Protein AF-0000000077861324 (afdb_homodimer)

InterPro domains:
  IPR001362 Glycoside hydrolase, family 32 [SM00640] (26-480)
  IPR013148 Glycosyl hydrolase family 32, N-terminal [PF00251] (26-326)
  IPR023296 Glycosyl hydrolase, five-bladed beta-propeller domain superfamily [G3DSA:2.115.10.20] (22-336)
  IPR023296 Glycosyl hydrolase, five-bladed beta-propeller domain superfamily [SSF75005] (26-326)
  IPR051214 Glycosyl Hydrolase 32 Enzymes [PTHR43101] (12-510)

Nearest PDB structures (foldseek):
  7vco-assembly1_A  TM=7.327E-01  e=4.259E-26  Frischella perrara
  2ydp-assembly3_C  TM=6.035E-01  e=1.338E-07  Fusarium graminearum
  4cce-assembly1_A  TM=2.974E-01  e=5.947E-04  Mus musculus
  5nxb-assembly1_A  TM=2.763E-01  e=3.128E-04  Mus musculus
  8h1r-assembly2_D  TM=1.397E-01  e=6.628E-01  Pseudomonas aeruginosa PAO1

Radius of gyration: 30.44 Å; Cα contacts (8 Å, |Δi|>4): 2957; chains: 2; bounding box: 73×92×69 Å

Solvent-accessible surface area (backbone atoms only — not comparable to full-atom values): 50500 Å² total; per-residue (Å²): 121,80,52,74,65,61,55,49,58,52,50,70,20,22,86,45,96,50,21,29,15,26,45,31,35,39,38,64,56,95,63,29,38,37,38,32,26,31,28,33,37,78,78,41,75,52,84,67,62,24,56,38,14,23,26,39,39,32,37,23,71,75,77,63,65,71,47,68,54,90,61,66,51,43,68,43,38,89,44,81,81,32,57,18,34,45,8,33,46,53,37,26,57,38,74,43,98,85,66,28,45,33,36,36,28,14,17,27,18,64,90,61,79,50,32,32,36,44,31,44,28,36,33,77,38,80,81,53,83,40,52,51,69,50,92,53,61,66,46,57,37,83,89,27,48,73,34,54,69,52,33,39,76,47,49,39,30,24,33,25,52,46,76,39,73,91,76,64,31,35,37,31,40,29,24,21,27,44,58,60,73,32,71,57,19,27,11,23,27,37,35,30,37,22,84,75,84,58,56,28,42,43,46,76,56,70,59,43,66,32,47,77,36,56,50,48,35,41,47,43,76,50,68,43,83,86,59,40,20,37,45,32,32,16,31,81,40,62,82,74,25,5,32,29,38,26,40,17,77,37,95,77,38,73,44,25,63,43,83,68,53,47,68,28,46,43,37,21,57,35,39,29,35,44,34,50,26,60,33,75,98,35,70,63,30,33,38,35,34,27,11,33,45,33,64,40,82,91,78,66,38,46,31,83,31,18,33,35,48,80,53,27,34,33,38,63,47,98,86,63,46,73,30,40,42,71,39,62,73,45,48,38,68,59,35,48,88,75,53,87,20,68,46,67,68,49,79,44,72,28,80,36,22,49,41,75,46,63,59,52,34,75,68,60,66,38,61,70,42,67,72,60,26,36,36,43,31,31,27,59,46,69,49,86,69,29,56,30,32,41,38,33,43,56,20,33,86,42,63,39,26,34,39,38,39,41,27,60,74,46,84,46,96,72,46,31,26,22,34,39,33,37,28,48,36,81,44,26,45,46,53,43,56,16,62,74,68,70,44,85,53,78,67,41,46,56,10,39,50,61,22,71,44,53,56,35,52,42,40,68,84,43,62,34,38,38,37,32,54,67,50,36,36,42,34,35,44,59,36,26,38,43,40,48,62,56,76,85,64,91,74,64,48,26,33,47,26,39,38,24,31,25,25,35,36,34,38,31,56,31,31,50,22,65,90,120,80,52,74,62,60,54,50,56,50,49,71,20,21,86,44,97,50,21,30,15,28,45,31,34,38,38,62,54,94,63,30,39,36,40,31,25,30,28,32,37,76,77,40,75,54,84,66,62,24,55,38,14,24,27,39,37,30,36,23,71,76,77,62,65,71,47,69,53,90,60,66,51,42,69,42,39,88,45,83,84,32,56,18,34,46,8,33,46,54,36,28,55,39,75,42,98,85,66,27,46,33,35,35,27,14,16,27,16,66,89,61,78,49,31,30,37,42,32,42,27,35,34,77,38,81,81,52,83,38,52,49,70,51,92,51,60,66,45,58,38,82,90,26,47,71,34,54,68,53,35,40,77,48,49,37,29,24,32,25,54,46,76,38,73,90,76,64,30,36,37,32,39,28,23,21,28,42,57,62,75,34,71,56,18,26,12,24,28,38,37,30,36,22,85,76,83,56,56,27,41,43,46,74,55,69,61,43,68,32,48,75,38,58,50,49,35,41,47,44,78,48,69,42,83,86,59,41,21,38,45,32,34,16,31,82,39,63,81,74,25,5,32,30,38,26,40,17,78,35,94,75,38,72,44,26,62,44,81,68,54,48,68,27,46,41,37,20,58,36,37,27,35,42,34,51,26,61,32,76,97,36,70,63,30,32,40,37,34,28,11,33,45,32,65,40,81,91,77,66,37,47,31,83,32,18,34,37,47,79,53,28,34,34,38,62,47,97,86,62,46,73,30,41,41,70,38,62,73,46,48,36,70,59,36,48,86,75,53,86,22,69,46,66,67,48,78,43,73,27,80,35,21,47,41,75,49,64,58,52,33,76,68,60,66,40,61,68,44,67,71,58,26,35,36,41,32,31,25,61,46,71,48,90,65,28,58,29,33,40,38,32,41,55,19,32,87,45,63,39,26,34,39,39,37,40,28,60,74,44,84,47,95,72,47,30,25,21,33,39,33,36,28,48,36,80,42,28,46,46,52,43,57,15,62,74,68,70,44,86,54,77,67,41,47,55,11,38,48,60,24,69,44,54,58,34,52,44,40,68,84,43,60,36,39,38,36,32,52,68,50,36,37,41,35,34,44,58,35,26,35,44,41,46,62,57,77,84,64,91,73,65,49,28,34,47,27,38,38,22,30,25,23,37,37,34,39,30,55,32,32,48,20,64,90

Secondary structure (DSSP, 8-state):
---HHHHHHHHHH-SSTT--EEEEEEEEETTEEEEEEEEPPTT--STTGGG--EEEEEEESSSSS-EE-SS-SB---SSTTSTTTT-EEEEEEEE-TTSSEEEEEEEEEGGGTTEEEEEEEEESSTT---EEEEEEEPEEPTTTGGGGGGEEEEEEEEEEEEEETTTTEEEEEEEEEESSS-GGG-EEEEEEEESSSSEEEEPSS-SB--SS-S--EEEEEEE-TTS-EEEEEEESSSSS-EEEEEEESSTT---B--SSSSTTBSS-TTEEEEEEEEETTEEEEEEEEEEEEEE-TTT--EEEEEEEPPPEEEEE-TTS-EEEEE-HHHHHHHH-SS-SEEEEEEEEEEEEEEEEEE--HHHHT--SS--SEEEEEEEEEE-TT--EEEEEEEE-TT--EEEEEEEEEEE-SSEEEEEEEEEEESPPPPHHHHHHHT--PPPPTT-SEEEEEEEEEEETTPPEEEEEETTEEEEEETTEEEEEE----SSS--EEEEEEEEEEEEEEEEEEEE-/---HHHHHHHHHH-SSTT--EEEEEEEEETTEEEEEEEEPPTT--STTGGG--EEEEEEESSSSS-EE-SS-SB---SSTTSTTTT-EEEEEEEE-TTSSEEEEEEEEEGGGTTEEEEEEEEESSTT---EEEEEEEPEEPTTTGGGGGGEEEEEEEEEEEEEETTTTEEEEEEEEEESSS-GGG-EEEEEEEESSSSEEEEPSS-SB--SS-S--EEEEEEE-TTS-EEEEEEESSSSS-EEEEEEESSTT---B--SSSSTTB-S-TTEEEEEEEEETTEEEEEEEEEEEEEE-TTT--EEEEEEEPPPEEEEE-TTS-EEEEE-HHHHHHHH-SS-SEEEEEEEEEEEEEEEEEE--HHHHT--SS--SEEEEEEEEEE-TT--EEEEEEEE-TT--EEEEEEEEEEE-SSEEEEEEEEEEESPPPPHHHHHHHT--PPPPTT-SEEEEEEEEEEETTPPEEEEEETTEEEEEETTEEEEEE----SSS--EEEEEEEEEEEEEEEEEEEE-

Organism: Aspergillus terreus (NCBI:txid33178)

Sequence (1030 aa):
MPSAASMSLLRFRRPTRTQGAADAIPILVDEEYHLFHLTTPPDTVHHPERLRSYWSHLRSRDLIAWERDRLPAIVPGEKPIDHDADGAWTGSAVLGPDGNMHIFYTGYNLSLNGKQVIIHAVASDVEASSFVKSPTEISITPKTVGNLACFEDIDFRDPYVLFNDKEREYWMLVATRLSTGPYWTRGCLALLTSTDLMQWNLAAKPFFAPNDMFCPECPELFTLPNGKWYLVYSRFSSPDAGTVYRVGDSPRGPFRKPTDGSSGRWDGRRWYAAKSCPKADDPSKRIYFGWIADRCSSDSKWMWGGDMAFPRQVFADSDGSLRMEPLSEGLEDIFGSNPPHNIASLHLVSEGKVKTQFLASDALAIESSAPEAYRLSFKVLSAKHTASFGVLLNTDLDLSGYWLRFSPSAIESAKSTFTVSLSHCPPALDDFWADQYKLYLPREADGPELVRHDNVAICEDDLVQVLVIGETVEIFVGGRVLSYRLQTRDGNNARLGMFVDDGEATFQDITLAVAMPSAASMSLLRFRRPTRTQGAADAIPILVDEEYHLFHLTTPPDTVHHPERLRSYWSHLRSRDLIAWERDRLPAIVPGEKPIDHDADGAWTGSAVLGPDGNMHIFYTGYNLSLNGKQVIIHAVASDVEASSFVKSPTEISITPKTVGNLACFEDIDFRDPYVLFNDKEREYWMLVATRLSTGPYWTRGCLALLTSTDLMQWNLAAKPFFAPNDMFCPECPELFTLPNGKWYLVYSRFSSPDAGTVYRVGDSPRGPFRKPTDGSSGRWDGRRWYAAKSCPKADDPSKRIYFGWIADRCSSDSKWMWGGDMAFPRQVFADSDGSLRMEPLSEGLEDIFGSNPPHNIASLHLVSEGKVKTQFLASDALAIESSAPEAYRLSFKVLSAKHTASFGVLLNTDLDLSGYWLRFSPSAIESAKSTFTVSLSHCPPALDDFWADQYKLYLPREADGPELVRHDNVAICEDDLVQVLVIGETVEIFVGGRVLSYRLQTRDGNNARLGMFVDDGEATFQDITLAVA

Foldseek 3Di:
DPDPQLVQVQCQWAPDPQKFWFFWAWEADPLKIKIKTWIFPGNDFAPPNRAQTFIWIWIDNVLRGIDTAPDTQGHADCDLVQQQNRHFAAAYWDQFPVLWIKTWTWHFHVVVVGAIAIWIWTQPDNVSNYIDTDRDGAAEDPVAPVLCLQFDGRAWGHWYWDQDPVVQWIKIWTKTFGPDDDQAFRTFIWIWIGNGSRYIYTDNDTLGRPRHGNIWHNWDWDDAPVQKIKIWTAGQADDQHAIFIFIANDRSGPTHQAPLQFSRHFEDNQWHNKDWYANRPDRQKIKIKTFGWDADPVVRDTHRGHTTDAIWIWGADPSRRIFIGGDPVNCCSAQNDDFPAWDAKDKDFDAQFKDKDFDDCVRQVNALADAQKKKKKWFKDFDPPFQKKFKFWQAFPVRFGKTWIWGWDDDDDFKTWTKTFIFGPPFADDPVVCVVVVPGDDADSVGRRRIIGGGQIAGRPWMWMWIHHHQWIWIHGSRHIYIHGHDDDPDSGTTMIMMTGRGMMMIGTIGMGHD/DPDPLLVQVVCQWAPDPQKFWFFWEWEADPLKIKIKTWIFPGNDFAPPNRAQTFIWIWIDNVLRGIDTAPDTQGHADCDLPQQQNRHFAAAYWDQFPVLWIKTWTWHFHVVVVGAIAIWIWTAPDNVSNYIDTDRDGAAEDPVAPVLCLQFDGRAWGHWYWDQDPVVQWIKIWTKTFGPDDDQAFRTFIWIWIGNGSRYIYTDNDTLGRPRHGNIWHNWDWDDAPVQKIKIWTAGQADDQHAIFIFIANDRSGPTHQAPLQFSRHFEDNQWHNKDWYANRPDRQKIKIKTFGWDADPVVRDTGRGHTTDQIWMWGADPSRRIFIGGDPVNCCSAQNDDFPAWDFKDKDFDAQFKDKDFDDCVRVVPALADAQKKKKKWFKDFDDDFQKKFKFWQAFPVRFGKTWIWGWDDDDDFKTWTKTFIFGPPFADDPVVCVVVVPGDDADSVGRRRIIGGGQIAGRPWMWMWIHHHQWIWIHGSRHIYIHGHDDDPDRGTTMIMMTGRGMMMIGTIGMGHD

pLDDT: mean 91.16, std 11.15, range [31.3, 98.88]

Structure (mmCIF, N/CA/C/O backbone):
data_AF-0000000077861324-model_v1
#
loop_
_entity.id
_entity.type
_entity.pdbx_description
1 polymer beta-fructofuranosidase
#
loop_
_atom_site.group_PDB
_atom_site.id
_atom_site.type_symbol
_atom_site.label_atom_id
_atom_site.label_alt_id
_atom_site.label_comp_id
_atom_site.label_asym_id
_atom_site.label_entity_id
_atom_site.label_seq_id
_atom_site.pdbx_PDB_ins_code
_atom_site.Cartn_x
_atom_site.Cartn_y
_atom_site.Cartn_z
_atom_site.occupancy
_atom_site.B_iso_or_equiv
_atom_site.auth_seq_id
_atom_site.auth_comp_id
_atom_site.auth_asym_id
_atom_site.auth_atom_id
_atom_site.pdbx_PDB_model_num
ATOM 1 N N . MET A 1 1 ? -37.156 16.922 8.516 1 31.3 1 MET A N 1
ATOM 2 C CA . MET A 1 1 ? -36.375 18.156 8.5 1 31.3 1 MET A CA 1
ATOM 3 C C . MET A 1 1 ? -35.062 17.969 9.273 1 31.3 1 MET A C 1
ATOM 5 O O . MET A 1 1 ? -35.062 17.453 10.398 1 31.3 1 MET A O 1
ATOM 9 N N . PRO A 1 2 ? -33.969 17.969 8.539 1 39.31 2 PRO A N 1
ATOM 10 C CA . PRO A 1 2 ? -32.812 17.781 9.422 1 39.31 2 PRO A CA 1
ATOM 11 C C . PRO A 1 2 ? -32.938 18.594 10.711 1 39.31 2 PRO A C 1
ATOM 13 O O . PRO A 1 2 ? -33.469 19.703 10.695 1 39.31 2 PRO A O 1
ATOM 16 N N . SER A 1 3 ? -32.812 17.984 11.797 1 43.69 3 SER A N 1
ATOM 17 C CA . SER A 1 3 ? -32.812 18.781 13.016 1 43.69 3 SER A CA 1
ATOM 18 C C . SER A 1 3 ? -31.891 20 12.883 1 43.69 3 SER A C 1
ATOM 20 O O . SER A 1 3 ? -30.938 19.969 12.109 1 43.69 3 SER A O 1
ATOM 22 N N . ALA A 1 4 ? -32.188 21.141 13.43 1 45.34 4 ALA A N 1
ATOM 23 C CA . ALA A 1 4 ? -31.375 22.359 13.492 1 45.34 4 ALA A CA 1
ATOM 24 C C . ALA A 1 4 ? -29.906 22.047 13.773 1 45.34 4 ALA A C 1
ATOM 26 O O . ALA A 1 4 ? -29.016 22.734 13.273 1 45.34 4 ALA A O 1
ATOM 27 N N . ALA A 1 5 ? -29.672 21.031 14.617 1 47.19 5 ALA A N 1
ATOM 28 C CA . ALA A 1 5 ? -28.344 20.578 15.016 1 47.19 5 ALA A CA 1
ATOM 29 C C . ALA A 1 5 ? -27.562 20.031 13.828 1 47.19 5 ALA A C 1
ATOM 31 O O . ALA A 1 5 ? -26.375 20.312 13.672 1 47.19 5 ALA A O 1
ATOM 32 N N . SER A 1 6 ? -28.188 19.141 13.008 1 52.75 6 SER A N 1
ATOM 33 C CA . SER A 1 6 ? -27.609 18.547 11.805 1 52.75 6 SER A CA 1
ATOM 34 C C . SER A 1 6 ? -27.141 19.625 10.828 1 52.75 6 SER A C 1
ATOM 36 O O . SER A 1 6 ? -26.078 19.5 10.219 1 52.75 6 SER A O 1
ATOM 38 N N . MET A 1 7 ? -27.906 20.719 10.852 1 51.69 7 MET A N 1
ATOM 39 C CA . MET A 1 7 ? -27.578 21.797 9.938 1 51.69 7 MET A CA 1
ATOM 40 C C . MET A 1 7 ? -26.328 22.547 10.406 1 51.69 7 MET A C 1
ATOM 42 O O . MET A 1 7 ? -25.562 23.047 9.586 1 51.69 7 MET A O 1
ATOM 46 N N . SER A 1 8 ? -26.219 22.531 11.719 1 56.59 8 SER A N 1
ATOM 47 C CA . SER A 1 8 ? -25.062 23.234 12.273 1 56.59 8 SER A CA 1
ATOM 48 C C . SER A 1 8 ? -23.766 22.5 11.961 1 56.59 8 SER A C 1
ATOM 50 O O . SER A 1 8 ? -22.766 23.141 11.617 1 56.59 8 SER A O 1
ATOM 52 N N . LEU A 1 9 ? -23.844 21.219 11.992 1 60.94 9 LEU A N 1
ATOM 53 C CA . LEU A 1 9 ? -22.641 20.438 11.727 1 60.94 9 LEU A CA 1
ATOM 54 C C . LEU A 1 9 ? -22.188 20.609 10.281 1 60.94 9 LEU A C 1
ATOM 56 O O . LEU A 1 9 ? -20.984 20.625 10 1 60.94 9 LEU A O 1
ATOM 60 N N . LEU A 1 10 ? -23.109 20.797 9.492 1 63.56 10 LEU A N 1
ATOM 61 C CA . LEU A 1 10 ? -22.766 20.953 8.086 1 63.56 10 LEU A CA 1
ATOM 62 C C . LEU A 1 10 ? -22.109 22.312 7.832 1 63.56 10 LEU A C 1
ATOM 64 O O . LEU A 1 10 ? -21.203 22.422 6.992 1 63.56 10 LEU A O 1
ATOM 68 N N . ARG A 1 11 ? -22.516 23.203 8.672 1 70.19 11 ARG A N 1
ATOM 69 C CA . ARG A 1 11 ? -22 24.547 8.414 1 70.19 11 ARG A CA 1
ATOM 70 C C . ARG A 1 11 ? -20.562 24.688 8.891 1 70.19 11 ARG A C 1
ATOM 72 O O . ARG A 1 11 ? -19.797 25.5 8.352 1 70.19 11 ARG A O 1
ATOM 79 N N . PHE A 1 12 ? -20.219 23.938 9.805 1 84.44 12 PHE A N 1
ATOM 80 C CA . PHE A 1 12 ? -18.844 23.969 10.305 1 84.44 12 PHE A CA 1
ATOM 81 C C . PHE A 1 12 ? -17.891 23.375 9.289 1 84.44 12 PHE A C 1
ATOM 83 O O . PHE A 1 12 ? -16.75 23.828 9.164 1 84.44 12 PHE A O 1
ATOM 90 N N . ARG A 1 13 ? -18.359 22.562 8.477 1 90.5 13 ARG A N 1
ATOM 91 C CA . ARG A 1 13 ? -17.5 21.734 7.633 1 90.5 13 ARG A CA 1
ATOM 92 C C . ARG A 1 13 ? -17.031 22.516 6.406 1 90.5 13 ARG A C 1
ATOM 94 O O . ARG A 1 13 ? -15.898 22.344 5.949 1 90.5 13 ARG A O 1
ATOM 101 N N . ARG A 1 14 ? -17.859 23.203 5.762 1 93 14 ARG A N 1
ATOM 102 C CA . ARG A 1 14 ? -17.516 24.109 4.668 1 93 14 ARG A CA 1
ATOM 103 C C . ARG A 1 14 ? -18.469 25.281 4.609 1 93 14 ARG A C 1
ATOM 105 O O . ARG A 1 14 ? -19.609 25.188 5.086 1 93 14 ARG A O 1
ATOM 112 N N . PRO A 1 15 ? -18.016 26.391 4.059 1 92.69 15 PRO A N 1
ATOM 113 C CA . PRO A 1 15 ? -18.875 27.578 4.051 1 92.69 15 PRO A CA 1
ATOM 114 C C . PRO A 1 15 ? -20.156 27.375 3.232 1 92.69 15 PRO A C 1
ATOM 116 O O . PRO A 1 15 ? -21.234 27.781 3.658 1 92.69 15 PRO A O 1
ATOM 119 N N . THR A 1 16 ? -20.016 26.844 2.021 1 91.44 16 THR A N 1
ATOM 120 C CA . THR A 1 16 ? -21.141 26.5 1.146 1 91.44 16 THR A CA 1
ATOM 121 C C . THR A 1 16 ? -20.859 25.203 0.396 1 91.44 16 THR A C 1
ATOM 123 O O . THR A 1 16 ? -19.766 24.625 0.514 1 91.44 16 THR A O 1
ATOM 126 N N . ARG A 1 17 ? -21.797 24.797 -0.364 1 87.38 17 ARG A N 1
ATOM 127 C CA . ARG A 1 17 ? -21.656 23.562 -1.12 1 87.38 17 ARG A CA 1
ATOM 128 C C . ARG A 1 17 ? -20.594 23.703 -2.203 1 87.38 17 ARG A C 1
ATOM 130 O O . ARG A 1 17 ? -19.984 22.703 -2.627 1 87.38 17 ARG A O 1
ATOM 137 N N . THR A 1 18 ? -20.359 24.875 -2.617 1 92.19 18 THR A N 1
ATOM 138 C CA . THR A 1 18 ? -19.438 25.078 -3.74 1 92.19 18 THR A CA 1
ATOM 139 C C . THR A 1 18 ? -18.094 25.594 -3.258 1 92.19 18 THR A C 1
ATOM 141 O O . THR A 1 18 ? -17.219 25.906 -4.066 1 92.19 18 THR A O 1
ATOM 144 N N . GLN A 1 19 ? -17.969 25.766 -1.965 1 94.56 19 GLN A N 1
ATOM 145 C CA . GLN A 1 19 ? -16.719 26.234 -1.393 1 94.56 19 GLN A CA 1
ATOM 146 C C . GLN A 1 19 ? -16.094 25.172 -0.479 1 94.56 19 GLN A C 1
ATOM 148 O O . GLN A 1 19 ? -16.797 24.562 0.335 1 94.56 19 GLN A O 1
ATOM 153 N N . GLY A 1 20 ? -14.891 24.984 -0.695 1 95.38 20 GLY A N 1
ATOM 154 C CA . GLY A 1 20 ? -14.18 24.047 0.167 1 95.38 20 GLY A CA 1
ATOM 155 C C . GLY A 1 20 ? -13.547 24.719 1.372 1 95.38 20 GLY A C 1
ATOM 156 O O . GLY A 1 20 ? -13.266 25.906 1.352 1 95.38 20 GLY A O 1
ATOM 157 N N . ALA A 1 21 ? -13.375 23.922 2.418 1 96.94 21 ALA A N 1
ATOM 158 C CA . ALA A 1 21 ? -12.531 24.266 3.561 1 96.94 21 ALA A CA 1
ATOM 159 C C . ALA A 1 21 ? -11.18 23.562 3.469 1 96.94 21 ALA A C 1
ATOM 161 O O . ALA A 1 21 ? -11.102 22.391 3.066 1 96.94 21 ALA A O 1
ATOM 162 N N . ALA A 1 22 ? -10.195 24.266 3.838 1 97.44 22 ALA A N 1
ATOM 163 C CA . ALA A 1 22 ? -8.859 23.688 3.725 1 97.44 22 ALA A CA 1
ATOM 164 C C . ALA A 1 22 ? -8.031 23.984 4.973 1 97.44 22 ALA A C 1
ATOM 166 O O . ALA A 1 22 ? -8.484 23.75 6.094 1 97.44 22 ALA A O 1
ATOM 167 N N . ASP A 1 23 ? -6.797 24.422 4.859 1 98.44 23 ASP A N 1
ATOM 168 C CA . ASP A 1 23 ? -5.824 24.5 5.941 1 98.44 23 ASP A CA 1
ATOM 169 C C . ASP A 1 23 ? -6.434 25.141 7.184 1 98.44 23 ASP A C 1
ATOM 171 O O . ASP A 1 23 ? -6.961 26.25 7.113 1 98.44 23 ASP A O 1
ATOM 175 N N . ALA A 1 24 ? -6.293 24.484 8.305 1 98.19 24 ALA A N 1
ATOM 176 C CA . ALA A 1 24 ? -6.863 24.938 9.578 1 98.19 24 ALA A CA 1
ATOM 177 C C . ALA A 1 24 ? -5.863 25.766 10.359 1 98.19 24 ALA A C 1
ATOM 179 O O . ALA A 1 24 ? -4.676 25.438 10.422 1 98.19 24 ALA A O 1
ATOM 180 N N . ILE A 1 25 ? -6.34 26.844 10.961 1 98.38 25 ILE A N 1
ATOM 181 C CA . ILE A 1 25 ? -5.531 27.734 11.797 1 98.38 25 ILE A CA 1
ATOM 182 C C . ILE A 1 25 ? -6.266 28.031 13.094 1 98.38 25 ILE A C 1
ATOM 184 O O . ILE A 1 25 ? -6.875 29.094 13.242 1 98.38 25 ILE A O 1
ATOM 188 N N . PRO A 1 26 ? -6.168 27.188 14.055 1 98.12 26 PRO A N 1
ATOM 189 C CA . PRO A 1 26 ? -6.863 27.391 15.336 1 98.12 26 PRO A CA 1
ATOM 190 C C . PRO A 1 26 ? -6.047 28.203 16.328 1 98.12 26 PRO A C 1
ATOM 192 O O . PRO A 1 26 ? -4.816 28.141 16.328 1 98.12 26 PRO A O 1
ATOM 195 N N . ILE A 1 27 ? -6.742 28.938 17.203 1 97.75 27 ILE A N 1
ATOM 196 C CA . ILE A 1 27 ? -6.141 29.609 18.359 1 97.75 27 ILE A CA 1
ATOM 197 C C . ILE A 1 27 ? -7.164 29.719 19.484 1 97.75 27 ILE A C 1
ATOM 199 O O . ILE A 1 27 ? -8.352 29.938 19.234 1 97.75 27 ILE A O 1
ATOM 203 N N . LEU A 1 28 ? -6.738 29.453 20.641 1 96.75 28 LEU A N 1
ATOM 204 C CA . LEU A 1 28 ? -7.566 29.625 21.828 1 96.75 28 LEU A CA 1
ATOM 205 C C . LEU A 1 28 ? -7.27 30.969 22.516 1 96.75 28 LEU A C 1
ATOM 207 O O . LEU A 1 28 ? -6.121 31.25 22.859 1 96.75 28 LEU A O 1
ATOM 211 N N . VAL A 1 29 ? -8.258 31.828 22.641 1 95.44 29 VAL A N 1
ATOM 212 C CA . VAL A 1 29 ? -8.133 33.125 23.312 1 95.44 29 VAL A CA 1
ATOM 213 C C . VAL A 1 29 ? -9.211 33.25 24.375 1 95.44 29 VAL A C 1
ATOM 215 O O . VAL A 1 29 ? -10.406 33.219 24.062 1 95.44 29 VAL A O 1
ATOM 218 N N . ASP A 1 30 ? -8.852 33.375 25.672 1 92.75 30 ASP A N 1
ATOM 219 C CA . ASP A 1 30 ? -9.781 33.531 26.781 1 92.75 30 ASP A CA 1
ATOM 220 C C . ASP A 1 30 ? -10.883 32.5 26.734 1 92.75 30 ASP A C 1
ATOM 222 O O . ASP A 1 30 ? -12.07 32.812 26.75 1 92.75 30 ASP A O 1
ATOM 226 N N . GLU A 1 31 ? -10.57 31.266 26.547 1 93.38 31 GLU A N 1
ATOM 227 C CA . GLU A 1 31 ? -11.422 30.078 26.609 1 93.38 31 GLU A CA 1
ATOM 228 C C . GLU A 1 31 ? -12.391 30.047 25.422 1 93.38 31 GLU A C 1
ATOM 230 O O . GLU A 1 31 ? -13.367 29.297 25.438 1 93.38 31 GLU A O 1
ATOM 235 N N . GLU A 1 32 ? -12.148 30.906 24.484 1 95.25 32 GLU A N 1
ATOM 236 C CA . GLU A 1 32 ? -12.906 30.859 23.234 1 95.25 32 GLU A CA 1
ATOM 237 C C . GLU A 1 32 ? -12.047 30.312 22.094 1 95.25 32 GLU A C 1
ATOM 239 O O . GLU A 1 32 ? -10.922 30.766 21.891 1 95.25 32 GLU A O 1
ATOM 244 N N . TYR A 1 33 ? -12.594 29.375 21.406 1 95.62 33 TYR A N 1
ATOM 245 C CA . TYR A 1 33 ? -11.906 28.812 20.25 1 95.62 33 TYR A CA 1
ATOM 246 C C . TYR A 1 33 ? -12.141 29.656 19 1 95.62 33 TYR A C 1
ATOM 248 O O . TYR A 1 33 ? -13.281 29.953 18.641 1 95.62 33 TYR A O 1
ATOM 256 N N . HIS A 1 34 ? -11.117 30.125 18.453 1 96.44 34 HIS A N 1
ATOM 257 C CA . HIS A 1 34 ? -11.133 30.719 17.125 1 96.44 34 HIS A CA 1
ATOM 258 C C . HIS A 1 34 ? -10.562 29.75 16.094 1 96.44 34 HIS A C 1
ATOM 260 O O . HIS A 1 34 ? -9.43 29.281 16.234 1 96.44 34 HIS A O 1
ATOM 266 N N . LEU A 1 35 ? -11.336 29.438 15.07 1 96.56 35 LEU A N 1
ATOM 267 C CA . LEU A 1 35 ? -10.867 28.609 13.969 1 96.56 35 LEU A CA 1
ATOM 268 C C . LEU A 1 35 ? -10.891 29.391 12.656 1 96.56 35 LEU A C 1
ATOM 270 O O . LEU A 1 35 ? -11.953 29.625 12.086 1 96.56 35 LEU A O 1
ATOM 274 N N . PHE A 1 36 ? -9.727 29.797 12.234 1 97.56 36 PHE A N 1
ATOM 275 C CA . PHE A 1 36 ? -9.578 30.25 10.852 1 97.56 36 PHE A CA 1
ATOM 276 C C . PHE A 1 36 ? -9.328 29.062 9.922 1 97.56 36 PHE A C 1
ATOM 278 O O . PHE A 1 36 ? -8.727 28.078 10.328 1 97.56 36 PHE A O 1
ATOM 285 N N . HIS A 1 37 ? -9.797 29.125 8.758 1 97.62 37 HIS A N 1
ATOM 286 C CA . HIS A 1 37 ? -9.422 28.156 7.734 1 97.62 37 HIS A CA 1
ATOM 287 C C . HIS A 1 37 ? -9.445 28.797 6.348 1 97.62 37 HIS A C 1
ATOM 289 O O . HIS A 1 37 ? -10.148 29.781 6.125 1 97.62 37 HIS A O 1
ATOM 295 N N . LEU A 1 38 ? -8.602 28.234 5.488 1 98.25 38 LEU A N 1
ATOM 296 C CA . LEU A 1 38 ? -8.648 28.672 4.098 1 98.25 38 LEU A CA 1
ATOM 297 C C . LEU A 1 38 ? -9.953 28.234 3.436 1 98.25 38 LEU A C 1
ATOM 299 O O . LEU A 1 38 ? -10.477 27.156 3.727 1 98.25 38 LEU A O 1
ATOM 303 N N . THR A 1 39 ? -10.414 29.078 2.588 1 97.38 39 THR A N 1
ATOM 304 C CA . THR A 1 39 ? -11.648 28.828 1.852 1 97.38 39 THR A CA 1
ATOM 305 C C . THR A 1 39 ? -11.445 29.078 0.359 1 97.38 39 THR A C 1
ATOM 307 O O . THR A 1 39 ? -10.859 30.094 -0.037 1 97.38 39 THR A O 1
ATOM 310 N N . THR A 1 40 ? -11.898 28.156 -0.402 1 97.12 40 THR A N 1
ATOM 311 C CA . THR A 1 40 ? -11.805 28.328 -1.848 1 97.12 40 THR A CA 1
ATOM 312 C C . THR A 1 40 ? -12.797 29.375 -2.336 1 97.12 40 THR A C 1
ATOM 314 O O . THR A 1 40 ? -13.867 29.547 -1.751 1 97.12 40 THR A O 1
ATOM 317 N N . PRO A 1 41 ? -12.469 30.062 -3.521 1 96.88 41 PRO A N 1
ATOM 318 C CA . PRO A 1 41 ? -13.508 30.906 -4.117 1 96.88 41 PRO A CA 1
ATOM 319 C C . PRO A 1 41 ? -14.719 30.109 -4.582 1 96.88 41 PRO A C 1
ATOM 321 O O . PRO A 1 41 ? -14.594 28.938 -4.926 1 96.88 41 PRO A O 1
ATOM 324 N N . PRO A 1 42 ? -15.891 30.75 -4.535 1 95.44 42 PRO A N 1
ATOM 325 C CA . PRO A 1 42 ? -17.094 30.047 -4.977 1 95.44 42 PRO A CA 1
ATOM 326 C C . PRO A 1 42 ? -16.953 29.469 -6.387 1 95.44 42 PRO A C 1
ATOM 328 O O . PRO A 1 42 ? -16.375 30.109 -7.262 1 95.44 42 PRO A O 1
ATOM 331 N N . ASP A 1 43 ? -17.312 28.281 -6.543 1 95.06 43 ASP A N 1
ATOM 332 C CA . ASP A 1 43 ? -17.516 27.609 -7.828 1 95.06 43 ASP A CA 1
ATOM 333 C C . ASP A 1 43 ? -16.172 27.375 -8.531 1 95.06 43 ASP A C 1
ATOM 335 O O . ASP A 1 43 ? -16.094 27.438 -9.758 1 95.06 43 ASP A O 1
ATOM 339 N N . THR A 1 44 ? -15.117 27.281 -7.77 1 95.25 44 THR A N 1
ATOM 340 C CA . THR A 1 44 ? -13.82 26.922 -8.336 1 95.25 44 THR A CA 1
ATOM 341 C C . THR A 1 44 ? -13.492 25.469 -8.039 1 95.25 44 THR A C 1
ATOM 343 O O . THR A 1 44 ? -13.781 24.953 -6.953 1 95.25 44 THR A O 1
ATOM 346 N N . VAL A 1 45 ? -12.945 24.844 -9.023 1 91.75 45 VAL A N 1
ATOM 347 C CA . VAL A 1 45 ? -12.742 23.406 -8.898 1 91.75 45 VAL A CA 1
ATOM 348 C C . VAL A 1 45 ? -11.242 23.094 -8.953 1 91.75 45 VAL A C 1
ATOM 350 O O . VAL A 1 45 ? -10.711 22.438 -8.062 1 91.75 45 VAL A O 1
ATOM 353 N N . HIS A 1 46 ? -10.523 23.656 -9.961 1 91.75 46 HIS A N 1
ATOM 354 C CA . HIS A 1 46 ? -9.133 23.297 -10.195 1 91.75 46 HIS A CA 1
ATOM 355 C C . HIS A 1 46 ? -8.211 24.484 -9.969 1 91.75 46 HIS A C 1
ATOM 357 O O . HIS A 1 46 ? -8.672 25.625 -9.883 1 91.75 46 HIS A O 1
ATOM 363 N N . HIS A 1 47 ? -6.844 24.141 -9.742 1 85.94 47 HIS A N 1
ATOM 364 C CA . HIS A 1 47 ? -5.801 25.156 -9.727 1 85.94 47 HIS A CA 1
ATOM 365 C C . HIS A 1 47 ? -5.715 25.875 -11.07 1 85.94 47 HIS A C 1
ATOM 367 O O . HIS A 1 47 ? -5.902 25.25 -12.125 1 85.94 47 HIS A O 1
ATOM 373 N N . PRO A 1 48 ? -5.57 27.125 -11.18 1 88.94 48 PRO A N 1
ATOM 374 C CA . PRO A 1 48 ? -5.109 27.953 -10.07 1 88.94 48 PRO A CA 1
ATOM 375 C C . PRO A 1 48 ? -6.25 28.703 -9.375 1 88.94 48 PRO A C 1
ATOM 377 O O . PRO A 1 48 ? -6.074 29.219 -8.273 1 88.94 48 PRO A O 1
ATOM 380 N N . GLU A 1 49 ? -7.445 28.703 -10.016 1 92.19 49 GLU A N 1
ATOM 381 C CA . GLU A 1 49 ? -8.539 29.5 -9.477 1 92.19 49 GLU A CA 1
ATOM 382 C C . GLU A 1 49 ? -8.945 29.016 -8.086 1 92.19 49 GLU A C 1
ATOM 384 O O . GLU A 1 49 ? -9.273 29.828 -7.211 1 92.19 49 GLU A O 1
ATOM 389 N N . ARG A 1 50 ? -8.836 27.812 -7.898 1 94.06 50 ARG A N 1
ATOM 390 C CA . ARG A 1 50 ? -9.281 27.234 -6.633 1 94.06 50 ARG A CA 1
ATOM 391 C C . ARG A 1 50 ? -8.359 27.641 -5.488 1 94.06 50 ARG A C 1
ATOM 393 O O . ARG A 1 50 ? -8.797 27.734 -4.34 1 94.06 50 ARG A O 1
ATOM 400 N N . LEU A 1 51 ? -7.121 28 -5.836 1 92.56 51 LEU A N 1
ATOM 401 C CA . LEU A 1 51 ? -6.133 28.266 -4.797 1 92.56 51 LEU A CA 1
ATOM 402 C C . LEU A 1 51 ? -6.117 29.734 -4.426 1 92.56 51 LEU A C 1
ATOM 404 O O . LEU A 1 51 ? -5.359 30.156 -3.545 1 92.56 51 LEU A O 1
ATOM 408 N N . ARG A 1 52 ? -6.891 30.516 -5.145 1 96.56 52 ARG A N 1
ATOM 409 C CA . ARG A 1 52 ? -6.996 31.906 -4.707 1 96.56 52 ARG A CA 1
ATOM 410 C C . ARG A 1 52 ? -7.852 32.031 -3.451 1 96.56 52 ARG A C 1
ATOM 412 O O . ARG A 1 52 ? -8.867 32.719 -3.447 1 96.56 52 ARG A O 1
ATOM 419 N N . SER A 1 53 ? -7.371 31.469 -2.393 1 97.25 53 SER A N 1
ATOM 420 C CA . SER A 1 53 ? -8.125 31.25 -1.166 1 97.25 53 SER A CA 1
ATOM 421 C C . SER A 1 53 ? -8.133 32.5 -0.28 1 97.25 53 SER A C 1
ATOM 423 O O . SER A 1 53 ? -7.312 33.406 -0.464 1 97.25 53 SER A O 1
ATOM 425 N N . TYR A 1 54 ? -9.102 32.625 0.58 1 97.5 54 TYR A N 1
ATOM 426 C CA . TYR A 1 54 ? -9.203 33.594 1.649 1 97.5 54 TYR A CA 1
ATOM 427 C C . TYR A 1 54 ? -9.453 32.938 2.992 1 97.5 54 TYR A C 1
ATOM 429 O O . TYR A 1 54 ? -9.641 31.719 3.057 1 97.5 54 TYR A O 1
ATOM 437 N N . TRP A 1 55 ? -9.336 33.656 4.121 1 97.94 55 TRP A N 1
ATOM 438 C CA . TRP A 1 55 ? -9.492 33.094 5.457 1 97.94 55 TRP A CA 1
ATOM 439 C C . TRP A 1 55 ? -10.914 33.281 5.965 1 97.94 55 TRP A C 1
ATOM 441 O O . TRP A 1 55 ? -11.391 34.406 6.117 1 97.94 55 TRP A O 1
ATOM 451 N N . SER A 1 56 ? -11.625 32.156 6.211 1 96.38 56 SER A N 1
ATOM 452 C CA . SER A 1 56 ? -12.859 32.188 6.996 1 96.38 56 SER A CA 1
ATOM 453 C C . SER A 1 56 ? -12.562 32.094 8.492 1 96.38 56 SER A C 1
ATOM 455 O O . SER A 1 56 ? -11.492 31.625 8.891 1 96.38 56 SER A O 1
ATOM 457 N N . HIS A 1 57 ? -13.531 32.594 9.266 1 96.12 57 HIS A N 1
ATOM 458 C CA . HIS A 1 57 ? -13.344 32.656 10.711 1 96.12 57 HIS A CA 1
ATOM 459 C C . HIS A 1 57 ? -14.57 32.125 11.445 1 96.12 57 HIS A C 1
ATOM 461 O O . HIS A 1 57 ? -15.688 32.625 11.234 1 96.12 57 HIS A O 1
ATOM 467 N N . LEU A 1 58 ? -14.336 31.094 12.242 1 95 58 LEU A N 1
ATOM 468 C CA . LEU A 1 58 ? -15.367 30.531 13.117 1 95 58 LEU A CA 1
ATOM 469 C C . LEU A 1 58 ? -14.969 30.672 14.586 1 95 58 LEU A C 1
ATOM 471 O O . LEU A 1 58 ? -13.781 30.672 14.914 1 95 58 LEU A O 1
ATOM 475 N N . ARG A 1 59 ? -15.984 30.781 15.445 1 93.94 59 ARG A N 1
ATOM 476 C CA . ARG A 1 59 ? -15.758 30.844 16.875 1 93.94 59 ARG A CA 1
ATOM 477 C C . ARG A 1 59 ? -16.688 29.891 17.625 1 93.94 59 ARG A C 1
ATOM 479 O O . ARG A 1 59 ? -17.828 29.672 17.203 1 93.94 59 ARG A O 1
ATOM 486 N N . SER A 1 60 ? -16.188 29.328 18.656 1 93.12 60 SER A N 1
ATOM 487 C CA . SER A 1 60 ? -16.969 28.469 19.531 1 93.12 60 SER A CA 1
ATOM 488 C C . SER A 1 60 ? -16.406 28.469 20.953 1 93.12 60 SER A C 1
ATOM 490 O O . SER A 1 60 ? -15.195 28.562 21.141 1 93.12 60 SER A O 1
ATOM 492 N N . ARG A 1 61 ? -17.266 28.344 21.969 1 92.88 61 ARG A N 1
ATOM 493 C CA . ARG A 1 61 ? -16.812 28.234 23.359 1 92.88 61 ARG A CA 1
ATOM 494 C C . ARG A 1 61 ? -16.875 26.781 23.828 1 92.88 61 ARG A C 1
ATOM 496 O O . ARG A 1 61 ? -16.266 26.422 24.844 1 92.88 61 ARG A O 1
ATOM 503 N N . ASP A 1 62 ? -17.625 25.984 23.078 1 89.31 62 ASP A N 1
ATOM 504 C CA . ASP A 1 62 ? -17.844 24.609 23.562 1 89.31 62 ASP A CA 1
ATOM 505 C C . ASP A 1 62 ? -17.453 23.594 22.5 1 89.31 62 ASP A C 1
ATOM 507 O O . ASP A 1 62 ? -17.641 22.391 22.688 1 89.31 62 ASP A O 1
ATOM 511 N N . LEU A 1 63 ? -16.922 24.062 21.328 1 89.62 63 LEU A N 1
ATOM 512 C CA . LEU A 1 63 ? -16.5 23.234 20.219 1 89.62 63 LEU A CA 1
ATOM 513 C C . LEU A 1 63 ? -17.703 22.547 19.547 1 89.62 63 LEU A C 1
ATOM 515 O O . LEU A 1 63 ? -17.531 21.641 18.734 1 89.62 63 LEU A O 1
ATOM 519 N N . ILE A 1 64 ? -18.875 22.859 19.828 1 87.25 64 ILE A N 1
ATOM 520 C CA . ILE A 1 64 ? -20.094 22.281 19.281 1 87.25 64 ILE A CA 1
ATOM 521 C C . ILE A 1 64 ? -20.844 23.344 18.469 1 87.25 64 ILE A C 1
ATOM 523 O O . ILE A 1 64 ? -21.047 23.172 17.266 1 87.25 64 ILE A O 1
ATOM 527 N N . ALA A 1 65 ? -21.188 24.359 19.156 1 87.94 65 ALA A N 1
ATOM 528 C CA . ALA A 1 65 ? -21.859 25.484 18.484 1 87.94 65 ALA A CA 1
ATOM 529 C C . ALA A 1 65 ? -20.844 26.438 17.875 1 87.94 65 ALA A C 1
ATOM 531 O O . ALA A 1 65 ? -20.141 27.156 18.594 1 87.94 65 ALA A O 1
ATOM 532 N N . TRP A 1 66 ? -20.781 26.469 16.578 1 91.31 66 TRP A N 1
ATOM 533 C CA . TRP A 1 66 ? -19.828 27.328 15.883 1 91.31 66 TRP A CA 1
ATOM 534 C C . TRP A 1 66 ? -20.562 28.484 15.195 1 91.31 66 TRP A C 1
ATOM 536 O O . TRP A 1 66 ? -21.641 28.297 14.633 1 91.31 66 TRP A O 1
ATOM 546 N N . GLU A 1 67 ? -20.031 29.609 15.328 1 91.5 67 GLU A N 1
ATOM 547 C CA . GLU A 1 67 ? -20.5 30.797 14.594 1 91.5 67 GLU A CA 1
ATOM 548 C C . GLU A 1 67 ? -19.484 31.25 13.562 1 91.5 67 GLU A C 1
ATOM 550 O O . GLU A 1 67 ? -18.312 31.5 13.906 1 91.5 67 GLU A O 1
ATOM 555 N N . ARG A 1 68 ? -19.875 31.359 12.367 1 93.06 68 ARG A N 1
ATOM 556 C CA . ARG A 1 68 ? -19 31.828 11.297 1 93.06 68 ARG A CA 1
ATOM 557 C C . ARG A 1 68 ? -19.172 33.344 11.062 1 93.06 68 ARG A C 1
ATOM 559 O O . ARG A 1 68 ? -20.312 33.812 10.961 1 93.06 68 ARG A O 1
ATOM 566 N N . ASP A 1 69 ? -18.094 34 10.914 1 93 69 ASP A N 1
ATOM 567 C CA . ASP A 1 69 ? -18.172 35.406 10.57 1 93 69 ASP A CA 1
ATOM 568 C C . ASP A 1 69 ? -18.703 35.594 9.156 1 93 69 ASP A C 1
ATOM 570 O O . ASP A 1 69 ? -18.375 34.812 8.25 1 93 69 ASP A O 1
ATOM 574 N N . ARG A 1 70 ? -19.422 36.656 8.969 1 91.12 70 ARG A N 1
ATOM 575 C CA . ARG A 1 70 ? -19.984 36.938 7.66 1 91.12 70 ARG A CA 1
ATOM 576 C C . ARG A 1 70 ? -18.906 37.344 6.668 1 91.12 70 ARG A C 1
ATOM 578 O O . ARG A 1 70 ? -18.953 36.969 5.496 1 91.12 70 ARG A O 1
ATOM 585 N N . LEU A 1 71 ? -18.016 38.125 7.16 1 92.62 71 LEU A N 1
ATOM 586 C CA . LEU A 1 71 ? -16.938 38.594 6.293 1 92.62 71 LEU A CA 1
ATOM 587 C C . LEU A 1 71 ? -15.664 37.781 6.531 1 92.62 71 LEU A C 1
ATOM 589 O O . LEU A 1 71 ? -15.398 37.375 7.66 1 92.62 71 LEU A O 1
ATOM 593 N N . PRO A 1 72 ? -14.875 37.625 5.441 1 95.62 72 PRO A N 1
ATOM 594 C CA . PRO A 1 72 ? -13.586 36.938 5.629 1 95.62 72 PRO A CA 1
ATOM 595 C C . PRO A 1 72 ? -12.617 37.719 6.5 1 95.62 72 PRO A C 1
ATOM 597 O O . PRO A 1 72 ? -12.664 38.969 6.512 1 95.62 72 PRO A O 1
ATOM 600 N N . ALA A 1 73 ? -11.75 36.969 7.152 1 96.44 73 ALA A N 1
ATOM 601 C CA . ALA A 1 73 ? -10.742 37.594 8 1 96.44 73 ALA A CA 1
ATOM 602 C C . ALA A 1 73 ? -9.594 38.156 7.164 1 96.44 73 ALA A C 1
ATOM 604 O O . ALA A 1 73 ? -9.062 39.25 7.461 1 96.44 73 ALA A O 1
ATOM 605 N N . ILE A 1 74 ? -9.109 37.438 6.219 1 97.62 74 ILE A N 1
ATOM 606 C CA . ILE A 1 74 ? -8.055 37.844 5.289 1 97.62 74 ILE A CA 1
ATOM 607 C C . ILE A 1 74 ? -8.508 37.562 3.855 1 97.62 74 ILE A C 1
ATOM 609 O O . ILE A 1 74 ? -8.984 36.469 3.543 1 97.62 74 ILE A O 1
ATOM 613 N N . VAL A 1 75 ? -8.344 38.531 2.992 1 96.62 75 VAL A N 1
ATOM 614 C CA . VAL A 1 75 ? -8.703 38.406 1.587 1 96.62 75 VAL A CA 1
ATOM 615 C C . VAL A 1 75 ? -7.5 38.719 0.707 1 96.62 75 VAL A C 1
ATOM 617 O O . VAL A 1 75 ? -6.68 39.562 1.052 1 96.62 75 VAL A O 1
ATOM 620 N N . PRO A 1 76 ? -7.391 38.062 -0.43 1 96.88 76 PRO A N 1
ATOM 621 C CA . PRO A 1 76 ? -6.297 38.375 -1.349 1 96.88 76 PRO A CA 1
ATOM 622 C C . PRO A 1 76 ? -6.312 39.812 -1.804 1 96.88 76 PRO A C 1
ATOM 624 O O . PRO A 1 76 ? -7.371 40.469 -1.84 1 96.88 76 PRO A O 1
ATOM 627 N N . GLY A 1 77 ? -5.109 40.219 -2.18 1 95.12 77 GLY A N 1
ATOM 628 C CA . GLY A 1 77 ? -4.984 41.562 -2.682 1 95.12 77 GLY A CA 1
ATOM 629 C C . GLY A 1 77 ? -5.703 41.781 -4 1 95.12 77 GLY A C 1
ATOM 630 O O . GLY A 1 77 ? -5.887 40.844 -4.773 1 95.12 77 GLY A O 1
ATOM 631 N N . GLU A 1 78 ? -6.027 43.031 -4.219 1 92 78 GLU A N 1
ATOM 632 C CA . GLU A 1 78 ? -6.789 43.375 -5.414 1 92 78 GLU A CA 1
ATOM 633 C C . GLU A 1 78 ? -5.871 43.75 -6.566 1 92 78 GLU A C 1
ATOM 635 O O . GLU A 1 78 ? -6.23 43.594 -7.734 1 92 78 GLU A O 1
ATOM 640 N N . LYS A 1 79 ? -4.754 44.219 -6.215 1 93.88 79 LYS A N 1
ATOM 641 C CA . LYS A 1 79 ? -3.812 44.688 -7.238 1 93.88 79 LYS A CA 1
ATOM 642 C C . LYS A 1 79 ? -2.857 43.562 -7.637 1 93.88 79 LYS A C 1
ATOM 644 O O . LYS A 1 79 ? -2.434 42.781 -6.793 1 93.88 79 LYS A O 1
ATOM 649 N N . PRO A 1 80 ? -2.443 43.625 -8.828 1 91.44 80 PRO A N 1
ATOM 650 C CA . PRO A 1 80 ? -1.519 42.562 -9.297 1 91.44 80 PRO A CA 1
ATOM 651 C C . PRO A 1 80 ? -0.185 42.594 -8.555 1 91.44 80 PRO A C 1
ATOM 653 O O . PRO A 1 80 ? 0.481 41.562 -8.453 1 91.44 80 PRO A O 1
ATOM 656 N N . ILE A 1 81 ? 0.135 43.719 -8.062 1 89.62 81 ILE A N 1
ATOM 657 C CA . ILE A 1 81 ? 1.448 43.875 -7.445 1 89.62 81 ILE A CA 1
ATOM 658 C C . ILE A 1 81 ? 1.397 43.438 -5.992 1 89.62 81 ILE A C 1
ATOM 660 O O . ILE A 1 81 ? 2.438 43.25 -5.348 1 89.62 81 ILE A O 1
ATOM 664 N N . ASP A 1 82 ? 0.182 43.188 -5.5 1 94 82 ASP A N 1
ATOM 665 C CA . ASP A 1 82 ? 0.059 42.719 -4.121 1 94 82 ASP A CA 1
ATOM 666 C C . ASP A 1 82 ? 0.706 41.344 -3.941 1 94 82 ASP A C 1
ATOM 668 O O . ASP A 1 82 ? 0.567 40.469 -4.797 1 94 82 ASP A O 1
ATOM 672 N N . HIS A 1 83 ? 1.397 41.188 -2.842 1 94.25 83 HIS A N 1
ATOM 673 C CA . HIS A 1 83 ? 2.15 39.969 -2.602 1 94.25 83 HIS A CA 1
ATOM 674 C C . HIS A 1 83 ? 1.219 38.75 -2.473 1 94.25 83 HIS A C 1
ATOM 676 O O . HIS A 1 83 ? 1.648 37.625 -2.639 1 94.25 83 HIS A O 1
ATOM 682 N N . ASP A 1 84 ? -0.033 38.969 -2.141 1 96.69 84 ASP A N 1
ATOM 683 C CA . ASP A 1 84 ? -1.003 37.906 -1.976 1 96.69 84 ASP A CA 1
ATOM 684 C C . ASP A 1 84 ? -2.109 38 -3.025 1 96.69 84 ASP A C 1
ATOM 686 O O . ASP A 1 84 ? -3.24 37.562 -2.781 1 96.69 84 ASP A O 1
ATOM 690 N N . ALA A 1 85 ? -1.784 38.562 -4.238 1 95.44 85 ALA A N 1
ATOM 691 C CA . ALA A 1 85 ? -2.775 38.844 -5.273 1 95.44 85 ALA A CA 1
ATOM 692 C C . ALA A 1 85 ? -3.479 37.562 -5.711 1 95.44 85 ALA A C 1
ATOM 694 O O . ALA A 1 85 ? -4.648 37.562 -6.105 1 95.44 85 ALA A O 1
ATOM 695 N N . ASP A 1 86 ? -2.777 36.438 -5.648 1 95.38 86 ASP A N 1
ATOM 696 C CA . ASP A 1 86 ? -3.342 35.188 -6.184 1 95.38 86 ASP A CA 1
ATOM 697 C C . ASP A 1 86 ? -3.66 34.219 -5.062 1 95.38 86 ASP A C 1
ATOM 699 O O . ASP A 1 86 ? -3.891 33.031 -5.316 1 95.38 86 ASP A O 1
ATOM 703 N N . GLY A 1 87 ? -3.631 34.719 -3.818 1 96.38 87 GLY A N 1
ATOM 704 C CA . GLY A 1 87 ? -4.102 33.875 -2.73 1 96.38 87 GLY A CA 1
ATOM 705 C C . GLY A 1 87 ? -3.531 34.281 -1.382 1 96.38 87 GLY A C 1
ATOM 706 O O . GLY A 1 87 ? -2.357 34.656 -1.281 1 96.38 87 GLY A O 1
ATOM 707 N N . ALA A 1 88 ? -4.328 34.281 -0.376 1 97.75 88 ALA A N 1
ATOM 708 C CA . ALA A 1 88 ? -3.924 34.344 1.026 1 97.75 88 ALA A CA 1
ATOM 709 C C . ALA A 1 88 ? -3.855 32.938 1.635 1 97.75 88 ALA A C 1
ATOM 711 O O . ALA A 1 88 ? -4.848 32.438 2.164 1 97.75 88 ALA A O 1
ATOM 712 N N . TRP A 1 89 ? -2.691 32.406 1.574 1 98 89 TRP A N 1
ATOM 713 C CA . TRP A 1 89 ? -2.508 31 1.948 1 98 89 TRP A CA 1
ATOM 714 C C . TRP A 1 89 ? -2.24 30.859 3.443 1 98 89 TRP A C 1
ATOM 716 O O . TRP A 1 89 ? -2.367 31.828 4.191 1 98 89 TRP A O 1
ATOM 726 N N . THR A 1 90 ? -1.999 29.656 3.828 1 98.12 90 THR A N 1
ATOM 727 C CA . THR A 1 90 ? -2.076 29.281 5.234 1 98.12 90 THR A CA 1
ATOM 728 C C . THR A 1 90 ? -0.989 29.984 6.043 1 98.12 90 THR A C 1
ATOM 730 O O . THR A 1 90 ? -0.049 30.547 5.473 1 98.12 90 THR A O 1
ATOM 733 N N . GLY A 1 91 ? -1.147 30 7.371 1 98.5 91 GLY A N 1
ATOM 734 C CA . GLY A 1 91 ? -0.254 30.547 8.383 1 98.5 91 GLY A CA 1
ATOM 735 C C . GLY A 1 91 ? -0.689 30.234 9.797 1 98.5 91 GLY A C 1
ATOM 736 O O . GLY A 1 91 ? -1.029 29.094 10.109 1 98.5 91 GLY A O 1
ATOM 737 N N . SER A 1 92 ? -0.493 31.266 10.633 1 98.5 92 SER A N 1
ATOM 738 C CA . SER A 1 92 ? -0.866 31.062 12.031 1 98.5 92 SER A CA 1
ATOM 739 C C . SER A 1 92 ? -1.337 32.375 12.672 1 98.5 92 SER A C 1
ATOM 741 O O . SER A 1 92 ? -1.183 33.438 12.094 1 98.5 92 SER A O 1
ATOM 743 N N . ALA A 1 93 ? -2 32.25 13.766 1 98.12 93 ALA A N 1
ATOM 744 C CA . ALA A 1 93 ? -2.424 33.344 14.609 1 98.12 93 ALA A CA 1
ATOM 745 C C . ALA A 1 93 ? -1.781 33.25 15.992 1 98.12 93 ALA A C 1
ATOM 747 O O . ALA A 1 93 ? -1.627 32.156 16.547 1 98.12 93 ALA A O 1
ATOM 748 N N . VAL A 1 94 ? -1.416 34.469 16.531 1 97.62 94 VAL A N 1
ATOM 749 C CA . VAL A 1 94 ? -0.78 34.531 17.844 1 97.62 94 VAL A CA 1
ATOM 750 C C . VAL A 1 94 ? -1.2 35.812 18.562 1 97.62 94 VAL A C 1
ATOM 752 O O . VAL A 1 94 ? -1.554 36.781 17.906 1 97.62 94 VAL A O 1
ATOM 755 N N . LEU A 1 95 ? -1.256 35.781 19.844 1 95.56 95 LEU A N 1
ATOM 756 C CA . LEU A 1 95 ? -1.472 37 20.609 1 95.56 95 LEU A CA 1
ATOM 757 C C . LEU A 1 95 ? -0.174 37.781 20.734 1 95.56 95 LEU A C 1
ATOM 759 O O . LEU A 1 95 ? 0.853 37.25 21.141 1 95.56 95 LEU A O 1
ATOM 763 N N . GLY A 1 96 ? -0.246 39.031 20.406 1 94.56 96 GLY A N 1
ATOM 764 C CA . GLY A 1 96 ? 0.919 39.906 20.516 1 94.56 96 GLY A CA 1
ATOM 765 C C . GLY A 1 96 ? 1.074 40.531 21.875 1 94.56 96 GLY A C 1
ATOM 766 O O . GLY A 1 96 ? 0.216 40.375 22.75 1 94.56 96 GLY A O 1
ATOM 767 N N . PRO A 1 97 ? 2.23 41.219 22.016 1 91.31 97 PRO A N 1
ATOM 768 C CA . PRO A 1 97 ? 2.457 41.906 23.281 1 91.31 97 PRO A CA 1
ATOM 769 C C . PRO A 1 97 ? 1.435 43.031 23.547 1 91.31 97 PRO A C 1
ATOM 771 O O . PRO A 1 97 ? 1.255 43.438 24.688 1 91.31 97 PRO A O 1
ATOM 774 N N . ASP A 1 98 ? 0.756 43.5 22.531 1 91.06 98 ASP A N 1
ATOM 775 C CA . ASP A 1 98 ? -0.26 44.531 22.641 1 91.06 98 ASP A CA 1
ATOM 776 C C . ASP A 1 98 ? -1.607 43.938 23.047 1 91.06 98 ASP A C 1
ATOM 778 O O . ASP A 1 98 ? -2.582 44.688 23.234 1 91.06 98 ASP A O 1
ATOM 782 N N . GLY A 1 99 ? -1.681 42.625 23.156 1 90.5 99 GLY A N 1
ATOM 783 C CA . GLY A 1 99 ? -2.916 41.969 23.547 1 90.5 99 GLY A CA 1
ATOM 784 C C . GLY A 1 99 ? -3.83 41.688 22.375 1 90.5 99 GLY A C 1
ATOM 785 O O . GLY A 1 99 ? -4.871 41.031 22.562 1 90.5 99 GLY A O 1
ATOM 786 N N . ASN A 1 100 ? -3.416 42.062 21.203 1 94.25 100 ASN A N 1
ATOM 787 C CA . ASN A 1 100 ? -4.223 41.812 20.016 1 94.25 100 ASN A CA 1
ATOM 788 C C . ASN A 1 100 ? -3.773 40.531 19.297 1 94.25 100 ASN A C 1
ATOM 790 O O . ASN A 1 100 ? -2.658 40.062 19.516 1 94.25 100 ASN A O 1
ATOM 794 N N . MET A 1 101 ? -4.695 40.062 18.484 1 97 101 MET A N 1
ATOM 795 C CA . MET A 1 101 ? -4.359 38.938 17.641 1 97 101 MET A CA 1
ATOM 796 C C . MET A 1 101 ? -3.547 39.344 16.422 1 97 101 MET A C 1
ATOM 798 O O . MET A 1 101 ? -3.885 40.344 15.766 1 97 101 MET A O 1
ATOM 802 N N . HIS A 1 102 ? -2.441 38.719 16.234 1 98.12 102 HIS A N 1
ATOM 803 C CA . HIS A 1 102 ? -1.596 38.875 15.055 1 98.12 102 HIS A CA 1
ATOM 804 C C . HIS A 1 102 ? -1.634 37.656 14.164 1 98.12 102 HIS A C 1
ATOM 806 O O . HIS A 1 102 ? -1.536 36.531 14.648 1 98.12 102 HIS A O 1
ATOM 812 N N . ILE A 1 103 ? -1.805 37.938 12.852 1 98.38 103 ILE A N 1
ATOM 813 C CA . ILE A 1 103 ? -1.807 36.844 11.867 1 98.38 103 ILE A CA 1
ATOM 814 C C . ILE A 1 103 ? -0.573 36.969 10.977 1 98.38 103 ILE A C 1
ATOM 816 O O . ILE A 1 103 ? -0.212 38.062 10.539 1 98.38 103 ILE A O 1
ATOM 820 N N . PHE A 1 104 ? 0.145 35.906 10.812 1 98.81 104 PHE A N 1
ATOM 821 C CA . PHE A 1 104 ? 1.164 35.75 9.781 1 98.81 104 PHE A CA 1
ATOM 822 C C . PHE A 1 104 ? 0.742 34.719 8.758 1 98.81 104 PHE A C 1
ATOM 824 O O . PHE A 1 104 ? 0.436 33.562 9.125 1 98.81 104 PHE A O 1
ATOM 831 N N . TYR A 1 105 ? 0.656 35.094 7.527 1 98.62 105 TYR A N 1
ATOM 832 C CA . TYR A 1 105 ? 0.145 34.188 6.508 1 98.62 105 TYR A CA 1
ATOM 833 C C . TYR A 1 105 ? 1.006 34.219 5.25 1 98.62 105 TYR A C 1
ATOM 835 O O . TYR A 1 105 ? 1.923 35.031 5.152 1 98.62 105 TYR A O 1
ATOM 843 N N . THR A 1 106 ? 0.825 33.281 4.324 1 98.38 106 THR A N 1
ATOM 844 C CA . THR A 1 106 ? 1.596 33.188 3.092 1 98.38 106 THR A CA 1
ATOM 845 C C . THR A 1 106 ? 0.909 33.938 1.955 1 98.38 106 THR A C 1
ATOM 847 O O . THR A 1 106 ? -0.25 33.656 1.634 1 98.38 106 THR A O 1
ATOM 850 N N . GLY A 1 107 ? 1.615 34.875 1.417 1 97.38 107 GLY A N 1
ATOM 851 C CA . GLY A 1 107 ? 1.161 35.531 0.198 1 97.38 107 GLY A CA 1
ATOM 852 C C . GLY A 1 107 ? 1.67 34.844 -1.062 1 97.38 107 GLY A C 1
ATOM 853 O O . GLY A 1 107 ? 2.846 34.5 -1.147 1 97.38 107 GLY A O 1
ATOM 854 N N . TYR A 1 108 ? 0.75 34.625 -1.948 1 94.81 108 TYR A N 1
ATOM 855 C CA . TYR A 1 108 ? 1.066 33.969 -3.213 1 94.81 108 TYR A CA 1
ATOM 856 C C . TYR A 1 108 ? 0.775 34.906 -4.391 1 94.81 108 TYR A C 1
ATOM 858 O O . TYR A 1 108 ? -0.278 35.531 -4.441 1 94.81 108 TYR A O 1
ATOM 866 N N . ASN A 1 109 ? 1.729 35 -5.328 1 93.44 109 ASN A N 1
ATOM 867 C CA . ASN A 1 109 ? 1.58 35.844 -6.5 1 93.44 109 ASN A CA 1
ATOM 868 C C . ASN A 1 109 ? 2.133 35.188 -7.754 1 93.44 109 ASN A C 1
ATOM 870 O O . ASN A 1 109 ? 3.348 35.062 -7.914 1 93.44 109 ASN A O 1
ATOM 874 N N . LEU A 1 110 ? 1.285 34.812 -8.641 1 89.94 110 LEU A N 1
ATOM 875 C CA . LEU A 1 110 ? 1.648 34.156 -9.875 1 89.94 110 LEU A CA 1
ATOM 876 C C . LEU A 1 110 ? 2.498 35.031 -10.766 1 89.94 110 LEU A C 1
ATOM 878 O O . LEU A 1 110 ? 3.377 34.562 -11.484 1 89.94 110 LEU A O 1
ATOM 882 N N . SER A 1 111 ? 2.273 36.312 -10.711 1 89.62 111 SER A N 1
ATOM 883 C CA . SER A 1 111 ? 2.984 37.25 -11.57 1 89.62 111 SER A CA 1
ATOM 884 C C . SER A 1 111 ? 4.43 37.438 -11.117 1 89.62 111 SER A C 1
ATOM 886 O O . SER A 1 111 ? 5.266 37.938 -11.875 1 89.62 111 SER A O 1
ATOM 888 N N . LEU A 1 112 ? 4.707 37.062 -9.945 1 86 112 LEU A N 1
ATOM 889 C CA . LEU A 1 112 ? 6.066 37.062 -9.422 1 86 112 LEU A CA 1
ATOM 890 C C . LEU A 1 112 ? 6.648 35.625 -9.398 1 86 112 LEU A C 1
ATOM 892 O O . LEU A 1 112 ? 7.246 35.219 -8.406 1 86 112 LEU A O 1
ATOM 896 N N . ASN A 1 113 ? 6.352 34.875 -10.391 1 84.44 113 ASN A N 1
ATOM 897 C CA . ASN A 1 113 ? 6.824 33.5 -10.609 1 84.44 113 ASN A CA 1
ATOM 898 C C . ASN A 1 113 ? 6.371 32.562 -9.492 1 84.44 113 ASN A C 1
ATOM 900 O O . ASN A 1 113 ? 7.113 31.672 -9.094 1 84.44 113 ASN A O 1
ATOM 904 N N . GLY A 1 114 ? 5.301 32.906 -8.891 1 85.31 114 GLY A N 1
ATOM 905 C CA . GLY A 1 114 ? 4.75 32.031 -7.855 1 85.31 114 GLY A CA 1
ATOM 906 C C . GLY A 1 114 ? 5.496 32.156 -6.535 1 85.31 114 GLY A C 1
ATOM 907 O O . GLY A 1 114 ? 5.484 31.219 -5.738 1 85.31 114 GLY A O 1
ATOM 908 N N . LYS A 1 115 ? 6.203 33.219 -6.352 1 87.38 115 LYS A N 1
ATOM 909 C CA . LYS A 1 115 ? 6.945 33.438 -5.109 1 87.38 115 LYS A CA 1
ATOM 910 C C . LYS A 1 115 ? 6.004 33.438 -3.906 1 87.38 115 LYS A C 1
ATOM 912 O O . LYS A 1 115 ? 4.918 34.031 -3.971 1 87.38 115 LYS A O 1
ATOM 917 N N . GLN A 1 116 ? 6.383 32.781 -2.863 1 94.69 116 GLN A N 1
ATOM 918 C CA . GLN A 1 116 ? 5.633 32.719 -1.612 1 94.69 116 GLN A CA 1
ATOM 919 C C . GLN A 1 116 ? 6.344 33.531 -0.519 1 94.69 116 GLN A C 1
ATOM 921 O O . GLN A 1 116 ? 7.535 33.312 -0.275 1 94.69 116 GLN A O 1
ATOM 926 N N . VAL A 1 117 ? 5.637 34.5 0.061 1 96.31 117 VAL A N 1
ATOM 927 C CA . VAL A 1 117 ? 6.215 35.344 1.094 1 96.31 117 VAL A CA 1
ATOM 928 C C . VAL A 1 117 ? 5.32 35.344 2.33 1 96.31 117 VAL A C 1
ATOM 930 O O . VAL A 1 117 ? 4.164 34.906 2.266 1 96.31 117 VAL A O 1
ATOM 933 N N . ILE A 1 118 ? 5.855 35.812 3.412 1 98.31 118 ILE A N 1
ATOM 934 C CA . ILE A 1 118 ? 5.086 35.875 4.648 1 98.31 118 ILE A CA 1
ATOM 935 C C . ILE A 1 118 ? 4.609 37.312 4.867 1 98.31 118 ILE A C 1
ATOM 937 O O . ILE A 1 118 ? 5.406 38.25 4.816 1 98.31 118 ILE A O 1
ATOM 941 N N . ILE A 1 119 ? 3.324 37.469 5.109 1 98.5 119 ILE A N 1
ATOM 942 C CA . ILE A 1 119 ? 2.703 38.781 5.328 1 98.5 119 ILE A CA 1
ATOM 943 C C . ILE A 1 119 ? 2.111 38.844 6.734 1 98.5 119 ILE A C 1
ATOM 945 O O . ILE A 1 119 ? 1.548 37.844 7.219 1 98.5 119 ILE A O 1
ATOM 949 N N . HIS A 1 120 ? 2.273 39.969 7.359 1 98.5 120 HIS A N 1
ATOM 950 C CA . HIS A 1 120 ? 1.782 40.219 8.711 1 98.5 120 HIS A CA 1
ATOM 951 C C . HIS A 1 120 ? 0.465 41 8.68 1 98.5 120 HIS A C 1
ATOM 953 O O . HIS A 1 120 ? 0.328 41.969 7.945 1 98.5 120 HIS A O 1
ATOM 959 N N . ALA A 1 121 ? -0.567 40.531 9.406 1 98.25 121 ALA A N 1
ATOM 960 C CA . ALA A 1 121 ? -1.838 41.25 9.602 1 98.25 121 ALA A CA 1
ATOM 961 C C . ALA A 1 121 ? -2.193 41.344 11.078 1 98.25 121 ALA A C 1
ATOM 963 O O . ALA A 1 121 ? -1.974 40.375 11.836 1 98.25 121 ALA A O 1
ATOM 964 N N . VAL A 1 122 ? -2.764 42.438 11.508 1 97.25 122 VAL A N 1
ATOM 965 C CA . VAL A 1 122 ? -3.059 42.688 12.914 1 97.25 122 VAL A CA 1
ATOM 966 C C . VAL A 1 122 ? -4.551 42.969 13.094 1 97.25 122 VAL A C 1
ATOM 968 O O . VAL A 1 122 ? -5.156 43.688 12.289 1 97.25 122 VAL A O 1
ATOM 971 N N . ALA A 1 123 ? -5.047 42.312 14.102 1 95.88 123 ALA A N 1
ATOM 972 C CA . ALA A 1 123 ? -6.449 42.562 14.406 1 95.88 123 ALA A CA 1
ATOM 973 C C . ALA A 1 123 ? -6.668 44.031 14.773 1 95.88 123 ALA A C 1
ATOM 975 O O . ALA A 1 123 ? -5.844 44.625 15.469 1 95.88 123 ALA A O 1
ATOM 976 N N . SER A 1 124 ? -7.855 44.531 14.367 1 89.62 124 SER A N 1
ATOM 977 C CA . SER A 1 124 ? -8.188 45.938 14.625 1 89.62 124 SER A CA 1
ATOM 978 C C . SER A 1 124 ? -8.695 46.125 16.047 1 89.62 124 SER A C 1
ATOM 980 O O . SER A 1 124 ? -8.75 47.25 16.547 1 89.62 124 SER A O 1
ATOM 982 N N . ASP A 1 125 ? -9.156 45.031 16.609 1 87.06 125 ASP A N 1
ATOM 983 C CA . ASP A 1 125 ? -9.711 45.062 17.969 1 87.06 125 ASP A CA 1
ATOM 984 C C . ASP A 1 125 ? -9.469 43.719 18.688 1 87.06 125 ASP A C 1
ATOM 986 O O . ASP A 1 125 ? -9.016 42.75 18.062 1 87.06 125 ASP A O 1
ATOM 990 N N . VAL A 1 126 ? -9.781 43.719 19.938 1 81.81 126 VAL A N 1
ATOM 991 C CA . VAL A 1 126 ? -9.523 42.531 20.781 1 81.81 126 VAL A CA 1
ATOM 992 C C . VAL A 1 126 ? -10.43 41.406 20.359 1 81.81 126 VAL A C 1
ATOM 994 O O . VAL A 1 126 ? -10.07 40.219 20.484 1 81.81 126 VAL A O 1
ATOM 997 N N . GLU A 1 127 ? -11.492 41.75 19.672 1 80.12 127 GLU A N 1
ATOM 998 C CA . GLU A 1 127 ? -12.453 40.719 19.234 1 80.12 127 GLU A CA 1
ATOM 999 C C . GLU A 1 127 ? -12.062 40.125 17.891 1 80.12 127 GLU A C 1
ATOM 1001 O O . GLU A 1 127 ? -12.641 39.125 17.469 1 80.12 127 GLU A O 1
ATOM 1006 N N . ALA A 1 128 ? -11.016 40.688 17.281 1 89.31 128 ALA A N 1
ATOM 1007 C CA . ALA A 1 128 ? -10.531 40.219 15.984 1 89.31 128 ALA A CA 1
ATOM 1008 C C . ALA A 1 128 ? -11.641 40.281 14.938 1 89.31 128 ALA A C 1
ATOM 1010 O O . ALA A 1 128 ? -11.859 39.312 14.211 1 89.31 128 ALA A O 1
ATOM 1011 N N . SER A 1 129 ? -12.367 41.344 14.906 1 84.25 129 SER A N 1
ATOM 1012 C CA . SER A 1 129 ? -13.477 41.531 13.977 1 84.25 129 SER A CA 1
ATOM 1013 C C . SER A 1 129 ? -12.977 41.75 12.555 1 84.25 129 SER A C 1
ATOM 1015 O O . SER A 1 129 ? -13.695 41.5 11.586 1 84.25 129 SER A O 1
ATOM 1017 N N . SER A 1 130 ? -11.812 42.312 12.516 1 90.88 130 SER A N 1
ATOM 1018 C CA . SER A 1 130 ? -11.156 42.562 11.234 1 90.88 130 SER A CA 1
ATOM 1019 C C . SER A 1 130 ? -9.641 42.594 11.391 1 90.88 130 SER A C 1
ATOM 1021 O O . SER A 1 130 ? -9.125 42.688 12.508 1 90.88 130 SER A O 1
ATOM 1023 N N . PHE A 1 131 ? -9 42.562 10.234 1 96.44 131 PHE A N 1
ATOM 1024 C CA . PHE A 1 131 ? -7.547 42.562 10.258 1 96.44 131 PHE A CA 1
ATOM 1025 C C . PHE A 1 131 ? -7.004 43.594 9.258 1 96.44 131 PHE A C 1
ATOM 1027 O O . PHE A 1 131 ? -7.543 43.75 8.164 1 96.44 131 PHE A O 1
ATOM 1034 N N . VAL A 1 132 ? -5.945 44.25 9.664 1 95.56 132 VAL A N 1
ATOM 1035 C CA . VAL A 1 132 ? -5.215 45.156 8.781 1 95.56 132 VAL A CA 1
ATOM 1036 C C . VAL A 1 132 ? -3.938 44.5 8.297 1 95.56 132 VAL A C 1
ATOM 1038 O O . VAL A 1 132 ? -3.061 44.156 9.094 1 95.56 132 VAL A O 1
ATOM 1041 N N . LYS A 1 133 ? -3.789 44.344 6.973 1 96.81 133 LYS A N 1
ATOM 1042 C CA . LYS A 1 133 ? -2.65 43.656 6.371 1 96.81 133 LYS A CA 1
ATOM 1043 C C . LYS A 1 133 ? -1.484 44.625 6.145 1 96.81 133 LYS A C 1
ATOM 1045 O O . LYS A 1 133 ? -1.687 45.781 5.738 1 96.81 133 LYS A O 1
ATOM 1050 N N . SER A 1 134 ? -0.305 44.094 6.453 1 96 134 SER A N 1
ATOM 1051 C CA . SER A 1 134 ? 0.883 44.844 6.02 1 96 134 SER A CA 1
ATOM 1052 C C . SER A 1 134 ? 0.994 44.844 4.496 1 96 134 SER A C 1
ATOM 1054 O O . SER A 1 134 ? 0.722 43.844 3.836 1 96 134 SER A O 1
ATOM 1056 N N . PRO A 1 135 ? 1.439 46 3.912 1 92.75 135 PRO A N 1
ATOM 1057 C CA . PRO A 1 135 ? 1.599 46.062 2.459 1 92.75 135 PRO A CA 1
ATOM 1058 C C . PRO A 1 135 ? 2.852 45.344 1.967 1 92.75 135 PRO A C 1
ATOM 1060 O O . PRO A 1 135 ? 3.014 45.125 0.762 1 92.75 135 PRO A O 1
ATOM 1063 N N . THR A 1 136 ? 3.73 45.062 2.877 1 93.5 136 THR A N 1
ATOM 1064 C CA . THR A 1 136 ? 4.984 44.406 2.512 1 93.5 136 THR A CA 1
ATOM 1065 C C . THR A 1 136 ? 5.145 43.094 3.258 1 93.5 136 THR A C 1
ATOM 1067 O O . THR A 1 136 ? 4.406 42.812 4.207 1 93.5 136 THR A O 1
ATOM 1070 N N . GLU A 1 137 ? 6.094 42.25 2.791 1 95.56 137 GLU A N 1
ATOM 1071 C CA . GLU A 1 137 ? 6.453 41.031 3.502 1 95.56 137 GLU A CA 1
ATOM 1072 C C . GLU A 1 137 ? 7.16 41.344 4.816 1 95.56 137 GLU A C 1
ATOM 1074 O O . GLU A 1 137 ? 7.559 42.5 5.055 1 95.56 137 GLU A O 1
ATOM 1079 N N . ILE A 1 138 ? 7.285 40.375 5.645 1 97.38 138 ILE A N 1
ATOM 1080 C CA . ILE A 1 138 ? 7.922 40.531 6.945 1 97.38 138 ILE A CA 1
ATOM 1081 C C . ILE A 1 138 ? 9.344 41.062 6.754 1 97.38 138 ILE A C 1
ATOM 1083 O O . ILE A 1 138 ? 9.969 40.812 5.715 1 97.38 138 ILE A O 1
ATOM 1087 N N . SER A 1 139 ? 9.875 41.688 7.797 1 97.12 139 SER A N 1
ATOM 1088 C CA . SER A 1 139 ? 11.219 42.25 7.758 1 97.12 139 SER A CA 1
ATOM 1089 C C . SER A 1 139 ? 12.219 41.312 8.445 1 97.12 139 SER A C 1
ATOM 1091 O O . SER A 1 139 ? 12.07 41 9.625 1 97.12 139 SER A O 1
ATOM 1093 N N . ILE A 1 140 ? 13.164 40.875 7.695 1 98 140 ILE A N 1
ATOM 1094 C CA . ILE A 1 140 ? 14.297 40.156 8.266 1 98 140 ILE A CA 1
ATOM 1095 C C . ILE A 1 140 ? 15.461 41.094 8.492 1 98 140 ILE A C 1
ATOM 1097 O O . ILE A 1 140 ? 15.828 41.875 7.594 1 98 140 ILE A O 1
ATOM 1101 N N . THR A 1 141 ? 16.109 41.062 9.578 1 98.19 141 THR A N 1
ATOM 1102 C CA . THR A 1 141 ? 17.125 42.062 9.969 1 98.19 141 THR A CA 1
ATOM 1103 C C . THR A 1 141 ? 18.328 41.969 9.039 1 98.19 141 THR A C 1
ATOM 1105 O O . THR A 1 141 ? 18.688 40.906 8.547 1 98.19 141 THR A O 1
ATOM 1108 N N . PRO A 1 142 ? 18.984 43.094 8.875 1 97.38 142 PRO A N 1
ATOM 1109 C CA . PRO A 1 142 ? 20.172 43.094 8.031 1 97.38 142 PRO A CA 1
ATOM 1110 C C . PRO A 1 142 ? 21.25 42.156 8.531 1 97.38 142 PRO A C 1
ATOM 1112 O O . PRO A 1 142 ? 22.016 41.594 7.727 1 97.38 142 PRO A O 1
ATOM 1115 N N . LYS A 1 143 ? 21.281 41.938 9.758 1 97.56 143 LYS A N 1
ATOM 1116 C CA . LYS A 1 143 ? 22.297 41.062 10.367 1 97.56 143 LYS A CA 1
ATOM 1117 C C . LYS A 1 143 ? 22.125 39.625 9.898 1 97.56 143 LYS A C 1
ATOM 1119 O O . LYS A 1 143 ? 23.109 38.906 9.773 1 97.56 143 LYS A O 1
ATOM 1124 N N . THR A 1 144 ? 20.875 39.25 9.633 1 98.25 144 THR A N 1
ATOM 1125 C CA . THR A 1 144 ? 20.656 37.844 9.398 1 98.25 144 THR A CA 1
ATOM 1126 C C . THR A 1 144 ? 20.016 37.594 8.031 1 98.25 144 THR A C 1
ATOM 1128 O O . THR A 1 144 ? 19.781 36.469 7.633 1 98.25 144 THR A O 1
ATOM 1131 N N . VAL A 1 145 ? 19.75 38.625 7.27 1 97.44 145 VAL A N 1
ATOM 1132 C CA . VAL A 1 145 ? 19.094 38.5 5.969 1 97.44 145 VAL A CA 1
ATOM 1133 C C . VAL A 1 145 ? 19.938 37.625 5.039 1 97.44 145 VAL A C 1
ATOM 1135 O O . VAL A 1 145 ? 19.391 36.938 4.164 1 97.44 145 VAL A O 1
ATOM 1138 N N . GLY A 1 146 ? 21.25 37.562 5.168 1 97.31 146 GLY A N 1
ATOM 1139 C CA . GLY A 1 146 ? 22.125 36.719 4.375 1 97.31 146 GLY A CA 1
ATOM 1140 C C . GLY A 1 146 ? 21.859 35.25 4.562 1 97.31 146 GLY A C 1
ATOM 1141 O O . GLY A 1 146 ? 22.219 34.438 3.703 1 97.31 146 GLY A O 1
ATOM 1142 N N . ASN A 1 147 ? 21.219 34.906 5.68 1 98.12 147 ASN A N 1
ATOM 1143 C CA . ASN A 1 147 ? 20.906 33.5 5.957 1 98.12 147 ASN A CA 1
ATOM 1144 C C . ASN A 1 147 ? 19.875 32.938 4.984 1 98.12 147 ASN A C 1
ATOM 1146 O O . ASN A 1 147 ? 19.703 31.734 4.875 1 98.12 147 ASN A O 1
ATOM 1150 N N . LEU A 1 148 ? 19.203 33.781 4.195 1 97.25 148 LEU A N 1
ATOM 1151 C CA . LEU A 1 148 ? 18.25 33.344 3.186 1 97.25 148 LEU A CA 1
ATOM 1152 C C . LEU A 1 148 ? 18.922 32.5 2.121 1 97.25 148 LEU A C 1
ATOM 1154 O O . LEU A 1 148 ? 18.266 31.688 1.456 1 97.25 148 LEU A O 1
ATOM 1158 N N . ALA A 1 149 ? 20.219 32.562 1.987 1 96.75 149 ALA A N 1
ATOM 1159 C CA . ALA A 1 149 ? 20.984 31.812 0.98 1 96.75 149 ALA A CA 1
ATOM 1160 C C . ALA A 1 149 ? 20.953 30.312 1.264 1 96.75 149 ALA A C 1
ATOM 1162 O O . ALA A 1 149 ? 21.234 29.5 0.378 1 96.75 149 ALA A O 1
ATOM 1163 N N . CYS A 1 150 ? 20.578 29.984 2.469 1 97.12 150 CYS A N 1
ATOM 1164 C CA . CYS A 1 150 ? 20.516 28.594 2.873 1 97.12 150 CYS A CA 1
ATOM 1165 C C . CYS A 1 150 ? 19.281 27.906 2.291 1 97.12 150 CYS A C 1
ATOM 1167 O O . CYS A 1 150 ? 19.203 26.688 2.256 1 97.12 150 CYS A O 1
ATOM 1169 N N . PHE A 1 151 ? 18.312 28.703 1.789 1 97.06 151 PHE A N 1
ATOM 1170 C CA . PHE A 1 151 ? 17.016 28.188 1.383 1 97.06 151 PHE A CA 1
ATOM 1171 C C . PHE A 1 151 ? 16.719 28.547 -0.064 1 97.06 151 PHE A C 1
ATOM 1173 O O . PHE A 1 151 ? 17.266 29.516 -0.596 1 97.06 151 PHE A O 1
ATOM 1180 N N . GLU A 1 152 ? 15.875 27.75 -0.655 1 93.06 152 GLU A N 1
ATOM 1181 C CA . GLU A 1 152 ? 15.383 28.094 -1.986 1 93.06 152 GLU A CA 1
ATOM 1182 C C . GLU A 1 152 ? 14.453 29.297 -1.937 1 93.06 152 GLU A C 1
ATOM 1184 O O . GLU A 1 152 ? 13.82 29.562 -0.912 1 93.06 152 GLU A O 1
ATOM 1189 N N . ASP A 1 153 ? 14.328 29.953 -3.016 1 85.75 153 ASP A N 1
ATOM 1190 C CA . ASP A 1 153 ? 13.633 31.234 -3.057 1 85.75 153 ASP A CA 1
ATOM 1191 C C . ASP A 1 153 ? 12.125 31.047 -3.23 1 85.75 153 ASP A C 1
ATOM 1193 O O . ASP A 1 153 ? 11.336 31.891 -2.838 1 85.75 153 ASP A O 1
ATOM 1197 N N . ILE A 1 154 ? 11.734 29.984 -3.713 1 85.81 154 ILE A N 1
ATOM 1198 C CA . ILE A 1 154 ? 10.336 29.875 -4.109 1 85.81 154 ILE A CA 1
ATOM 1199 C C . ILE A 1 154 ? 9.477 29.547 -2.893 1 85.81 154 ILE A C 1
ATOM 1201 O O . ILE A 1 154 ? 8.547 30.281 -2.557 1 85.81 154 ILE A O 1
ATOM 1205 N N . ASP A 1 155 ? 9.898 28.547 -2.201 1 88.25 155 ASP A N 1
ATOM 1206 C CA . ASP A 1 155 ? 9.094 28.078 -1.073 1 88.25 155 ASP A CA 1
ATOM 1207 C C . ASP A 1 155 ? 9.516 28.766 0.222 1 88.25 155 ASP A C 1
ATOM 1209 O O . ASP A 1 155 ? 10.586 28.484 0.76 1 88.25 155 ASP A O 1
ATOM 1213 N N . PHE A 1 156 ? 8.883 29.672 0.796 1 94.94 156 PHE A N 1
ATOM 1214 C CA . PHE A 1 156 ? 8.977 30.328 2.094 1 94.94 156 PHE A CA 1
ATOM 1215 C C . PHE A 1 156 ? 7.586 30.641 2.635 1 94.94 156 PHE A C 1
ATOM 1217 O O . PHE A 1 156 ? 7.09 31.766 2.459 1 94.94 156 PHE A O 1
ATOM 1224 N N . ARG A 1 157 ? 7.016 29.562 3.305 1 97.56 157 ARG A N 1
ATOM 1225 C CA . ARG A 1 157 ? 5.562 29.609 3.445 1 97.56 157 ARG A CA 1
ATOM 1226 C C . ARG A 1 157 ? 5.121 28.953 4.746 1 97.56 157 ARG A C 1
ATOM 1228 O O . ARG A 1 157 ? 5.945 28.391 5.473 1 97.56 157 ARG A O 1
ATOM 1235 N N . ASP A 1 158 ? 3.881 29.078 5.051 1 98.5 158 ASP A N 1
ATOM 1236 C CA . ASP A 1 158 ? 3.146 28.422 6.133 1 98.5 158 ASP A CA 1
ATOM 1237 C C . ASP A 1 158 ? 3.762 28.75 7.488 1 98.5 158 ASP A C 1
ATOM 1239 O O . ASP A 1 158 ? 4.074 27.859 8.273 1 98.5 158 ASP A O 1
ATOM 1243 N N . PRO A 1 159 ? 3.869 30.047 7.809 1 98.81 159 PRO A N 1
ATOM 1244 C CA . PRO A 1 159 ? 4.473 30.422 9.094 1 98.81 159 PRO A CA 1
ATOM 1245 C C . PRO A 1 159 ? 3.66 29.938 10.289 1 98.81 159 PRO A C 1
ATOM 1247 O O . PRO A 1 159 ? 2.432 30.047 10.297 1 98.81 159 PRO A O 1
ATOM 1250 N N . TYR A 1 160 ? 4.328 29.391 11.234 1 98.88 160 TYR A N 1
ATOM 1251 C CA . TYR A 1 160 ? 3.756 29.094 12.547 1 98.88 160 TYR A CA 1
ATOM 1252 C C . TYR A 1 160 ? 4.465 29.875 13.641 1 98.88 160 TYR A C 1
ATOM 1254 O O . TYR A 1 160 ? 5.652 29.672 13.898 1 98.88 160 TYR A O 1
ATOM 1262 N N . VAL A 1 161 ? 3.732 30.719 14.359 1 98.81 161 VAL A N 1
ATOM 1263 C CA . VAL A 1 161 ? 4.332 31.609 15.352 1 98.81 161 VAL A CA 1
ATOM 1264 C C . VAL A 1 161 ? 3.895 31.188 16.75 1 98.81 161 VAL A C 1
ATOM 1266 O O . VAL A 1 161 ? 2.711 30.938 16.984 1 98.81 161 VAL A O 1
ATOM 1269 N N . LEU A 1 162 ? 4.805 31.062 17.609 1 98 162 LEU A N 1
ATOM 1270 C CA . LEU A 1 162 ? 4.551 30.797 19.016 1 98 162 LEU A CA 1
ATOM 1271 C C . LEU A 1 162 ? 5.457 31.656 19.906 1 98 162 LEU A C 1
ATOM 1273 O O . LEU A 1 162 ? 6.512 32.125 19.453 1 98 162 LEU A O 1
ATOM 1277 N N . PHE A 1 163 ? 4.977 31.859 21.078 1 96.94 163 PHE A N 1
ATOM 1278 C CA . PHE A 1 163 ? 5.828 32.531 22.062 1 96.94 163 PHE A CA 1
ATOM 1279 C C . PHE A 1 163 ? 6.609 31.5 22.875 1 96.94 163 PHE A C 1
ATOM 1281 O O . PHE A 1 163 ? 6.016 30.625 23.516 1 96.94 163 PHE A O 1
ATOM 1288 N N . ASN A 1 164 ? 7.914 31.562 22.75 1 95.81 164 ASN A N 1
ATOM 1289 C CA . ASN A 1 164 ? 8.781 30.734 23.578 1 95.81 164 ASN A CA 1
ATOM 1290 C C . ASN A 1 164 ? 9.008 31.375 24.953 1 95.81 164 ASN A C 1
ATOM 1292 O O . ASN A 1 164 ? 9.82 32.281 25.078 1 95.81 164 ASN A O 1
ATOM 1296 N N . ASP A 1 165 ? 8.406 30.875 25.969 1 92.69 165 ASP A N 1
ATOM 1297 C CA . ASP A 1 165 ? 8.453 31.438 27.312 1 92.69 165 ASP A CA 1
ATOM 1298 C C . ASP A 1 165 ? 9.867 31.406 27.875 1 92.69 165 ASP A C 1
ATOM 1300 O O . ASP A 1 165 ? 10.305 32.344 28.531 1 92.69 165 ASP A O 1
ATOM 1304 N N . LYS A 1 166 ? 10.484 30.328 27.641 1 91.44 166 LYS A N 1
ATOM 1305 C CA . LYS A 1 166 ? 11.82 30.156 28.203 1 91.44 166 LYS A CA 1
ATOM 1306 C C . LYS A 1 166 ? 12.797 31.188 27.641 1 91.44 166 LYS A C 1
ATOM 1308 O O . LYS A 1 166 ? 13.609 31.734 28.391 1 91.44 166 LYS A O 1
ATOM 1313 N N . GLU A 1 167 ? 12.641 31.438 26.359 1 94.5 167 GLU A N 1
ATOM 1314 C CA . GLU A 1 167 ? 13.547 32.375 25.734 1 94.5 167 GLU A CA 1
ATOM 1315 C C . GLU A 1 167 ? 12.938 33.781 25.672 1 94.5 167 GLU A C 1
ATOM 1317 O O . GLU A 1 167 ? 13.609 34.75 25.281 1 94.5 167 GLU A O 1
ATOM 1322 N N . ARG A 1 168 ? 11.766 33.906 26.016 1 95.38 168 ARG A N 1
ATOM 1323 C CA . ARG A 1 168 ? 11.023 35.156 26.062 1 95.38 168 ARG A CA 1
ATOM 1324 C C . ARG A 1 168 ? 11.055 35.875 24.703 1 95.38 168 ARG A C 1
ATOM 1326 O O . ARG A 1 168 ? 11.383 37.062 24.625 1 95.38 168 ARG A O 1
ATOM 1333 N N . GLU A 1 169 ? 10.82 35.219 23.719 1 96.81 169 GLU A N 1
ATOM 1334 C CA . GLU A 1 169 ? 10.711 35.75 22.375 1 96.81 169 GLU A CA 1
ATOM 1335 C C . GLU A 1 169 ? 9.75 34.938 21.516 1 96.81 169 GLU A C 1
ATOM 1337 O O . GLU A 1 169 ? 9.406 33.812 21.891 1 96.81 169 GLU A O 1
ATOM 1342 N N . TYR A 1 170 ? 9.305 35.562 20.438 1 98.44 170 TYR A N 1
ATOM 1343 C CA . TYR A 1 170 ? 8.453 34.875 19.484 1 98.44 170 TYR A CA 1
ATOM 1344 C C . TYR A 1 170 ? 9.289 34.062 18.5 1 98.44 170 TYR A C 1
ATOM 1346 O O . TYR A 1 170 ? 10.344 34.5 18.047 1 98.44 170 TYR A O 1
ATOM 1354 N N . TRP A 1 171 ? 8.922 32.844 18.328 1 98.81 171 TRP A N 1
ATOM 1355 C CA . TRP A 1 171 ? 9.477 31.953 17.312 1 98.81 171 TRP A CA 1
ATOM 1356 C C . TRP A 1 171 ? 8.531 31.859 16.109 1 98.81 171 TRP A C 1
ATOM 1358 O O . TRP A 1 171 ? 7.309 31.812 16.281 1 98.81 171 TRP A O 1
ATOM 1368 N N . MET A 1 172 ? 9.086 31.891 14.953 1 98.88 172 MET A N 1
ATOM 1369 C CA . MET A 1 172 ? 8.344 31.594 13.727 1 98.88 172 MET A CA 1
ATOM 1370 C C . MET A 1 172 ? 8.992 30.438 12.969 1 98.88 172 MET A C 1
ATOM 1372 O O . MET A 1 172 ? 10.148 30.531 12.562 1 98.88 172 MET A O 1
ATOM 1376 N N . LEU A 1 173 ? 8.312 29.297 12.828 1 98.88 173 LEU A N 1
ATOM 1377 C CA . LEU A 1 173 ? 8.711 28.219 11.93 1 98.88 173 LEU A CA 1
ATOM 1378 C C . LEU A 1 173 ? 8.18 28.469 10.523 1 98.88 173 LEU A C 1
ATOM 1380 O O . LEU A 1 173 ? 7.012 28.828 10.344 1 98.88 173 LEU A O 1
ATOM 1384 N N . VAL A 1 174 ? 9.031 28.281 9.539 1 98.75 174 VAL A N 1
ATOM 1385 C CA . VAL A 1 174 ? 8.648 28.516 8.148 1 98.75 174 VAL A CA 1
ATOM 1386 C C . VAL A 1 174 ? 9 27.297 7.305 1 98.75 174 VAL A C 1
ATOM 1388 O O . VAL A 1 174 ? 10.125 26.797 7.359 1 98.75 174 VAL A O 1
ATOM 1391 N N . ALA A 1 175 ? 8.008 26.797 6.543 1 98.56 175 ALA A N 1
ATOM 1392 C CA . ALA A 1 175 ? 8.242 25.688 5.617 1 98.56 175 ALA A CA 1
ATOM 1393 C C . ALA A 1 175 ? 9.008 26.156 4.387 1 98.56 175 ALA A C 1
ATOM 1395 O O . ALA A 1 175 ? 8.648 27.156 3.766 1 98.56 175 ALA A O 1
ATOM 1396 N N . THR A 1 176 ? 10.047 25.453 4.051 1 98.12 176 THR A N 1
ATOM 1397 C CA . THR A 1 176 ? 10.875 25.797 2.898 1 98.12 176 THR A CA 1
ATOM 1398 C C . THR A 1 176 ? 11.711 24.609 2.461 1 98.12 176 THR A C 1
ATOM 1400 O O . THR A 1 176 ? 11.383 23.453 2.775 1 98.12 176 THR A O 1
ATOM 1403 N N . ARG A 1 177 ? 12.617 24.844 1.539 1 97.69 177 ARG A N 1
ATOM 1404 C CA . ARG A 1 177 ? 13.562 23.844 1.052 1 97.69 177 ARG A CA 1
ATOM 1405 C C . ARG A 1 177 ? 14.992 24.359 1.115 1 97.69 177 ARG A C 1
ATOM 1407 O O . ARG A 1 177 ? 15.234 25.547 0.911 1 97.69 177 ARG A O 1
ATOM 1414 N N . LEU A 1 178 ? 15.914 23.469 1.35 1 98.19 178 LEU A N 1
ATOM 1415 C CA . LEU A 1 178 ? 17.328 23.844 1.314 1 98.19 178 LEU A CA 1
ATOM 1416 C C . LEU A 1 178 ? 17.766 24.188 -0.107 1 98.19 178 LEU A C 1
ATOM 1418 O O . LEU A 1 178 ? 17.266 23.594 -1.07 1 98.19 178 LEU A O 1
ATOM 1422 N N . SER A 1 179 ? 18.766 25.047 -0.175 1 97.25 179 SER A N 1
ATOM 1423 C CA . SER A 1 179 ? 19.297 25.453 -1.476 1 97.25 179 SER A CA 1
ATOM 1424 C C . SER A 1 179 ? 20.219 24.391 -2.051 1 97.25 179 SER A C 1
ATOM 1426 O O . SER A 1 179 ? 20.5 24.375 -3.252 1 97.25 179 SER A O 1
ATOM 1428 N N . THR A 1 180 ? 20.688 23.469 -1.24 1 96.06 180 THR A N 1
ATOM 1429 C CA . THR A 1 180 ? 21.594 22.406 -1.669 1 96.06 180 THR A CA 1
ATOM 1430 C C . THR A 1 180 ? 21.141 21.047 -1.135 1 96.06 180 THR A C 1
ATOM 1432 O O . THR A 1 180 ? 20.266 20.984 -0.266 1 96.06 180 THR A O 1
ATOM 1435 N N . GLY A 1 181 ? 21.734 20.016 -1.716 1 94.94 181 GLY A N 1
ATOM 1436 C CA . GLY A 1 181 ? 21.375 18.672 -1.325 1 94.94 181 GLY A CA 1
ATOM 1437 C C . GLY A 1 181 ? 20.531 17.953 -2.367 1 94.94 181 GLY A C 1
ATOM 1438 O O . GLY A 1 181 ? 20.297 18.484 -3.455 1 94.94 181 GLY A O 1
ATOM 1439 N N . PRO A 1 182 ? 20.125 16.734 -2.002 1 95.12 182 PRO A N 1
ATOM 1440 C CA . PRO A 1 182 ? 19.344 15.969 -2.973 1 95.12 182 PRO A CA 1
ATOM 1441 C C . PRO A 1 182 ? 18 16.625 -3.289 1 95.12 182 PRO A C 1
ATOM 1443 O O . PRO A 1 182 ? 17.25 16.969 -2.375 1 95.12 182 PRO A O 1
ATOM 1446 N N . TYR A 1 183 ? 17.688 16.688 -4.5 1 94.56 183 TYR A N 1
ATOM 1447 C CA . TYR A 1 183 ? 16.594 17.516 -4.988 1 94.56 183 TYR A CA 1
ATOM 1448 C C . TYR A 1 183 ? 15.273 17.094 -4.359 1 94.56 183 TYR A C 1
ATOM 1450 O O . TYR A 1 183 ? 14.461 17.938 -3.975 1 94.56 183 TYR A O 1
ATOM 1458 N N . TRP A 1 184 ? 15.055 15.875 -4.223 1 93.88 184 TRP A N 1
ATOM 1459 C CA . TRP A 1 184 ? 13.727 15.375 -3.885 1 93.88 184 TRP A CA 1
ATOM 1460 C C . TRP A 1 184 ? 13.516 15.352 -2.373 1 93.88 184 TRP A C 1
ATOM 1462 O O . TRP A 1 184 ? 12.406 15.102 -1.896 1 93.88 184 TRP A O 1
ATOM 1472 N N . THR A 1 185 ? 14.578 15.648 -1.57 1 96.25 185 THR A N 1
ATOM 1473 C CA . THR A 1 185 ? 14.43 15.414 -0.138 1 96.25 185 THR A CA 1
ATOM 1474 C C . THR A 1 185 ? 14.914 16.625 0.66 1 96.25 185 THR A C 1
ATOM 1476 O O . THR A 1 185 ? 15.203 16.5 1.854 1 96.25 185 THR A O 1
ATOM 1479 N N . ARG A 1 186 ? 15.039 17.734 0.131 1 96.69 186 ARG A N 1
ATOM 1480 C CA . ARG A 1 186 ? 15.672 18.875 0.802 1 96.69 186 ARG A CA 1
ATOM 1481 C C . ARG A 1 186 ? 14.633 19.734 1.502 1 96.69 186 ARG A C 1
ATOM 1483 O O . ARG A 1 186 ? 14.93 20.875 1.905 1 96.69 186 ARG A O 1
ATOM 1490 N N . GLY A 1 187 ? 13.359 19.266 1.63 1 97.5 187 GLY A N 1
ATOM 1491 C CA . GLY A 1 187 ? 12.367 19.969 2.43 1 97.5 187 GLY A CA 1
ATOM 1492 C C . GLY A 1 187 ? 12.797 20.172 3.869 1 97.5 187 GLY A C 1
ATOM 1493 O O . GLY A 1 187 ? 13.383 19.266 4.48 1 97.5 187 GLY A O 1
ATOM 1494 N N . CYS A 1 188 ? 12.531 21.375 4.43 1 98.44 188 CYS A N 1
ATOM 1495 C CA . CYS A 1 188 ? 12.977 21.672 5.781 1 98.44 188 CYS A CA 1
ATOM 1496 C C . CYS A 1 188 ? 12.133 22.797 6.395 1 98.44 188 CYS A C 1
ATOM 1498 O O . CYS A 1 188 ? 11.219 23.312 5.746 1 98.44 188 CYS A O 1
ATOM 1500 N N . LEU A 1 189 ? 12.359 23.031 7.668 1 98.75 189 LEU A N 1
ATOM 1501 C CA . LEU A 1 189 ? 11.781 24.172 8.375 1 98.75 189 LEU A CA 1
ATOM 1502 C C . LEU A 1 189 ? 12.859 25.172 8.789 1 98.75 189 LEU A C 1
ATOM 1504 O O . LEU A 1 189 ? 13.898 24.766 9.32 1 98.75 189 LEU A O 1
ATOM 1508 N N . ALA A 1 190 ? 12.602 26.422 8.516 1 98.75 190 ALA A N 1
ATOM 1509 C CA . ALA A 1 190 ? 13.445 27.516 9 1 98.75 190 ALA A CA 1
ATOM 1510 C C . ALA A 1 190 ? 12.922 28.062 10.32 1 98.75 190 ALA A C 1
ATOM 1512 O O . ALA A 1 190 ? 11.742 27.891 10.648 1 98.75 190 ALA A O 1
ATOM 1513 N N . LEU A 1 191 ? 13.82 28.734 11.07 1 98.75 191 LEU A N 1
ATOM 1514 C CA . LEU A 1 191 ? 13.438 29.375 12.328 1 98.75 191 LEU A CA 1
ATOM 1515 C C . LEU A 1 191 ? 13.742 30.875 12.289 1 98.75 191 LEU A C 1
ATOM 1517 O O . LEU A 1 191 ? 14.867 31.266 12 1 98.75 191 LEU A O 1
ATOM 1521 N N . LEU A 1 192 ? 12.758 31.672 12.5 1 98.81 192 LEU A N 1
ATOM 1522 C CA . LEU A 1 192 ? 12.922 33.094 12.773 1 98.81 192 LEU A CA 1
ATOM 1523 C C . LEU A 1 192 ? 12.523 33.406 14.211 1 98.81 192 LEU A C 1
ATOM 1525 O O . LEU A 1 192 ? 11.664 32.75 14.789 1 98.81 192 LEU A O 1
ATOM 1529 N N . THR A 1 193 ? 13.156 34.438 14.773 1 98.62 193 THR A N 1
ATOM 1530 C CA . THR A 1 193 ? 12.836 34.906 16.125 1 98.62 193 THR A CA 1
ATOM 1531 C C . THR A 1 193 ? 12.609 36.406 16.156 1 98.62 193 THR A C 1
ATOM 1533 O O . THR A 1 193 ? 13.148 37.125 15.336 1 98.62 193 THR A O 1
ATOM 1536 N N . SER A 1 194 ? 11.773 36.812 17.047 1 98.56 194 SER A N 1
ATOM 1537 C CA . SER A 1 194 ? 11.438 38.219 17.203 1 98.56 194 SER A CA 1
ATOM 1538 C C . SER A 1 194 ? 11.016 38.531 18.641 1 98.56 194 SER A C 1
ATOM 1540 O O . SER A 1 194 ? 10.406 37.688 19.297 1 98.56 194 SER A O 1
ATOM 1542 N N . THR A 1 195 ? 11.273 39.812 19.094 1 96.94 195 THR A N 1
ATOM 1543 C CA . THR A 1 195 ? 10.812 40.25 20.406 1 96.94 195 THR A CA 1
ATOM 1544 C C . THR A 1 195 ? 9.547 41.094 20.281 1 96.94 195 THR A C 1
ATOM 1546 O O . THR A 1 195 ? 8.859 41.344 21.266 1 96.94 195 THR A O 1
ATOM 1549 N N . ASP A 1 196 ? 9.195 41.562 19.031 1 96 196 ASP A N 1
ATOM 1550 C CA . ASP A 1 196 ? 8.117 42.531 18.891 1 96 196 ASP A CA 1
ATOM 1551 C C . ASP A 1 196 ? 7.16 42.156 17.781 1 96 196 ASP A C 1
ATOM 1553 O O . ASP A 1 196 ? 6.203 42.875 17.5 1 96 196 ASP A O 1
ATOM 1557 N N . LEU A 1 197 ? 7.398 41 17.031 1 97.75 197 LEU A N 1
ATOM 1558 C CA . LEU A 1 197 ? 6.59 40.469 15.938 1 97.75 197 LEU A CA 1
ATOM 1559 C C . LEU A 1 197 ? 6.758 41.344 14.688 1 97.75 197 LEU A C 1
ATOM 1561 O O . LEU A 1 197 ? 6.043 41.125 13.695 1 97.75 197 LEU A O 1
ATOM 1565 N N . MET A 1 198 ? 7.684 42.281 14.68 1 96.12 198 MET A N 1
ATOM 1566 C CA . MET A 1 198 ? 7.867 43.188 13.555 1 96.12 198 MET A CA 1
ATOM 1567 C C . MET A 1 198 ? 9.18 42.906 12.836 1 96.12 198 MET A C 1
ATOM 1569 O O . MET A 1 198 ? 9.211 42.781 11.609 1 96.12 198 MET A O 1
ATOM 1573 N N . GLN A 1 199 ? 10.227 42.844 13.664 1 97.06 199 GLN A N 1
ATOM 1574 C CA . GLN A 1 199 ? 11.547 42.531 13.125 1 97.06 199 GLN A CA 1
ATOM 1575 C C . GLN A 1 199 ? 11.945 41.094 13.453 1 97.06 199 GLN A C 1
ATOM 1577 O O . GLN A 1 199 ? 11.898 40.688 14.617 1 97.06 199 GLN A O 1
ATOM 1582 N N . TRP A 1 200 ? 12.367 40.375 12.43 1 98.69 200 TRP A N 1
ATOM 1583 C CA . TRP A 1 200 ? 12.641 38.938 12.617 1 98.69 200 TRP A CA 1
ATOM 1584 C C . TRP A 1 200 ? 14.102 38.625 12.32 1 98.69 200 TRP A C 1
ATOM 1586 O O . TRP A 1 200 ? 14.68 39.156 11.367 1 98.69 200 TRP A O 1
ATOM 1596 N N . ASN A 1 201 ? 14.727 37.812 13.133 1 98.75 201 ASN A N 1
ATOM 1597 C CA . ASN A 1 201 ? 16.047 37.219 12.898 1 98.75 201 ASN A CA 1
ATOM 1598 C C . ASN A 1 201 ? 15.938 35.812 12.344 1 98.75 201 ASN A C 1
ATOM 1600 O O . ASN A 1 201 ? 15.273 34.938 12.945 1 98.75 201 ASN A O 1
ATOM 1604 N N . LEU A 1 202 ? 16.562 35.594 11.188 1 98.62 202 LEU A N 1
ATOM 1605 C CA . LEU A 1 202 ? 16.562 34.281 10.57 1 98.62 202 LEU A CA 1
ATOM 1606 C C . LEU A 1 202 ? 17.766 33.469 11.016 1 9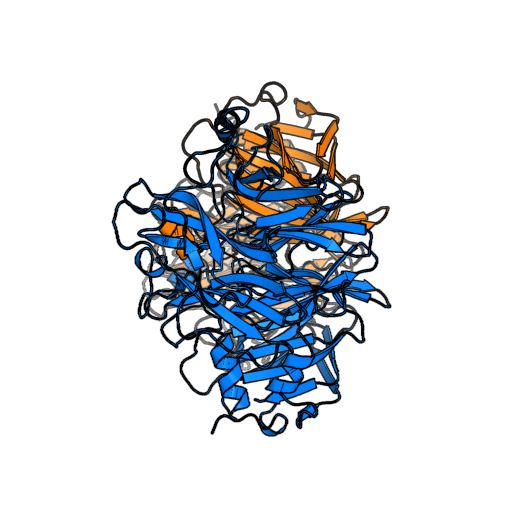8.62 202 LEU A C 1
ATOM 1608 O O . LEU A 1 202 ? 18.906 33.906 10.867 1 98.62 202 LEU A O 1
ATOM 1612 N N . ALA A 1 203 ? 17.5 32.281 11.562 1 98.44 203 ALA A N 1
ATOM 1613 C CA . ALA A 1 203 ? 18.594 31.406 12 1 98.44 203 ALA A CA 1
ATOM 1614 C C . ALA A 1 203 ? 19.469 30.984 10.812 1 98.44 203 ALA A C 1
ATOM 1616 O O . ALA A 1 203 ? 18.969 30.812 9.695 1 98.44 203 ALA A O 1
ATOM 1617 N N . ALA A 1 204 ? 20.734 30.734 11.094 1 97.19 204 ALA A N 1
ATOM 1618 C CA . ALA A 1 204 ? 21.703 30.391 10.047 1 97.19 204 ALA A CA 1
ATOM 1619 C C . ALA A 1 204 ? 21.484 28.969 9.547 1 97.19 204 ALA A C 1
ATOM 1621 O O . ALA A 1 204 ? 21.734 28.672 8.375 1 97.19 204 ALA A O 1
ATOM 1622 N N . LYS A 1 205 ? 21.094 28.141 10.398 1 96.5 205 LYS A N 1
ATOM 1623 C CA . LYS A 1 205 ? 20.828 26.734 10.062 1 96.5 205 LYS A CA 1
ATOM 1624 C C . LYS A 1 205 ? 19.344 26.438 10.109 1 96.5 205 LYS A C 1
ATOM 1626 O O . LYS A 1 205 ? 18.578 27.094 10.82 1 96.5 205 LYS A O 1
ATOM 1631 N N . PRO A 1 206 ? 18.922 25.406 9.273 1 98.06 206 PRO A N 1
ATOM 1632 C CA . PRO A 1 206 ? 17.5 25.031 9.359 1 98.06 206 PRO A CA 1
ATOM 1633 C C . PRO A 1 206 ? 17.109 24.516 10.734 1 98.06 206 PRO A C 1
ATOM 1635 O O . PRO A 1 206 ? 17.938 23.891 11.422 1 98.06 206 PRO A O 1
ATOM 1638 N N . PHE A 1 207 ? 15.922 24.781 11.156 1 98.31 207 PHE A N 1
ATOM 1639 C CA . PHE A 1 207 ? 15.359 24.312 12.414 1 98.31 207 PHE A CA 1
ATOM 1640 C C . PHE A 1 207 ? 15.188 22.797 12.391 1 98.31 207 PHE A C 1
ATOM 1642 O O . PHE A 1 207 ? 15.445 22.125 13.391 1 98.31 207 PHE A O 1
ATOM 1649 N N . PHE A 1 208 ? 14.781 22.266 11.305 1 98.62 208 PHE A N 1
ATOM 1650 C CA . PHE A 1 208 ? 14.484 20.859 11.062 1 98.62 208 PHE A CA 1
ATOM 1651 C C . PHE A 1 208 ? 14.711 20.5 9.594 1 98.62 208 PHE A C 1
ATOM 1653 O O . PHE A 1 208 ? 14.102 21.094 8.703 1 98.62 208 PHE A O 1
ATOM 1660 N N . ALA A 1 209 ? 15.516 19.562 9.219 1 98.19 209 ALA A N 1
ATOM 1661 C CA . ALA A 1 209 ? 15.867 19.094 7.879 1 98.19 209 ALA A CA 1
ATOM 1662 C C . ALA A 1 209 ? 16.062 17.578 7.855 1 98.19 209 ALA A C 1
ATOM 1664 O O . ALA A 1 209 ? 17.188 17.094 7.867 1 98.19 209 ALA A O 1
ATOM 1665 N N . PRO A 1 210 ? 15.008 16.875 7.629 1 97.81 210 PRO A N 1
ATOM 1666 C CA . PRO A 1 210 ? 15.062 15.422 7.836 1 97.81 210 PRO A CA 1
ATOM 1667 C C . PRO A 1 210 ? 15.609 14.672 6.617 1 97.81 210 PRO A C 1
ATOM 1669 O O . PRO A 1 210 ? 15.906 13.477 6.707 1 97.81 210 PRO A O 1
ATOM 1672 N N . ASN A 1 211 ? 15.688 15.281 5.406 1 97.62 211 ASN A N 1
ATOM 1673 C CA . ASN A 1 211 ? 16.172 14.656 4.184 1 97.62 211 ASN A CA 1
ATOM 1674 C C . ASN A 1 211 ? 15.25 13.531 3.727 1 97.62 211 ASN A C 1
ATOM 1676 O O . ASN A 1 211 ? 15.719 12.438 3.393 1 97.62 211 ASN A O 1
ATOM 1680 N N . ASP A 1 212 ? 13.922 13.789 3.789 1 96.44 212 ASP A N 1
ATOM 1681 C CA . ASP A 1 212 ? 13.031 12.672 3.465 1 96.44 212 ASP A CA 1
ATOM 1682 C C . ASP A 1 212 ? 11.719 13.172 2.857 1 96.44 212 ASP A C 1
ATOM 1684 O O . ASP A 1 212 ? 10.742 12.43 2.775 1 96.44 212 ASP A O 1
ATOM 1688 N N . MET A 1 213 ? 11.68 14.391 2.504 1 95.62 213 MET A N 1
ATOM 1689 C CA . MET A 1 213 ? 10.461 14.922 1.895 1 95.62 213 MET A CA 1
ATOM 1690 C C . MET A 1 213 ? 10.781 16.078 0.952 1 95.62 213 MET A C 1
ATOM 1692 O O . MET A 1 213 ? 11.844 16.688 1.056 1 95.62 213 MET A O 1
ATOM 1696 N N . PHE A 1 214 ? 9.859 16.391 0.102 1 94 214 PHE A N 1
ATOM 1697 C CA . PHE A 1 214 ? 10.055 17.453 -0.874 1 94 214 PHE A CA 1
ATOM 1698 C C . PHE A 1 214 ? 9.914 18.828 -0.219 1 94 214 PHE A C 1
ATOM 1700 O O . PHE A 1 214 ? 10.805 19.672 -0.334 1 94 214 PHE A O 1
ATOM 1707 N N . CYS A 1 215 ? 8.828 19.031 0.47 1 95.25 215 CYS A N 1
ATOM 1708 C CA . CYS A 1 215 ? 8.562 20.25 1.219 1 95.25 215 CYS A CA 1
ATOM 1709 C C . CYS A 1 215 ? 7.523 20 2.305 1 95.25 215 CYS A C 1
ATOM 1711 O O . CYS A 1 215 ? 6.465 19.438 2.041 1 95.25 215 CYS A O 1
ATOM 1713 N N . PRO A 1 216 ? 7.773 20.406 3.531 1 97.44 216 PRO A N 1
ATOM 1714 C CA . PRO A 1 216 ? 6.742 20.297 4.566 1 97.44 216 PRO A CA 1
ATOM 1715 C C . PRO A 1 216 ? 5.68 21.375 4.457 1 97.44 216 PRO A C 1
ATOM 1717 O O . PRO A 1 216 ? 5.922 22.422 3.855 1 97.44 216 PRO A O 1
ATOM 1720 N N . GLU A 1 217 ? 4.555 21.047 5.082 1 97.81 217 GLU A N 1
ATOM 1721 C CA . GLU A 1 217 ? 3.477 22.031 5.098 1 97.81 217 GLU A CA 1
ATOM 1722 C C . GLU A 1 217 ? 2.873 22.172 6.492 1 97.81 217 GLU A C 1
ATOM 1724 O O . GLU A 1 217 ? 2.834 21.203 7.258 1 97.81 217 GLU A O 1
ATOM 1729 N N . CYS A 1 218 ? 2.471 23.391 6.77 1 98.5 218 CYS A N 1
ATOM 1730 C CA . CYS A 1 218 ? 1.646 23.719 7.926 1 98.5 218 CYS A CA 1
ATOM 1731 C C . CYS A 1 218 ? 2.283 23.219 9.219 1 98.5 218 CYS A C 1
ATOM 1733 O O . CYS A 1 218 ? 1.642 22.516 9.992 1 98.5 218 CYS A O 1
ATOM 1735 N N . PRO A 1 219 ? 3.49 23.656 9.508 1 98.75 219 PRO A N 1
ATOM 1736 C CA . PRO A 1 219 ? 4.133 23.203 10.742 1 98.75 219 PRO A CA 1
ATOM 1737 C C . PRO A 1 219 ? 3.443 23.734 11.992 1 98.75 219 PRO A C 1
ATOM 1739 O O . PRO A 1 219 ? 2.723 24.734 11.93 1 98.75 219 PRO A O 1
ATOM 1742 N N . GLU A 1 220 ? 3.646 23.062 13.086 1 98.75 220 GLU A N 1
ATOM 1743 C CA . GLU A 1 220 ? 3.236 23.422 14.445 1 98.75 220 GLU A CA 1
ATOM 1744 C C . GLU A 1 220 ? 4.215 22.875 15.477 1 98.75 220 GLU A C 1
ATOM 1746 O O . GLU A 1 220 ? 4.742 21.766 15.32 1 98.75 220 GLU A O 1
ATOM 1751 N N . LEU A 1 221 ? 4.492 23.672 16.484 1 98.75 221 LEU A N 1
ATOM 1752 C CA . LEU A 1 221 ? 5.34 23.25 17.594 1 98.75 221 LEU A CA 1
ATOM 1753 C C . LEU A 1 221 ? 4.664 23.531 18.922 1 98.75 221 LEU A C 1
ATOM 1755 O O . LEU A 1 221 ? 4.191 24.656 19.156 1 98.75 221 LEU A O 1
ATOM 1759 N N . PHE A 1 222 ? 4.582 22.531 19.781 1 98 222 PHE A N 1
ATOM 1760 C CA . PHE A 1 222 ? 3.986 22.719 21.094 1 98 222 PHE A CA 1
ATOM 1761 C C . PHE A 1 222 ? 4.562 21.734 22.109 1 98 222 PHE A C 1
ATOM 1763 O O . PHE A 1 222 ? 5.277 20.812 21.734 1 98 222 PHE A O 1
ATOM 1770 N N . THR A 1 223 ? 4.297 22.016 23.312 1 97.31 223 THR A N 1
ATOM 1771 C CA . THR A 1 223 ? 4.688 21.125 24.391 1 97.31 223 THR A CA 1
ATOM 1772 C C . THR A 1 223 ? 3.471 20.703 25.203 1 97.31 223 THR A C 1
ATOM 1774 O O . THR A 1 223 ? 2.41 21.328 25.125 1 97.31 223 THR A O 1
ATOM 1777 N N . LEU A 1 224 ? 3.586 19.609 25.844 1 97.69 224 LEU A N 1
ATOM 1778 C CA . LEU A 1 224 ? 2.582 19.109 26.781 1 97.69 224 LEU A CA 1
ATOM 1779 C C . LEU A 1 224 ? 3.158 18.984 28.188 1 97.69 224 LEU A C 1
ATOM 1781 O O . LEU A 1 224 ? 4.375 19.078 28.375 1 97.69 224 LEU A O 1
ATOM 1785 N N . PRO A 1 225 ? 2.271 18.781 29.172 1 96.56 225 PRO A N 1
ATOM 1786 C CA . PRO A 1 225 ? 2.738 18.719 30.562 1 96.56 225 PRO A CA 1
ATOM 1787 C C . PRO A 1 225 ? 3.695 17.562 30.812 1 96.56 225 PRO A C 1
ATOM 1789 O O . PRO A 1 225 ? 4.402 17.531 31.828 1 96.56 225 PRO A O 1
ATOM 1792 N N . ASN A 1 226 ? 3.799 16.609 29.969 1 96.56 226 ASN A N 1
ATOM 1793 C CA . ASN A 1 226 ? 4.719 15.484 30.109 1 96.56 226 ASN A CA 1
ATOM 1794 C C . ASN A 1 226 ? 6.164 15.906 29.859 1 96.56 226 ASN A C 1
ATOM 1796 O O . ASN A 1 226 ? 7.078 15.094 29.984 1 96.56 226 ASN A O 1
ATOM 1800 N N . GLY A 1 227 ? 6.383 17.094 29.438 1 95.69 227 GLY A N 1
ATOM 1801 C CA . GLY A 1 227 ? 7.723 17.641 29.281 1 95.69 227 GLY A CA 1
ATOM 1802 C C . GLY A 1 227 ? 8.281 17.453 27.875 1 95.69 227 GLY A C 1
ATOM 1803 O O . GLY A 1 227 ? 9.383 17.922 27.578 1 95.69 227 GLY A O 1
ATOM 1804 N N . LYS A 1 228 ? 7.543 16.828 27.031 1 97.12 228 LYS A N 1
ATOM 1805 C CA . LYS A 1 228 ? 7.992 16.609 25.656 1 97.12 228 LYS A CA 1
ATOM 1806 C C . LYS A 1 228 ? 7.543 17.734 24.734 1 97.12 228 LYS A C 1
ATOM 1808 O O . LYS A 1 228 ? 6.578 18.438 25.047 1 97.12 228 LYS A O 1
ATOM 1813 N N . TRP A 1 229 ? 8.312 17.953 23.719 1 97.94 229 TRP A N 1
ATOM 1814 C CA . TRP A 1 229 ? 7.957 18.859 22.625 1 97.94 229 TRP A CA 1
ATOM 1815 C C . TRP A 1 229 ? 7.547 18.094 21.391 1 97.94 229 TRP A C 1
ATOM 1817 O O . TRP A 1 229 ? 8.125 17.047 21.078 1 97.94 229 TRP A O 1
ATOM 1827 N N . TYR A 1 230 ? 6.582 18.578 20.734 1 98.56 230 TYR A N 1
ATOM 1828 C CA . TYR A 1 230 ? 6.047 17.922 19.531 1 98.56 230 TYR A CA 1
ATOM 1829 C C . TYR A 1 230 ? 6.102 18.859 18.344 1 98.56 230 TYR A C 1
ATOM 1831 O O . TYR A 1 230 ? 5.574 19.969 18.391 1 98.56 230 TYR A O 1
ATOM 1839 N N . LEU A 1 231 ? 6.824 18.422 17.312 1 98.81 231 LEU A N 1
ATOM 1840 C CA . LEU A 1 231 ? 6.84 19.094 16.016 1 98.81 231 LEU A CA 1
ATOM 1841 C C . LEU A 1 231 ? 5.887 18.406 15.039 1 98.81 231 LEU A C 1
ATOM 1843 O O . LEU A 1 231 ? 6.039 17.219 14.742 1 98.81 231 LEU A O 1
ATOM 1847 N N . VAL A 1 232 ? 4.879 19.125 14.578 1 98.75 232 VAL A N 1
ATOM 1848 C CA . VAL A 1 232 ? 3.881 18.594 13.656 1 98.75 232 VAL A CA 1
ATOM 1849 C C . VAL A 1 232 ? 3.998 19.281 12.297 1 98.75 232 VAL A C 1
ATOM 1851 O O . VAL A 1 232 ? 4.266 20.484 12.234 1 98.75 232 VAL A O 1
ATOM 1854 N N . TYR A 1 233 ? 3.877 18.562 11.234 1 98.5 233 TYR A N 1
ATOM 1855 C CA . TYR A 1 233 ? 3.826 19.094 9.875 1 98.5 233 TYR A CA 1
ATOM 1856 C C . TYR A 1 233 ? 3.113 18.125 8.938 1 98.5 233 TYR A C 1
ATOM 1858 O O . TYR A 1 233 ? 2.803 17 9.32 1 98.5 233 TYR A O 1
ATOM 1866 N N . SER A 1 234 ? 2.766 18.578 7.75 1 98.06 234 SER A N 1
ATOM 1867 C CA . SER A 1 234 ? 2.072 17.719 6.785 1 98.06 234 SER A CA 1
ATOM 1868 C C . SER A 1 234 ? 2.953 17.438 5.574 1 98.06 234 SER A C 1
ATOM 1870 O O . SER A 1 234 ? 3.781 18.266 5.188 1 98.06 234 SER A O 1
ATOM 1872 N N . ARG A 1 235 ? 2.799 16.25 5.094 1 96.56 235 ARG A N 1
ATOM 1873 C CA . ARG A 1 235 ? 3.482 15.734 3.912 1 96.56 235 ARG A CA 1
ATOM 1874 C C . ARG A 1 235 ? 2.488 15.406 2.801 1 96.56 235 ARG A C 1
ATOM 1876 O O . ARG A 1 235 ? 1.484 14.734 3.037 1 96.56 235 ARG A O 1
ATOM 1883 N N . PHE A 1 236 ? 2.785 15.773 1.567 1 92.44 236 PHE A N 1
ATOM 1884 C CA . PHE A 1 236 ? 1.78 15.57 0.53 1 92.44 236 PHE A CA 1
ATOM 1885 C C . PHE A 1 236 ? 2.082 14.32 -0.28 1 92.44 236 PHE A C 1
ATOM 1887 O O . PHE A 1 236 ? 1.325 13.961 -1.185 1 92.44 236 PHE A O 1
ATOM 1894 N N . SER A 1 237 ? 3.141 13.617 0.059 1 92.44 237 SER A N 1
ATOM 1895 C CA . SER A 1 237 ? 3.465 12.398 -0.677 1 92.44 237 SER A CA 1
ATOM 1896 C C . SER A 1 237 ? 3.967 11.305 0.259 1 92.44 237 SER A C 1
ATOM 1898 O O . SER A 1 237 ? 4.43 11.594 1.365 1 92.44 237 SER A O 1
ATOM 1900 N N . SER A 1 238 ? 3.908 10.07 -0.214 1 91.31 238 SER A N 1
ATOM 1901 C CA . SER A 1 238 ? 4.465 8.922 0.49 1 91.31 238 SER A CA 1
ATOM 1902 C C . SER A 1 238 ? 5.988 8.969 0.508 1 91.31 238 SER A C 1
ATOM 1904 O O . SER A 1 238 ? 6.605 9.586 -0.36 1 91.31 238 SER A O 1
ATOM 1906 N N . PRO A 1 239 ? 6.602 8.289 1.507 1 90.88 239 PRO A N 1
ATOM 1907 C CA . PRO A 1 239 ? 5.938 7.605 2.619 1 90.88 239 PRO A CA 1
ATOM 1908 C C . PRO A 1 239 ? 5.375 8.578 3.654 1 90.88 239 PRO A C 1
ATOM 1910 O O . PRO A 1 239 ? 5.723 9.758 3.652 1 90.88 239 PRO A O 1
ATOM 1913 N N . ASP A 1 240 ? 4.488 8.219 4.473 1 94.31 240 ASP A N 1
ATOM 1914 C CA . ASP A 1 240 ? 3.918 8.922 5.617 1 94.31 240 ASP A CA 1
ATOM 1915 C C . ASP A 1 240 ? 3.172 10.18 5.172 1 94.31 240 ASP A C 1
ATOM 1917 O O . ASP A 1 240 ? 3.348 11.25 5.754 1 94.31 240 ASP A O 1
ATOM 1921 N N . ALA A 1 241 ? 2.471 10.078 4.043 1 95.25 241 ALA A N 1
ATOM 1922 C CA . ALA A 1 241 ? 1.643 11.188 3.592 1 95.25 241 ALA A CA 1
ATOM 1923 C C . ALA A 1 241 ? 0.588 11.547 4.637 1 95.25 241 ALA A C 1
ATOM 1925 O O . ALA A 1 241 ? 0.081 10.672 5.34 1 95.25 241 ALA A O 1
ATOM 1926 N N . GLY A 1 242 ? 0.253 12.797 4.73 1 96.56 242 GLY A N 1
ATOM 1927 C CA . GLY A 1 242 ? -0.659 13.297 5.746 1 96.56 242 GLY A CA 1
ATOM 1928 C C . GLY A 1 242 ? 0.034 14.117 6.816 1 96.56 242 GLY A C 1
ATOM 1929 O O . GLY A 1 242 ? 1.16 14.578 6.621 1 96.56 242 GLY A O 1
ATOM 1930 N N . THR A 1 243 ? -0.666 14.375 7.902 1 98.06 243 THR A N 1
ATOM 1931 C CA . THR A 1 243 ? -0.089 15.109 9.023 1 98.06 243 THR A CA 1
ATOM 1932 C C . THR A 1 243 ? 0.658 14.164 9.961 1 98.06 243 THR A C 1
ATOM 1934 O O . THR A 1 243 ? 0.104 13.156 10.406 1 98.06 243 THR A O 1
ATOM 1937 N N . VAL A 1 244 ? 1.913 14.477 10.203 1 98 244 VAL A N 1
ATOM 1938 C CA . VAL A 1 244 ? 2.76 13.641 11.039 1 98 244 VAL A CA 1
ATOM 1939 C C . VAL A 1 244 ? 3.33 14.461 12.188 1 98 244 VAL A C 1
ATOM 1941 O O . VAL A 1 244 ? 3.215 15.695 12.195 1 98 244 VAL A O 1
ATOM 1944 N N . TYR A 1 245 ? 3.906 13.742 13.172 1 98.31 245 TYR A N 1
ATOM 1945 C CA . TYR A 1 245 ? 4.566 14.461 14.258 1 98.31 245 TYR A CA 1
ATOM 1946 C C . TYR A 1 245 ? 5.898 13.812 14.609 1 98.31 245 TYR A C 1
ATOM 1948 O O . TYR A 1 245 ? 6.141 12.648 14.266 1 98.31 245 TYR A O 1
ATOM 1956 N N . ARG A 1 246 ? 6.766 14.57 15.164 1 98.25 246 ARG A N 1
ATOM 1957 C CA . ARG A 1 246 ? 8.031 14.172 15.766 1 98.25 246 ARG A CA 1
ATOM 1958 C C . ARG A 1 246 ? 8.094 14.586 17.234 1 98.25 246 ARG A C 1
ATOM 1960 O O . ARG A 1 246 ? 7.359 15.484 17.656 1 98.25 246 ARG A O 1
ATOM 1967 N N . VAL A 1 247 ? 8.969 13.93 17.984 1 97.88 247 VAL A N 1
ATOM 1968 C CA . VAL A 1 247 ? 9.039 14.148 19.422 1 97.88 247 VAL A CA 1
ATOM 1969 C C . VAL A 1 247 ? 10.445 14.586 19.812 1 97.88 247 VAL A C 1
ATOM 1971 O O . VAL A 1 247 ? 11.438 14.055 19.297 1 97.88 247 VAL A O 1
ATOM 1974 N N . GLY A 1 248 ? 10.531 15.57 20.641 1 97.44 248 GLY A N 1
ATOM 1975 C CA . GLY A 1 248 ? 11.805 16.031 21.188 1 97.44 248 GLY A CA 1
ATOM 1976 C C . GLY A 1 248 ? 11.742 16.328 22.672 1 97.44 248 GLY A C 1
ATOM 1977 O O . GLY A 1 248 ? 10.664 16.516 23.234 1 97.44 248 GLY A O 1
ATOM 1978 N N . ASP A 1 249 ? 12.969 16.406 23.297 1 96.88 249 ASP A N 1
ATOM 1979 C CA . ASP A 1 249 ? 13.078 16.719 24.719 1 96.88 249 ASP A CA 1
ATOM 1980 C C . ASP A 1 249 ? 13.242 18.219 24.953 1 96.88 249 ASP A C 1
ATOM 1982 O O . ASP A 1 249 ? 13.148 18.703 26.078 1 96.88 249 ASP A O 1
ATOM 1986 N N . SER A 1 250 ? 13.445 18.906 23.906 1 96.31 250 SER A N 1
ATOM 1987 C CA . SER A 1 250 ? 13.625 20.359 23.938 1 96.31 250 SER A CA 1
ATOM 1988 C C . SER A 1 250 ? 12.945 21.031 22.75 1 96.31 250 SER A C 1
ATOM 1990 O O . SER A 1 250 ? 12.656 20.391 21.75 1 96.31 250 SER A O 1
ATOM 1992 N N . PRO A 1 251 ? 12.648 22.312 22.859 1 96.75 251 PRO A N 1
ATOM 1993 C CA . PRO A 1 251 ? 11.977 23 21.766 1 96.75 251 PRO A CA 1
ATOM 1994 C C . PRO A 1 251 ? 12.812 23.031 20.484 1 96.75 251 PRO A C 1
ATOM 1996 O O . PRO A 1 251 ? 12.281 23.281 19.391 1 96.75 251 PRO A O 1
ATOM 1999 N N . ARG A 1 252 ? 14.086 22.828 20.609 1 96.44 252 ARG A N 1
ATOM 2000 C CA . ARG A 1 252 ? 14.938 22.875 19.438 1 96.44 252 ARG A CA 1
ATOM 2001 C C . ARG A 1 252 ? 15.297 21.469 18.953 1 96.44 252 ARG A C 1
ATOM 2003 O O . ARG A 1 252 ? 16.047 21.312 18 1 96.44 252 ARG A O 1
ATOM 2010 N N . GLY A 1 253 ? 14.766 20.484 19.562 1 94.69 253 GLY A N 1
ATOM 2011 C CA . GLY A 1 253 ? 15.023 19.109 19.188 1 94.69 253 GLY A CA 1
ATOM 2012 C C . GLY A 1 253 ? 16.281 18.547 19.844 1 94.69 253 GLY A C 1
ATOM 2013 O O . GLY A 1 253 ? 16.719 19.031 20.891 1 94.69 253 GLY A O 1
ATOM 2014 N N . PRO A 1 254 ? 16.828 17.484 19.25 1 96.12 254 PRO A N 1
ATOM 2015 C CA . PRO A 1 254 ? 16.422 16.828 18 1 96.12 254 PRO A CA 1
ATOM 2016 C C . PRO A 1 254 ? 15.016 16.25 18.062 1 96.12 254 PRO A C 1
ATOM 2018 O O . PRO A 1 254 ? 14.602 15.742 19.109 1 96.12 254 PRO A O 1
ATOM 2021 N N . PHE A 1 255 ? 14.312 16.359 16.969 1 97.88 255 PHE A N 1
ATOM 2022 C CA . PHE A 1 255 ? 12.977 15.789 16.828 1 97.88 255 PHE A CA 1
ATOM 2023 C C . PHE A 1 255 ? 13.039 14.414 16.172 1 97.88 255 PHE A C 1
ATOM 2025 O O . PHE A 1 255 ? 13.539 14.281 15.047 1 97.88 255 PHE A O 1
ATOM 2032 N N . ARG A 1 256 ? 12.477 13.469 16.859 1 96.88 256 ARG A N 1
ATOM 2033 C CA . ARG A 1 256 ? 12.578 12.078 16.422 1 96.88 256 ARG A CA 1
ATOM 2034 C C . ARG A 1 256 ? 11.203 11.5 16.125 1 96.88 256 ARG A C 1
ATOM 2036 O O . ARG A 1 256 ? 10.188 12.008 16.609 1 96.88 256 ARG A O 1
ATOM 2043 N N . LYS A 1 257 ? 11.234 10.461 15.305 1 96.19 257 LYS A N 1
ATOM 2044 C CA . LYS A 1 257 ? 10 9.695 15.125 1 96.19 257 LYS A CA 1
ATOM 2045 C C . LYS A 1 257 ? 9.617 8.961 16.406 1 96.19 257 LYS A C 1
ATOM 2047 O O . LYS A 1 257 ? 10.484 8.484 17.141 1 96.19 257 LYS A O 1
ATOM 2052 N N . PRO A 1 258 ? 8.312 8.922 16.656 1 94.62 258 PRO A N 1
ATOM 2053 C CA . PRO A 1 258 ? 7.91 8.18 17.859 1 94.62 258 PRO A CA 1
ATOM 2054 C C . PRO A 1 258 ? 8.258 6.695 17.781 1 94.62 258 PRO A C 1
ATOM 2056 O O . PRO A 1 258 ? 8.422 6.152 16.688 1 94.62 258 PRO A O 1
ATOM 2059 N N . THR A 1 259 ? 8.297 6.02 18.891 1 86.12 259 THR A N 1
ATOM 2060 C CA . THR A 1 259 ? 8.781 4.648 18.953 1 86.12 259 THR A CA 1
ATOM 2061 C C . THR A 1 259 ? 7.621 3.66 18.922 1 86.12 259 THR A C 1
ATOM 2063 O O . THR A 1 259 ? 7.82 2.451 19.047 1 86.12 259 THR A O 1
ATOM 2066 N N . ASP A 1 260 ? 6.395 4.156 18.703 1 87.81 260 ASP A N 1
ATOM 2067 C CA . ASP A 1 260 ? 5.215 3.297 18.766 1 87.81 260 ASP A CA 1
ATOM 2068 C C . ASP A 1 260 ? 4.965 2.605 17.438 1 87.81 260 ASP A C 1
ATOM 2070 O O . ASP A 1 260 ? 3.947 1.937 17.25 1 87.81 260 ASP A O 1
ATOM 2074 N N . GLY A 1 261 ? 5.797 2.805 16.469 1 86.81 261 GLY A N 1
ATOM 2075 C CA . GLY A 1 261 ? 5.68 2.137 15.18 1 86.81 261 GLY A CA 1
ATOM 2076 C C . GLY A 1 261 ? 4.766 2.859 14.211 1 86.81 261 GLY A C 1
ATOM 2077 O O . GLY A 1 261 ? 4.496 2.363 13.117 1 86.81 261 GLY A O 1
ATOM 2078 N N . SER A 1 262 ? 4.309 4.039 14.531 1 90.19 262 SER A N 1
ATOM 2079 C CA . SER A 1 262 ? 3.383 4.785 13.688 1 90.19 262 SER A CA 1
ATOM 2080 C C . SER A 1 262 ? 4.133 5.664 12.688 1 90.19 262 SER A C 1
ATOM 2082 O O . SER A 1 262 ? 3.533 6.199 11.75 1 90.19 262 SER A O 1
ATOM 2084 N N . SER A 1 263 ? 5.406 5.852 12.852 1 90.56 263 SER A N 1
ATOM 2085 C CA . SER A 1 263 ? 6.203 6.828 12.109 1 90.56 263 SER A CA 1
ATOM 2086 C C . SER A 1 263 ? 5.66 8.242 12.305 1 90.56 263 SER A C 1
ATOM 2088 O O . SER A 1 263 ? 5.898 9.117 11.477 1 90.56 263 SER A O 1
ATOM 2090 N N . GLY A 1 264 ? 4.875 8.398 13.328 1 94.81 264 GLY A N 1
ATOM 2091 C CA . GLY A 1 264 ? 4.312 9.703 13.648 1 94.81 264 GLY A CA 1
ATOM 2092 C C . GLY A 1 264 ? 3.047 10.016 12.875 1 94.81 264 GLY A C 1
ATOM 2093 O O . GLY A 1 264 ? 2.561 11.148 12.898 1 94.81 264 GLY A O 1
ATOM 2094 N N . ARG A 1 265 ? 2.469 9.031 12.211 1 94.88 265 ARG A N 1
ATOM 2095 C CA . ARG A 1 265 ? 1.25 9.242 11.438 1 94.88 265 ARG A CA 1
ATOM 2096 C C . ARG A 1 265 ? 0.009 8.992 12.289 1 94.88 265 ARG A C 1
ATOM 2098 O O . ARG A 1 265 ? -0.106 7.945 12.93 1 94.88 265 ARG A O 1
ATOM 2105 N N . TRP A 1 266 ? -0.909 9.93 12.227 1 94 266 TRP A N 1
ATOM 2106 C CA . TRP A 1 266 ? -2.189 9.766 12.906 1 94 266 TRP A CA 1
ATOM 2107 C C . TRP A 1 266 ? -3.266 9.297 11.93 1 94 266 TRP A C 1
ATOM 2109 O O . TRP A 1 266 ? -4.215 8.609 12.328 1 94 266 TRP A O 1
ATOM 2119 N N . ASP A 1 267 ? -3.152 9.719 10.797 1 97.62 267 ASP A N 1
ATOM 2120 C CA . ASP A 1 267 ? -4.164 9.492 9.766 1 97.62 267 ASP A CA 1
ATOM 2121 C C . ASP A 1 267 ? -3.52 9.32 8.398 1 97.62 267 ASP A C 1
ATOM 2123 O O . ASP A 1 267 ? -2.293 9.32 8.273 1 97.62 267 ASP A O 1
ATOM 2127 N N . GLY A 1 268 ? -4.32 9.008 7.422 1 95.69 268 GLY A N 1
ATOM 2128 C CA . GLY A 1 268 ? -3.842 8.891 6.051 1 95.69 268 GLY A CA 1
ATOM 2129 C C . GLY A 1 268 ? -3.752 10.219 5.336 1 95.69 268 GLY A C 1
ATOM 2130 O O . GLY A 1 268 ? -3.859 11.273 5.961 1 95.69 268 GLY A O 1
ATOM 2131 N N . ARG A 1 269 ? -3.555 10.172 4.066 1 95.06 269 ARG A N 1
ATOM 2132 C CA . ARG A 1 269 ? -3.211 11.32 3.242 1 95.06 269 ARG A CA 1
ATOM 2133 C C . ARG A 1 269 ? -4.395 12.281 3.119 1 95.06 269 ARG A C 1
ATOM 2135 O O . ARG A 1 269 ? -4.215 13.461 2.826 1 95.06 269 ARG A O 1
ATOM 2142 N N . ARG A 1 270 ? -5.609 11.773 3.336 1 96.62 270 ARG A N 1
ATOM 2143 C CA . ARG A 1 270 ? -6.781 12.586 3.012 1 96.62 270 ARG A CA 1
ATOM 2144 C C . ARG A 1 270 ? -7.117 13.539 4.148 1 96.62 270 ARG A C 1
ATOM 2146 O O . ARG A 1 270 ? -7.906 14.469 3.973 1 96.62 270 ARG A O 1
ATOM 2153 N N . TRP A 1 271 ? -6.633 13.305 5.297 1 97.38 271 TRP A N 1
ATOM 2154 C CA . TRP A 1 271 ? -6.688 14.297 6.367 1 97.38 271 TRP A CA 1
ATOM 2155 C C . TRP A 1 271 ? -5.387 15.094 6.438 1 97.38 271 TRP A C 1
ATOM 2157 O O . TRP A 1 271 ? -4.348 14.562 6.844 1 97.38 271 TRP A O 1
ATOM 2167 N N . TYR A 1 272 ? -5.527 16.359 6.156 1 97.62 272 TYR A N 1
ATOM 2168 C CA . TYR A 1 272 ? -4.309 17.062 5.781 1 97.62 272 TYR A CA 1
ATOM 2169 C C . TYR A 1 272 ? -4.277 18.453 6.395 1 97.62 272 TYR A C 1
ATOM 2171 O O . TYR A 1 272 ? -5.312 18.984 6.824 1 97.62 272 TYR A O 1
ATOM 2179 N N . ALA A 1 273 ? -3.006 19.031 6.488 1 98.19 273 ALA A N 1
ATOM 2180 C CA . ALA A 1 273 ? -2.734 20.422 6.895 1 98.19 273 ALA A CA 1
ATOM 2181 C C . ALA A 1 273 ? -3.402 20.734 8.234 1 98.19 273 ALA A C 1
ATOM 2183 O O . ALA A 1 273 ? -4.094 21.75 8.359 1 98.19 273 ALA A O 1
ATOM 2184 N N . ALA A 1 274 ? -3.238 19.844 9.156 1 98.25 274 ALA A N 1
ATOM 2185 C CA . ALA A 1 274 ? -3.902 19.969 10.453 1 98.25 274 ALA A CA 1
ATOM 2186 C C . ALA A 1 274 ? -3.053 20.766 11.43 1 98.25 274 ALA A C 1
ATOM 2188 O O . ALA A 1 274 ? -1.823 20.688 11.398 1 98.25 274 ALA A O 1
ATOM 2189 N N . LYS A 1 275 ? -3.652 21.562 12.211 1 98.69 275 LYS A N 1
ATOM 2190 C CA . LYS A 1 275 ? -3.057 22.25 13.344 1 98.69 275 LYS A CA 1
ATOM 2191 C C . LYS A 1 275 ? -3.982 22.219 14.555 1 98.69 275 LYS A C 1
ATOM 2193 O O . LYS A 1 275 ? -5.117 21.75 14.461 1 98.69 275 LYS A O 1
ATOM 2198 N N . SER A 1 276 ? -3.428 22.656 15.68 1 98.62 276 SER A N 1
ATOM 2199 C CA . SER A 1 276 ? -4.191 22.469 16.906 1 98.62 276 SER A CA 1
ATOM 2200 C C . SER A 1 276 ? -4.105 23.703 17.797 1 98.62 276 SER A C 1
ATOM 2202 O O . SER A 1 276 ? -3.398 24.656 17.484 1 98.62 276 SER A O 1
ATOM 2204 N N . CYS A 1 277 ? -4.906 23.797 18.812 1 98.12 277 CYS A N 1
ATOM 2205 C CA . CYS A 1 277 ? -4.844 24.688 19.969 1 98.12 277 CYS A CA 1
ATOM 2206 C C . CYS A 1 277 ? -5.102 23.922 21.25 1 98.12 277 CYS A C 1
ATOM 2208 O O . CYS A 1 277 ? -5.543 22.781 21.219 1 98.12 277 CYS A O 1
ATOM 2210 N N . PRO A 1 278 ? -4.703 24.484 22.359 1 97.56 278 PRO A N 1
ATOM 2211 C CA . PRO A 1 278 ? -5 23.797 23.609 1 97.56 278 PRO A CA 1
ATOM 2212 C C . PRO A 1 278 ? -6.496 23.594 23.844 1 97.56 278 PRO A C 1
ATOM 2214 O O . PRO A 1 278 ? -7.309 24.406 23.375 1 97.56 278 PRO A O 1
ATOM 2217 N N . LYS A 1 279 ? -6.789 22.531 24.453 1 96.88 279 LYS A N 1
ATOM 2218 C CA . LYS A 1 279 ? -8.156 22.406 24.938 1 96.88 279 LYS A CA 1
ATOM 2219 C C . LYS A 1 279 ? -8.406 23.328 26.125 1 96.88 279 LYS A C 1
ATOM 2221 O O . LYS A 1 279 ? -7.617 23.359 27.078 1 96.88 279 LYS A O 1
ATOM 2226 N N . ALA A 1 280 ? -9.523 24.031 26.031 1 95.5 280 ALA A N 1
ATOM 2227 C CA . ALA A 1 280 ? -9.852 24.953 27.125 1 95.5 280 ALA A CA 1
ATOM 2228 C C . ALA A 1 280 ? -9.953 24.219 28.453 1 95.5 280 ALA A C 1
ATOM 2230 O O . ALA A 1 280 ? -10.594 23.156 28.531 1 95.5 280 ALA A O 1
ATOM 2231 N N . ASP A 1 281 ? -9.242 24.641 29.516 1 91.25 281 ASP A N 1
ATOM 2232 C CA . ASP A 1 281 ? -9.25 24.188 30.906 1 91.25 281 ASP A CA 1
ATOM 2233 C C . ASP A 1 281 ? -8.562 22.828 31.047 1 91.25 281 ASP A C 1
ATOM 2235 O O . ASP A 1 281 ? -8.664 22.188 32.094 1 91.25 281 ASP A O 1
ATOM 2239 N N . ASP A 1 282 ? -7.98 22.312 30.031 1 94.94 282 ASP A N 1
ATOM 2240 C CA . ASP A 1 282 ? -7.223 21.062 30.109 1 94.94 282 ASP A CA 1
ATOM 2241 C C . ASP A 1 282 ? -5.957 21.125 29.266 1 94.94 282 ASP A C 1
ATOM 2243 O O . ASP A 1 282 ? -5.938 20.672 28.125 1 94.94 282 ASP A O 1
ATOM 2247 N N . PRO A 1 283 ? -4.898 21.578 29.781 1 91.94 283 PRO A N 1
ATOM 2248 C CA . PRO A 1 283 ? -3.666 21.812 29.031 1 91.94 283 PRO A CA 1
ATOM 2249 C C . PRO A 1 283 ? -2.984 20.516 28.594 1 91.94 283 PRO A C 1
ATOM 2251 O O . PRO A 1 283 ? -2.02 20.547 27.828 1 91.94 283 PRO A O 1
ATOM 2254 N N . SER A 1 284 ? -3.469 19.422 29.094 1 96.5 284 SER A N 1
ATOM 2255 C CA . SER A 1 284 ? -2.865 18.141 28.734 1 96.5 284 SER A CA 1
ATOM 2256 C C . SER A 1 284 ? -3.385 17.656 27.375 1 96.5 284 SER A C 1
ATOM 2258 O O . SER A 1 284 ? -2.891 16.672 26.844 1 96.5 284 SER A O 1
ATOM 2260 N N . LYS A 1 285 ? -4.34 18.406 26.828 1 97.25 285 LYS A N 1
ATOM 2261 C CA . LYS A 1 285 ? -4.953 17.984 25.562 1 97.25 285 LYS A CA 1
ATOM 2262 C C . LYS A 1 285 ? -4.914 19.109 24.547 1 97.25 285 LYS A C 1
ATOM 2264 O O . LYS A 1 285 ? -4.895 20.297 24.906 1 97.25 285 LYS A O 1
ATOM 2269 N N . ARG A 1 286 ? -4.812 18.734 23.297 1 98.12 286 ARG A N 1
ATOM 2270 C CA . ARG A 1 286 ? -4.945 19.641 22.156 1 98.12 286 ARG A CA 1
ATOM 2271 C C . ARG A 1 286 ? -6.18 19.297 21.328 1 98.12 286 ARG A C 1
ATOM 2273 O O . ARG A 1 286 ? -6.605 18.141 21.281 1 98.12 286 ARG A O 1
ATOM 2280 N N . ILE A 1 287 ? -6.805 20.266 20.703 1 97.62 287 ILE A N 1
ATOM 2281 C CA . ILE A 1 287 ? -7.875 20.078 19.734 1 97.62 287 ILE A CA 1
ATOM 2282 C C . ILE A 1 287 ? -7.34 20.312 18.312 1 97.62 287 ILE A C 1
ATOM 2284 O O . ILE A 1 287 ? -6.879 21.406 18 1 97.62 287 ILE A O 1
ATOM 2288 N N . TYR A 1 288 ? -7.426 19.266 17.484 1 98.19 288 TYR A N 1
ATOM 2289 C CA . TYR A 1 288 ? -6.902 19.344 16.125 1 98.19 288 TYR A CA 1
ATOM 2290 C C . TYR A 1 288 ? -8.031 19.547 15.117 1 98.19 288 TYR A C 1
ATOM 2292 O O . TYR A 1 288 ? -9.102 18.953 15.25 1 98.19 288 TYR A O 1
ATOM 2300 N N . PHE A 1 289 ? -7.727 20.359 14.148 1 97.81 289 PHE A N 1
ATOM 2301 C CA . PHE A 1 289 ? -8.562 20.578 12.977 1 97.81 289 PHE A CA 1
ATOM 2302 C C . PHE A 1 289 ? -7.773 20.312 11.695 1 97.81 289 PHE A C 1
ATOM 2304 O O . PHE A 1 289 ? -6.602 20.688 11.594 1 97.81 289 PHE A O 1
ATOM 2311 N N . GLY A 1 290 ? -8.289 19.578 10.758 1 97.94 290 GLY A N 1
ATOM 2312 C CA . GLY A 1 290 ? -7.777 19.312 9.422 1 97.94 290 GLY A CA 1
ATOM 2313 C C . GLY A 1 290 ? -8.875 19.109 8.398 1 97.94 290 GLY A C 1
ATOM 2314 O O . GLY A 1 290 ? -10.055 19.047 8.742 1 97.94 290 GLY A O 1
ATOM 2315 N N . TRP A 1 291 ? -8.516 19.109 7.152 1 97.88 291 TRP A N 1
ATOM 2316 C CA . TRP A 1 291 ? -9.539 18.984 6.125 1 97.88 291 TRP A CA 1
ATOM 2317 C C . TRP A 1 291 ? -9.43 17.641 5.402 1 97.88 291 TRP A C 1
ATOM 2319 O O . TRP A 1 291 ? -8.367 17.031 5.387 1 97.88 291 TRP A O 1
ATOM 2329 N N . ILE A 1 292 ? -10.539 17.156 4.906 1 97.56 292 ILE A N 1
ATOM 2330 C CA . ILE A 1 292 ? -10.617 15.992 4.027 1 97.56 292 ILE A CA 1
ATOM 2331 C C . ILE A 1 292 ? -10.82 16.453 2.584 1 97.56 292 ILE A C 1
ATOM 2333 O O . ILE A 1 292 ? -11.766 17.172 2.283 1 97.56 292 ILE A O 1
ATOM 2337 N N . ALA A 1 293 ? -10.031 15.977 1.712 1 96.31 293 ALA A N 1
ATOM 2338 C CA . ALA A 1 293 ? -9.938 16.453 0.336 1 96.31 293 ALA A CA 1
ATOM 2339 C C . ALA A 1 293 ? -11.234 16.188 -0.429 1 96.31 293 ALA A C 1
ATOM 2341 O O . ALA A 1 293 ? -11.859 15.141 -0.245 1 96.31 293 ALA A O 1
ATOM 2342 N N . ASP A 1 294 ? -11.57 17.141 -1.376 1 94.69 294 ASP A N 1
ATOM 2343 C CA . ASP A 1 294 ? -12.648 16.953 -2.34 1 94.69 294 ASP A CA 1
ATOM 2344 C C . ASP A 1 294 ? -12.188 16.078 -3.506 1 94.69 294 ASP A C 1
ATOM 2346 O O . ASP A 1 294 ? -10.992 15.914 -3.738 1 94.69 294 ASP A O 1
ATOM 2350 N N . ARG A 1 295 ? -13.172 15.57 -4.07 1 93.06 295 ARG A N 1
ATOM 2351 C CA . ARG A 1 295 ? -12.953 14.852 -5.324 1 93.06 295 ARG A CA 1
ATOM 2352 C C . ARG A 1 295 ? -13.898 15.344 -6.41 1 93.06 295 ARG A C 1
ATOM 2354 O O . ARG A 1 295 ? -15.109 15.422 -6.195 1 93.06 295 ARG A O 1
ATOM 2361 N N . CYS A 1 296 ? -13.281 15.656 -7.562 1 91.88 296 CYS A N 1
ATOM 2362 C CA . CYS A 1 296 ? -14.109 16.125 -8.664 1 91.88 296 CYS A CA 1
ATOM 2363 C C . CYS A 1 296 ? -14.836 14.977 -9.336 1 91.88 296 CYS A C 1
ATOM 2365 O O . CYS A 1 296 ? -14.195 14.039 -9.828 1 91.88 296 CYS A O 1
ATOM 2367 N N . SER A 1 297 ? -16.078 15.039 -9.453 1 84.12 297 SER A N 1
ATOM 2368 C CA . SER A 1 297 ? -16.875 13.945 -9.992 1 84.12 297 SER A CA 1
ATOM 2369 C C . SER A 1 297 ? -16.688 13.805 -11.5 1 84.12 297 SER A C 1
ATOM 2371 O O . SER A 1 297 ? -16.766 12.703 -12.039 1 84.12 297 SER A O 1
ATOM 2373 N N . SER A 1 298 ? -16.453 14.93 -12.195 1 86.69 298 SER A N 1
ATOM 2374 C CA . SER A 1 298 ? -16.406 14.93 -13.656 1 86.69 298 SER A CA 1
ATOM 2375 C C . SER A 1 298 ? -15.125 14.273 -14.164 1 86.69 298 SER A C 1
ATOM 2377 O O . SER A 1 298 ? -15.133 13.594 -15.195 1 86.69 298 SER A O 1
ATOM 2379 N N . ASP A 1 299 ? -14.039 14.43 -13.398 1 88.5 299 ASP A N 1
ATOM 2380 C CA . ASP A 1 299 ? -12.781 13.891 -13.906 1 88.5 299 ASP A CA 1
ATOM 2381 C C . ASP A 1 299 ? -12.117 12.984 -12.867 1 88.5 299 ASP A C 1
ATOM 2383 O O . ASP A 1 299 ? -11.008 12.492 -13.086 1 88.5 299 ASP A O 1
ATOM 2387 N N . SER A 1 300 ? -12.742 12.797 -11.719 1 87.38 300 SER A N 1
ATOM 2388 C CA . SER A 1 300 ? -12.352 11.891 -10.641 1 87.38 300 SER A CA 1
ATOM 2389 C C . SER A 1 300 ? -11.023 12.312 -10.016 1 87.38 300 SER A C 1
ATOM 2391 O O . SER A 1 300 ? -10.344 11.508 -9.383 1 87.38 300 SER A O 1
ATOM 2393 N N . LYS A 1 301 ? -10.648 13.555 -10.188 1 93.12 301 LYS A N 1
ATOM 2394 C CA . LYS A 1 301 ? -9.391 14.031 -9.625 1 93.12 301 LYS A CA 1
ATOM 2395 C C . LYS A 1 301 ? -9.578 14.5 -8.188 1 93.12 301 LYS A C 1
ATOM 2397 O O . LYS A 1 301 ? -10.609 15.086 -7.844 1 93.12 301 LYS A O 1
ATOM 2402 N N . TRP A 1 302 ? -8.578 14.234 -7.441 1 94.94 302 TRP A N 1
ATOM 2403 C CA . TRP A 1 302 ? -8.531 14.789 -6.094 1 94.94 302 TRP A CA 1
ATOM 2404 C C . TRP A 1 302 ? -8.203 16.281 -6.125 1 94.94 302 TRP A C 1
ATOM 2406 O O . TRP A 1 302 ? -7.367 16.719 -6.914 1 94.94 302 TRP A O 1
ATOM 2416 N N . MET A 1 303 ? -8.883 17.047 -5.207 1 94.94 303 MET A N 1
ATOM 2417 C CA . MET A 1 303 ? -8.75 18.5 -5.203 1 94.94 303 MET A CA 1
ATOM 2418 C C . MET A 1 303 ? -8.195 18.984 -3.867 1 94.94 303 MET A C 1
ATOM 2420 O O . MET A 1 303 ? -8.375 18.328 -2.84 1 94.94 303 MET A O 1
ATOM 2424 N N . TRP A 1 304 ? -7.523 20.109 -3.947 1 95.69 304 TRP A N 1
ATOM 2425 C CA . TRP A 1 304 ? -7.117 20.797 -2.721 1 95.69 304 TRP A CA 1
ATOM 2426 C C . TRP A 1 304 ? -8.336 21.281 -1.937 1 95.69 304 TRP A C 1
ATOM 2428 O O . TRP A 1 304 ? -9.258 21.859 -2.508 1 95.69 304 TRP A O 1
ATOM 2438 N N . GLY A 1 305 ? -8.32 21 -0.664 1 95.94 305 GLY A N 1
ATOM 2439 C CA . GLY A 1 305 ? -9.43 21.406 0.182 1 95.94 305 GLY A CA 1
ATOM 2440 C C . GLY A 1 305 ? -10.648 20.5 0.039 1 95.94 305 GLY A C 1
ATOM 2441 O O . GLY A 1 305 ? -10.727 19.703 -0.89 1 95.94 305 GLY A O 1
ATOM 2442 N N . GLY A 1 306 ? -11.594 20.719 0.809 1 95.62 306 GLY A N 1
ATOM 2443 C CA . GLY A 1 306 ? -12.836 19.969 0.868 1 95.62 306 GLY A CA 1
ATOM 2444 C C . GLY A 1 306 ? -13.656 20.281 2.104 1 95.62 306 GLY A C 1
ATOM 2445 O O . GLY A 1 306 ? -14.156 21.406 2.262 1 95.62 306 GLY A O 1
ATOM 2446 N N . ASP A 1 307 ? -13.727 19.297 3.012 1 96 307 ASP A N 1
ATOM 2447 C CA . ASP A 1 307 ? -14.5 19.484 4.238 1 96 307 ASP A CA 1
ATOM 2448 C C . ASP A 1 307 ? -13.578 19.547 5.457 1 96 307 ASP A C 1
ATOM 2450 O O . ASP A 1 307 ? -12.648 18.766 5.586 1 96 307 ASP A O 1
ATOM 2454 N N . MET A 1 308 ? -13.891 20.547 6.312 1 96.44 308 MET A N 1
ATOM 2455 C CA . MET A 1 308 ? -13.273 20.453 7.633 1 96.44 308 MET A CA 1
ATOM 2456 C C . MET A 1 308 ? -13.719 19.172 8.344 1 96.44 308 MET A C 1
ATOM 2458 O O . MET A 1 308 ? -14.914 18.922 8.484 1 96.44 308 MET A O 1
ATOM 2462 N N . ALA A 1 309 ? -12.852 18.375 8.727 1 95.88 309 ALA A N 1
ATOM 2463 C CA . ALA A 1 309 ? -13.141 17.094 9.375 1 95.88 309 ALA A CA 1
ATOM 2464 C C . ALA A 1 309 ? -13.68 17.312 10.789 1 95.88 309 ALA A C 1
ATOM 2466 O O . ALA A 1 309 ? -13.68 18.438 11.297 1 95.88 309 ALA A O 1
ATOM 2467 N N . PHE A 1 310 ? -14.164 16.234 11.344 1 93.5 310 PHE A N 1
ATOM 2468 C CA . PHE A 1 310 ? -14.609 16.234 12.727 1 93.5 310 PHE A CA 1
ATOM 2469 C C . PHE A 1 310 ? -13.469 16.625 13.656 1 93.5 310 PHE A C 1
ATOM 2471 O O . PHE A 1 310 ? -12.344 16.156 13.492 1 93.5 310 PHE A O 1
ATOM 2478 N N . PRO A 1 311 ? -13.727 17.562 14.609 1 94.56 311 PRO A N 1
ATOM 2479 C CA . PRO A 1 311 ? -12.664 17.938 15.539 1 94.56 311 PRO A CA 1
ATOM 2480 C C . PRO A 1 311 ? -12.133 16.75 16.344 1 94.56 311 PRO A C 1
ATOM 2482 O O . PRO A 1 311 ? -12.914 15.891 16.75 1 94.56 311 PRO A O 1
ATOM 2485 N N . ARG A 1 312 ? -10.867 16.766 16.531 1 96.88 312 ARG A N 1
ATOM 2486 C CA . ARG A 1 312 ? -10.227 15.617 17.188 1 96.88 312 ARG A CA 1
ATOM 2487 C C . ARG A 1 312 ? -9.453 16.047 18.422 1 96.88 312 ARG A C 1
ATOM 2489 O O . ARG A 1 312 ? -8.852 17.125 18.438 1 96.88 312 ARG A O 1
ATOM 2496 N N . GLN A 1 313 ? -9.531 15.273 19.438 1 96.88 313 GLN A N 1
ATOM 2497 C CA . GLN A 1 313 ? -8.734 15.492 20.641 1 96.88 313 GLN A CA 1
ATOM 2498 C C . GLN A 1 313 ? -7.453 14.664 20.609 1 96.88 313 GLN A C 1
ATOM 2500 O O . GLN A 1 313 ? -7.484 13.484 20.266 1 96.88 313 GLN A O 1
ATOM 2505 N N . VAL A 1 314 ? -6.332 15.305 21 1 97.81 314 VAL A N 1
ATOM 2506 C CA . VAL A 1 314 ? -5.031 14.648 20.984 1 97.81 314 VAL A CA 1
ATOM 2507 C C . VAL A 1 314 ? -4.375 14.766 22.359 1 97.81 314 VAL A C 1
ATOM 2509 O O . VAL A 1 314 ? -4.449 15.82 23 1 97.81 314 VAL A O 1
ATOM 2512 N N . PHE A 1 315 ? -3.758 13.734 22.844 1 97.81 315 PHE A N 1
ATOM 2513 C CA . PHE A 1 315 ? -3.041 13.688 24.109 1 97.81 315 PHE A CA 1
ATOM 2514 C C . PHE A 1 315 ? -1.94 12.633 24.062 1 97.81 315 PHE A C 1
ATOM 2516 O O . PHE A 1 315 ? -1.885 11.82 23.141 1 97.81 315 PHE A O 1
ATOM 2523 N N . ALA A 1 316 ? -1.056 12.656 24.984 1 97.5 316 ALA A N 1
ATOM 2524 C CA . ALA A 1 316 ? 0.098 11.766 25 1 97.5 316 ALA A CA 1
ATOM 2525 C C . ALA A 1 316 ? -0.188 10.508 25.812 1 97.5 316 ALA A C 1
ATOM 2527 O O . ALA A 1 316 ? -0.812 10.586 26.875 1 97.5 316 ALA A O 1
ATOM 2528 N N . ASP A 1 317 ? 0.24 9.422 25.25 1 93.44 317 ASP A N 1
ATOM 2529 C CA . ASP A 1 317 ? 0.289 8.188 26.016 1 93.44 317 ASP A CA 1
ATOM 2530 C C . ASP A 1 317 ? 1.472 8.188 26.984 1 93.44 317 ASP A C 1
ATOM 2532 O O . ASP A 1 317 ? 2.262 9.133 27 1 93.44 317 ASP A O 1
ATOM 2536 N N . SER A 1 318 ? 1.617 7.062 27.766 1 91 318 SER A N 1
ATOM 2537 C CA . SER A 1 318 ? 2.65 6.969 28.797 1 91 318 SER A CA 1
ATOM 2538 C C . SER A 1 318 ? 4.047 6.996 28.188 1 91 318 SER A C 1
ATOM 2540 O O . SER A 1 318 ? 5 7.457 28.812 1 91 318 SER A O 1
ATOM 2542 N N . ASP A 1 319 ? 4.18 6.617 26.922 1 89.81 319 ASP A N 1
ATOM 2543 C CA . ASP A 1 319 ? 5.492 6.578 26.297 1 89.81 319 ASP A CA 1
ATOM 2544 C C . ASP A 1 319 ? 5.777 7.871 25.531 1 89.81 319 ASP A C 1
ATOM 2546 O O . ASP A 1 319 ? 6.805 7.996 24.875 1 89.81 319 ASP A O 1
ATOM 2550 N N . GLY A 1 320 ? 4.836 8.773 25.625 1 94.75 320 GLY A N 1
ATOM 2551 C CA . GLY A 1 320 ? 5.016 10.07 24.984 1 94.75 320 GLY A CA 1
ATOM 2552 C C . GLY A 1 320 ? 4.438 10.133 23.578 1 94.75 320 GLY A C 1
ATOM 2553 O O . GLY A 1 320 ? 4.336 11.211 23 1 94.75 320 GLY A O 1
ATOM 2554 N N . SER A 1 321 ? 4.059 8.969 23.031 1 95.25 321 SER A N 1
ATOM 2555 C CA . SER A 1 321 ? 3.412 8.992 21.719 1 95.25 321 SER A CA 1
ATOM 2556 C C . SER A 1 321 ? 2.021 9.617 21.797 1 95.25 321 SER A C 1
ATOM 2558 O O . SER A 1 321 ? 1.342 9.5 22.828 1 95.25 321 SER A O 1
ATOM 2560 N N . LEU A 1 322 ? 1.637 10.266 20.75 1 97.38 322 LEU A N 1
ATOM 2561 C CA . LEU A 1 322 ? 0.361 10.969 20.75 1 97.38 322 LEU A CA 1
ATOM 2562 C C . LEU A 1 322 ? -0.758 10.07 20.234 1 97.38 322 LEU A C 1
ATOM 2564 O O . LEU A 1 322 ? -0.551 9.273 19.312 1 97.38 322 LEU A O 1
ATOM 2568 N N . ARG A 1 323 ? -1.897 10.234 20.828 1 96.12 323 ARG A N 1
ATOM 2569 C CA . ARG A 1 323 ? -3.121 9.547 20.438 1 96.12 323 ARG A CA 1
ATOM 2570 C C . ARG A 1 323 ? -4.184 10.531 19.969 1 96.12 323 ARG A C 1
ATOM 2572 O O . ARG A 1 323 ? -4.27 11.648 20.5 1 96.12 323 ARG A O 1
ATOM 2579 N N . MET A 1 324 ? -4.93 10.125 19.094 1 96.75 324 MET A N 1
ATOM 2580 C CA . MET A 1 324 ? -6.012 10.945 18.562 1 96.75 324 MET A CA 1
ATOM 2581 C C . MET A 1 324 ? -7.363 10.273 18.766 1 96.75 324 MET A C 1
ATOM 2583 O O . MET A 1 324 ? -7.527 9.094 18.453 1 96.75 324 MET A O 1
ATOM 2587 N N . GLU A 1 325 ? -8.32 10.961 19.281 1 96.38 325 GLU A N 1
ATOM 2588 C CA . GLU A 1 325 ? -9.695 10.523 19.516 1 96.38 325 GLU A CA 1
ATOM 2589 C C . GLU A 1 325 ? -10.695 11.57 19.047 1 96.38 325 GLU A C 1
ATOM 2591 O O . GLU A 1 325 ? -10.375 12.758 18.953 1 96.38 325 GLU A O 1
ATOM 2596 N N . PRO A 1 326 ? -11.875 11.094 18.688 1 95.69 326 PRO A N 1
ATOM 2597 C CA . PRO A 1 326 ? -12.891 12.102 18.375 1 95.69 326 PRO A CA 1
ATOM 2598 C C . PRO A 1 326 ? -13.32 12.914 19.594 1 95.69 326 PRO A C 1
ATOM 2600 O O . PRO A 1 326 ? -13.328 12.391 20.703 1 95.69 326 PRO A O 1
ATOM 2603 N N . LEU A 1 327 ? -13.633 14.133 19.344 1 93.06 327 LEU A N 1
ATOM 2604 C CA . LEU A 1 327 ? -14.195 14.945 20.422 1 93.06 327 LEU A CA 1
ATOM 2605 C C . LEU A 1 327 ? -15.523 14.367 20.906 1 93.06 327 LEU A C 1
ATOM 2607 O O . LEU A 1 327 ? -16.531 14.422 20.188 1 93.06 327 LEU A O 1
ATOM 2611 N N . SER A 1 328 ? -15.609 13.891 22.109 1 87.25 328 SER A N 1
ATOM 2612 C CA . SER A 1 328 ? -16.766 13.18 22.625 1 87.25 328 SER A CA 1
ATOM 2613 C C . SER A 1 328 ? -18 14.07 22.656 1 87.25 328 SER A C 1
ATOM 2615 O O . SER A 1 328 ? -19.109 13.625 22.328 1 87.25 328 SER A O 1
ATOM 2617 N N . GLU A 1 329 ? -17.812 15.312 23.078 1 82.44 329 GLU A N 1
ATOM 2618 C CA . GLU A 1 329 ? -18.938 16.25 23.172 1 82.44 329 GLU A CA 1
ATOM 2619 C C . GLU A 1 329 ? -19.594 16.469 21.812 1 82.44 329 GLU A C 1
ATOM 2621 O O . GLU A 1 329 ? -20.812 16.609 21.719 1 82.44 329 GLU A O 1
ATOM 2626 N N . GLY A 1 330 ? -18.812 16.453 20.875 1 83.81 330 GLY A N 1
ATOM 2627 C CA . GLY A 1 330 ? -19.328 16.625 19.531 1 83.81 330 GLY A CA 1
ATOM 2628 C C . GLY A 1 330 ? -20.109 15.422 19.047 1 83.81 330 GLY A C 1
ATOM 2629 O O . GLY A 1 330 ? -21.141 15.57 18.359 1 83.81 330 GLY A O 1
ATOM 2630 N N . LEU A 1 331 ? -19.656 14.273 19.375 1 86.62 331 LEU A N 1
ATOM 2631 C CA . LEU A 1 331 ? -20.344 13.055 18.969 1 86.62 331 LEU A CA 1
ATOM 2632 C C . LEU A 1 331 ? -21.734 12.992 19.578 1 86.62 331 LEU A C 1
ATOM 2634 O O . LEU A 1 331 ? -22.703 12.648 18.891 1 86.62 331 LEU A O 1
ATOM 2638 N N . GLU A 1 332 ? -21.828 13.297 20.781 1 83.44 332 GLU A N 1
ATOM 2639 C CA . GLU A 1 332 ? -23.109 13.273 21.469 1 83.44 332 GLU A CA 1
ATOM 2640 C C . GLU A 1 332 ? -24.078 14.273 20.859 1 83.44 332 GLU A C 1
ATOM 2642 O O . GLU A 1 332 ? -25.281 14 20.781 1 83.44 332 GLU A O 1
ATOM 2647 N N . ASP A 1 333 ? -23.578 15.32 20.531 1 83 333 ASP A N 1
ATOM 2648 C CA . ASP A 1 333 ? -24.422 16.375 19.953 1 83 333 ASP A CA 1
ATOM 2649 C C . ASP A 1 333 ? -25.016 15.922 18.625 1 83 333 ASP A C 1
ATOM 2651 O O . ASP A 1 333 ? -26.188 16.172 18.344 1 83 333 ASP A O 1
ATOM 2655 N N . ILE A 1 334 ? -24.188 15.273 17.828 1 80.25 334 ILE A N 1
ATOM 2656 C CA . ILE A 1 334 ? -24.594 14.914 16.484 1 80.25 334 ILE A CA 1
ATOM 2657 C C . ILE A 1 334 ? -25.438 13.641 16.516 1 80.25 334 ILE A C 1
ATOM 2659 O O . ILE A 1 334 ? -26.438 13.539 15.805 1 80.25 334 ILE A O 1
ATOM 2663 N N . PHE A 1 335 ? -25.031 12.664 17.328 1 82.56 335 PHE A N 1
ATOM 2664 C CA . PHE A 1 335 ? -25.625 11.344 17.188 1 82.56 335 PHE A CA 1
ATOM 2665 C C . PHE A 1 335 ? -26.453 10.992 18.422 1 82.56 335 PHE A C 1
ATOM 2667 O O . PHE A 1 335 ? -27.141 9.969 18.438 1 82.56 335 PHE A O 1
ATOM 2674 N N . GLY A 1 336 ? -26.547 11.758 19.297 1 78.25 336 GLY A N 1
ATOM 2675 C CA . GLY A 1 336 ? -27.297 11.5 20.516 1 78.25 336 GLY A CA 1
ATOM 2676 C C . GLY A 1 336 ? -26.594 10.578 21.484 1 78.25 336 GLY A C 1
ATOM 2677 O O . GLY A 1 336 ? -25.562 9.977 21.141 1 78.25 336 GLY A O 1
ATOM 2678 N N . SER A 1 337 ? -27 10.469 22.781 1 67.06 337 SER A N 1
ATOM 2679 C CA . SER A 1 337 ? -26.359 9.688 23.844 1 67.06 337 SER A CA 1
ATOM 2680 C C . SER A 1 337 ? -26.844 8.25 23.844 1 67.06 337 SER A C 1
ATOM 2682 O O . SER A 1 337 ? -26.141 7.352 24.328 1 67.06 337 SER A O 1
ATOM 2684 N N . ASN A 1 338 ? -28.109 7.984 23.453 1 61.44 338 ASN A N 1
ATOM 2685 C CA . ASN A 1 338 ? -28.656 6.637 23.547 1 61.44 338 ASN A CA 1
ATOM 2686 C C . ASN A 1 338 ? -29.016 6.07 22.172 1 61.44 338 ASN A C 1
ATOM 2688 O O . ASN A 1 338 ? -30.125 6.266 21.688 1 61.44 338 ASN A O 1
ATOM 2692 N N . PRO A 1 339 ? -27.953 5.375 21.578 1 62.5 339 PRO A N 1
ATOM 2693 C CA . PRO A 1 339 ? -28.344 4.918 20.25 1 62.5 339 PRO A CA 1
ATOM 2694 C C . PRO A 1 339 ? -29.312 3.738 20.281 1 62.5 339 PRO A C 1
ATOM 2696 O O . PRO A 1 339 ? -29.172 2.85 21.125 1 62.5 339 PRO A O 1
ATOM 2699 N N . PRO A 1 340 ? -30.484 3.771 19.562 1 59.81 340 PRO A N 1
ATOM 2700 C CA . PRO A 1 340 ? -31.547 2.766 19.578 1 59.81 340 PRO A CA 1
ATOM 2701 C C . PRO A 1 340 ? -31.062 1.391 19.109 1 59.81 340 PRO A C 1
ATOM 2703 O O . PRO A 1 340 ? -31.672 0.375 19.438 1 59.81 340 PRO A O 1
ATOM 2706 N N . HIS A 1 341 ? -30.016 1.363 18.344 1 64.12 341 HIS A N 1
ATOM 2707 C CA . HIS A 1 341 ? -29.75 0.066 17.734 1 64.12 341 HIS A CA 1
ATOM 2708 C C . HIS A 1 341 ? -28.469 -0.54 18.297 1 64.12 341 HIS A C 1
ATOM 2710 O O . HIS A 1 341 ? -27.422 0.11 18.297 1 64.12 341 HIS A O 1
ATOM 2716 N N . ASN A 1 342 ? -28.781 -1.666 19.109 1 78.44 342 ASN A N 1
ATOM 2717 C CA . ASN A 1 342 ? -27.609 -2.293 19.688 1 78.44 342 ASN A CA 1
ATOM 2718 C C . ASN A 1 342 ? -27.609 -3.803 19.469 1 78.44 342 ASN A C 1
ATOM 2720 O O . ASN A 1 342 ? -28.656 -4.441 19.5 1 78.44 342 ASN A O 1
ATOM 2724 N N . ILE A 1 343 ? -26.609 -4.312 18.828 1 87.81 343 ILE A N 1
ATOM 2725 C CA . ILE A 1 343 ? -26.297 -5.734 18.828 1 87.81 343 ILE A CA 1
ATOM 2726 C C . ILE A 1 343 ? -25.234 -6.027 19.875 1 87.81 343 ILE A C 1
ATOM 2728 O O . ILE A 1 343 ? -24.094 -5.559 19.766 1 87.81 343 ILE A O 1
ATOM 2732 N N . ALA A 1 344 ? -25.609 -6.844 20.891 1 90.5 344 ALA A N 1
ATOM 2733 C CA . ALA A 1 344 ? -24.719 -7.086 22 1 90.5 344 ALA A CA 1
ATOM 2734 C C . ALA A 1 344 ? -23.453 -7.809 21.547 1 90.5 344 ALA A C 1
ATOM 2736 O O . ALA A 1 344 ? -22.344 -7.484 21.984 1 90.5 344 ALA A O 1
ATOM 2737 N N . SER A 1 345 ? -23.703 -8.836 20.703 1 93.56 345 SER A N 1
ATOM 2738 C CA . SER A 1 345 ? -22.562 -9.633 20.266 1 93.56 345 SER A CA 1
ATOM 2739 C C . SER A 1 345 ? -22.828 -10.266 18.906 1 93.56 345 SER A C 1
ATOM 2741 O O . SER A 1 345 ? -23.938 -10.75 18.641 1 93.56 345 SER A O 1
ATOM 2743 N N . LEU A 1 346 ? -21.922 -10.164 18.016 1 94.56 346 LEU A N 1
ATOM 2744 C CA . LEU A 1 346 ? -21.922 -10.844 16.719 1 94.56 346 LEU A CA 1
ATOM 2745 C C . LEU A 1 346 ? -20.656 -11.688 16.547 1 94.56 346 LEU A C 1
ATOM 2747 O O . LEU A 1 346 ? -19.547 -11.148 16.484 1 94.56 346 LEU A O 1
ATOM 2751 N N . HIS A 1 347 ? -20.828 -12.969 16.547 1 96 347 HIS A N 1
ATOM 2752 C CA . HIS A 1 347 ? -19.734 -13.914 16.422 1 96 347 HIS A CA 1
ATOM 2753 C C . HIS A 1 347 ? -19.672 -14.516 15.023 1 96 347 HIS A C 1
ATOM 2755 O O . HIS A 1 347 ? -20.656 -15.125 14.57 1 96 347 HIS A O 1
ATOM 2761 N N . LEU A 1 348 ? -18.594 -14.305 14.328 1 96.81 348 LEU A N 1
ATOM 2762 C CA . LEU A 1 348 ? -18.391 -14.875 13 1 96.81 348 LEU A CA 1
ATOM 2763 C C . LEU A 1 348 ? -17.234 -15.867 13.008 1 96.81 348 LEU A C 1
ATOM 2765 O O . LEU A 1 348 ? -16.219 -15.641 13.664 1 96.81 348 LEU A O 1
ATOM 2769 N N . VAL A 1 349 ? -17.391 -16.969 12.344 1 96.75 349 VAL A N 1
ATOM 2770 C CA . VAL A 1 349 ? -16.359 -18.016 12.211 1 96.75 349 VAL A CA 1
ATOM 2771 C C . VAL A 1 349 ? -16.344 -18.531 10.781 1 96.75 349 VAL A C 1
ATOM 2773 O O . VAL A 1 349 ? -17.406 -18.734 10.172 1 96.75 349 VAL A O 1
ATOM 2776 N N . SER A 1 350 ? -15.188 -18.656 10.242 1 96.44 350 SER A N 1
ATOM 2777 C CA . SER A 1 350 ? -15.031 -19.234 8.914 1 96.44 350 SER A CA 1
ATOM 2778 C C . SER A 1 350 ? -13.672 -19.922 8.766 1 96.44 350 SER A C 1
ATOM 2780 O O . SER A 1 350 ? -12.664 -19.406 9.258 1 96.44 350 SER A O 1
ATOM 2782 N N . GLU A 1 351 ? -13.664 -21.016 8.102 1 95 351 GLU A N 1
ATOM 2783 C CA . GLU A 1 351 ? -12.422 -21.734 7.855 1 95 351 GLU A CA 1
ATOM 2784 C C . GLU A 1 351 ? -12.047 -21.703 6.379 1 95 351 GLU A C 1
ATOM 2786 O O . GLU A 1 351 ? -12.727 -22.312 5.543 1 95 351 GLU A O 1
ATOM 2791 N N . GLY A 1 352 ? -10.992 -21.094 6.102 1 95.12 352 GLY A N 1
ATOM 2792 C CA . GLY A 1 352 ? -10.414 -21.109 4.766 1 95.12 352 GLY A CA 1
ATOM 2793 C C . GLY A 1 352 ? -11.172 -20.234 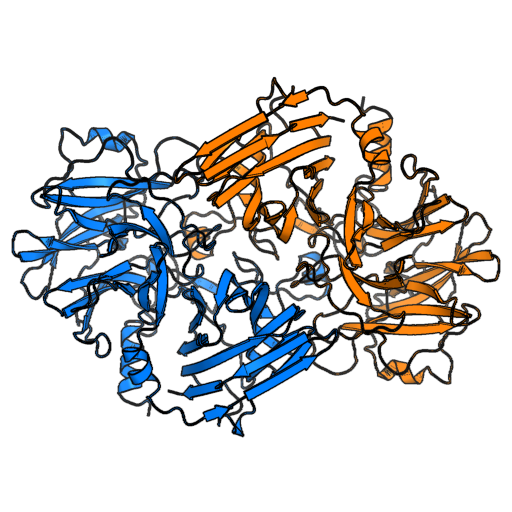3.785 1 95.12 352 GLY A C 1
ATOM 2794 O O . GLY A 1 352 ? -10.992 -20.344 2.57 1 95.12 352 GLY A O 1
ATOM 2795 N N . LYS A 1 353 ? -12.047 -19.406 4.246 1 96.5 353 LYS A N 1
ATOM 2796 C CA . LYS A 1 353 ? -12.828 -18.547 3.369 1 96.5 353 LYS A CA 1
ATOM 2797 C C . LYS A 1 353 ? -13.227 -17.25 4.078 1 96.5 353 LYS A C 1
ATOM 2799 O O . LYS A 1 353 ? -13.023 -17.109 5.285 1 96.5 353 LYS A O 1
ATOM 2804 N N . VAL A 1 354 ? -13.719 -16.312 3.334 1 97.62 354 VAL A N 1
ATOM 2805 C CA . VAL A 1 354 ? -14.289 -15.086 3.877 1 97.62 354 VAL A CA 1
ATOM 2806 C C . VAL A 1 354 ? -15.781 -15.266 4.117 1 97.62 354 VAL A C 1
ATOM 2808 O O . VAL A 1 354 ? -16.516 -15.688 3.215 1 97.62 354 VAL A O 1
ATOM 2811 N N . LYS A 1 355 ? -16.188 -15.023 5.312 1 97.75 355 LYS A N 1
ATOM 2812 C CA . LYS A 1 355 ? -17.609 -14.984 5.652 1 97.75 355 LYS A CA 1
ATOM 2813 C C . LYS A 1 355 ? -18.062 -13.555 5.934 1 97.75 355 LYS A C 1
ATOM 2815 O O . LYS A 1 355 ? -17.391 -12.812 6.652 1 97.75 355 LYS A O 1
ATOM 2820 N N . THR A 1 356 ? -19.141 -13.164 5.293 1 96.19 356 THR A N 1
ATOM 2821 C CA . THR A 1 356 ? -19.703 -11.836 5.488 1 96.19 356 THR A CA 1
ATOM 2822 C C . THR A 1 356 ? -21.094 -11.922 6.078 1 96.19 356 THR A C 1
ATOM 2824 O O . THR A 1 356 ? -21.797 -12.914 5.887 1 96.19 356 THR A O 1
ATOM 2827 N N . GLN A 1 357 ? -21.469 -10.969 6.883 1 94 357 GLN A N 1
ATOM 2828 C CA . GLN A 1 357 ? -22.828 -10.797 7.414 1 94 357 GLN A CA 1
ATOM 2829 C C . GLN A 1 357 ? -23.234 -9.328 7.395 1 94 357 GLN A C 1
ATOM 2831 O O . GLN A 1 357 ? -22.672 -8.508 8.117 1 94 357 GLN A O 1
ATOM 2836 N N . PHE A 1 358 ? -24.188 -9.016 6.543 1 90.31 358 PHE A N 1
ATOM 2837 C CA . PHE A 1 358 ? -24.703 -7.652 6.512 1 90.31 358 PHE A CA 1
ATOM 2838 C C . PHE A 1 358 ? -25.562 -7.367 7.742 1 90.31 358 PHE A C 1
ATOM 2840 O O . PHE A 1 358 ? -26.297 -8.242 8.211 1 90.31 358 PHE A O 1
ATOM 2847 N N . LEU A 1 359 ? -25.312 -6.234 8.234 1 84.31 359 LEU A N 1
ATOM 2848 C CA . LEU A 1 359 ? -26.094 -5.824 9.398 1 84.31 359 LEU A CA 1
ATOM 2849 C C . LEU A 1 359 ? -27.516 -5.457 8.992 1 84.31 359 LEU A C 1
ATOM 2851 O O . LEU A 1 359 ? -27.719 -4.766 7.996 1 84.31 359 LEU A O 1
ATOM 2855 N N . ALA A 1 360 ? -28.359 -6.52 9.125 1 66.56 360 ALA A N 1
ATOM 2856 C CA . ALA A 1 360 ? -29.766 -6.426 8.719 1 66.56 360 ALA A CA 1
ATOM 2857 C C . ALA A 1 360 ? -30.344 -5.062 9.078 1 66.56 360 ALA A C 1
ATOM 2859 O O . ALA A 1 360 ? -29.984 -4.473 10.094 1 66.56 360 ALA A O 1
ATOM 2860 N N . SER A 1 361 ? -31 -4.57 7.98 1 56.06 361 SER A N 1
ATOM 2861 C CA . SER A 1 361 ? -31.703 -3.287 8.047 1 56.06 361 SER A CA 1
ATOM 2862 C C . SER A 1 361 ? -32.594 -3.209 9.281 1 56.06 361 SER A C 1
ATOM 2864 O O . SER A 1 361 ? -32.656 -2.164 9.938 1 56.06 361 SER A O 1
ATOM 2866 N N . ASP A 1 362 ? -33.375 -4.262 9.523 1 51.47 362 ASP A N 1
ATOM 2867 C CA . ASP A 1 362 ? -34.344 -4.121 10.609 1 51.47 362 ASP A CA 1
ATOM 2868 C C . ASP A 1 362 ? -33.625 -3.908 11.945 1 51.47 362 ASP A C 1
ATOM 2870 O O . ASP A 1 362 ? -34.125 -3.178 12.805 1 51.47 362 ASP A O 1
ATOM 2874 N N . ALA A 1 363 ? -32.625 -4.641 12.094 1 46.44 363 ALA A N 1
ATOM 2875 C CA . ALA A 1 363 ? -31.953 -4.48 13.383 1 46.44 363 ALA A CA 1
ATOM 2876 C C . ALA A 1 363 ? -31.312 -3.105 13.492 1 46.44 363 ALA A C 1
ATOM 2878 O O . ALA A 1 363 ? -31.203 -2.549 14.594 1 46.44 363 ALA A O 1
ATOM 2879 N N . LEU A 1 364 ? -30.844 -2.66 12.492 1 49.78 364 LEU A N 1
ATOM 2880 C CA . LEU A 1 364 ? -30.25 -1.326 12.539 1 49.78 364 LEU A CA 1
ATOM 2881 C C . LEU A 1 364 ? -31.203 -0.289 11.953 1 49.78 364 LEU A C 1
ATOM 2883 O O . LEU A 1 364 ? -30.859 0.891 11.852 1 49.78 364 LEU A O 1
ATOM 2887 N N . ALA A 1 365 ? -32.562 -0.777 11.727 1 43.84 365 ALA A N 1
ATOM 2888 C CA . ALA A 1 365 ? -33.594 0.086 11.18 1 43.84 365 ALA A CA 1
ATOM 2889 C C . ALA A 1 365 ? -33.094 0.879 9.984 1 43.84 365 ALA A C 1
ATOM 2891 O O . ALA A 1 365 ? -33.375 2.068 9.844 1 43.84 365 ALA A O 1
ATOM 2892 N N . ILE A 1 366 ? -32.031 0.445 9.398 1 49.09 366 ILE A N 1
ATOM 2893 C CA . ILE A 1 366 ? -31.531 1.184 8.242 1 49.09 366 ILE A CA 1
ATOM 2894 C C . ILE A 1 366 ? -32.281 0.737 6.988 1 49.09 366 ILE A C 1
ATOM 2896 O O . ILE A 1 366 ? -32.531 -0.457 6.801 1 49.09 366 ILE A O 1
ATOM 2900 N N . GLU A 1 367 ? -32.969 1.585 6.422 1 50.38 367 GLU A N 1
ATOM 2901 C CA . GLU A 1 367 ? -33.5 1.316 5.09 1 50.38 367 GLU A CA 1
ATOM 2902 C C . GLU A 1 367 ? -32.406 0.811 4.152 1 50.38 367 GLU A C 1
ATOM 2904 O O . GLU A 1 367 ? -31.219 0.847 4.496 1 50.38 367 GLU A O 1
ATOM 2909 N N . SER A 1 368 ? -32.75 0.203 2.971 1 52.69 368 SER A N 1
ATOM 2910 C CA . SER A 1 368 ? -31.938 -0.377 1.915 1 52.69 368 SER A CA 1
ATOM 2911 C C . SER A 1 368 ? -30.688 0.46 1.666 1 52.69 368 SER A C 1
ATOM 2913 O O . SER A 1 368 ? -29.641 -0.071 1.267 1 52.69 368 SER A O 1
ATOM 2915 N N . SER A 1 369 ? -30.688 1.81 1.87 1 60.62 369 SER A N 1
ATOM 2916 C CA . SER A 1 369 ? -29.547 2.664 1.56 1 60.62 369 SER A CA 1
ATOM 2917 C C . SER A 1 369 ? -28.953 3.258 2.826 1 60.62 369 SER A C 1
ATOM 2919 O O . SER A 1 369 ? -29.656 3.551 3.785 1 60.62 369 SER A O 1
ATOM 2921 N N . ALA A 1 370 ? -27.656 3.203 3.078 1 63.56 370 ALA A N 1
ATOM 2922 C CA . ALA A 1 370 ? -26.953 3.807 4.207 1 63.56 370 ALA A CA 1
ATOM 2923 C C . ALA A 1 370 ? -27.391 5.254 4.418 1 63.56 370 ALA A C 1
ATOM 2925 O O . ALA A 1 370 ? -27.609 5.988 3.449 1 63.56 370 ALA A O 1
ATOM 2926 N N . PRO A 1 371 ? -27.641 5.652 5.766 1 73.31 371 PRO A N 1
ATOM 2927 C CA . PRO A 1 371 ? -27.969 7.047 6.062 1 73.31 371 PRO A CA 1
ATOM 2928 C C . PRO A 1 371 ? -26.859 8.016 5.645 1 73.31 371 PRO A C 1
ATOM 2930 O O . PRO A 1 371 ? -25.719 7.602 5.453 1 73.31 371 PRO A O 1
ATOM 2933 N N . GLU A 1 372 ? -27.281 9.211 5.477 1 76.12 372 GLU A N 1
ATOM 2934 C CA . GLU A 1 372 ? -26.344 10.25 5.066 1 76.12 372 GLU A CA 1
ATOM 2935 C C . GLU A 1 372 ? -25.297 10.508 6.152 1 76.12 372 GLU A C 1
ATOM 2937 O O . GLU A 1 372 ? -24.172 10.93 5.855 1 76.12 372 GLU A O 1
ATOM 2942 N N . ALA A 1 373 ? -25.719 10.352 7.445 1 85.44 373 ALA A N 1
ATOM 2943 C CA . ALA A 1 373 ? -24.812 10.539 8.578 1 85.44 373 ALA A CA 1
ATOM 2944 C C . ALA A 1 373 ? -25.062 9.5 9.664 1 85.44 373 ALA A C 1
ATOM 2946 O O . ALA A 1 373 ? -26.188 9.383 10.164 1 85.44 373 ALA A O 1
ATOM 2947 N N . TYR A 1 374 ? -24.031 8.773 9.984 1 87.5 374 TYR A N 1
ATOM 2948 C CA . TYR A 1 374 ? -24.172 7.773 11.039 1 87.5 374 TYR A CA 1
ATOM 2949 C C . TYR A 1 374 ? -22.844 7.5 11.727 1 87.5 374 TYR A C 1
ATOM 2951 O O . TYR A 1 374 ? -21.781 7.836 11.195 1 87.5 374 TYR A O 1
ATOM 2959 N N . ARG A 1 375 ? -22.938 6.973 12.906 1 92.12 375 ARG A N 1
ATOM 2960 C CA . ARG A 1 375 ? -21.812 6.484 13.68 1 92.12 375 ARG A CA 1
ATOM 2961 C C . ARG A 1 375 ? -21.969 5.008 14.023 1 92.12 375 ARG A C 1
ATOM 2963 O O . ARG A 1 375 ? -22.938 4.621 14.688 1 92.12 375 ARG A O 1
ATOM 2970 N N . LEU A 1 376 ? -21.109 4.184 13.469 1 92.62 376 LEU A N 1
ATOM 2971 C CA . LEU A 1 376 ? -21.031 2.779 13.852 1 92.62 376 LEU A CA 1
ATOM 2972 C C . LEU A 1 376 ? -19.938 2.555 14.875 1 92.62 376 LEU A C 1
ATOM 2974 O O . LEU A 1 376 ? -18.781 2.943 14.656 1 92.62 376 LEU A O 1
ATOM 2978 N N . SER A 1 377 ? -20.219 2.006 16.031 1 94.19 377 SER A N 1
ATOM 2979 C CA . SER A 1 377 ? -19.219 1.718 17.062 1 94.19 377 SER A CA 1
ATOM 2980 C C . SER A 1 377 ? -19.281 0.256 17.484 1 94.19 377 SER A C 1
ATOM 2982 O O . SER A 1 377 ? -20.359 -0.352 17.5 1 94.19 377 SER A O 1
ATOM 2984 N N . PHE A 1 378 ? -18.188 -0.287 17.828 1 94.94 378 PHE A N 1
ATOM 2985 C CA . PHE A 1 378 ? -18.109 -1.666 18.281 1 94.94 378 PHE A CA 1
ATOM 2986 C C . PHE A 1 378 ? -16.75 -1.937 18.938 1 94.94 378 PHE A C 1
ATOM 2988 O O . PHE A 1 378 ? -15.82 -1.142 18.797 1 94.94 378 PHE A O 1
ATOM 2995 N N . LYS A 1 379 ? -16.672 -2.99 19.703 1 95.06 379 LYS A N 1
ATOM 2996 C CA . LYS A 1 379 ? -15.422 -3.564 20.219 1 95.06 379 LYS A CA 1
ATOM 2997 C C . LYS A 1 379 ? -15.078 -4.863 19.5 1 95.06 379 LYS A C 1
ATOM 2999 O O . LYS A 1 379 ? -15.945 -5.488 18.891 1 95.06 379 LYS A O 1
ATOM 3004 N N . VAL A 1 380 ? -13.781 -5.18 19.547 1 92.31 380 VAL A N 1
ATOM 3005 C CA . VAL A 1 380 ? -13.406 -6.363 18.781 1 92.31 380 VAL A CA 1
ATOM 3006 C C . VAL A 1 380 ? -12.633 -7.328 19.672 1 92.31 380 VAL A C 1
ATOM 3008 O O . VAL A 1 380 ? -11.82 -6.902 20.5 1 92.31 380 VAL A O 1
ATOM 3011 N N . LEU A 1 381 ? -12.953 -8.57 19.516 1 84.56 381 LEU A N 1
ATOM 3012 C CA . LEU A 1 381 ? -12.211 -9.703 20.047 1 84.56 381 LEU A CA 1
ATOM 3013 C C . LEU A 1 381 ? -11.914 -10.719 18.953 1 84.56 381 LEU A C 1
ATOM 3015 O O . LEU A 1 381 ? -12.828 -11.156 18.25 1 84.56 381 LEU A O 1
ATOM 3019 N N . SER A 1 382 ? -10.68 -10.906 18.688 1 79.69 382 SER A N 1
ATOM 3020 C CA . SER A 1 382 ? -10.336 -11.914 17.688 1 79.69 382 SER A CA 1
ATOM 3021 C C . SER A 1 382 ? -9.625 -13.102 18.328 1 79.69 382 SER A C 1
ATOM 3023 O O . SER A 1 382 ? -8.953 -12.961 19.344 1 79.69 382 SER A O 1
ATOM 3025 N N . ALA A 1 383 ? -9.891 -14.289 17.688 1 77 383 ALA A N 1
ATOM 3026 C CA . ALA A 1 383 ? -9.219 -15.516 18.141 1 77 383 ALA A CA 1
ATOM 3027 C C . ALA A 1 383 ? -7.805 -15.602 17.578 1 77 383 ALA A C 1
ATOM 3029 O O . ALA A 1 383 ? -7.43 -14.82 16.703 1 77 383 ALA A O 1
ATOM 3030 N N . LYS A 1 384 ? -7.203 -16.641 18.203 1 77.19 384 LYS A N 1
ATOM 3031 C CA . LYS A 1 384 ? -5.875 -16.953 17.688 1 77.19 384 LYS A CA 1
ATOM 3032 C C . LYS A 1 384 ? -5.953 -17.484 16.25 1 77.19 384 LYS A C 1
ATOM 3034 O O . LYS A 1 384 ? -6.91 -18.172 15.891 1 77.19 384 LYS A O 1
ATOM 3039 N N . HIS A 1 385 ? -5.246 -17.188 15.328 1 82.31 385 HIS A N 1
ATOM 3040 C CA . HIS A 1 385 ? -5.094 -17.672 13.961 1 82.31 385 HIS A CA 1
ATOM 3041 C C . HIS A 1 385 ? -6.156 -17.062 13.047 1 82.31 385 HIS A C 1
ATOM 3043 O O . HIS A 1 385 ? -6.734 -17.766 12.211 1 82.31 385 HIS A O 1
ATOM 3049 N N . THR A 1 386 ? -6.73 -15.961 13.336 1 92.94 386 THR A N 1
ATOM 3050 C CA . THR A 1 386 ? -7.59 -15.219 12.422 1 92.94 386 THR A CA 1
ATOM 3051 C C . THR A 1 386 ? -6.758 -14.391 11.445 1 92.94 386 THR A C 1
ATOM 3053 O O . THR A 1 386 ? -5.906 -13.602 11.867 1 92.94 386 THR A O 1
ATOM 3056 N N . ALA A 1 387 ? -6.988 -14.688 10.156 1 94.88 387 ALA A N 1
ATOM 3057 C CA . ALA A 1 387 ? -6.227 -13.922 9.164 1 94.88 387 ALA A CA 1
ATOM 3058 C C . ALA A 1 387 ? -6.59 -12.445 9.219 1 94.88 387 ALA A C 1
ATOM 3060 O O . ALA A 1 387 ? -5.707 -11.586 9.297 1 94.88 387 ALA A O 1
ATOM 3061 N N . SER A 1 388 ? -7.883 -12.172 9.156 1 96 388 SER A N 1
ATOM 3062 C CA . SER A 1 388 ? -8.352 -10.797 9.281 1 96 388 SER A CA 1
ATOM 3063 C C . SER A 1 388 ? -9.859 -10.75 9.531 1 96 388 SER A C 1
ATOM 3065 O O . SER A 1 388 ? -10.539 -11.773 9.453 1 96 388 SER A O 1
ATOM 3067 N N . PHE A 1 389 ? -10.375 -9.641 9.867 1 97.19 389 PHE A N 1
ATOM 3068 C CA . PHE A 1 389 ? -11.789 -9.352 10.062 1 97.19 389 PHE A CA 1
ATOM 3069 C C . PHE A 1 389 ? -12.062 -7.859 9.922 1 97.19 389 PHE A C 1
ATOM 3071 O O . PHE A 1 389 ? -11.133 -7.066 9.758 1 97.19 389 PHE A O 1
ATOM 3078 N N . GLY A 1 390 ? -13.336 -7.512 9.883 1 97.75 390 GLY A N 1
ATOM 3079 C CA . GLY A 1 390 ? -13.562 -6.074 9.812 1 97.75 390 GLY A CA 1
ATOM 3080 C C . GLY A 1 390 ? -14.977 -5.711 9.414 1 97.75 390 GLY A C 1
ATOM 3081 O O . GLY A 1 390 ? -15.93 -6.426 9.75 1 97.75 390 GLY A O 1
ATOM 3082 N N . VAL A 1 391 ? -15.094 -4.527 8.797 1 96.81 391 VAL A N 1
ATOM 3083 C CA . VAL A 1 391 ? -16.391 -3.918 8.5 1 96.81 391 VAL A CA 1
ATOM 3084 C C . VAL A 1 391 ? -16.516 -3.693 6.996 1 96.81 391 VAL A C 1
ATOM 3086 O O . VAL A 1 391 ? -15.562 -3.275 6.34 1 96.81 391 VAL A O 1
ATOM 3089 N N . LEU A 1 392 ? -17.703 -4.02 6.473 1 94.69 392 LEU A N 1
ATOM 3090 C CA . LEU A 1 392 ? -18.094 -3.643 5.121 1 94.69 392 LEU A CA 1
ATOM 3091 C C . LEU A 1 392 ? -18.844 -2.312 5.121 1 94.69 392 LEU A C 1
ATOM 3093 O O . LEU A 1 392 ? -19.891 -2.184 5.758 1 94.69 392 LEU A O 1
ATOM 3097 N N . LEU A 1 393 ? -18.234 -1.341 4.457 1 92.44 393 LEU A N 1
ATOM 3098 C CA . LEU A 1 393 ? -18.828 -0.008 4.367 1 92.44 393 LEU A CA 1
ATOM 3099 C C . LEU A 1 393 ? -19.312 0.278 2.951 1 92.44 393 LEU A C 1
ATOM 3101 O O . LEU A 1 393 ? -18.547 0.12 1.989 1 92.44 393 LEU A O 1
ATOM 3105 N N . ASN A 1 394 ? -20.547 0.696 2.797 1 88.94 394 ASN A N 1
ATOM 3106 C CA . ASN A 1 394 ? -21.094 1.02 1.485 1 88.94 394 ASN A CA 1
ATOM 3107 C C . ASN A 1 394 ? -20.859 -0.109 0.485 1 88.94 394 ASN A C 1
ATOM 3109 O O . ASN A 1 394 ? -20.359 0.123 -0.611 1 88.94 394 ASN A O 1
ATOM 3113 N N . THR A 1 395 ? -21.219 -1.325 0.88 1 89.88 395 THR A N 1
ATOM 3114 C CA . THR A 1 395 ? -20.922 -2.516 0.091 1 89.88 395 THR A CA 1
ATOM 3115 C C . THR A 1 395 ? -22.203 -3.123 -0.473 1 89.88 395 THR A C 1
ATOM 3117 O O . THR A 1 395 ? -23.219 -3.205 0.225 1 89.88 395 THR A O 1
ATOM 3120 N N . ASP A 1 396 ? -22.188 -3.473 -1.735 1 88.81 396 ASP A N 1
ATOM 3121 C CA . ASP A 1 396 ? -23.375 -4.078 -2.342 1 88.81 396 ASP A CA 1
ATOM 3122 C C . ASP A 1 396 ? -23.344 -5.594 -2.188 1 88.81 396 ASP A C 1
ATOM 3124 O O . ASP A 1 396 ? -22.5 -6.145 -1.488 1 88.81 396 ASP A O 1
ATOM 3128 N N . LEU A 1 397 ? -24.297 -6.238 -2.771 1 88.56 397 LEU A N 1
ATOM 3129 C CA . LEU A 1 397 ? -24.469 -7.676 -2.594 1 88.56 397 LEU A CA 1
ATOM 3130 C C . LEU A 1 397 ? -23.391 -8.445 -3.346 1 88.56 397 LEU A C 1
ATOM 3132 O O . LEU A 1 397 ? -23.172 -9.633 -3.094 1 88.56 397 LEU A O 1
ATOM 3136 N N . ASP A 1 398 ? -22.719 -7.82 -4.227 1 92.31 398 ASP A N 1
ATOM 3137 C CA . ASP A 1 398 ? -21.594 -8.43 -4.938 1 92.31 398 ASP A CA 1
ATOM 3138 C C . ASP A 1 398 ? -20.281 -8.195 -4.195 1 92.31 398 ASP A C 1
ATOM 3140 O O . ASP A 1 398 ? -19.203 -8.477 -4.727 1 92.31 398 ASP A O 1
ATOM 3144 N N . LEU A 1 399 ? -20.391 -7.539 -3.008 1 92.75 399 LEU A N 1
ATOM 3145 C CA . LEU A 1 399 ? -19.297 -7.266 -2.084 1 92.75 399 LEU A CA 1
ATOM 3146 C C . LEU A 1 399 ? -18.359 -6.195 -2.646 1 92.75 399 LEU A C 1
ATOM 3148 O O . LEU A 1 399 ? -17.172 -6.168 -2.326 1 92.75 399 LEU A O 1
ATOM 3152 N N . SER A 1 400 ? -18.922 -5.371 -3.58 1 92.19 400 SER A N 1
ATOM 3153 C CA . SER A 1 400 ? -18.219 -4.18 -4.055 1 92.19 400 SER A CA 1
ATOM 3154 C C . SER A 1 400 ? -18.422 -3.008 -3.1 1 92.19 400 SER A C 1
ATOM 3156 O O . SER A 1 400 ? -19.547 -2.699 -2.717 1 92.19 400 SER A O 1
ATOM 3158 N N . GLY A 1 401 ? -17.391 -2.451 -2.621 1 92.19 401 GLY A N 1
ATOM 3159 C CA . GLY A 1 401 ? -17.453 -1.33 -1.695 1 92.19 401 GLY A CA 1
ATOM 3160 C C . GLY A 1 401 ? -16.156 -1.119 -0.934 1 92.19 401 GLY A C 1
ATOM 3161 O O . GLY A 1 401 ? -15.07 -1.342 -1.473 1 92.19 401 GLY A O 1
ATOM 3162 N N . TYR A 1 402 ? -16.266 -0.549 0.243 1 95.19 402 TYR A N 1
ATOM 3163 C CA . TYR A 1 402 ? -15.102 -0.259 1.068 1 95.19 402 TYR A CA 1
ATOM 3164 C C . TYR A 1 402 ? -14.984 -1.252 2.219 1 95.19 402 TYR A C 1
ATOM 3166 O O . TYR A 1 402 ? -15.977 -1.569 2.875 1 95.19 402 TYR A O 1
ATOM 3174 N N . TRP A 1 403 ? -13.836 -1.78 2.408 1 97 403 TRP A N 1
ATOM 3175 C CA . TRP A 1 403 ? -13.57 -2.781 3.438 1 97 403 TRP A CA 1
ATOM 3176 C C . TRP A 1 403 ? -12.602 -2.238 4.488 1 97 403 TRP A C 1
ATOM 3178 O O . TRP A 1 403 ? -11.453 -1.917 4.18 1 97 403 TRP A O 1
ATOM 3188 N N . LEU A 1 404 ? -13.047 -2.096 5.688 1 98.12 404 LEU A N 1
ATOM 3189 C CA . LEU A 1 404 ? -12.164 -1.872 6.828 1 98.12 404 LEU A CA 1
ATOM 3190 C C . LEU A 1 404 ? -11.641 -3.195 7.375 1 98.12 404 LEU A C 1
ATOM 3192 O O . LEU A 1 404 ? -12.422 -4.039 7.824 1 98.12 404 LEU A O 1
ATOM 3196 N N . ARG A 1 405 ? -10.367 -3.357 7.395 1 97.88 405 ARG A N 1
ATOM 3197 C CA . ARG A 1 405 ? -9.789 -4.652 7.727 1 97.88 405 ARG A CA 1
ATOM 3198 C C . ARG A 1 405 ? -8.82 -4.535 8.898 1 97.88 405 ARG A C 1
ATOM 3200 O O . ARG A 1 405 ? -8.016 -3.607 8.961 1 97.88 405 ARG A O 1
ATOM 3207 N N . PHE A 1 406 ? -8.938 -5.422 9.852 1 96.56 406 PHE A N 1
ATOM 3208 C CA . PHE A 1 406 ? -8.008 -5.645 10.945 1 96.56 406 PHE A CA 1
ATOM 3209 C C . PHE A 1 406 ? -7.223 -6.934 10.742 1 96.56 406 PHE A C 1
ATOM 3211 O O . PHE A 1 406 ? -7.801 -8.023 10.734 1 96.56 406 PHE A O 1
ATOM 3218 N N . SER A 1 407 ? -5.973 -6.852 10.5 1 94.69 407 SER A N 1
ATOM 3219 C CA . SER A 1 407 ? -5.094 -8.008 10.375 1 94.69 407 SER A CA 1
ATOM 3220 C C . SER A 1 407 ? -4.172 -8.133 11.586 1 94.69 407 SER A C 1
ATOM 3222 O O . SER A 1 407 ? -3.314 -7.277 11.812 1 94.69 407 SER A O 1
ATOM 3224 N N . PRO A 1 408 ? -4.301 -9.18 12.305 1 90.56 408 PRO A N 1
ATOM 3225 C CA . PRO A 1 408 ? -3.469 -9.312 13.5 1 90.56 408 PRO A CA 1
ATOM 3226 C C . PRO A 1 408 ? -1.981 -9.43 13.18 1 90.56 408 PRO A C 1
ATOM 3228 O O . PRO A 1 408 ? -1.608 -10.07 12.195 1 90.56 408 PRO A O 1
ATOM 3231 N N . SER A 1 409 ? -1.099 -8.82 13.867 1 82.88 409 SER A N 1
ATOM 3232 C CA . SER A 1 409 ? 0.353 -8.898 13.742 1 82.88 409 SER A CA 1
ATOM 3233 C C . SER A 1 409 ? 0.982 -9.539 14.969 1 82.88 409 SER A C 1
ATOM 3235 O O . SER A 1 409 ? 1.921 -10.336 14.859 1 82.88 409 SER A O 1
ATOM 3237 N N . ALA A 1 410 ? 0.622 -9.164 16.125 1 74.94 410 ALA A N 1
ATOM 3238 C CA . ALA A 1 410 ? 1.05 -9.773 17.391 1 74.94 410 ALA A CA 1
ATOM 3239 C C . ALA A 1 410 ? -0.115 -9.883 18.375 1 74.94 410 ALA A C 1
ATOM 3241 O O . ALA A 1 410 ? -0.885 -8.93 18.531 1 74.94 410 ALA A O 1
ATOM 3242 N N . ILE A 1 411 ? -0.311 -11.094 18.797 1 61.75 411 ILE A N 1
ATOM 3243 C CA . ILE A 1 411 ? -1.402 -11.289 19.75 1 61.75 411 ILE A CA 1
ATOM 3244 C C . ILE A 1 411 ? -0.834 -11.617 21.125 1 61.75 411 ILE A C 1
ATOM 3246 O O . ILE A 1 411 ? -0.083 -12.578 21.281 1 61.75 411 ILE A O 1
ATOM 3250 N N . GLU A 1 412 ? -1.025 -10.641 21.891 1 65.56 412 GLU A N 1
ATOM 3251 C CA . GLU A 1 412 ? -0.666 -10.844 23.297 1 65.56 412 GLU A CA 1
ATOM 3252 C C . GLU A 1 412 ? -1.902 -10.844 24.188 1 65.56 412 GLU A C 1
ATOM 3254 O O . GLU A 1 412 ? -2.988 -10.453 23.75 1 65.56 412 GLU A O 1
ATOM 3259 N N . SER A 1 413 ? -1.821 -11.391 25.359 1 57.31 413 SER A N 1
ATOM 3260 C CA . SER A 1 413 ? -2.932 -11.602 26.281 1 57.31 413 SER A CA 1
ATOM 3261 C C . SER A 1 413 ? -3.701 -10.312 26.531 1 57.31 413 SER A C 1
ATOM 3263 O O . SER A 1 413 ? -4.934 -10.312 26.547 1 57.31 413 SER A O 1
ATOM 3265 N N . ALA A 1 414 ? -3.152 -9.25 26.703 1 64.62 414 ALA A N 1
ATOM 3266 C CA . ALA A 1 414 ? -3.906 -8.055 27.094 1 64.62 414 ALA A CA 1
ATOM 3267 C C . ALA A 1 414 ? -3.971 -7.055 25.938 1 64.62 414 ALA A C 1
ATOM 3269 O O . ALA A 1 414 ? -4.879 -6.223 25.875 1 64.62 414 ALA A O 1
ATOM 3270 N N . LYS A 1 415 ? -3.166 -7.195 25.078 1 78.19 415 LYS A N 1
ATOM 3271 C CA . LYS A 1 415 ? -3.059 -6.223 24 1 78.19 415 LYS A CA 1
ATOM 3272 C C . LYS A 1 415 ? -2.658 -6.898 22.688 1 78.19 415 LYS A C 1
ATOM 3274 O O . LYS A 1 415 ? -1.714 -7.688 22.656 1 78.19 415 LYS A O 1
ATOM 3279 N N . SER A 1 416 ? -3.625 -6.652 21.719 1 87.12 416 SER A N 1
ATOM 3280 C CA . SER A 1 416 ? -3.301 -7.164 20.391 1 87.12 416 SER A CA 1
ATOM 3281 C C . SER A 1 416 ? -2.92 -6.031 19.438 1 87.12 416 SER A C 1
ATOM 3283 O O . SER A 1 416 ? -3.42 -4.914 19.578 1 87.12 416 SER A O 1
ATOM 3285 N N . THR A 1 417 ? -1.979 -6.301 18.672 1 90.94 417 THR A N 1
ATOM 3286 C CA . THR A 1 417 ? -1.551 -5.324 17.672 1 90.94 417 THR A CA 1
ATOM 3287 C C . THR A 1 417 ? -2.039 -5.719 16.281 1 90.94 417 THR A C 1
ATOM 3289 O O . THR A 1 417 ? -2.006 -6.898 15.922 1 90.94 417 THR A O 1
ATOM 3292 N N . PHE A 1 418 ? -2.549 -4.703 15.523 1 93.12 418 PHE A N 1
ATOM 3293 C CA . PHE A 1 418 ? -3.139 -4.957 14.219 1 93.12 418 PHE A CA 1
ATOM 3294 C C . PHE A 1 418 ? -2.535 -4.035 13.164 1 93.12 418 PHE A C 1
ATOM 3296 O O . PHE A 1 418 ? -2.059 -2.945 13.484 1 93.12 418 PHE A O 1
ATOM 3303 N N . THR A 1 419 ? -2.461 -4.559 11.953 1 94.94 419 THR A N 1
ATOM 3304 C CA . THR A 1 419 ? -2.541 -3.664 10.805 1 94.94 419 THR A CA 1
ATOM 3305 C C . THR A 1 419 ? -3.996 -3.336 10.477 1 94.94 419 THR A C 1
ATOM 3307 O O . THR A 1 419 ? -4.828 -4.238 10.352 1 94.94 419 THR A O 1
ATOM 3310 N N . VAL A 1 420 ? -4.336 -2.098 10.43 1 97.12 420 VAL A N 1
ATOM 3311 C CA . VAL A 1 420 ? -5.684 -1.652 10.094 1 97.12 420 VAL A CA 1
ATOM 3312 C C . VAL A 1 420 ? -5.668 -0.901 8.766 1 97.12 420 VAL A C 1
ATOM 3314 O O . VAL A 1 420 ? -4.867 0.018 8.578 1 97.12 420 VAL A O 1
ATOM 3317 N N . SER A 1 421 ? -6.508 -1.324 7.848 1 97.88 421 SER A N 1
ATOM 3318 C CA . SER A 1 421 ? -6.488 -0.681 6.539 1 97.88 421 SER A CA 1
ATOM 3319 C C . SER A 1 421 ? -7.898 -0.507 5.988 1 97.88 421 SER A C 1
ATOM 3321 O O . SER A 1 421 ? -8.797 -1.292 6.305 1 97.88 421 SER A O 1
ATOM 3323 N N . LEU A 1 422 ? -8.148 0.549 5.262 1 98.19 422 LEU A N 1
ATOM 3324 C CA . LEU A 1 422 ? -9.336 0.78 4.441 1 98.19 422 LEU A CA 1
ATOM 3325 C C . LEU A 1 422 ? -9.023 0.57 2.965 1 98.19 422 LEU A C 1
ATOM 3327 O O . LEU A 1 422 ? -8.094 1.183 2.428 1 98.19 422 LEU A O 1
ATOM 3331 N N . SER A 1 423 ? -9.727 -0.317 2.367 1 96.62 423 SER A N 1
ATOM 3332 C CA . SER A 1 423 ? -9.484 -0.641 0.966 1 96.62 423 SER A CA 1
ATOM 3333 C C . SER A 1 423 ? -10.766 -0.544 0.145 1 96.62 423 SER A C 1
ATOM 3335 O O . SER A 1 423 ? -11.867 -0.602 0.694 1 96.62 423 SER A O 1
ATOM 3337 N N . HIS A 1 424 ? -10.562 -0.373 -1.138 1 91.56 424 HIS A N 1
ATOM 3338 C CA . HIS A 1 424 ? -11.68 -0.469 -2.072 1 91.56 424 HIS A CA 1
ATOM 3339 C C . HIS A 1 424 ? -11.703 -1.828 -2.764 1 91.56 424 HIS A C 1
ATOM 3341 O O . HIS A 1 424 ? -10.656 -2.357 -3.141 1 91.56 424 HIS A O 1
ATOM 3347 N N . CYS A 1 425 ? -12.828 -2.371 -2.852 1 90.19 425 CYS A N 1
ATOM 3348 C CA . CYS A 1 425 ? -13.062 -3.619 -3.568 1 90.19 425 CYS A CA 1
ATOM 3349 C C . CYS A 1 425 ? -14.078 -3.424 -4.691 1 90.19 425 CYS A C 1
ATOM 3351 O O . CYS A 1 425 ? -15.164 -2.881 -4.465 1 90.19 425 CYS A O 1
ATOM 3353 N N . PRO A 1 426 ? -13.859 -3.871 -5.965 1 91.75 426 PRO A N 1
ATOM 3354 C CA . PRO A 1 426 ? -12.602 -4.488 -6.387 1 91.75 426 PRO A CA 1
ATOM 3355 C C . PRO A 1 426 ? -11.461 -3.479 -6.5 1 91.75 426 PRO A C 1
ATOM 3357 O O . PRO A 1 426 ? -11.695 -2.299 -6.773 1 91.75 426 PRO A O 1
ATOM 3360 N N . PRO A 1 427 ? -10.242 -3.939 -6.305 1 92.31 427 PRO A N 1
ATOM 3361 C CA . PRO A 1 427 ? -9.078 -3.064 -6.465 1 92.31 427 PRO A CA 1
ATOM 3362 C C . PRO A 1 427 ? -8.695 -2.852 -7.93 1 92.31 427 PRO A C 1
ATOM 3364 O O . PRO A 1 427 ? -9.234 -3.523 -8.812 1 92.31 427 PRO A O 1
ATOM 3367 N N . ALA A 1 428 ? -7.754 -1.909 -8.117 1 92.38 428 ALA A N 1
ATOM 3368 C CA . ALA A 1 428 ? -7.223 -1.661 -9.453 1 92.38 428 ALA A CA 1
ATOM 3369 C C . ALA A 1 428 ? -6.469 -2.881 -9.984 1 92.38 428 ALA A C 1
ATOM 3371 O O . ALA A 1 428 ? -5.777 -3.564 -9.227 1 92.38 428 ALA A O 1
ATOM 3372 N N . LEU A 1 429 ? -6.562 -3.098 -11.273 1 93.38 429 LEU A N 1
ATOM 3373 C CA . LEU A 1 429 ? -5.883 -4.199 -11.945 1 93.38 429 LEU A CA 1
ATOM 3374 C C . LEU A 1 429 ? -4.613 -3.711 -12.641 1 93.38 429 LEU A C 1
ATOM 3376 O O . LEU A 1 429 ? -4.5 -2.529 -12.977 1 93.38 429 LEU A O 1
ATOM 3380 N N . ASP A 1 430 ? -3.697 -4.629 -12.805 1 92.75 430 ASP A N 1
ATOM 3381 C CA . ASP A 1 430 ? -2.58 -4.305 -13.688 1 92.75 430 ASP A CA 1
ATOM 3382 C C . ASP A 1 430 ? -3.061 -4.066 -15.117 1 92.75 430 ASP A C 1
ATOM 3384 O O . ASP A 1 430 ? -4.152 -4.5 -15.492 1 92.75 430 ASP A O 1
ATOM 3388 N N . ASP A 1 431 ? -2.207 -3.5 -15.938 1 92.75 431 ASP A N 1
ATOM 3389 C CA . ASP A 1 431 ? -2.576 -3.072 -17.281 1 92.75 431 ASP A CA 1
ATOM 3390 C C . ASP A 1 431 ? -3.043 -4.254 -18.125 1 92.75 431 ASP A C 1
ATOM 3392 O O . ASP A 1 431 ? -4.066 -4.172 -18.812 1 92.75 431 ASP A O 1
ATOM 3396 N N . PHE A 1 432 ? -2.348 -5.32 -18 1 90.44 432 PHE A N 1
ATOM 3397 C CA . PHE A 1 432 ? -2.707 -6.492 -18.797 1 90.44 432 PHE A CA 1
ATOM 3398 C C . PHE A 1 432 ? -4.105 -6.98 -18.438 1 90.44 432 PHE A C 1
ATOM 3400 O O . PHE A 1 432 ? -4.926 -7.227 -19.328 1 90.44 432 PHE A O 1
ATOM 3407 N N . TRP A 1 433 ? -4.328 -7.109 -17.203 1 91.44 433 TRP A N 1
ATOM 3408 C CA . TRP A 1 433 ? -5.613 -7.637 -16.75 1 91.44 433 TRP A CA 1
ATOM 3409 C C . TRP A 1 433 ? -6.738 -6.645 -17.031 1 91.44 433 TRP A C 1
ATOM 3411 O O . TRP A 1 433 ? -7.852 -7.043 -17.391 1 91.44 433 TRP A O 1
ATOM 3421 N N . ALA A 1 434 ? -6.438 -5.348 -16.797 1 92.44 434 ALA A N 1
ATOM 3422 C CA . ALA A 1 434 ? -7.414 -4.316 -17.125 1 92.44 434 ALA A CA 1
ATOM 3423 C C . ALA A 1 434 ? -7.824 -4.398 -18.594 1 92.44 434 ALA A C 1
ATOM 3425 O O . ALA A 1 434 ? -9.008 -4.309 -18.922 1 92.44 434 ALA A O 1
ATOM 3426 N N . ASP A 1 435 ? -6.891 -4.574 -19.438 1 89.5 435 ASP A N 1
ATOM 3427 C CA . ASP A 1 435 ? -7.152 -4.695 -20.875 1 89.5 435 ASP A CA 1
ATOM 3428 C C . ASP A 1 435 ? -7.945 -5.965 -21.172 1 89.5 435 ASP A C 1
ATOM 3430 O O . ASP A 1 435 ? -8.898 -5.938 -21.953 1 89.5 435 ASP A O 1
ATOM 3434 N N . GLN A 1 436 ? -7.527 -7.055 -20.594 1 84.62 436 GLN A N 1
ATOM 3435 C CA . GLN A 1 436 ? -8.141 -8.352 -20.844 1 84.62 436 GLN A CA 1
ATOM 3436 C C . GLN A 1 436 ? -9.617 -8.352 -20.438 1 84.62 436 GLN A C 1
ATOM 3438 O O . GLN A 1 436 ? -10.461 -8.883 -21.172 1 84.62 436 GLN A O 1
ATOM 3443 N N . TYR A 1 437 ? -9.891 -7.734 -19.328 1 85.31 437 TYR A N 1
ATOM 3444 C CA . TYR A 1 437 ? -11.25 -7.766 -18.812 1 85.31 437 TYR A CA 1
ATOM 3445 C C . TYR A 1 437 ? -12 -6.488 -19.172 1 85.31 437 TYR A C 1
ATOM 3447 O O . TYR A 1 437 ? -13.195 -6.359 -18.891 1 85.31 437 TYR A O 1
ATOM 3455 N N . LYS A 1 438 ? -11.32 -5.516 -19.797 1 88.31 438 LYS A N 1
ATOM 3456 C CA . LYS A 1 438 ? -11.867 -4.191 -20.078 1 88.31 438 LYS A CA 1
ATOM 3457 C C . LYS A 1 438 ? -12.406 -3.531 -18.812 1 88.31 438 LYS A C 1
ATOM 3459 O O . LYS A 1 438 ? -13.531 -3.031 -18.812 1 88.31 438 LYS A O 1
ATOM 3464 N N . LEU A 1 439 ? -11.672 -3.752 -17.734 1 88.81 439 LEU A N 1
ATOM 3465 C CA . LEU A 1 439 ? -11.969 -3.17 -16.438 1 88.81 439 LEU A CA 1
ATOM 3466 C C . LEU A 1 439 ? -10.883 -2.189 -16.016 1 88.81 439 LEU A C 1
ATOM 3468 O O . LEU A 1 439 ? -9.852 -2.596 -15.477 1 88.81 439 LEU A O 1
ATOM 3472 N N . TYR A 1 440 ? -11.164 -0.926 -16.219 1 89.19 440 TYR A N 1
ATOM 3473 C CA . TYR A 1 440 ? -10.211 0.136 -15.922 1 89.19 440 TYR A CA 1
ATOM 3474 C C . TYR A 1 440 ? -10.602 0.882 -14.656 1 89.19 440 TYR A C 1
ATOM 3476 O O . TYR A 1 440 ? -11.18 1.968 -14.719 1 89.19 440 TYR A O 1
ATOM 3484 N N . LEU A 1 441 ? -10.227 0.333 -13.523 1 88.19 441 LEU A N 1
ATOM 3485 C CA . LEU A 1 441 ? -10.523 0.911 -12.219 1 88.19 441 LEU A CA 1
ATOM 3486 C C . LEU A 1 441 ? -9.461 1.932 -11.82 1 88.19 441 LEU A C 1
ATOM 3488 O O . LEU A 1 441 ? -8.281 1.76 -12.141 1 88.19 441 LEU A O 1
ATOM 3492 N N . PRO A 1 442 ? -9.859 2.969 -11.148 1 85.75 442 PRO A N 1
ATOM 3493 C CA . PRO A 1 442 ? -8.898 4.016 -10.797 1 85.75 442 PRO A CA 1
ATOM 3494 C C . PRO A 1 442 ? -7.789 3.51 -9.875 1 85.75 442 PRO A C 1
ATOM 3496 O O . PRO A 1 442 ? -8.047 2.713 -8.969 1 85.75 442 PRO A O 1
ATOM 3499 N N . ARG A 1 443 ? -6.562 3.965 -10.117 1 91.88 443 ARG A N 1
ATOM 3500 C CA . ARG A 1 443 ? -5.41 3.711 -9.266 1 91.88 443 ARG A CA 1
ATOM 3501 C C . ARG A 1 443 ? -5.145 4.891 -8.336 1 91.88 443 ARG A C 1
ATOM 3503 O O . ARG A 1 443 ? -4.848 5.996 -8.789 1 91.88 443 ARG A O 1
ATOM 3510 N N . GLU A 1 444 ? -5.25 4.66 -7.09 1 93.06 444 GLU A N 1
ATOM 3511 C CA . GLU A 1 444 ? -4.969 5.691 -6.098 1 93.06 444 GLU A CA 1
ATOM 3512 C C . GLU A 1 444 ? -3.471 5.801 -5.824 1 93.06 444 GLU A C 1
ATOM 3514 O O . GLU A 1 444 ? -2.736 4.82 -5.961 1 93.06 444 GLU A O 1
ATOM 3519 N N . ALA A 1 445 ? -3.023 6.98 -5.422 1 93.56 445 ALA A N 1
ATOM 3520 C CA . ALA A 1 445 ? -1.604 7.223 -5.176 1 93.56 445 ALA A CA 1
ATOM 3521 C C . ALA A 1 445 ? -1.067 6.281 -4.102 1 93.56 445 ALA A C 1
ATOM 3523 O O . ALA A 1 445 ? 0.104 5.895 -4.137 1 93.56 445 ALA A O 1
ATOM 3524 N N . ASP A 1 446 ? -1.877 5.891 -3.152 1 94 446 ASP A N 1
ATOM 3525 C CA . ASP A 1 446 ? -1.426 5.031 -2.061 1 94 446 ASP A CA 1
ATOM 3526 C C . ASP A 1 446 ? -1.667 3.561 -2.385 1 94 446 ASP A C 1
ATOM 3528 O O . ASP A 1 446 ? -1.296 2.68 -1.606 1 94 446 ASP A O 1
ATOM 3532 N N . GLY A 1 447 ? -2.326 3.279 -3.559 1 93.81 447 GLY A N 1
ATOM 3533 C CA . GLY A 1 447 ? -2.611 1.902 -3.924 1 93.81 447 GLY A CA 1
ATOM 3534 C C . GLY A 1 447 ? -3.963 1.421 -3.43 1 93.81 447 GLY A C 1
ATOM 3535 O O . GLY A 1 447 ? -4.828 2.229 -3.082 1 93.81 447 GLY A O 1
ATOM 3536 N N . PRO A 1 448 ? -4.188 0.13 -3.438 1 93.88 448 PRO A N 1
ATOM 3537 C CA . PRO A 1 448 ? -5.504 -0.397 -3.076 1 93.88 448 PRO A CA 1
ATOM 3538 C C . PRO A 1 448 ? -5.828 -0.211 -1.596 1 93.88 448 PRO A C 1
ATOM 3540 O O . PRO A 1 448 ? -7.004 -0.161 -1.219 1 93.88 448 PRO A O 1
ATOM 3543 N N . GLU A 1 449 ? -4.832 -0.249 -0.761 1 95.25 449 GLU A N 1
ATOM 3544 C CA . GLU A 1 449 ? -5.051 0.116 0.636 1 95.25 449 GLU A CA 1
ATOM 3545 C C . GLU A 1 449 ? -5.012 1.63 0.824 1 95.25 449 GLU A C 1
ATOM 3547 O O . GLU A 1 449 ? -3.959 2.197 1.121 1 95.25 449 GLU A O 1
ATOM 3552 N N . LEU A 1 450 ? -6.082 2.242 0.676 1 95.88 450 LEU A N 1
ATOM 3553 C CA . LEU A 1 450 ? -6.273 3.688 0.635 1 95.88 450 LEU A CA 1
ATOM 3554 C C . LEU A 1 450 ? -5.656 4.352 1.861 1 95.88 450 LEU A C 1
ATOM 3556 O O . LEU A 1 450 ? -5.004 5.395 1.748 1 95.88 450 LEU A O 1
ATOM 3560 N N . VAL A 1 451 ? -5.934 3.816 3.002 1 97.38 451 VAL A N 1
ATOM 3561 C CA . VAL A 1 451 ? -5.344 4.207 4.277 1 97.38 451 VAL A CA 1
ATOM 3562 C C . VAL A 1 451 ? -4.914 2.961 5.051 1 97.38 451 VAL A C 1
ATOM 3564 O O . VAL A 1 451 ? -5.66 1.982 5.129 1 97.38 451 VAL A O 1
ATOM 3567 N N . ARG A 1 452 ? -3.746 3.023 5.562 1 96.75 452 ARG A N 1
ATOM 3568 C CA . ARG A 1 452 ? -3.213 1.891 6.309 1 96.75 452 ARG A CA 1
ATOM 3569 C C . ARG A 1 452 ? -2.412 2.361 7.52 1 96.75 452 ARG A C 1
ATOM 3571 O O . ARG A 1 452 ? -1.657 3.33 7.434 1 96.75 452 ARG A O 1
ATOM 3578 N N . HIS A 1 453 ? -2.582 1.722 8.633 1 96.75 453 HIS A N 1
ATOM 3579 C CA . HIS A 1 453 ? -1.741 1.871 9.812 1 96.75 453 HIS A CA 1
ATOM 3580 C C . HIS A 1 453 ? -1.203 0.523 10.281 1 96.75 453 HIS A C 1
ATOM 3582 O O . HIS A 1 453 ? -1.967 -0.43 10.453 1 96.75 453 HIS A O 1
ATOM 3588 N N . ASP A 1 454 ? 0.074 0.495 10.461 1 93.56 454 ASP A N 1
ATOM 3589 C CA . ASP A 1 454 ? 0.691 -0.681 11.062 1 93.56 454 ASP A CA 1
ATOM 3590 C C . ASP A 1 454 ? 0.839 -0.509 12.57 1 93.56 454 ASP A C 1
ATOM 3592 O O . ASP A 1 454 ? 0.79 0.612 13.078 1 93.56 454 ASP A O 1
ATOM 3596 N N . ASN A 1 455 ? 0.911 -1.602 13.32 1 91.31 455 ASN A N 1
ATOM 3597 C CA . ASN A 1 455 ? 1.209 -1.625 14.75 1 91.31 455 ASN A CA 1
ATOM 3598 C C . ASN A 1 455 ? 0.161 -0.861 15.555 1 91.31 455 ASN A C 1
ATOM 3600 O O . ASN A 1 455 ? 0.503 -0.053 16.422 1 91.31 455 ASN A O 1
ATOM 3604 N N . VAL A 1 456 ? -1.042 -1.017 15.25 1 94.25 456 VAL A N 1
ATOM 3605 C CA . VAL A 1 456 ? -2.125 -0.405 16.016 1 94.25 456 VAL A CA 1
ATOM 3606 C C . VAL A 1 456 ? -2.475 -1.285 17.203 1 94.25 456 VAL A C 1
ATOM 3608 O O . VAL A 1 456 ? -2.994 -2.391 17.047 1 94.25 456 VAL A O 1
ATOM 3611 N N . ALA A 1 457 ? -2.23 -0.782 18.344 1 91.25 457 ALA A N 1
ATOM 3612 C CA . ALA A 1 457 ? -2.568 -1.511 19.562 1 91.25 457 ALA A CA 1
ATOM 3613 C C . ALA A 1 457 ? -4.035 -1.311 19.938 1 91.25 457 ALA A C 1
ATOM 3615 O O . ALA A 1 457 ? -4.508 -0.176 20.047 1 91.25 457 ALA A O 1
ATOM 3616 N N . ILE A 1 458 ? -4.734 -2.398 20.031 1 92 458 ILE A N 1
ATOM 3617 C CA . ILE A 1 458 ? -6.137 -2.367 20.438 1 92 458 ILE A CA 1
ATOM 3618 C C . ILE A 1 458 ? -6.344 -3.229 21.672 1 92 458 ILE A C 1
ATOM 3620 O O . ILE A 1 458 ? -5.957 -4.398 21.703 1 92 458 ILE A O 1
ATOM 3624 N N . CYS A 1 459 ? -6.93 -2.646 22.672 1 87.69 459 CYS A N 1
ATOM 3625 C CA . CYS A 1 459 ? -7.289 -3.377 23.891 1 87.69 459 CYS A CA 1
ATOM 3626 C C . CYS A 1 459 ? -8.734 -3.852 23.828 1 87.69 459 CYS A C 1
ATOM 3628 O O . CYS A 1 459 ? -9.516 -3.373 23 1 87.69 459 CYS A O 1
ATOM 3630 N N . GLU A 1 460 ? -9.078 -4.762 24.688 1 83.06 460 GLU A N 1
ATOM 3631 C CA . GLU A 1 460 ? -10.398 -5.379 24.688 1 83.06 460 GLU A CA 1
ATOM 3632 C C . GLU A 1 460 ? -11.492 -4.332 24.875 1 83.06 460 GLU A C 1
ATOM 3634 O O . GLU A 1 460 ? -12.578 -4.453 24.312 1 83.06 460 GLU A O 1
ATOM 3639 N N . ASP A 1 461 ? -11.219 -3.27 25.562 1 87.94 461 ASP A N 1
ATOM 3640 C CA . ASP A 1 461 ? -12.266 -2.295 25.875 1 87.94 461 ASP A CA 1
ATOM 3641 C C . ASP A 1 461 ? -12.195 -1.099 24.938 1 87.94 461 ASP A C 1
ATOM 3643 O O . ASP A 1 461 ? -13.031 -0.195 25 1 87.94 461 ASP A O 1
ATOM 3647 N N . ASP A 1 462 ? -11.273 -1.172 24.016 1 92.06 462 ASP A N 1
ATOM 3648 C CA . ASP A 1 462 ? -11.164 -0.065 23.062 1 92.06 462 ASP A CA 1
ATOM 3649 C C . ASP A 1 462 ? -12.344 -0.056 22.094 1 92.06 462 ASP A C 1
ATOM 3651 O O . ASP A 1 462 ? -12.781 -1.111 21.641 1 92.06 462 ASP A O 1
ATOM 3655 N N . LEU A 1 463 ? -12.867 1.105 21.875 1 94.31 463 LEU A N 1
ATOM 3656 C CA . LEU A 1 463 ? -13.977 1.283 20.953 1 94.31 463 LEU A CA 1
ATOM 3657 C C . LEU A 1 463 ? -13.469 1.665 19.562 1 94.31 463 LEU A C 1
ATOM 3659 O O . LEU A 1 463 ? -12.578 2.514 19.438 1 94.31 463 LEU A O 1
ATOM 3663 N N . VAL A 1 464 ? -13.93 0.949 18.609 1 96.88 464 VAL A N 1
ATOM 3664 C CA . VAL A 1 464 ? -13.781 1.394 17.234 1 96.88 464 VAL A CA 1
ATOM 3665 C C . VAL A 1 464 ? -14.984 2.248 16.828 1 96.88 464 VAL A C 1
ATOM 3667 O O . VAL A 1 464 ? -16.125 1.853 17.031 1 96.88 464 VAL A O 1
ATOM 3670 N N . GLN A 1 465 ? -14.758 3.424 16.281 1 96.62 465 GLN A N 1
ATOM 3671 C CA . GLN A 1 465 ? -15.836 4.324 15.891 1 96.62 465 GLN A CA 1
ATOM 3672 C C . GLN A 1 465 ? -15.711 4.73 14.422 1 96.62 465 GLN A C 1
ATOM 3674 O O . GLN A 1 465 ? -14.711 5.344 14.023 1 96.62 465 GLN A O 1
ATOM 3679 N N . VAL A 1 466 ? -16.672 4.34 13.688 1 96.31 466 VAL A N 1
ATOM 3680 C CA . VAL A 1 466 ? -16.781 4.73 12.281 1 96.31 466 VAL A CA 1
ATOM 3681 C C . VAL A 1 466 ? -17.781 5.871 12.133 1 96.31 466 VAL A C 1
ATOM 3683 O O . VAL A 1 466 ? -18.984 5.68 12.328 1 96.31 466 VAL A O 1
ATOM 3686 N N . LEU A 1 467 ? -17.297 7.016 11.766 1 94.75 467 LEU A N 1
ATOM 3687 C CA . LEU A 1 467 ? -18.125 8.188 11.555 1 94.75 467 LEU A CA 1
ATOM 3688 C C . LEU A 1 467 ? -18.297 8.492 10.07 1 94.75 467 LEU A C 1
ATOM 3690 O O . LEU A 1 467 ? -17.297 8.695 9.367 1 94.75 467 LEU A O 1
ATOM 3694 N N . VAL A 1 468 ? -19.5 8.453 9.641 1 91.69 468 VAL A N 1
ATOM 3695 C CA . VAL A 1 468 ? -19.797 8.852 8.273 1 91.69 468 VAL A CA 1
ATOM 3696 C C . VAL A 1 468 ? -20.703 10.078 8.273 1 91.69 468 VAL A C 1
ATOM 3698 O O . VAL A 1 468 ? -21.766 10.07 8.891 1 91.69 468 VAL A O 1
ATOM 3701 N N . ILE A 1 469 ? -20.266 11.078 7.68 1 89 469 ILE A N 1
ATOM 3702 C CA . ILE A 1 469 ? -21.031 12.305 7.473 1 89 469 ILE A CA 1
ATOM 3703 C C . ILE A 1 469 ? -20.969 12.719 6.008 1 89 469 ILE A C 1
ATOM 3705 O O . ILE A 1 469 ? -19.922 13.156 5.527 1 89 469 ILE A O 1
ATOM 3709 N N . GLY A 1 470 ? -22.094 12.602 5.352 1 84.5 470 GLY A N 1
ATOM 3710 C CA . GLY A 1 470 ? -22.062 12.789 3.908 1 84.5 470 GLY A CA 1
ATOM 3711 C C . GLY A 1 470 ? -21.156 11.797 3.199 1 84.5 470 GLY A C 1
ATOM 3712 O O . GLY A 1 470 ? -21.312 10.586 3.367 1 84.5 470 GLY A O 1
ATOM 3713 N N . GLU A 1 471 ? -20.156 12.406 2.496 1 88.94 471 GLU A N 1
ATOM 3714 C CA . GLU A 1 471 ? -19.281 11.539 1.722 1 88.94 471 GLU A CA 1
ATOM 3715 C C . GLU A 1 471 ? -17.984 11.242 2.49 1 88.94 471 GLU A C 1
ATOM 3717 O O . GLU A 1 471 ? -17.156 10.461 2.027 1 88.94 471 GLU A O 1
ATOM 3722 N N . THR A 1 472 ? -17.844 11.789 3.656 1 94 472 THR A N 1
ATOM 3723 C CA . THR A 1 472 ? -16.594 11.602 4.387 1 94 472 THR A CA 1
ATOM 3724 C C . THR A 1 472 ? -16.734 10.469 5.402 1 94 472 THR A C 1
ATOM 3726 O O . THR A 1 472 ? -17.797 10.305 6.02 1 94 472 THR A O 1
ATOM 3729 N N . VAL A 1 473 ? -15.758 9.734 5.551 1 96.19 473 VAL A N 1
ATOM 3730 C CA . VAL A 1 473 ? -15.672 8.703 6.582 1 96.19 473 VAL A CA 1
ATOM 3731 C C . VAL A 1 473 ? -14.43 8.93 7.438 1 96.19 473 VAL A C 1
ATOM 3733 O O . VAL A 1 473 ? -13.367 9.289 6.918 1 96.19 473 VAL A O 1
ATOM 3736 N N . GLU A 1 474 ? -14.531 8.859 8.688 1 97.88 474 GLU A N 1
ATOM 3737 C CA . GLU A 1 474 ? -13.453 8.906 9.664 1 97.88 474 GLU A CA 1
ATOM 3738 C C . GLU A 1 474 ? -13.555 7.734 10.641 1 97.88 474 GLU A C 1
ATOM 3740 O O . GLU A 1 474 ? -14.531 7.617 11.383 1 97.88 474 GLU A O 1
ATOM 3745 N N . ILE A 1 475 ? -12.547 6.906 10.648 1 98.56 475 ILE A N 1
ATOM 3746 C CA . ILE A 1 475 ? -12.531 5.719 11.5 1 98.56 475 ILE A CA 1
ATOM 3747 C C . ILE A 1 475 ? -11.508 5.895 12.617 1 98.56 475 ILE A C 1
ATOM 3749 O O . ILE A 1 475 ? -10.305 5.965 12.359 1 98.56 475 ILE A O 1
ATOM 3753 N N . PHE A 1 476 ? -11.953 5.988 13.852 1 98.12 476 PHE A N 1
ATOM 3754 C CA . PHE A 1 476 ? -11.094 6.141 15.023 1 98.12 476 PHE A CA 1
ATOM 3755 C C . PHE A 1 476 ? -10.828 4.789 15.68 1 98.12 476 PHE A C 1
ATOM 3757 O O . PHE A 1 476 ? -11.766 4.09 16.062 1 98.12 476 PHE A O 1
ATOM 3764 N N . VAL A 1 477 ? -9.602 4.426 15.781 1 97.06 477 VAL A N 1
ATOM 3765 C CA . VAL A 1 477 ? -9.258 3.131 16.359 1 97.06 477 VAL A CA 1
ATOM 3766 C C . VAL A 1 477 ? -7.828 3.166 16.906 1 97.06 477 VAL A C 1
ATOM 3768 O O . VAL A 1 477 ? -6.898 3.549 16.188 1 97.06 477 VAL A O 1
ATOM 3771 N N . GLY A 1 478 ? -7.613 2.793 18.094 1 93.75 478 GLY A N 1
ATOM 3772 C CA . GLY A 1 478 ? -6.297 2.645 18.703 1 93.75 478 GLY A CA 1
ATOM 3773 C C . GLY A 1 478 ? -5.5 3.934 18.703 1 93.75 478 GLY A C 1
ATOM 3774 O O . GLY A 1 478 ? -4.277 3.916 18.547 1 93.75 478 GLY A O 1
ATOM 3775 N N . GLY A 1 479 ? -6.137 4.984 18.75 1 95.19 479 GLY A N 1
ATOM 3776 C CA . GLY A 1 479 ? -5.457 6.27 18.781 1 95.19 479 GLY A CA 1
ATOM 3777 C C . GLY A 1 479 ? -5.078 6.77 17.391 1 95.19 479 GLY A C 1
ATOM 3778 O O . GLY A 1 479 ? -4.375 7.773 17.266 1 95.19 479 GLY A O 1
ATOM 3779 N N . ARG A 1 480 ? -5.469 6.059 16.391 1 96.69 480 ARG A N 1
ATOM 3780 C CA . ARG A 1 480 ? -5.262 6.434 14.992 1 96.69 480 ARG A CA 1
ATOM 3781 C C . ARG A 1 480 ? -6.59 6.68 14.281 1 96.69 480 ARG A C 1
ATOM 3783 O O . ARG A 1 480 ? -7.652 6.371 14.828 1 96.69 480 ARG A O 1
ATOM 3790 N N . VAL A 1 481 ? -6.477 7.309 13.133 1 98.5 481 VAL A N 1
ATOM 3791 C CA . VAL A 1 481 ? -7.688 7.602 12.375 1 98.5 481 VAL A CA 1
ATOM 3792 C C . VAL A 1 481 ? -7.48 7.25 10.906 1 98.5 481 VAL A C 1
ATOM 3794 O O . VAL A 1 481 ? -6.387 7.438 10.367 1 98.5 481 VAL A O 1
ATOM 3797 N N . LEU A 1 482 ? -8.414 6.633 10.281 1 98.62 482 LEU A N 1
ATOM 3798 C CA . LEU A 1 482 ? -8.484 6.473 8.836 1 98.62 482 LEU A CA 1
ATOM 3799 C C . LEU A 1 482 ? -9.555 7.371 8.234 1 98.62 482 LEU A C 1
ATOM 3801 O O . LEU A 1 482 ? -10.75 7.168 8.484 1 98.62 482 LEU A O 1
ATOM 3805 N N . SER A 1 483 ? -9.164 8.352 7.441 1 98.44 483 SER A N 1
ATOM 3806 C CA . SER A 1 483 ? -10.109 9.266 6.809 1 98.44 483 SER A CA 1
ATOM 3807 C C . SER A 1 483 ? -10.102 9.102 5.293 1 98.44 483 SER A C 1
ATOM 3809 O O . SER A 1 483 ? -9.055 8.867 4.691 1 98.44 483 SER A O 1
ATOM 3811 N N . TYR A 1 484 ? -11.219 9.188 4.742 1 97.38 484 TYR A N 1
ATOM 3812 C CA . TYR A 1 484 ? -11.367 9.094 3.293 1 97.38 484 TYR A CA 1
ATOM 3813 C C . TYR A 1 484 ? -12.664 9.742 2.834 1 97.38 484 TYR A C 1
ATOM 3815 O O . TYR A 1 484 ? -13.523 10.086 3.654 1 97.38 484 TYR A O 1
ATOM 3823 N N . ARG A 1 485 ? -12.789 10.109 1.566 1 95.5 485 ARG A N 1
ATOM 3824 C CA . ARG A 1 485 ? -14.047 10.508 0.952 1 95.5 485 ARG A CA 1
ATOM 3825 C C . ARG A 1 485 ? -14.617 9.398 0.078 1 95.5 485 ARG A C 1
ATOM 3827 O O . ARG A 1 485 ? -14.016 9.031 -0.937 1 95.5 485 ARG A O 1
ATOM 3834 N N . LEU A 1 486 ? -15.742 8.898 0.483 1 89.56 486 LEU A N 1
ATOM 3835 C CA . LEU A 1 486 ? -16.375 7.785 -0.208 1 89.56 486 LEU A CA 1
ATOM 3836 C C . LEU A 1 486 ? -16.953 8.234 -1.546 1 89.56 486 LEU A C 1
ATOM 3838 O O . LEU A 1 486 ? -17.516 9.336 -1.651 1 89.56 486 LEU A O 1
ATOM 3842 N N . GLN A 1 487 ? -16.703 7.457 -2.562 1 81.06 487 GLN A N 1
ATOM 3843 C CA . GLN A 1 487 ? -17.297 7.754 -3.861 1 81.06 487 GLN A CA 1
ATOM 3844 C C . GLN A 1 487 ? -18.781 7.453 -3.867 1 81.06 487 GLN A C 1
ATOM 3846 O O . GLN A 1 487 ? -19.234 6.477 -3.258 1 81.06 487 GLN A O 1
ATOM 3851 N N . THR A 1 488 ? -19.422 8.469 -4.43 1 64.62 488 THR A N 1
ATOM 3852 C CA . THR A 1 488 ? -20.875 8.32 -4.492 1 64.62 488 THR A CA 1
ATOM 3853 C C . THR A 1 488 ? -21.25 7.152 -5.402 1 64.62 488 THR A C 1
ATOM 3855 O O . THR A 1 488 ? -20.672 6.98 -6.477 1 64.62 488 THR A O 1
ATOM 3858 N N . ARG A 1 489 ? -21.781 6.203 -4.898 1 60.47 489 ARG A N 1
ATOM 3859 C CA . ARG A 1 489 ? -22.281 5.109 -5.73 1 60.47 489 ARG A CA 1
ATOM 3860 C C . ARG A 1 489 ? -23.719 5.355 -6.152 1 60.47 489 ARG A C 1
ATOM 3862 O O . ARG A 1 489 ? -24.484 6 -5.43 1 60.47 489 ARG A O 1
ATOM 3869 N N . ASP A 1 490 ? -23.828 5.25 -7.527 1 50.81 490 ASP A N 1
ATOM 3870 C CA . ASP A 1 490 ? -25.203 5.293 -8.055 1 50.81 490 ASP A CA 1
ATOM 3871 C C . ASP A 1 490 ? -26.078 4.234 -7.391 1 50.81 490 ASP A C 1
ATOM 3873 O O . ASP A 1 490 ? -25.656 3.088 -7.227 1 50.81 490 ASP A O 1
ATOM 3877 N N . GLY A 1 491 ? -27.188 4.645 -6.664 1 53.53 491 GLY A N 1
ATOM 3878 C CA . GLY A 1 491 ? -28.359 3.846 -6.348 1 53.53 491 GLY A CA 1
ATOM 3879 C C . GLY A 1 491 ? -28.344 3.303 -4.934 1 53.53 491 GLY A C 1
ATOM 3880 O O . GLY A 1 491 ? -27.5 3.684 -4.121 1 53.53 491 GLY A O 1
ATOM 3881 N N . ASN A 1 492 ? -29.297 2.469 -4.531 1 55.41 492 ASN A N 1
ATOM 3882 C CA . ASN A 1 492 ? -29.922 1.845 -3.371 1 55.41 492 ASN A CA 1
ATOM 3883 C C . ASN A 1 492 ? -29.078 0.692 -2.83 1 55.41 492 ASN A C 1
ATOM 3885 O O . ASN A 1 492 ? -29.562 -0.118 -2.039 1 55.41 492 ASN A O 1
ATOM 3889 N N . ASN A 1 493 ? -27.672 0.642 -3.125 1 62.5 493 ASN A N 1
ATOM 3890 C CA . ASN A 1 493 ? -27.172 -0.698 -2.83 1 62.5 493 ASN A CA 1
ATOM 3891 C C . ASN A 1 493 ? -26.031 -0.663 -1.831 1 62.5 493 ASN A C 1
ATOM 3893 O O . ASN A 1 493 ? -25.297 -1.648 -1.677 1 62.5 493 ASN A O 1
ATOM 3897 N N . ALA A 1 494 ? -25.953 0.485 -0.973 1 74.88 494 ALA A N 1
ATOM 3898 C CA . ALA A 1 494 ? -24.891 0.555 0.03 1 74.88 494 ALA A CA 1
ATOM 3899 C C . ALA A 1 494 ? -25.344 -0.083 1.343 1 74.88 494 ALA A C 1
ATOM 3901 O O . ALA A 1 494 ? -26.359 0.3 1.911 1 74.88 494 ALA A O 1
ATOM 3902 N N . ARG A 1 495 ? -24.656 -1.108 1.742 1 83.44 495 ARG A N 1
ATOM 3903 C CA . ARG A 1 495 ? -24.953 -1.851 2.963 1 83.44 495 ARG A CA 1
ATOM 3904 C C . ARG A 1 495 ? -23.75 -1.837 3.916 1 83.44 495 ARG A C 1
ATOM 3906 O O . ARG A 1 495 ? -22.609 -1.643 3.49 1 83.44 495 ARG A O 1
ATOM 3913 N N . LEU A 1 496 ? -24.156 -1.95 5.195 1 89.81 496 LEU A N 1
ATOM 3914 C CA . LEU A 1 496 ? -23.156 -2.166 6.246 1 89.81 496 LEU A CA 1
ATOM 3915 C C . LEU A 1 496 ? -23.094 -3.641 6.629 1 89.81 496 LEU A C 1
ATOM 3917 O O . LEU A 1 496 ? -24.109 -4.32 6.691 1 89.81 496 LEU A O 1
ATOM 3921 N N . GLY A 1 497 ? -21.953 -4.121 6.871 1 92.44 497 GLY A N 1
ATOM 3922 C CA . GLY A 1 497 ? -21.781 -5.504 7.301 1 92.44 497 GLY A CA 1
ATOM 3923 C C . GLY A 1 497 ? -20.469 -5.75 8.023 1 92.44 497 GLY A C 1
ATOM 3924 O O . GLY A 1 497 ? -19.703 -4.82 8.25 1 92.44 497 GLY A O 1
ATOM 3925 N N . MET A 1 498 ? -20.344 -6.941 8.578 1 96.12 498 MET A N 1
ATOM 3926 C CA . MET A 1 498 ? -19.109 -7.434 9.188 1 96.12 498 MET A CA 1
ATOM 3927 C C . MET A 1 498 ? -18.578 -8.648 8.43 1 96.12 498 MET A C 1
ATOM 3929 O O . MET A 1 498 ? -19.328 -9.312 7.707 1 96.12 498 MET A O 1
ATOM 3933 N N . PHE A 1 499 ? -17.281 -8.898 8.539 1 97.38 499 PHE A N 1
ATOM 3934 C CA . PHE A 1 499 ? -16.719 -10.078 7.895 1 97.38 499 PHE A CA 1
ATOM 3935 C C . PHE A 1 499 ? -15.602 -10.68 8.742 1 97.38 499 PHE A C 1
ATOM 3937 O O . PHE A 1 499 ? -15.062 -10.008 9.625 1 97.38 499 PHE A O 1
ATOM 3944 N N . VAL A 1 500 ? -15.32 -11.906 8.531 1 97.62 500 VAL A N 1
ATOM 3945 C CA . VAL A 1 500 ? -14.133 -12.609 9.016 1 97.62 500 VAL A CA 1
ATOM 3946 C C . VAL A 1 500 ? -13.477 -13.375 7.863 1 97.62 500 VAL A C 1
ATOM 3948 O O . VAL A 1 500 ? -14.164 -13.922 7 1 97.62 500 VAL A O 1
ATOM 3951 N N . ASP A 1 501 ? -12.219 -13.297 7.809 1 97.25 501 ASP A N 1
ATOM 3952 C CA . ASP A 1 501 ? -11.391 -13.992 6.828 1 97.25 501 ASP A CA 1
ATOM 3953 C C . ASP A 1 501 ? -10.539 -15.07 7.496 1 97.25 501 ASP A C 1
ATOM 3955 O O . ASP A 1 501 ? -9.531 -14.773 8.133 1 97.25 501 ASP A O 1
ATOM 3959 N N . ASP A 1 502 ? -11.016 -16.344 7.277 1 96.88 502 ASP A N 1
ATOM 3960 C CA . ASP A 1 502 ? -10.305 -17.516 7.781 1 96.88 502 ASP A CA 1
ATOM 3961 C C . ASP A 1 502 ? -10.016 -17.375 9.273 1 96.88 502 ASP A C 1
ATOM 3963 O O . ASP A 1 502 ? -8.883 -17.078 9.664 1 96.88 502 ASP A O 1
ATOM 3967 N N . GLY A 1 503 ? -10.836 -17.719 10.109 1 95.5 503 GLY A N 1
ATOM 3968 C CA . GLY A 1 503 ? -10.711 -17.625 11.555 1 95.5 503 GLY A CA 1
ATOM 3969 C C . GLY A 1 503 ? -12.008 -17.234 12.234 1 95.5 503 GLY A C 1
ATOM 3970 O O . GLY A 1 503 ? -13.086 -17.641 11.805 1 95.5 503 GLY A O 1
ATOM 3971 N N . GLU A 1 504 ? -11.805 -16.625 13.406 1 95.69 504 GLU A N 1
ATOM 3972 C CA . GLU A 1 504 ? -12.961 -16.266 14.234 1 95.69 504 GLU A CA 1
ATOM 3973 C C . GLU A 1 504 ? -12.805 -14.875 14.82 1 95.69 504 GLU A C 1
ATOM 3975 O O . GLU A 1 504 ? -11.703 -14.469 15.195 1 95.69 504 GLU A O 1
ATOM 3980 N N . ALA A 1 505 ? -13.883 -14.141 14.781 1 95.31 505 ALA A N 1
ATOM 3981 C CA . ALA A 1 505 ? -13.914 -12.805 15.375 1 95.31 505 ALA A CA 1
ATOM 3982 C C . ALA A 1 505 ? -15.258 -12.539 16.047 1 95.31 505 ALA A C 1
ATOM 3984 O O . ALA A 1 505 ? -16.297 -12.992 15.562 1 95.31 505 ALA A O 1
ATOM 3985 N N . THR A 1 506 ? -15.211 -11.844 17.156 1 95.25 506 THR A N 1
ATOM 3986 C CA . THR A 1 506 ? -16.406 -11.406 17.859 1 95.25 506 THR A CA 1
ATOM 3987 C C . THR A 1 506 ? -16.469 -9.883 17.938 1 95.25 506 THR A C 1
ATOM 3989 O O . THR A 1 506 ? -15.531 -9.242 18.391 1 95.25 506 THR A O 1
ATOM 3992 N N . PHE A 1 507 ? -17.547 -9.367 17.469 1 95.12 507 PHE A N 1
ATOM 3993 C CA . PHE A 1 507 ? -17.859 -7.949 17.594 1 95.12 507 PHE A CA 1
ATOM 3994 C C . PHE A 1 507 ? -18.844 -7.715 18.734 1 95.12 507 PHE A C 1
ATOM 3996 O O . PHE A 1 507 ? -19.922 -8.297 18.766 1 95.12 507 PHE A O 1
ATOM 4003 N N . GLN A 1 508 ? -18.422 -6.855 19.578 1 93.88 508 GLN A N 1
ATOM 4004 C CA . GLN A 1 508 ? -19.234 -6.629 20.766 1 93.88 508 GLN A CA 1
ATOM 4005 C C . GLN A 1 508 ? -19.797 -5.211 20.797 1 93.88 508 GLN A C 1
ATOM 4007 O O . GLN A 1 508 ? -19.172 -4.281 20.281 1 93.88 508 GLN A O 1
ATOM 4012 N N . ASP A 1 509 ? -21.016 -5.039 21.359 1 92.06 509 ASP A N 1
ATOM 4013 C CA . ASP A 1 509 ? -21.656 -3.758 21.625 1 92.06 509 ASP A CA 1
ATOM 4014 C C . ASP A 1 509 ? -21.766 -2.922 20.344 1 92.06 509 ASP A C 1
ATOM 4016 O O . ASP A 1 509 ? -21.375 -1.753 20.328 1 92.06 509 ASP A O 1
ATOM 4020 N N . ILE A 1 510 ? -22.203 -3.58 19.328 1 93.06 510 ILE A N 1
ATOM 4021 C CA . ILE A 1 510 ? -22.375 -2.873 18.062 1 93.06 510 ILE A CA 1
ATOM 4022 C C . ILE A 1 510 ? -23.516 -1.863 18.188 1 93.06 510 ILE A C 1
ATOM 4024 O O . ILE A 1 510 ? -24.641 -2.229 18.531 1 93.06 510 ILE A O 1
ATOM 4028 N N . THR A 1 511 ? -23.219 -0.617 17.922 1 90.5 511 THR A N 1
ATOM 4029 C CA . THR A 1 511 ? -24.219 0.448 17.984 1 90.5 511 THR A CA 1
ATOM 4030 C C . THR A 1 511 ? -24.188 1.284 16.703 1 90.5 511 THR A C 1
ATOM 4032 O O . THR A 1 511 ? -23.109 1.671 16.234 1 90.5 511 THR A O 1
ATOM 4035 N N . LEU A 1 512 ? -25.312 1.476 16.188 1 89.19 512 LEU A N 1
ATOM 4036 C CA . LEU A 1 512 ? -25.469 2.379 15.047 1 89.19 512 LEU A CA 1
ATOM 4037 C C . LEU A 1 512 ? -26.328 3.582 15.43 1 89.19 512 LEU A C 1
ATOM 4039 O O . LEU A 1 512 ? -27.516 3.436 15.727 1 89.19 512 LEU A O 1
ATOM 4043 N N . ALA A 1 513 ? -25.734 4.73 15.461 1 87.25 513 ALA A N 1
ATOM 4044 C CA . ALA A 1 513 ? -26.438 5.977 15.719 1 87.25 513 ALA A CA 1
ATOM 4045 C C . ALA A 1 513 ? -26.594 6.797 14.445 1 87.25 513 ALA A C 1
ATOM 4047 O O . ALA A 1 513 ? -25.625 7.078 13.75 1 87.25 513 ALA A O 1
ATOM 4048 N N . VAL A 1 514 ? -27.797 7.117 14.117 1 83.5 514 VAL A N 1
ATOM 4049 C CA . VAL A 1 514 ? -28.062 7.859 12.898 1 83.5 514 VAL A CA 1
ATOM 4050 C C . VAL A 1 514 ? -28.453 9.297 13.242 1 83.5 514 VAL A C 1
ATOM 4052 O O . VAL A 1 514 ? -29.188 9.531 14.203 1 83.5 514 VAL A O 1
ATOM 4055 N N . ALA A 1 515 ? -27.844 10.172 12.477 1 81.38 515 ALA A N 1
ATOM 4056 C CA . ALA A 1 515 ? -28.203 11.578 12.664 1 81.38 515 ALA A CA 1
ATOM 4057 C C . ALA A 1 515 ? -29.359 11.984 11.758 1 81.38 515 ALA A C 1
ATOM 4059 O O . ALA A 1 515 ? -29.5 11.469 10.648 1 81.38 515 ALA A O 1
ATOM 4060 N N . MET B 1 1 ? 33.469 -10.211 -23.656 1 32.03 1 MET B N 1
ATOM 4061 C CA . MET B 1 1 ? 32.562 -11.234 -24.141 1 32.03 1 MET B CA 1
ATOM 4062 C C . MET B 1 1 ? 31.797 -11.859 -22.984 1 32.03 1 MET B C 1
ATOM 4064 O O . MET B 1 1 ? 32.375 -12.203 -21.953 1 32.03 1 MET B O 1
ATOM 4068 N N . PRO B 1 2 ? 30.5 -11.594 -23 1 40.47 2 PRO B N 1
ATOM 4069 C CA . PRO B 1 2 ? 29.906 -12.273 -21.844 1 40.47 2 PRO B CA 1
ATOM 4070 C C . PRO B 1 2 ? 30.422 -13.695 -21.656 1 40.47 2 PRO B C 1
ATOM 4072 O O . PRO B 1 2 ? 30.719 -14.383 -22.641 1 40.47 2 PRO B O 1
ATOM 4075 N N . SER B 1 3 ? 30.875 -13.953 -20.516 1 45 3 SER B N 1
ATOM 4076 C CA . SER B 1 3 ? 31.297 -15.336 -20.297 1 45 3 SER B CA 1
ATOM 4077 C C . SER B 1 3 ? 30.219 -16.312 -20.781 1 45 3 SER B C 1
ATOM 4079 O O . SER B 1 3 ? 29.047 -15.953 -20.859 1 45 3 SER B O 1
ATOM 4081 N N . ALA B 1 4 ? 30.609 -17.422 -21.297 1 46.44 4 ALA B N 1
ATOM 4082 C CA . ALA B 1 4 ? 29.719 -18.5 -21.719 1 46.44 4 ALA B CA 1
ATOM 4083 C C . ALA B 1 4 ? 28.609 -18.734 -20.703 1 46.44 4 ALA B C 1
ATOM 4085 O O . ALA B 1 4 ? 27.484 -19.094 -21.078 1 46.44 4 ALA B O 1
ATOM 4086 N N . ALA B 1 5 ? 28.875 -18.453 -19.5 1 49.12 5 ALA B N 1
ATOM 4087 C CA . ALA B 1 5 ? 27.953 -18.594 -18.375 1 49.12 5 ALA B CA 1
ATOM 4088 C C . ALA B 1 5 ? 26.828 -17.562 -18.438 1 49.12 5 ALA B C 1
ATOM 4090 O O . ALA B 1 5 ? 25.672 -17.891 -18.172 1 49.12 5 ALA B O 1
ATOM 4091 N N . SER B 1 6 ? 27.219 -16.344 -18.609 1 53.47 6 SER B N 1
ATOM 4092 C CA . SER B 1 6 ? 26.281 -15.234 -18.734 1 53.47 6 SER B CA 1
ATOM 4093 C C . SER B 1 6 ? 25.25 -15.5 -19.828 1 53.47 6 SER B C 1
ATOM 4095 O O . SER B 1 6 ? 24.062 -15.219 -19.656 1 53.47 6 SER B O 1
ATOM 4097 N N . MET B 1 7 ? 25.703 -16.219 -20.828 1 52.78 7 MET B N 1
ATOM 4098 C CA . MET B 1 7 ? 24.828 -16.484 -21.953 1 52.78 7 MET B CA 1
ATOM 4099 C C . MET B 1 7 ? 23.828 -17.594 -21.625 1 52.78 7 MET B C 1
ATOM 4101 O O . MET B 1 7 ? 22.688 -17.562 -22.078 1 52.78 7 MET B O 1
ATOM 4105 N N . SER B 1 8 ? 24.344 -18.453 -20.781 1 58.44 8 SER B N 1
ATOM 4106 C CA . SER B 1 8 ? 23.453 -19.562 -20.422 1 58.44 8 SER B CA 1
ATOM 4107 C C . SER B 1 8 ? 22.312 -19.078 -19.516 1 58.44 8 SER B C 1
ATOM 4109 O O . SER B 1 8 ? 21.172 -19.5 -19.703 1 58.44 8 SER B O 1
ATOM 4111 N N . LEU B 1 9 ? 22.609 -18.156 -18.656 1 62.75 9 LEU B N 1
ATOM 4112 C CA . LEU B 1 9 ? 21.594 -17.641 -17.766 1 62.75 9 LEU B CA 1
ATOM 4113 C C . LEU B 1 9 ? 20.516 -16.891 -18.531 1 62.75 9 LEU B C 1
ATOM 4115 O O . LEU B 1 9 ? 19.328 -16.984 -18.203 1 62.75 9 LEU B O 1
ATOM 4119 N N . LEU B 1 10 ? 20.938 -16.328 -19.5 1 65.31 10 LEU B N 1
ATOM 4120 C CA . LEU B 1 10 ? 19.984 -15.555 -20.297 1 65.31 10 LEU B CA 1
ATOM 4121 C C . LEU B 1 10 ? 19.047 -16.469 -21.078 1 65.31 10 LEU B C 1
ATOM 4123 O O . LEU B 1 10 ? 17.859 -16.188 -21.219 1 65.31 10 LEU B O 1
ATOM 4127 N N . ARG B 1 11 ? 19.625 -17.578 -21.406 1 72.25 11 ARG B N 1
ATOM 4128 C CA . ARG B 1 11 ? 18.828 -18.453 -22.25 1 72.25 11 ARG B CA 1
ATOM 4129 C C . ARG B 1 11 ? 17.75 -19.172 -21.422 1 72.25 11 ARG B C 1
ATOM 4131 O O . ARG B 1 11 ? 16.688 -19.516 -21.938 1 72.25 11 ARG B O 1
ATOM 4138 N N . PHE B 1 12 ? 18.031 -19.391 -20.25 1 85.19 12 PHE B N 1
ATOM 4139 C CA . PHE B 1 12 ? 17.047 -20.016 -19.375 1 85.19 12 PHE B CA 1
ATOM 4140 C C . PHE B 1 12 ? 15.867 -19.078 -19.125 1 85.19 12 PHE B C 1
ATOM 4142 O O . PHE B 1 12 ? 14.719 -19.516 -19.094 1 85.19 12 PHE B O 1
ATOM 4149 N N . ARG B 1 13 ? 16.094 -17.859 -19.172 1 91.25 13 ARG B N 1
ATOM 4150 C CA . ARG B 1 13 ? 15.117 -16.875 -18.703 1 91.25 13 ARG B CA 1
ATOM 4151 C C . ARG B 1 13 ? 14.047 -16.609 -19.75 1 91.25 13 ARG B C 1
ATOM 4153 O O . ARG B 1 13 ? 12.891 -16.344 -19.406 1 91.25 13 ARG B O 1
ATOM 4160 N N . ARG B 1 14 ? 14.352 -16.484 -20.953 1 93.25 14 ARG B N 1
ATOM 4161 C CA . ARG B 1 14 ? 13.414 -16.391 -22.062 1 93.25 14 ARG B CA 1
ATOM 4162 C C . ARG B 1 14 ? 14.031 -16.938 -23.344 1 93.25 14 ARG B C 1
ATOM 4164 O O . ARG B 1 14 ? 15.25 -16.984 -23.484 1 93.25 14 ARG B O 1
ATOM 4171 N N . PRO B 1 15 ? 13.188 -17.359 -24.266 1 93 15 PRO B N 1
ATOM 4172 C CA . PRO B 1 15 ? 13.727 -17.984 -25.484 1 93 15 PRO B CA 1
ATOM 4173 C C . PRO B 1 15 ? 14.555 -17.016 -26.328 1 93 15 PRO B C 1
ATOM 4175 O O . PRO B 1 15 ? 15.617 -17.375 -26.828 1 93 15 PRO B O 1
ATOM 4178 N N . THR B 1 16 ? 14.031 -15.812 -26.562 1 91.75 16 THR B N 1
ATOM 4179 C CA . THR B 1 16 ? 14.719 -14.742 -27.281 1 91.75 16 THR B CA 1
ATOM 4180 C C . THR B 1 16 ? 14.406 -13.391 -26.656 1 91.75 16 THR B C 1
ATOM 4182 O O . THR B 1 16 ? 13.594 -13.297 -25.734 1 91.75 16 THR B O 1
ATOM 4185 N N . ARG B 1 17 ? 15 -12.391 -27.188 1 87.56 17 ARG B N 1
ATOM 4186 C CA . ARG B 1 17 ? 14.789 -11.047 -26.656 1 87.56 17 ARG B CA 1
ATOM 4187 C C . ARG B 1 17 ? 13.367 -10.57 -26.938 1 87.56 17 ARG B C 1
ATOM 4189 O O . ARG B 1 17 ? 12.836 -9.719 -26.203 1 87.56 17 ARG B O 1
ATOM 4196 N N . THR B 1 18 ? 12.766 -11.109 -27.906 1 92.31 18 THR B N 1
ATOM 4197 C CA . THR B 1 18 ? 11.453 -10.609 -28.297 1 92.31 18 THR B CA 1
ATOM 4198 C C . THR B 1 18 ? 10.352 -11.562 -27.844 1 92.31 18 THR B C 1
ATOM 4200 O O . THR B 1 18 ? 9.18 -11.367 -28.172 1 92.31 18 THR B O 1
ATOM 4203 N N . GLN B 1 19 ? 10.742 -12.609 -27.188 1 94.62 19 GLN B N 1
ATOM 4204 C CA . GLN B 1 19 ? 9.773 -13.57 -26.672 1 94.62 19 GLN B CA 1
ATOM 4205 C C . GLN B 1 19 ? 9.805 -13.633 -25.156 1 94.62 19 GLN B C 1
ATOM 4207 O O . GLN B 1 19 ? 10.883 -13.703 -24.547 1 94.62 19 GLN B O 1
ATOM 4212 N N . GLY B 1 20 ? 8.68 -13.562 -24.625 1 95.38 20 GLY B N 1
ATOM 4213 C CA . GLY B 1 20 ? 8.586 -13.68 -23.172 1 95.38 20 GLY B CA 1
ATOM 4214 C C . GLY B 1 20 ? 8.391 -15.109 -22.703 1 95.38 20 GLY B C 1
ATOM 4215 O O . GLY B 1 20 ? 7.898 -15.953 -23.453 1 95.38 20 GLY B O 1
ATOM 4216 N N . ALA B 1 21 ? 8.82 -15.359 -21.484 1 97.06 21 ALA B N 1
ATOM 4217 C CA . ALA B 1 21 ? 8.484 -16.562 -20.734 1 97.06 21 ALA B CA 1
ATOM 4218 C C . ALA B 1 21 ? 7.371 -16.281 -19.719 1 97.06 21 ALA B C 1
ATOM 4220 O O . ALA B 1 21 ? 7.355 -15.227 -19.078 1 97.06 21 ALA B O 1
ATOM 4221 N N . ALA B 1 22 ? 6.516 -17.219 -19.625 1 97.5 22 ALA B N 1
ATOM 4222 C CA . ALA B 1 22 ? 5.391 -17.016 -18.719 1 97.5 22 ALA B CA 1
ATOM 4223 C C . ALA B 1 22 ? 5.117 -18.25 -17.875 1 97.5 22 ALA B C 1
ATOM 4225 O O . ALA B 1 22 ? 6.031 -18.812 -17.266 1 97.5 22 ALA B O 1
ATOM 4226 N N . ASP B 1 23 ? 3.908 -18.703 -17.734 1 98.5 23 ASP B N 1
ATOM 4227 C CA . ASP B 1 23 ? 3.475 -19.719 -16.781 1 98.5 23 ASP B CA 1
ATOM 4228 C C . ASP B 1 23 ? 4.41 -20.922 -16.797 1 98.5 23 ASP B C 1
ATOM 4230 O O . ASP B 1 23 ? 4.641 -21.531 -17.844 1 98.5 23 ASP B O 1
ATOM 4234 N N . ALA B 1 24 ? 4.879 -21.312 -15.625 1 98.31 24 ALA B N 1
ATOM 4235 C CA . ALA B 1 24 ? 5.828 -22.406 -15.469 1 98.31 24 ALA B CA 1
ATOM 4236 C C . ALA B 1 24 ? 5.105 -23.719 -15.211 1 98.31 24 ALA B C 1
ATOM 4238 O O . ALA B 1 24 ? 4.133 -23.766 -14.453 1 98.31 24 ALA B O 1
ATOM 4239 N N . ILE B 1 25 ? 5.582 -24.797 -15.859 1 98.44 25 ILE B N 1
ATOM 4240 C CA . ILE B 1 25 ? 5.039 -26.125 -15.688 1 98.44 25 ILE B CA 1
ATOM 4241 C C . ILE B 1 25 ? 6.176 -27.125 -15.477 1 98.44 25 ILE B C 1
ATOM 4243 O O . ILE B 1 25 ? 6.574 -27.828 -16.406 1 98.44 25 ILE B O 1
ATOM 4247 N N . PRO B 1 26 ? 6.645 -27.266 -14.289 1 98.19 26 PRO B N 1
ATOM 4248 C CA . PRO B 1 26 ? 7.754 -28.172 -13.992 1 98.19 26 PRO B CA 1
ATOM 4249 C C . PRO B 1 26 ? 7.285 -29.594 -13.68 1 98.19 26 PRO B C 1
ATOM 4251 O O . PRO B 1 26 ? 6.195 -29.781 -13.133 1 98.19 26 PRO B O 1
ATOM 4254 N N . ILE B 1 27 ? 8.125 -30.578 -14.008 1 97.75 27 ILE B N 1
ATOM 4255 C CA . ILE B 1 27 ? 7.934 -31.969 -13.594 1 97.75 27 ILE B CA 1
ATOM 4256 C C . ILE B 1 27 ? 9.289 -32.656 -13.469 1 97.75 27 ILE B C 1
ATOM 4258 O O . ILE B 1 27 ? 10.203 -32.406 -14.25 1 97.75 27 ILE B O 1
ATOM 4262 N N . LEU B 1 28 ? 9.438 -33.375 -12.445 1 96.75 28 LEU B N 1
ATOM 4263 C CA . LEU B 1 28 ? 10.633 -34.188 -12.242 1 96.75 28 LEU B CA 1
ATOM 4264 C C . LEU B 1 28 ? 10.391 -35.625 -12.695 1 96.75 28 LEU B C 1
ATOM 4266 O O . LEU B 1 28 ? 9.453 -36.281 -12.227 1 96.75 28 LEU B O 1
ATOM 4270 N N . VAL B 1 29 ? 11.172 -36.125 -13.648 1 95.38 29 VAL B N 1
ATOM 4271 C CA . VAL B 1 29 ? 11.094 -37.5 -14.141 1 95.38 29 VAL B CA 1
ATOM 4272 C C . VAL B 1 29 ? 12.477 -38.125 -14.078 1 95.38 29 VAL B C 1
ATOM 4274 O O . VAL B 1 29 ? 13.414 -37.688 -14.734 1 95.38 29 VAL B O 1
ATOM 4277 N N . ASP B 1 30 ? 12.648 -39.219 -13.305 1 92.75 30 ASP B N 1
ATOM 4278 C CA . ASP B 1 30 ? 13.898 -39.938 -13.18 1 92.75 30 ASP B CA 1
ATOM 4279 C C . ASP B 1 30 ? 15.07 -39 -12.906 1 92.75 30 ASP B C 1
ATOM 4281 O O . ASP B 1 30 ? 16.062 -39.031 -13.625 1 92.75 30 ASP B O 1
ATOM 4285 N N . GLU B 1 31 ? 14.945 -38.125 -12.008 1 93.31 31 GLU B N 1
ATOM 4286 C CA . GLU B 1 31 ? 15.953 -37.188 -11.484 1 93.31 31 GLU B CA 1
ATOM 4287 C C . GLU B 1 31 ? 16.328 -36.156 -12.523 1 93.31 31 GLU B C 1
ATOM 4289 O O . GLU B 1 31 ? 17.344 -35.469 -12.375 1 93.31 31 GLU B O 1
ATOM 4294 N N . GLU B 1 32 ? 15.562 -36.094 -13.57 1 95.25 32 GLU B N 1
ATOM 4295 C CA . GLU B 1 32 ? 15.727 -35.031 -14.547 1 95.25 32 GLU B CA 1
ATOM 4296 C C . GLU B 1 32 ? 14.594 -34 -14.438 1 95.25 32 GLU B C 1
ATOM 4298 O O . GLU B 1 32 ? 13.414 -34.375 -14.414 1 95.25 32 GLU B O 1
ATOM 4303 N N . TYR B 1 33 ? 14.977 -32.781 -14.391 1 95.69 33 TYR B N 1
ATOM 4304 C CA . TYR B 1 33 ? 14 -31.688 -14.352 1 95.69 33 TYR B CA 1
ATOM 4305 C C . TYR B 1 33 ? 13.523 -31.328 -15.75 1 95.69 33 TYR B C 1
ATOM 4307 O O . TYR B 1 33 ? 14.336 -31.047 -16.641 1 95.69 33 TYR B O 1
ATOM 4315 N N . HIS B 1 34 ? 12.289 -31.453 -15.961 1 96.5 34 HIS B N 1
ATOM 4316 C CA . HIS B 1 34 ? 11.641 -30.875 -17.141 1 96.5 34 HIS B CA 1
ATOM 4317 C C . HIS B 1 34 ? 10.891 -29.594 -16.797 1 96.5 34 HIS B C 1
ATOM 4319 O O . HIS B 1 34 ? 10.039 -29.594 -15.906 1 96.5 34 HIS B O 1
ATOM 4325 N N . LEU B 1 35 ? 11.219 -28.531 -17.469 1 96.69 35 LEU B N 1
ATOM 4326 C CA . LEU B 1 35 ? 10.508 -27.266 -17.312 1 96.69 35 LEU B CA 1
ATOM 4327 C C . LEU B 1 35 ? 9.828 -26.859 -18.609 1 96.69 35 LEU B C 1
ATOM 4329 O O . LEU B 1 35 ? 10.5 -26.422 -19.547 1 96.69 35 LEU B O 1
ATOM 4333 N N . PHE B 1 36 ? 8.555 -27.031 -18.656 1 97.62 36 PHE B N 1
ATOM 4334 C CA . PHE B 1 36 ? 7.762 -26.375 -19.688 1 97.62 36 PHE B CA 1
ATOM 4335 C C . PHE B 1 36 ? 7.375 -24.969 -19.266 1 97.62 36 PHE B C 1
ATOM 4337 O O . PHE B 1 36 ? 7.195 -24.703 -18.062 1 97.62 36 PHE B O 1
ATOM 4344 N N . HIS B 1 37 ? 7.289 -24.094 -20.156 1 97.75 37 HIS B N 1
ATOM 4345 C CA . HIS B 1 37 ? 6.711 -22.781 -19.891 1 97.75 37 HIS B CA 1
ATOM 4346 C C . HIS B 1 37 ? 6.039 -22.203 -21.125 1 97.75 37 HIS B C 1
ATOM 4348 O O . HIS B 1 37 ? 6.379 -22.578 -22.25 1 97.75 37 HIS B O 1
ATOM 4354 N N . LEU B 1 38 ? 5.039 -21.359 -20.859 1 98.31 38 LEU B N 1
ATOM 4355 C CA . LEU B 1 38 ? 4.418 -20.656 -21.969 1 98.31 38 LEU B CA 1
ATOM 4356 C C . LEU B 1 38 ? 5.387 -19.641 -22.578 1 98.31 38 LEU B C 1
ATOM 4358 O O . LEU B 1 38 ? 6.184 -19.031 -21.859 1 98.31 38 LEU B O 1
ATOM 4362 N N . THR B 1 39 ? 5.27 -19.516 -23.844 1 97.5 39 THR B N 1
ATOM 4363 C CA . THR B 1 39 ? 6.109 -18.594 -24.594 1 97.5 39 THR B CA 1
ATOM 4364 C C . THR B 1 39 ? 5.266 -17.734 -25.531 1 97.5 39 THR B C 1
ATOM 4366 O O . THR B 1 39 ? 4.391 -18.234 -26.234 1 97.5 39 THR B O 1
ATOM 4369 N N . THR B 1 40 ? 5.527 -16.484 -25.484 1 97.06 40 THR B N 1
ATOM 4370 C CA . THR B 1 40 ? 4.812 -15.578 -26.375 1 97.06 40 THR B CA 1
ATOM 4371 C C . THR B 1 40 ? 5.285 -15.75 -27.812 1 97.06 40 THR B C 1
ATOM 4373 O O . THR B 1 40 ? 6.449 -16.094 -28.047 1 97.06 40 THR B O 1
ATOM 4376 N N . PRO B 1 41 ? 4.371 -15.422 -28.828 1 96.88 41 PRO B N 1
ATOM 4377 C CA . PRO B 1 41 ? 4.887 -15.367 -30.203 1 96.88 41 PRO B CA 1
ATOM 4378 C C . PRO B 1 41 ? 5.93 -14.273 -30.391 1 96.88 41 PRO B C 1
ATOM 4380 O O . PRO B 1 41 ? 5.902 -13.258 -29.688 1 96.88 41 PRO B O 1
ATOM 4383 N N . PRO B 1 42 ? 6.855 -14.508 -31.312 1 95.44 42 PRO B N 1
ATOM 4384 C CA . PRO B 1 42 ? 7.883 -13.492 -31.547 1 95.44 42 PRO B CA 1
ATOM 4385 C C . PRO B 1 42 ? 7.289 -12.125 -31.875 1 95.44 42 PRO B 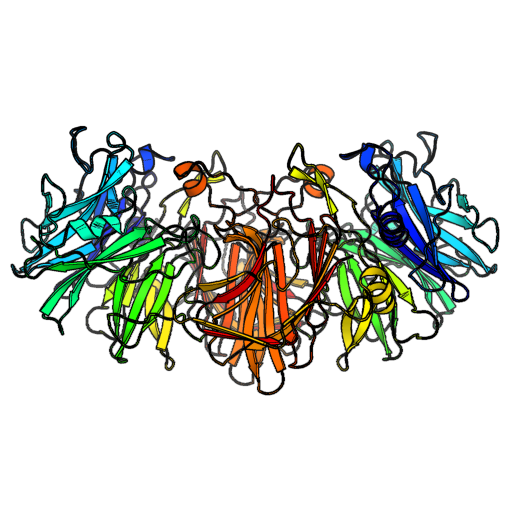C 1
ATOM 4387 O O . PRO B 1 42 ? 6.281 -12.031 -32.594 1 95.44 42 PRO B O 1
ATOM 4390 N N . ASP B 1 43 ? 7.777 -11.141 -31.266 1 94.94 43 ASP B N 1
ATOM 4391 C CA . ASP B 1 43 ? 7.543 -9.734 -31.578 1 94.94 43 ASP B CA 1
ATOM 4392 C C . ASP B 1 43 ? 6.113 -9.32 -31.25 1 94.94 43 ASP B C 1
ATOM 4394 O O . ASP B 1 43 ? 5.523 -8.484 -31.938 1 94.94 43 ASP B O 1
ATOM 4398 N N . THR B 1 44 ? 5.508 -10.008 -30.328 1 95.12 44 THR B N 1
ATOM 4399 C CA . THR B 1 44 ? 4.191 -9.609 -29.844 1 95.12 44 THR B CA 1
ATOM 4400 C C . THR B 1 44 ? 4.297 -8.891 -28.5 1 95.12 44 THR B C 1
ATOM 4402 O O . THR B 1 44 ? 5.102 -9.281 -27.656 1 95.12 44 THR B O 1
ATOM 4405 N N . VAL B 1 45 ? 3.525 -7.867 -28.391 1 91.5 45 VAL B N 1
ATOM 4406 C CA . VAL B 1 45 ? 3.666 -7.02 -27.219 1 91.5 45 VAL B CA 1
ATOM 4407 C C . VAL B 1 45 ? 2.375 -7.051 -26.391 1 91.5 45 VAL B C 1
ATOM 4409 O O . VAL B 1 45 ? 2.395 -7.375 -25.203 1 91.5 45 VAL B O 1
ATOM 4412 N N . HIS B 1 46 ? 1.207 -6.852 -27.062 1 91.56 46 HIS B N 1
ATOM 4413 C CA . HIS B 1 46 ? -0.059 -6.715 -26.359 1 91.56 46 HIS B CA 1
ATOM 4414 C C . HIS B 1 46 ? -1.021 -7.84 -26.719 1 91.56 46 HIS B C 1
ATOM 4416 O O . HIS B 1 46 ? -0.785 -8.578 -27.688 1 91.56 46 HIS B O 1
ATOM 4422 N N . HIS B 1 47 ? -2.088 -8.031 -25.797 1 85.75 47 HIS B N 1
ATOM 4423 C CA . HIS B 1 47 ? -3.193 -8.938 -26.094 1 85.75 47 HIS B CA 1
ATOM 4424 C C . HIS B 1 47 ? -3.98 -8.469 -27.312 1 85.75 47 HIS B C 1
ATOM 4426 O O . HIS B 1 47 ? -4.141 -7.266 -27.516 1 85.75 47 HIS B O 1
ATOM 4432 N N . PRO B 1 48 ? -4.383 -9.258 -28.188 1 88.81 48 PRO B N 1
ATOM 4433 C CA . PRO B 1 48 ? -4.484 -10.703 -27.969 1 88.81 48 PRO B CA 1
ATOM 4434 C C . PRO B 1 48 ? -3.322 -11.477 -28.578 1 88.81 48 PRO B C 1
ATOM 4436 O O . PRO B 1 48 ? -3.121 -12.648 -28.266 1 88.81 48 PRO B O 1
ATOM 4439 N N . GLU B 1 49 ? -2.527 -10.789 -29.438 1 92.06 49 GLU B N 1
ATOM 4440 C CA . GLU B 1 49 ? -1.482 -11.508 -30.172 1 92.06 49 GLU B CA 1
ATOM 4441 C C . GLU B 1 49 ? -0.455 -12.102 -29.219 1 92.06 49 GLU B C 1
ATOM 4443 O O . GLU B 1 49 ? 0.044 -13.211 -29.438 1 92.06 49 GLU B O 1
ATOM 4448 N N . ARG B 1 50 ? -0.251 -11.461 -28.188 1 93.81 50 ARG B N 1
ATOM 4449 C CA . ARG B 1 50 ? 0.779 -11.891 -27.25 1 93.81 50 ARG B CA 1
ATOM 4450 C C . ARG B 1 50 ? 0.36 -13.164 -26.516 1 93.81 50 ARG B C 1
ATOM 4452 O O . ARG B 1 50 ? 1.209 -13.961 -26.109 1 93.81 50 ARG B O 1
ATOM 4459 N N . LEU B 1 51 ? -0.954 -13.391 -26.469 1 92.25 51 LEU B N 1
ATOM 4460 C CA . LEU B 1 51 ? -1.446 -14.492 -25.656 1 92.25 51 LEU B CA 1
ATOM 4461 C C . LEU B 1 51 ? -1.587 -15.758 -26.5 1 92.25 51 LEU B C 1
ATOM 4463 O O . LEU B 1 51 ? -1.974 -16.812 -25.984 1 92.25 51 LEU B O 1
ATOM 4467 N N . ARG B 1 52 ? -1.335 -15.633 -27.766 1 96.5 52 ARG B N 1
ATOM 4468 C CA . ARG B 1 52 ? -1.317 -16.859 -28.562 1 96.5 52 ARG B CA 1
ATOM 4469 C C . ARG B 1 52 ? -0.055 -17.672 -28.281 1 96.5 52 ARG B C 1
ATOM 4471 O O . ARG B 1 52 ? 0.723 -17.953 -29.203 1 96.5 52 ARG B O 1
ATOM 4478 N N . SER B 1 53 ? 0.052 -18.156 -27.094 1 97.25 53 SER B N 1
ATOM 4479 C CA . SER B 1 53 ? 1.278 -18.734 -26.547 1 97.25 53 SER B CA 1
ATOM 4480 C C . SER B 1 53 ? 1.416 -20.203 -26.953 1 97.25 53 SER B C 1
ATOM 4482 O O . SER B 1 53 ? 0.439 -20.844 -27.359 1 97.25 53 SER B O 1
ATOM 4484 N N . TYR B 1 54 ? 2.623 -20.703 -26.953 1 97.56 54 TYR B N 1
ATOM 4485 C CA . TYR B 1 54 ? 2.973 -22.125 -27.094 1 97.56 54 TYR B CA 1
ATOM 4486 C C . TYR B 1 54 ? 3.881 -22.578 -25.969 1 97.56 54 TYR B C 1
ATOM 4488 O O . TYR B 1 54 ? 4.305 -21.766 -25.141 1 97.56 54 TYR B O 1
ATOM 4496 N N . TRP B 1 55 ? 4.098 -23.906 -25.812 1 98 55 TRP B N 1
ATOM 4497 C CA . TRP B 1 55 ? 4.895 -24.453 -24.719 1 98 55 TRP B CA 1
ATOM 4498 C C . TRP B 1 55 ? 6.344 -24.656 -25.156 1 98 55 TRP B C 1
ATOM 4500 O O . TRP B 1 55 ? 6.613 -25.438 -26.062 1 98 55 TRP B O 1
ATOM 4510 N N . SER B 1 56 ? 7.293 -23.969 -24.516 1 96.5 56 SER B N 1
ATOM 4511 C CA . SER B 1 56 ? 8.711 -24.297 -24.594 1 96.5 56 SER B CA 1
ATOM 4512 C C . SER B 1 56 ? 9.078 -25.359 -23.578 1 96.5 56 SER B C 1
ATOM 4514 O O . SER B 1 56 ? 8.383 -25.547 -22.578 1 96.5 56 SER B O 1
ATOM 4516 N N . HIS B 1 57 ? 10.172 -26.078 -23.906 1 96.25 57 HIS B N 1
ATOM 4517 C CA . HIS B 1 57 ? 10.594 -27.188 -23.062 1 96.25 57 HIS B CA 1
ATOM 4518 C C . HIS B 1 57 ? 12.094 -27.125 -22.781 1 96.25 57 HIS B C 1
ATOM 4520 O O . HIS B 1 57 ? 12.906 -27.094 -23.703 1 96.25 57 HIS B O 1
ATOM 4526 N N . LEU B 1 58 ? 12.414 -27.047 -21.484 1 95.25 58 LEU B N 1
ATOM 4527 C CA . LEU B 1 58 ? 13.797 -27.094 -21.016 1 95.25 58 LEU B CA 1
ATOM 4528 C C . LEU B 1 58 ? 14.023 -28.328 -20.141 1 95.25 58 LEU B C 1
ATOM 4530 O O . LEU B 1 58 ? 13.109 -28.781 -19.453 1 95.25 58 LEU B O 1
ATOM 4534 N N . ARG B 1 59 ? 15.266 -28.812 -20.156 1 94.19 59 ARG B N 1
ATOM 4535 C CA . ARG B 1 59 ? 15.641 -29.922 -19.297 1 94.19 59 ARG B CA 1
ATOM 4536 C C . ARG B 1 59 ? 16.953 -29.641 -18.594 1 94.19 59 ARG B C 1
ATOM 4538 O O . ARG B 1 59 ? 17.844 -28.984 -19.141 1 94.19 59 ARG B O 1
ATOM 4545 N N . SER B 1 60 ? 17.047 -30.094 -17.406 1 93.44 60 SER B N 1
ATOM 4546 C CA . SER B 1 60 ? 18.281 -30 -16.609 1 93.44 60 SER B CA 1
ATOM 4547 C C . SER B 1 60 ? 18.359 -31.125 -15.586 1 93.44 60 SER B C 1
ATOM 4549 O O . SER B 1 60 ? 17.344 -31.547 -15.039 1 93.44 60 SER B O 1
ATOM 4551 N N . ARG B 1 61 ? 19.578 -31.609 -15.273 1 93 61 ARG B N 1
ATOM 4552 C CA . ARG B 1 61 ? 19.766 -32.594 -14.227 1 93 61 ARG B CA 1
ATOM 4553 C C . ARG B 1 61 ? 20.297 -31.969 -12.945 1 93 61 ARG B C 1
ATOM 4555 O O . ARG B 1 61 ? 20.25 -32.594 -11.875 1 93 61 ARG B O 1
ATOM 4562 N N . ASP B 1 62 ? 20.797 -30.75 -13.086 1 89.44 62 ASP B N 1
ATOM 4563 C CA . ASP B 1 62 ? 21.453 -30.141 -11.93 1 89.44 62 ASP B CA 1
ATOM 4564 C C . ASP B 1 62 ? 20.859 -28.75 -11.633 1 89.44 62 ASP B C 1
ATOM 4566 O O . ASP B 1 62 ? 21.344 -28.047 -10.75 1 89.44 62 ASP B O 1
ATOM 4570 N N . LEU B 1 63 ? 19.828 -28.328 -12.414 1 89.88 63 LEU B N 1
ATOM 4571 C CA . LEU B 1 63 ? 19.141 -27.062 -12.273 1 89.88 63 LEU B CA 1
ATOM 4572 C C . LEU B 1 63 ? 20.062 -25.906 -12.664 1 89.88 63 LEU B C 1
ATOM 4574 O O . LEU B 1 63 ? 19.734 -24.734 -12.414 1 89.88 63 LEU B O 1
ATOM 4578 N N . ILE B 1 64 ? 21.156 -26.078 -13.203 1 87.44 64 ILE B N 1
ATOM 4579 C CA . ILE B 1 64 ? 22.125 -25.078 -13.602 1 87.44 64 ILE B CA 1
ATOM 4580 C C . ILE B 1 64 ? 22.266 -25.062 -15.125 1 87.44 64 ILE B C 1
ATOM 4582 O O . ILE B 1 64 ? 21.953 -24.062 -15.773 1 87.44 64 ILE B O 1
ATOM 4586 N N . ALA B 1 65 ? 22.656 -26.172 -15.625 1 88.25 65 ALA B N 1
ATOM 4587 C CA . ALA B 1 65 ? 22.75 -26.312 -17.078 1 88.25 65 ALA B CA 1
ATOM 4588 C C . ALA B 1 65 ? 21.422 -26.719 -17.688 1 88.25 65 ALA B C 1
ATOM 4590 O O . ALA B 1 65 ? 20.953 -27.844 -17.484 1 88.25 65 ALA B O 1
ATOM 4591 N N . TRP B 1 66 ? 20.828 -25.828 -18.406 1 91.62 66 TRP B N 1
ATOM 4592 C CA . TRP B 1 66 ? 19.531 -26.078 -19.031 1 91.62 66 TRP B CA 1
ATOM 4593 C C . TRP B 1 66 ? 19.672 -26.219 -20.547 1 91.62 66 TRP B C 1
ATOM 4595 O O . TRP B 1 66 ? 20.422 -25.484 -21.172 1 91.62 66 TRP B O 1
ATOM 4605 N N . GLU B 1 67 ? 19.031 -27.172 -21.062 1 91.81 67 GLU B N 1
ATOM 4606 C CA . GLU B 1 67 ? 18.922 -27.344 -22.516 1 91.81 67 GLU B CA 1
ATOM 4607 C C . GLU B 1 67 ? 17.5 -27.109 -22.984 1 91.81 67 GLU B C 1
ATOM 4609 O O . GLU B 1 67 ? 16.562 -27.75 -22.5 1 91.81 67 GLU B O 1
ATOM 4614 N N . ARG B 1 68 ? 17.328 -26.266 -23.906 1 93.25 68 ARG B N 1
ATOM 4615 C CA . ARG B 1 68 ? 16.016 -25.984 -24.484 1 93.25 68 ARG B CA 1
ATOM 4616 C C . ARG B 1 68 ? 15.789 -26.781 -25.75 1 93.25 68 ARG B C 1
ATOM 4618 O O . ARG B 1 68 ? 16.656 -26.812 -26.625 1 93.25 68 ARG B O 1
ATOM 4625 N N . ASP B 1 69 ? 14.648 -27.312 -25.859 1 93.25 69 ASP B N 1
ATOM 4626 C CA . ASP B 1 69 ? 14.305 -28 -27.094 1 93.25 69 ASP B CA 1
ATOM 4627 C C . ASP B 1 69 ? 14.148 -27.016 -28.25 1 93.25 69 ASP B C 1
ATOM 4629 O O . ASP B 1 69 ? 13.625 -25.906 -28.078 1 93.25 69 ASP B O 1
ATOM 4633 N N . ARG B 1 70 ? 14.5 -27.469 -29.406 1 91.25 70 ARG B N 1
ATOM 4634 C CA . ARG B 1 70 ? 14.406 -26.609 -30.594 1 91.25 70 ARG B CA 1
ATOM 4635 C C . ARG B 1 70 ? 12.953 -26.391 -30.984 1 91.25 70 ARG B C 1
ATOM 4637 O O . ARG B 1 70 ? 12.578 -25.281 -31.391 1 91.25 70 ARG B O 1
ATOM 4644 N N . LEU B 1 71 ? 12.219 -27.438 -30.906 1 92.75 71 LEU B N 1
ATOM 4645 C CA . LEU B 1 71 ? 10.812 -27.344 -31.281 1 92.75 71 LEU B CA 1
ATOM 4646 C C . LEU B 1 71 ? 9.938 -27.219 -30.031 1 92.75 71 LEU B C 1
ATOM 4648 O O . LEU B 1 71 ? 10.242 -27.797 -28.984 1 92.75 71 LEU B O 1
ATOM 4652 N N . PRO B 1 72 ? 8.812 -26.469 -30.203 1 95.62 72 PRO B N 1
ATOM 4653 C CA . PRO B 1 72 ? 7.879 -26.391 -29.078 1 95.62 72 PRO B CA 1
ATOM 4654 C C . PRO B 1 72 ? 7.227 -27.734 -28.75 1 95.62 72 PRO B C 1
ATOM 4656 O O . PRO B 1 72 ? 7.035 -28.562 -29.641 1 95.62 72 PRO B O 1
ATOM 4659 N N . ALA B 1 73 ? 6.867 -27.844 -27.469 1 96.5 73 ALA B N 1
ATOM 4660 C CA . ALA B 1 73 ? 6.203 -29.078 -27.031 1 96.5 73 ALA B CA 1
ATOM 4661 C C . ALA B 1 73 ? 4.727 -29.062 -27.422 1 96.5 73 ALA B C 1
ATOM 4663 O O . ALA B 1 73 ? 4.176 -30.094 -27.797 1 96.5 73 ALA B O 1
ATOM 4664 N N . ILE B 1 74 ? 4.051 -28 -27.219 1 97.62 74 ILE B N 1
ATOM 4665 C CA . ILE B 1 74 ? 2.652 -27.797 -27.594 1 97.62 74 ILE B CA 1
ATOM 4666 C C . ILE B 1 74 ? 2.51 -26.5 -28.391 1 97.62 74 ILE B C 1
ATOM 4668 O O . ILE B 1 74 ? 3.023 -25.453 -27.984 1 97.62 74 ILE B O 1
ATOM 4672 N N . VAL B 1 75 ? 1.815 -26.562 -29.5 1 96.69 75 VAL B N 1
ATOM 4673 C CA . VAL B 1 75 ? 1.583 -25.391 -30.344 1 96.69 75 VAL B CA 1
ATOM 4674 C C . VAL B 1 75 ? 0.084 -25.203 -30.562 1 96.69 75 VAL B C 1
ATOM 4676 O O . VAL B 1 75 ? -0.669 -26.188 -30.625 1 96.69 75 VAL B O 1
ATOM 4679 N N . PRO B 1 76 ? -0.358 -23.969 -30.703 1 96.94 76 PRO B N 1
ATOM 4680 C CA . PRO B 1 76 ? -1.775 -23.719 -30.984 1 96.94 76 PRO B CA 1
ATOM 4681 C C . PRO B 1 76 ? -2.232 -24.391 -32.281 1 96.94 76 PRO B C 1
ATOM 4683 O O . PRO B 1 76 ? -1.424 -24.594 -33.188 1 96.94 76 PRO B O 1
ATOM 4686 N N . GLY B 1 77 ? -3.527 -24.594 -32.281 1 95.25 77 GLY B N 1
ATOM 4687 C CA . GLY B 1 77 ? -4.113 -25.172 -33.469 1 95.25 77 GLY B CA 1
ATOM 4688 C C . GLY B 1 77 ? -4.055 -24.25 -34.688 1 95.25 77 GLY B C 1
ATOM 4689 O O . GLY B 1 77 ? -4.031 -23.031 -34.531 1 95.25 77 GLY B O 1
ATOM 4690 N N . GLU B 1 78 ? -4.074 -24.859 -35.781 1 92 78 GLU B N 1
ATOM 4691 C CA . GLU B 1 78 ? -3.951 -24.109 -37.031 1 92 78 GLU B CA 1
ATOM 4692 C C . GLU B 1 78 ? -5.32 -23.703 -37.562 1 92 78 GLU B C 1
ATOM 4694 O O . GLU B 1 78 ? -5.449 -22.703 -38.281 1 92 78 GLU B O 1
ATOM 4699 N N . LYS B 1 79 ? -6.285 -24.5 -37.281 1 93.62 79 LYS B N 1
ATOM 4700 C CA . LYS B 1 79 ? -7.629 -24.25 -37.812 1 93.62 79 LYS B CA 1
ATOM 4701 C C . LYS B 1 79 ? -8.43 -23.391 -36.812 1 93.62 79 LYS B C 1
ATOM 4703 O O . LYS B 1 79 ? -8.305 -23.547 -35.594 1 93.62 79 LYS B O 1
ATOM 4708 N N . PRO B 1 80 ? -9.289 -22.625 -37.344 1 91.5 80 PRO B N 1
ATOM 4709 C CA . PRO B 1 80 ? -10.109 -21.766 -36.5 1 91.5 80 PRO B CA 1
ATOM 4710 C C . PRO B 1 80 ? -10.992 -22.578 -35.531 1 91.5 80 PRO B C 1
ATOM 4712 O O . PRO B 1 80 ? -11.344 -22.078 -34.469 1 91.5 80 PRO B O 1
ATOM 4715 N N . ILE B 1 81 ? -11.289 -23.75 -35.938 1 89.81 81 ILE B N 1
ATOM 4716 C CA . ILE B 1 81 ? -12.234 -24.562 -35.156 1 89.81 81 ILE B CA 1
ATOM 4717 C C . ILE B 1 81 ? -11.5 -25.266 -34.031 1 89.81 81 ILE B C 1
ATOM 4719 O O . ILE B 1 81 ? -12.125 -25.828 -33.125 1 89.81 81 ILE B O 1
ATOM 4723 N N . ASP B 1 82 ? -10.164 -25.25 -34.094 1 94.12 82 ASP B N 1
ATOM 4724 C CA . ASP B 1 82 ? -9.398 -25.906 -33.031 1 94.12 82 ASP B CA 1
ATOM 4725 C C . ASP B 1 82 ? -9.641 -25.219 -31.688 1 94.12 82 ASP B C 1
ATOM 4727 O O . ASP B 1 82 ? -9.703 -24 -31.609 1 94.12 82 ASP B O 1
ATOM 4731 N N . HIS B 1 83 ? -9.773 -26.031 -30.656 1 94.25 83 HIS B N 1
ATOM 4732 C CA . HIS B 1 83 ? -10.109 -25.516 -29.344 1 94.25 83 HIS B CA 1
ATOM 4733 C C . HIS B 1 83 ? -9 -24.625 -28.797 1 94.25 83 HIS B C 1
ATOM 4735 O O . HIS B 1 83 ? -9.234 -23.797 -27.906 1 94.25 83 HIS B O 1
ATOM 4741 N N . ASP B 1 84 ? -7.785 -24.766 -29.281 1 96.75 84 ASP B N 1
ATOM 4742 C CA . ASP B 1 84 ? -6.648 -23.984 -28.812 1 96.75 84 ASP B CA 1
ATOM 4743 C C . ASP B 1 84 ? -6.117 -23.078 -29.938 1 96.75 84 ASP B C 1
ATOM 4745 O O . ASP B 1 84 ? -4.926 -22.75 -29.953 1 96.75 84 ASP B O 1
ATOM 4749 N N . ALA B 1 85 ? -7.02 -22.641 -30.891 1 95.5 85 ALA B N 1
ATOM 4750 C CA . ALA B 1 85 ? -6.613 -21.906 -32.094 1 95.5 85 ALA B CA 1
ATOM 4751 C C . ALA B 1 85 ? -5.93 -20.594 -31.703 1 95.5 85 ALA B C 1
ATOM 4753 O O . ALA B 1 85 ? -5.055 -20.109 -32.438 1 95.5 85 ALA B O 1
ATOM 4754 N N . ASP B 1 86 ? -6.324 -20.031 -30.578 1 95.38 86 ASP B N 1
ATOM 4755 C CA . ASP B 1 86 ? -5.809 -18.703 -30.219 1 95.38 86 ASP B CA 1
ATOM 4756 C C . ASP B 1 86 ? -4.871 -18.781 -29.016 1 95.38 86 ASP B C 1
ATOM 4758 O O . ASP B 1 86 ? -4.543 -17.766 -28.422 1 95.38 86 ASP B O 1
ATOM 4762 N N . GLY B 1 87 ? -4.473 -20.031 -28.672 1 96.44 87 GLY B N 1
ATOM 4763 C CA . GLY B 1 87 ? -3.443 -20.156 -27.656 1 96.44 87 GLY B CA 1
ATOM 4764 C C . GLY B 1 87 ? -3.465 -21.484 -26.938 1 96.44 87 GLY B C 1
ATOM 4765 O O . GLY B 1 87 ? -4.535 -22.031 -26.656 1 96.44 87 GLY B O 1
ATOM 4766 N N . ALA B 1 88 ? -2.338 -22.047 -26.719 1 97.81 88 ALA B N 1
ATOM 4767 C CA . ALA B 1 88 ? -2.125 -23.172 -25.797 1 97.81 88 ALA B CA 1
ATOM 4768 C C . ALA B 1 88 ? -1.667 -22.672 -24.438 1 97.81 88 ALA B C 1
ATOM 4770 O O . ALA B 1 88 ? -0.469 -22.5 -24.188 1 97.81 88 ALA B O 1
ATOM 4771 N N . TRP B 1 89 ? -2.625 -22.5 -23.594 1 98 89 TRP B N 1
ATOM 4772 C CA . TRP B 1 89 ? -2.365 -21.859 -22.297 1 98 89 TRP B CA 1
ATOM 4773 C C . TRP B 1 89 ? -1.957 -22.891 -21.25 1 98 89 TRP B C 1
ATOM 4775 O O . TRP B 1 89 ? -1.721 -24.047 -21.578 1 98 89 TRP B O 1
ATOM 4785 N N . THR B 1 90 ? -1.78 -22.406 -20.078 1 98.12 90 THR B N 1
ATOM 4786 C CA . THR B 1 90 ? -1.059 -23.141 -19.047 1 98.12 90 THR B CA 1
ATOM 4787 C C . THR B 1 90 ? -1.827 -24.406 -18.641 1 98.12 90 THR B C 1
ATOM 4789 O O . THR B 1 90 ? -3.008 -24.547 -18.969 1 98.12 90 THR B O 1
ATOM 4792 N N . GLY B 1 91 ? -1.14 -25.328 -17.984 1 98.5 91 GLY B N 1
ATOM 4793 C CA . GLY B 1 91 ? -1.621 -26.594 -17.438 1 98.5 91 GLY B CA 1
ATOM 4794 C C . GLY B 1 91 ? -0.585 -27.312 -16.594 1 98.5 91 GLY B C 1
ATOM 4795 O O . GLY B 1 91 ? 0.071 -26.703 -15.742 1 98.5 91 GLY B O 1
ATOM 4796 N N . SER B 1 92 ? -0.612 -28.656 -16.766 1 98.5 92 SER B N 1
ATOM 4797 C CA . SER B 1 92 ? 0.34 -29.438 -16 1 98.5 92 SER B CA 1
ATOM 4798 C C . SER B 1 92 ? 0.776 -30.688 -16.766 1 98.5 92 SER B C 1
ATOM 4800 O O . SER B 1 92 ? 0.186 -31.031 -17.781 1 98.5 92 SER B O 1
ATOM 4802 N N . ALA B 1 93 ? 1.846 -31.25 -16.344 1 98.12 93 ALA B N 1
ATOM 4803 C CA . ALA B 1 93 ? 2.363 -32.531 -16.828 1 98.12 93 ALA B CA 1
ATOM 4804 C C . ALA B 1 93 ? 2.381 -33.562 -15.727 1 98.12 93 ALA B C 1
ATOM 4806 O O . ALA B 1 93 ? 2.68 -33.25 -14.57 1 98.12 93 ALA B O 1
ATOM 4807 N N . VAL B 1 94 ? 2.047 -34.844 -16.125 1 97.69 94 VAL B N 1
ATOM 4808 C CA . VAL B 1 94 ? 2.01 -35.938 -15.172 1 97.69 94 VAL B CA 1
ATOM 4809 C C . VAL B 1 94 ? 2.434 -37.219 -15.867 1 97.69 94 VAL B C 1
ATOM 4811 O O . VAL B 1 94 ? 2.285 -37.375 -17.078 1 97.69 94 VAL B O 1
ATOM 4814 N N . LEU B 1 95 ? 3.031 -38.125 -15.141 1 95.62 95 LEU B N 1
ATOM 4815 C CA . LEU B 1 95 ? 3.299 -39.438 -15.688 1 95.62 95 LEU B CA 1
ATOM 4816 C C . LEU B 1 95 ? 2.051 -40.312 -15.633 1 95.62 95 LEU B C 1
ATOM 4818 O O . LEU B 1 95 ? 1.411 -40.438 -14.586 1 95.62 95 LEU B O 1
ATOM 4822 N N . GLY B 1 96 ? 1.735 -40.906 -16.75 1 94.56 96 GLY B N 1
ATOM 4823 C CA . GLY B 1 96 ? 0.577 -41.781 -16.812 1 94.56 96 GLY B CA 1
ATOM 4824 C C . GLY B 1 96 ? 0.889 -43.219 -16.438 1 94.56 96 GLY B C 1
ATOM 4825 O O . GLY B 1 96 ? 2.047 -43.562 -16.188 1 94.56 96 GLY B O 1
ATOM 4826 N N . PRO B 1 97 ? -0.218 -43.969 -16.375 1 91.38 97 PRO B N 1
ATOM 4827 C CA . PRO B 1 97 ? -0.021 -45.406 -16.062 1 91.38 97 PRO B CA 1
ATOM 4828 C C . PRO B 1 97 ? 0.783 -46.125 -17.141 1 91.38 97 PRO B C 1
ATOM 4830 O O . PRO B 1 97 ? 1.334 -47.188 -16.875 1 91.38 97 PRO B O 1
ATOM 4833 N N . ASP B 1 98 ? 0.882 -45.562 -18.328 1 91.12 98 ASP B N 1
ATOM 4834 C CA . ASP B 1 98 ? 1.632 -46.156 -19.438 1 91.12 98 ASP B CA 1
ATOM 4835 C C . ASP B 1 98 ? 3.113 -45.812 -19.344 1 91.12 98 ASP B C 1
ATOM 4837 O O . ASP B 1 98 ? 3.914 -46.25 -20.172 1 91.12 98 ASP B O 1
ATOM 4841 N N . GLY B 1 99 ? 3.467 -45 -18.375 1 90.5 99 GLY B N 1
ATOM 4842 C CA . GLY B 1 99 ? 4.855 -44.594 -18.188 1 90.5 99 GLY B CA 1
ATOM 4843 C C . GLY B 1 99 ? 5.246 -43.406 -19.016 1 90.5 99 GLY B C 1
ATOM 4844 O O . GLY B 1 99 ? 6.367 -42.906 -18.891 1 90.5 99 GLY B O 1
ATOM 4845 N N . ASN B 1 100 ? 4.309 -42.875 -19.766 1 94.31 100 ASN B N 1
ATOM 4846 C CA . ASN B 1 100 ? 4.586 -41.719 -20.594 1 94.31 100 ASN B CA 1
ATOM 4847 C C . ASN B 1 100 ? 4.129 -40.438 -19.906 1 94.31 100 ASN B C 1
ATOM 4849 O O . ASN B 1 100 ? 3.316 -40.469 -18.969 1 94.31 100 ASN B O 1
ATOM 4853 N N . MET B 1 101 ? 4.699 -39.375 -20.422 1 97 101 MET B N 1
ATOM 4854 C CA . MET B 1 101 ? 4.273 -38.062 -19.922 1 97 101 MET B CA 1
ATOM 4855 C C . MET B 1 101 ? 2.963 -37.625 -20.578 1 97 101 MET B C 1
ATOM 4857 O O . MET B 1 101 ? 2.803 -37.75 -21.797 1 97 101 MET B O 1
ATOM 4861 N N . HIS B 1 102 ? 2.018 -37.281 -19.766 1 98.19 102 HIS B N 1
ATOM 4862 C CA . HIS B 1 102 ? 0.744 -36.719 -20.203 1 98.19 102 HIS B CA 1
ATOM 4863 C C . HIS B 1 102 ? 0.645 -35.219 -19.828 1 98.19 102 HIS B C 1
ATOM 4865 O O . HIS B 1 102 ? 0.973 -34.844 -18.703 1 98.19 102 HIS B O 1
ATOM 4871 N N . ILE B 1 103 ? 0.203 -34.438 -20.844 1 98.44 103 ILE B N 1
ATOM 4872 C CA . ILE B 1 103 ? 0.004 -33.031 -20.625 1 98.44 103 ILE B CA 1
ATOM 4873 C C . ILE B 1 103 ? -1.484 -32.688 -20.688 1 98.44 103 ILE B C 1
ATOM 4875 O O . ILE B 1 103 ? -2.193 -33.188 -21.578 1 98.44 103 ILE B O 1
ATOM 4879 N N . PHE B 1 104 ? -1.995 -32 -19.734 1 98.81 104 PHE B N 1
ATOM 4880 C CA . PHE B 1 104 ? -3.297 -31.359 -19.781 1 98.81 104 PHE B CA 1
ATOM 4881 C C . PHE B 1 104 ? -3.141 -29.844 -19.781 1 98.81 104 PHE B C 1
ATOM 4883 O O . PHE B 1 104 ? -2.502 -29.281 -18.891 1 98.81 104 PHE B O 1
ATOM 4890 N N . TYR B 1 105 ? -3.643 -29.203 -20.781 1 98.62 105 TYR B N 1
ATOM 4891 C CA . TYR B 1 105 ? -3.438 -27.766 -20.922 1 98.62 105 TYR B CA 1
ATOM 4892 C C . TYR B 1 105 ? -4.734 -27.062 -21.297 1 98.62 105 TYR B C 1
ATOM 4894 O O . TYR B 1 105 ? -5.746 -27.719 -21.562 1 98.62 105 TYR B O 1
ATOM 4902 N N . THR B 1 106 ? -4.785 -25.734 -21.234 1 98.38 106 THR B N 1
ATOM 4903 C CA . THR B 1 106 ? -5.961 -24.922 -21.516 1 98.38 106 THR B CA 1
ATOM 4904 C C . THR B 1 106 ? -5.961 -24.484 -22.984 1 98.38 106 THR B C 1
ATOM 4906 O O . THR B 1 106 ? -5.008 -23.859 -23.453 1 98.38 106 THR B O 1
ATOM 4909 N N . GLY B 1 107 ? -6.992 -24.859 -23.672 1 97.44 107 GLY B N 1
ATOM 4910 C CA . GLY B 1 107 ? -7.215 -24.344 -25.016 1 97.44 107 GLY B CA 1
ATOM 4911 C C . GLY B 1 107 ? -8.062 -23.094 -25.031 1 97.44 107 GLY B C 1
ATOM 4912 O O . GLY B 1 107 ? -9.078 -23.016 -24.328 1 97.44 107 GLY B O 1
ATOM 4913 N N . TYR B 1 108 ? -7.578 -22.141 -25.734 1 94.94 108 TYR B N 1
ATOM 4914 C CA . TYR B 1 108 ? -8.258 -20.844 -25.844 1 94.94 108 TYR B CA 1
ATOM 4915 C C . TYR B 1 108 ? -8.664 -20.578 -27.297 1 94.94 108 TYR B C 1
ATOM 4917 O O . TYR B 1 108 ? -7.875 -20.766 -28.219 1 94.94 108 TYR B O 1
ATOM 4925 N N . ASN B 1 109 ? -9.914 -20.156 -27.484 1 93.56 109 ASN B N 1
ATOM 4926 C CA . ASN B 1 109 ? -10.43 -19.859 -28.812 1 93.56 109 ASN B CA 1
ATOM 4927 C C . ASN B 1 109 ? -11.32 -18.609 -28.812 1 93.56 109 ASN B C 1
ATOM 4929 O O . ASN B 1 109 ? -12.438 -18.641 -28.297 1 93.56 109 ASN B O 1
ATOM 4933 N N . LEU B 1 110 ? -10.867 -17.578 -29.406 1 90.06 110 LEU B N 1
ATOM 4934 C CA . LEU B 1 110 ? -11.57 -16.312 -29.469 1 90.06 110 LEU B CA 1
ATOM 4935 C C . LEU B 1 110 ? -12.867 -16.438 -30.25 1 90.06 110 LEU B C 1
ATOM 4937 O O . LEU B 1 110 ? -13.859 -15.773 -29.938 1 90.06 110 LEU B O 1
ATOM 4941 N N . SER B 1 111 ? -12.891 -17.297 -31.234 1 89.62 111 SER B N 1
ATOM 4942 C CA . SER B 1 111 ? -14.062 -17.469 -32.094 1 89.62 111 SER B CA 1
ATOM 4943 C C . SER B 1 111 ? -15.188 -18.188 -31.359 1 89.62 111 SER B C 1
ATOM 4945 O O . SER B 1 111 ? -16.344 -18.156 -31.797 1 89.62 111 SER B O 1
ATOM 4947 N N . LEU B 1 112 ? -14.867 -18.812 -30.312 1 86.12 112 LEU B N 1
ATOM 4948 C CA . LEU B 1 112 ? -15.852 -19.453 -29.438 1 86.12 112 LEU B CA 1
ATOM 4949 C C . LEU B 1 112 ? -16.094 -18.609 -28.188 1 86.12 112 LEU B C 1
ATOM 4951 O O . LEU B 1 112 ? -16.156 -19.156 -27.078 1 86.12 112 LEU B O 1
ATOM 4955 N N . ASN B 1 113 ? -16.094 -17.328 -28.312 1 84.56 113 ASN B N 1
ATOM 4956 C CA . ASN B 1 113 ? -16.344 -16.344 -27.266 1 84.56 113 ASN B CA 1
ATOM 4957 C C . ASN B 1 113 ? -15.312 -16.422 -26.156 1 84.56 113 ASN B C 1
ATOM 4959 O O . ASN B 1 113 ? -15.641 -16.25 -24.984 1 84.56 113 ASN B O 1
ATOM 4963 N N . GLY B 1 114 ? -14.164 -16.875 -26.5 1 85.31 114 GLY B N 1
ATOM 4964 C CA . GLY B 1 114 ? -13.086 -16.938 -25.531 1 85.31 114 GLY B CA 1
ATOM 4965 C C . GLY B 1 114 ? -13.219 -18.094 -24.562 1 85.31 114 GLY B C 1
ATOM 4966 O O . GLY B 1 114 ? -12.703 -18.031 -23.453 1 85.31 114 GLY B O 1
ATOM 4967 N N . LYS B 1 115 ? -13.977 -19.062 -24.938 1 87.44 115 LYS B N 1
ATOM 4968 C CA . LYS B 1 115 ? -14.156 -20.234 -24.078 1 87.44 115 LYS B CA 1
ATOM 4969 C C . LYS B 1 115 ? -12.828 -20.938 -23.812 1 87.44 115 LYS B C 1
ATOM 4971 O O . LYS B 1 115 ? -12 -21.078 -24.719 1 87.44 115 LYS B O 1
ATOM 4976 N N . GLN B 1 116 ? -12.609 -21.312 -22.578 1 94.81 116 GLN B N 1
ATOM 4977 C CA . GLN B 1 116 ? -11.414 -22.031 -22.156 1 94.81 116 GLN B CA 1
ATOM 4978 C C . GLN B 1 116 ? -11.742 -23.484 -21.812 1 94.81 116 GLN B C 1
ATOM 4980 O O . GLN B 1 116 ? -12.656 -23.75 -21.031 1 94.81 116 GLN B O 1
ATOM 4985 N N . VAL B 1 117 ? -11.055 -24.406 -22.484 1 96.44 117 VAL B N 1
ATOM 4986 C CA . VAL B 1 117 ? -11.305 -25.828 -22.281 1 96.44 117 VAL B CA 1
ATOM 4987 C C . VAL B 1 117 ? -10 -26.547 -21.953 1 96.44 117 VAL B C 1
ATOM 4989 O O . VAL B 1 117 ? -8.914 -26 -22.188 1 96.44 117 VAL B O 1
ATOM 4992 N N . ILE B 1 118 ? -10.117 -27.734 -21.438 1 98.31 118 ILE B N 1
ATOM 4993 C CA . ILE B 1 118 ? -8.938 -28.516 -21.125 1 98.31 118 ILE B CA 1
ATOM 4994 C C . ILE B 1 118 ? -8.695 -29.547 -22.219 1 98.31 118 ILE B C 1
ATOM 4996 O O . ILE B 1 118 ? -9.602 -30.297 -22.594 1 98.31 118 ILE B O 1
ATOM 5000 N N . ILE B 1 119 ? -7.469 -29.578 -22.734 1 98.5 119 ILE B N 1
ATOM 5001 C CA . ILE B 1 119 ? -7.074 -30.484 -23.797 1 98.5 119 ILE B CA 1
ATOM 5002 C C . ILE B 1 119 ? -5.973 -31.422 -23.297 1 98.5 119 ILE B C 1
ATOM 5004 O O . ILE B 1 119 ? -5.082 -31 -22.562 1 98.5 119 ILE B O 1
ATOM 5008 N N . HIS B 1 120 ? -6.086 -32.688 -23.688 1 98.56 120 HIS B N 1
ATOM 5009 C CA . HIS B 1 120 ? -5.137 -33.719 -23.312 1 98.56 120 HIS B CA 1
ATOM 5010 C C . HIS B 1 120 ? -4.125 -33.969 -24.422 1 98.56 120 HIS B C 1
ATOM 5012 O O . HIS B 1 120 ? -4.496 -34.062 -25.594 1 98.56 120 HIS B O 1
ATOM 5018 N N . ALA B 1 121 ? -2.824 -33.969 -24.125 1 98.31 121 ALA B N 1
ATOM 5019 C CA . ALA B 1 121 ? -1.746 -34.344 -25.047 1 98.31 121 ALA B CA 1
ATOM 5020 C C . ALA B 1 121 ? -0.834 -35.406 -24.422 1 98.31 121 ALA B C 1
ATOM 5022 O O . ALA B 1 121 ? -0.53 -35.344 -23.234 1 98.31 121 ALA B O 1
ATOM 5023 N N . VAL B 1 122 ? -0.368 -36.344 -25.219 1 97.31 122 VAL B N 1
ATOM 5024 C CA . VAL B 1 122 ? 0.432 -37.469 -24.719 1 97.31 122 VAL B CA 1
ATOM 5025 C C . VAL B 1 122 ? 1.779 -37.5 -25.438 1 97.31 122 VAL B C 1
ATOM 5027 O O . VAL B 1 122 ? 1.849 -37.281 -26.656 1 97.31 122 VAL B O 1
ATOM 5030 N N . ALA B 1 123 ? 2.76 -37.688 -24.609 1 95.94 123 ALA B N 1
ATOM 5031 C CA . ALA B 1 123 ? 4.086 -37.812 -25.219 1 95.94 123 ALA B CA 1
ATOM 5032 C C . ALA B 1 123 ? 4.152 -39 -26.156 1 95.94 123 ALA B C 1
ATOM 5034 O O . ALA B 1 123 ? 3.594 -40.062 -25.859 1 95.94 123 ALA B O 1
ATOM 5035 N N . SER B 1 124 ? 4.953 -38.812 -27.25 1 89.75 124 SER B N 1
ATOM 5036 C CA . SER B 1 124 ? 5.086 -39.875 -28.234 1 89.75 124 SER B CA 1
ATOM 5037 C C . SER B 1 124 ? 6.094 -40.938 -27.797 1 89.75 124 SER B C 1
ATOM 5039 O O . SER B 1 124 ? 6.137 -42.031 -28.359 1 89.75 124 SER B O 1
ATOM 5041 N N . ASP B 1 125 ? 6.957 -40.5 -26.891 1 87.06 125 ASP B N 1
ATOM 5042 C CA . ASP B 1 125 ? 8 -41.406 -26.375 1 87.06 125 ASP B CA 1
ATOM 5043 C C . ASP B 1 125 ? 8.336 -41.062 -24.922 1 87.06 125 ASP B C 1
ATOM 5045 O O . ASP B 1 125 ? 7.859 -40.062 -24.391 1 87.06 125 ASP B O 1
ATOM 5049 N N . VAL B 1 126 ? 9.156 -41.906 -24.344 1 81.94 126 VAL B N 1
ATOM 5050 C CA . VAL B 1 126 ? 9.492 -41.781 -22.922 1 81.94 126 VAL B CA 1
ATOM 5051 C C . VAL B 1 126 ? 10.336 -40.5 -22.719 1 81.94 126 VAL B C 1
ATOM 5053 O O . VAL B 1 126 ? 10.289 -39.906 -21.641 1 81.94 126 VAL B O 1
ATOM 5056 N N . GLU B 1 127 ? 10.922 -40.031 -23.781 1 80.12 127 GLU B N 1
ATOM 5057 C CA . GLU B 1 127 ? 11.789 -38.875 -23.688 1 80.12 127 GLU B CA 1
ATOM 5058 C C . GLU B 1 127 ? 10.992 -37.594 -23.844 1 80.12 127 GLU B C 1
ATOM 5060 O O . GLU B 1 127 ? 11.516 -36.5 -23.609 1 80.12 127 GLU B O 1
ATOM 5065 N N . ALA B 1 128 ? 9.703 -37.75 -24.172 1 89.25 128 ALA B N 1
ATOM 5066 C CA . ALA B 1 128 ? 8.82 -36.594 -24.359 1 89.25 128 ALA B CA 1
ATOM 5067 C C . ALA B 1 128 ? 9.367 -35.656 -25.438 1 89.25 128 ALA B C 1
ATOM 5069 O O . ALA B 1 128 ? 9.453 -34.438 -25.234 1 89.25 128 ALA B O 1
ATOM 5070 N N . SER B 1 129 ? 9.797 -36.219 -26.531 1 84.56 129 SER B N 1
ATOM 5071 C CA . SER B 1 129 ? 10.367 -35.438 -27.625 1 84.56 129 SER B CA 1
ATOM 5072 C C . SER B 1 129 ? 9.289 -34.688 -28.391 1 84.56 129 SER B C 1
ATOM 5074 O O . SER B 1 129 ? 9.578 -33.656 -29.031 1 84.56 129 SER B O 1
ATOM 5076 N N . SER B 1 130 ? 8.133 -35.25 -28.312 1 90.94 130 SER B N 1
ATOM 5077 C CA . SER B 1 130 ? 6.969 -34.625 -28.938 1 90.94 130 SER B CA 1
ATOM 5078 C C . SER B 1 130 ? 5.68 -35.062 -28.234 1 90.94 130 SER B C 1
ATOM 5080 O O . SER B 1 130 ? 5.672 -36 -27.453 1 90.94 130 SER B O 1
ATOM 5082 N N . PHE B 1 131 ? 4.645 -34.312 -28.594 1 96.5 131 PHE B N 1
ATOM 5083 C CA . PHE B 1 131 ? 3.352 -34.625 -28 1 96.5 131 PHE B CA 1
ATOM 5084 C C . PHE B 1 131 ? 2.262 -34.719 -29.062 1 96.5 131 PHE B C 1
ATOM 5086 O O . PHE B 1 131 ? 2.258 -33.906 -30 1 96.5 131 PHE B O 1
ATOM 5093 N N . VAL B 1 132 ? 1.359 -35.656 -28.875 1 95.69 132 VAL B N 1
ATOM 5094 C CA . VAL B 1 132 ? 0.17 -35.75 -29.719 1 95.69 132 VAL B CA 1
ATOM 5095 C C . VAL B 1 132 ? -1.04 -35.188 -28.969 1 95.69 132 VAL B C 1
ATOM 5097 O O . VAL B 1 132 ? -1.424 -35.719 -27.922 1 95.69 132 VAL B O 1
ATOM 5100 N N . LYS B 1 133 ? -1.693 -34.188 -29.562 1 96.88 133 LYS B N 1
ATOM 5101 C CA . LYS B 1 133 ? -2.822 -33.5 -28.938 1 96.88 133 LYS B CA 1
ATOM 5102 C C . LYS B 1 133 ? -4.137 -34.188 -29.266 1 96.88 133 LYS B C 1
ATOM 5104 O O . LYS B 1 133 ? -4.348 -34.625 -30.406 1 96.88 133 LYS B O 1
ATOM 5109 N N . SER B 1 134 ? -4.961 -34.281 -28.234 1 96.19 134 SER B N 1
ATOM 5110 C CA . SER B 1 134 ? -6.336 -34.688 -28.5 1 96.19 134 SER B CA 1
ATOM 5111 C C . SER B 1 134 ? -7.066 -33.625 -29.328 1 96.19 134 SER B C 1
ATOM 5113 O O . SER B 1 134 ? -6.902 -32.406 -29.078 1 96.19 134 SER B O 1
ATOM 5115 N N . PRO B 1 135 ? -7.934 -34.062 -30.281 1 93 135 PRO B N 1
ATOM 5116 C CA . PRO B 1 135 ? -8.688 -33.062 -31.078 1 93 135 PRO B CA 1
ATOM 5117 C C . PRO B 1 135 ? -9.867 -32.469 -30.312 1 93 135 PRO B C 1
ATOM 5119 O O . PRO B 1 135 ? -10.477 -31.5 -30.766 1 93 135 PRO B O 1
ATOM 5122 N N . THR B 1 136 ? -10.219 -33.125 -29.234 1 93.75 136 THR B N 1
ATOM 5123 C CA . THR B 1 136 ? -11.367 -32.656 -28.453 1 93.75 136 THR B CA 1
ATOM 5124 C C . THR B 1 136 ? -10.945 -32.344 -27.016 1 93.75 136 THR B C 1
ATOM 5126 O O . THR B 1 136 ? -9.844 -32.688 -26.594 1 93.75 136 THR B O 1
ATOM 5129 N N . GLU B 1 137 ? -11.828 -31.641 -26.297 1 95.69 137 GLU B N 1
ATOM 5130 C CA . GLU B 1 137 ? -11.617 -31.406 -24.875 1 95.69 137 GLU B CA 1
ATOM 5131 C C . GLU B 1 137 ? -11.758 -32.688 -24.078 1 95.69 137 GLU B C 1
ATOM 5133 O O . GLU B 1 137 ? -12.234 -33.688 -24.594 1 95.69 137 GLU B O 1
ATOM 5138 N N . ILE B 1 138 ? -11.336 -32.656 -22.844 1 97.44 138 ILE B N 1
ATOM 5139 C CA . ILE B 1 138 ? -11.398 -33.812 -21.984 1 97.44 138 ILE B CA 1
ATOM 5140 C C . ILE B 1 138 ? -12.836 -34.312 -21.875 1 97.44 138 ILE B C 1
ATOM 5142 O O . ILE B 1 138 ? -13.773 -33.531 -22.016 1 97.44 138 ILE B O 1
ATOM 5146 N N . SER B 1 139 ? -13 -35.562 -21.516 1 97.19 139 SER B N 1
ATOM 5147 C CA . SER B 1 139 ? -14.32 -36.188 -21.375 1 97.19 139 SER B CA 1
ATOM 5148 C C . SER B 1 139 ? -14.742 -36.219 -19.922 1 97.19 139 SER B C 1
ATOM 5150 O O . SER B 1 139 ? -14.047 -36.812 -19.078 1 97.19 139 SER B O 1
ATOM 5152 N N . ILE B 1 140 ? -15.812 -35.562 -19.625 1 98.06 140 ILE B N 1
ATOM 5153 C CA . ILE B 1 140 ? -16.438 -35.719 -18.312 1 98.06 140 ILE B CA 1
ATOM 5154 C C . ILE B 1 140 ? -17.578 -36.719 -18.391 1 98.06 140 ILE B C 1
ATOM 5156 O O . ILE B 1 140 ? -18.406 -36.656 -19.281 1 98.06 140 ILE B O 1
ATOM 5160 N N . THR B 1 141 ? -17.703 -37.625 -17.5 1 98.25 141 THR B N 1
ATOM 5161 C CA . THR B 1 141 ? -18.625 -38.75 -17.562 1 98.25 141 THR B CA 1
ATOM 5162 C C . THR B 1 141 ? -20.078 -38.25 -17.531 1 98.25 141 THR B C 1
ATOM 5164 O O . THR B 1 141 ? -20.375 -37.25 -16.891 1 98.25 141 THR B O 1
ATOM 5167 N N . PRO B 1 142 ? -20.938 -39 -18.156 1 97.38 142 PRO B N 1
ATOM 5168 C CA . PRO B 1 142 ? -22.344 -38.656 -18.141 1 97.38 142 PRO B CA 1
ATOM 5169 C C . PRO B 1 142 ? -22.922 -38.562 -16.719 1 97.38 142 PRO B C 1
ATOM 5171 O O . PRO B 1 142 ? -23.828 -37.75 -16.469 1 97.38 142 PRO B O 1
ATOM 5174 N N . LYS B 1 143 ? -22.406 -39.312 -15.867 1 97.62 143 LYS B N 1
ATOM 5175 C CA . LYS B 1 143 ? -22.875 -39.344 -14.492 1 97.62 143 LYS B CA 1
ATOM 5176 C C . LYS B 1 143 ? -22.656 -38 -13.789 1 97.62 143 LYS B C 1
ATOM 5178 O O . LYS B 1 143 ? -23.438 -37.594 -12.93 1 97.62 143 LYS B O 1
ATOM 5183 N N . THR B 1 144 ? -21.562 -37.344 -14.172 1 98.19 144 THR B N 1
ATOM 5184 C CA . THR B 1 144 ? -21.203 -36.156 -13.375 1 98.19 144 THR B CA 1
ATOM 5185 C C . THR B 1 144 ? -21.156 -34.906 -14.25 1 98.19 144 THR B C 1
ATOM 5187 O O . THR B 1 144 ? -20.891 -33.812 -13.758 1 98.19 144 THR B O 1
ATOM 5190 N N . VAL B 1 145 ? -21.422 -35 -15.516 1 97.38 145 VAL B N 1
ATOM 5191 C CA . VAL B 1 145 ? -21.359 -33.875 -16.438 1 97.38 145 VAL B CA 1
ATOM 5192 C C . VAL B 1 145 ? -22.328 -32.781 -15.992 1 97.38 145 VAL B C 1
ATOM 5194 O O . VAL B 1 145 ? -22.062 -31.594 -16.219 1 97.38 145 VAL B O 1
ATOM 5197 N N . GLY B 1 146 ? -23.422 -33.062 -15.344 1 97.31 146 GLY B N 1
ATOM 5198 C CA . GLY B 1 146 ? -24.375 -32.094 -14.82 1 97.31 146 GLY B CA 1
ATOM 5199 C C . GLY B 1 146 ? -23.766 -31.188 -13.766 1 97.31 146 GLY B C 1
ATOM 5200 O O . GLY B 1 146 ? -24.281 -30.094 -13.516 1 97.31 146 GLY B O 1
ATOM 5201 N N . ASN B 1 147 ? -22.672 -31.641 -13.156 1 98.12 147 ASN B N 1
ATOM 5202 C CA . ASN B 1 147 ? -22.016 -30.844 -12.125 1 98.12 147 ASN B CA 1
ATOM 5203 C C . ASN B 1 147 ? -21.391 -29.578 -12.711 1 98.12 147 ASN B C 1
ATOM 5205 O O . ASN B 1 147 ? -21.047 -28.656 -11.969 1 98.12 147 ASN B O 1
ATOM 5209 N N . LEU B 1 148 ? -21.281 -29.453 -14.023 1 97.25 148 LEU B N 1
ATOM 5210 C CA . LEU B 1 148 ? -20.766 -28.266 -14.688 1 97.25 148 LEU B CA 1
ATOM 5211 C C . LEU B 1 148 ? -21.656 -27.047 -14.391 1 97.25 148 LEU B C 1
ATOM 5213 O O . LEU B 1 148 ? -21.188 -25.906 -14.469 1 97.25 148 LEU B O 1
ATOM 5217 N N . ALA B 1 149 ? -22.875 -27.234 -13.969 1 96.69 149 ALA B N 1
ATOM 5218 C CA . ALA B 1 149 ? -23.828 -26.172 -13.695 1 96.69 149 ALA B CA 1
ATOM 5219 C C . ALA B 1 149 ? -23.391 -25.359 -12.477 1 96.69 149 ALA B C 1
ATOM 5221 O O . ALA B 1 149 ? -23.859 -24.234 -12.273 1 96.69 149 ALA B O 1
ATOM 5222 N N . CYS B 1 150 ? -22.5 -25.922 -11.719 1 97.12 150 CYS B N 1
ATOM 5223 C CA . CYS B 1 150 ? -22.016 -25.266 -10.516 1 97.12 150 CYS B CA 1
ATOM 5224 C C . CYS B 1 150 ? -21.016 -24.156 -10.875 1 97.12 150 CYS B C 1
ATOM 5226 O O . CYS B 1 150 ? -20.719 -23.297 -10.047 1 97.12 150 CYS B O 1
ATOM 5228 N N . PHE B 1 151 ? -20.516 -24.156 -12.117 1 97.06 151 PHE B N 1
ATOM 5229 C CA . PHE B 1 151 ? -19.438 -23.281 -12.508 1 97.06 151 PHE B CA 1
ATOM 5230 C C . PHE B 1 151 ? -19.828 -22.422 -13.711 1 97.06 151 PHE B C 1
ATOM 5232 O O . PHE B 1 151 ? -20.734 -22.797 -14.461 1 97.06 151 PHE B O 1
ATOM 5239 N N . GLU B 1 152 ? -19.172 -21.312 -13.836 1 92.81 152 GLU B N 1
ATOM 5240 C CA . GLU B 1 152 ? -19.344 -20.484 -15.031 1 92.81 152 GLU B CA 1
ATOM 5241 C C . GLU B 1 152 ? -18.734 -21.172 -16.25 1 92.81 152 GLU B C 1
ATOM 5243 O O . GLU B 1 152 ? -17.797 -21.969 -16.125 1 92.81 152 GLU B O 1
ATOM 5248 N N . ASP B 1 153 ? -19.188 -20.797 -17.375 1 85.06 153 ASP B N 1
ATOM 5249 C CA . ASP B 1 153 ? -18.828 -21.5 -18.594 1 85.06 153 ASP B CA 1
ATOM 5250 C C . ASP B 1 153 ? -17.516 -20.969 -19.172 1 85.06 153 ASP B C 1
ATOM 5252 O O . ASP B 1 153 ? -16.797 -21.703 -19.859 1 85.06 153 ASP B O 1
ATOM 5256 N N . ILE B 1 154 ? -17.188 -19.828 -18.891 1 85.81 154 ILE B N 1
ATOM 5257 C CA . ILE B 1 154 ? -16.078 -19.219 -19.609 1 85.81 154 ILE B CA 1
ATOM 5258 C C . ILE B 1 154 ? -14.758 -19.703 -19.031 1 85.81 154 ILE B C 1
ATOM 5260 O O . ILE B 1 154 ? -13.93 -20.266 -19.75 1 85.81 154 ILE B O 1
ATOM 5264 N N . ASP B 1 155 ? -14.656 -19.625 -17.75 1 88.56 155 ASP B N 1
ATOM 5265 C CA . ASP B 1 155 ? -13.391 -19.969 -17.109 1 88.56 155 ASP B CA 1
ATOM 5266 C C . ASP B 1 155 ? -13.367 -21.438 -16.688 1 88.56 155 ASP B C 1
ATOM 5268 O O . ASP B 1 155 ? -14.047 -21.828 -15.742 1 88.56 155 ASP B O 1
ATOM 5272 N N . PHE B 1 156 ? -12.719 -22.312 -17.266 1 95 156 PHE B N 1
ATOM 5273 C CA . PHE B 1 156 ? -12.391 -23.703 -16.969 1 95 156 PHE B CA 1
ATOM 5274 C C . PHE B 1 156 ? -10.992 -24.047 -17.469 1 95 156 PHE B C 1
ATOM 5276 O O . PHE B 1 156 ? -10.836 -24.578 -18.578 1 95 156 PHE B O 1
ATOM 5283 N N . ARG B 1 157 ? -10.008 -23.688 -16.562 1 97.56 157 ARG B N 1
ATOM 5284 C CA . ARG B 1 157 ? -8.672 -23.531 -17.109 1 97.56 157 ARG B CA 1
ATOM 5285 C C . ARG B 1 157 ? -7.609 -23.938 -16.094 1 97.56 157 ARG B C 1
ATOM 5287 O O . ARG B 1 157 ? -7.93 -24.234 -14.938 1 97.56 157 ARG B O 1
ATOM 5294 N N . ASP B 1 158 ? -6.398 -24 -16.531 1 98.5 158 ASP B N 1
ATOM 5295 C CA . ASP B 1 158 ? -5.172 -24.203 -15.766 1 98.5 158 ASP B CA 1
ATOM 5296 C C . ASP B 1 158 ? -5.219 -25.516 -14.984 1 98.5 158 ASP B C 1
ATOM 5298 O O . ASP B 1 158 ? -5 -25.531 -13.766 1 98.5 158 ASP B O 1
ATOM 5302 N N . PRO B 1 159 ? -5.426 -26.625 -15.688 1 98.81 159 PRO B N 1
ATOM 5303 C CA . PRO B 1 159 ? -5.504 -27.906 -14.984 1 98.81 159 PRO B CA 1
ATOM 5304 C C . PRO B 1 159 ? -4.191 -28.297 -14.305 1 98.81 159 PRO B C 1
ATOM 5306 O O . PRO B 1 159 ? -3.117 -28.125 -14.891 1 98.81 159 PRO B O 1
ATOM 5309 N N . TYR B 1 160 ? -4.293 -28.719 -13.094 1 98.88 160 TYR B N 1
ATOM 5310 C CA . TYR B 1 160 ? -3.184 -29.344 -12.383 1 98.88 160 TYR B CA 1
ATOM 5311 C C . TYR B 1 160 ? -3.512 -30.797 -12.031 1 98.88 160 TYR B C 1
ATOM 5313 O O . TYR B 1 160 ? -4.422 -31.062 -11.242 1 98.88 160 TYR B O 1
ATOM 5321 N N . VAL B 1 161 ? -2.721 -31.734 -12.531 1 98.81 161 VAL B N 1
ATOM 5322 C CA . VAL B 1 161 ? -3.012 -33.156 -12.359 1 98.81 161 VAL B CA 1
ATOM 5323 C C . VAL B 1 161 ? -1.963 -33.781 -11.453 1 98.81 161 VAL B C 1
ATOM 5325 O O . VAL B 1 161 ? -0.762 -33.562 -11.633 1 98.81 161 VAL B O 1
ATOM 5328 N N . LEU B 1 162 ? -2.4 -34.5 -10.508 1 98 162 LEU B N 1
ATOM 5329 C CA . LEU B 1 162 ? -1.537 -35.281 -9.633 1 98 162 LEU B CA 1
ATOM 5330 C C . LEU B 1 162 ? -2.139 -36.656 -9.367 1 98 162 LEU B C 1
ATOM 5332 O O . LEU B 1 162 ? -3.35 -36.844 -9.508 1 98 162 LEU B O 1
ATOM 5336 N N . PHE B 1 163 ? -1.256 -37.531 -9.062 1 96.94 163 PHE B N 1
ATOM 5337 C CA . PHE B 1 163 ? -1.731 -38.844 -8.625 1 96.94 163 PHE B CA 1
ATOM 5338 C C . PHE B 1 163 ? -1.893 -38.875 -7.109 1 96.94 163 PHE B C 1
ATOM 5340 O O . PHE B 1 163 ? -0.939 -38.625 -6.371 1 96.94 163 PHE B O 1
ATOM 5347 N N . ASN B 1 164 ? -3.131 -39.094 -6.688 1 95.75 164 ASN B N 1
ATOM 5348 C CA . ASN B 1 164 ? -3.396 -39.312 -5.27 1 95.75 164 ASN B CA 1
ATOM 5349 C C . ASN B 1 164 ? -3.152 -40.75 -4.855 1 95.75 164 ASN B C 1
ATOM 5351 O O . ASN B 1 164 ? -3.99 -41.625 -5.102 1 95.75 164 ASN B O 1
ATOM 5355 N N . ASP B 1 165 ? -2.092 -41.031 -4.16 1 92.62 165 ASP B N 1
ATOM 5356 C CA . ASP B 1 165 ? -1.682 -42.375 -3.801 1 92.62 165 ASP B CA 1
ATOM 5357 C C . ASP B 1 165 ? -2.697 -43.031 -2.865 1 92.62 165 ASP B C 1
ATOM 5359 O O . ASP B 1 165 ? -2.99 -44.219 -2.992 1 92.62 165 ASP B O 1
ATOM 5363 N N . LYS B 1 166 ? -3.15 -42.25 -1.97 1 91.38 166 LYS B N 1
ATOM 5364 C CA . LYS B 1 166 ? -4.07 -42.781 -0.971 1 91.38 166 LYS B CA 1
ATOM 5365 C C . LYS B 1 166 ? -5.363 -43.281 -1.619 1 91.38 166 LYS B C 1
ATOM 5367 O O . LYS B 1 166 ? -5.879 -44.312 -1.262 1 91.38 166 LYS B O 1
ATOM 5372 N N . GLU B 1 167 ? -5.805 -42.5 -2.6 1 94.44 167 GLU B N 1
ATOM 5373 C CA . GLU B 1 167 ? -7.059 -42.875 -3.256 1 94.44 167 GLU B CA 1
ATOM 5374 C C . GLU B 1 167 ? -6.805 -43.656 -4.543 1 94.44 167 GLU B C 1
ATOM 5376 O O . GLU B 1 167 ? -7.742 -44.125 -5.172 1 94.44 167 GLU B O 1
ATOM 5381 N N . ARG B 1 168 ? -5.633 -43.75 -4.926 1 95.31 168 ARG B N 1
ATOM 5382 C CA . ARG B 1 168 ? -5.191 -44.469 -6.109 1 95.31 168 ARG B CA 1
ATOM 5383 C C . ARG B 1 168 ? -5.914 -43.969 -7.355 1 95.31 168 ARG B C 1
ATOM 5385 O O . ARG B 1 168 ? -6.457 -44.781 -8.117 1 95.31 168 ARG B O 1
ATOM 5392 N N . GLU B 1 169 ? -5.996 -42.781 -7.543 1 96.88 169 GLU B N 1
ATOM 5393 C CA . GLU B 1 169 ? -6.566 -42.156 -8.727 1 96.88 169 GLU B CA 1
ATOM 5394 C C . GLU B 1 169 ? -5.902 -40.812 -9.016 1 96.88 169 GLU B C 1
ATOM 5396 O O . GLU B 1 169 ? -5.23 -40.25 -8.156 1 96.88 169 GLU B O 1
ATOM 5401 N N . TYR B 1 170 ? -6.078 -40.406 -10.266 1 98.44 170 TYR B N 1
ATOM 5402 C CA . TYR B 1 170 ? -5.59 -39.094 -10.672 1 98.44 170 TYR B CA 1
ATOM 5403 C C . TYR B 1 170 ? -6.586 -38 -10.289 1 98.44 170 TYR B C 1
ATOM 5405 O O . TYR B 1 170 ? -7.797 -38.188 -10.43 1 98.44 170 TYR B O 1
ATOM 5413 N N . TRP B 1 171 ? -6.102 -37 -9.664 1 98.81 171 TRP B N 1
ATOM 5414 C CA . TRP B 1 171 ? -6.848 -35.75 -9.383 1 98.81 171 TRP B CA 1
ATOM 5415 C C . TRP B 1 171 ? -6.484 -34.656 -10.375 1 98.81 171 TRP B C 1
ATOM 5417 O O . TRP B 1 171 ? -5.316 -34.531 -10.75 1 98.81 171 TRP B O 1
ATOM 5427 N N . MET B 1 172 ? -7.469 -33.969 -10.82 1 98.88 172 MET B N 1
ATOM 5428 C CA . MET B 1 172 ? -7.258 -32.75 -11.602 1 98.88 172 MET B CA 1
ATOM 5429 C C . MET B 1 172 ? -7.926 -31.547 -10.93 1 98.88 172 MET B C 1
ATOM 5431 O O . MET B 1 172 ? -9.141 -31.531 -10.742 1 98.88 172 MET B O 1
ATOM 5435 N N . LEU B 1 173 ? -7.164 -30.547 -10.484 1 98.88 173 LEU B N 1
ATOM 5436 C CA . LEU B 1 173 ? -7.688 -29.266 -10.055 1 98.88 173 LEU B CA 1
ATOM 5437 C C . LEU B 1 173 ? -7.844 -28.312 -11.242 1 98.88 173 LEU B C 1
ATOM 5439 O O . LEU B 1 173 ? -6.945 -28.203 -12.078 1 98.88 173 LEU B O 1
ATOM 5443 N N . VAL B 1 174 ? -8.977 -27.656 -11.305 1 98.75 174 VAL B N 1
ATOM 5444 C CA . VAL B 1 174 ? -9.266 -26.75 -12.414 1 98.75 174 VAL B CA 1
ATOM 5445 C C . VAL B 1 174 ? -9.688 -25.391 -11.867 1 98.75 174 VAL B C 1
ATOM 5447 O O . VAL B 1 174 ? -10.57 -25.297 -11.016 1 98.75 174 VAL B O 1
ATOM 5450 N N . ALA B 1 175 ? -9.031 -24.328 -12.352 1 98.56 175 ALA B N 1
ATOM 5451 C CA . ALA B 1 175 ? -9.406 -22.969 -11.984 1 98.56 175 ALA B CA 1
ATOM 5452 C C . ALA B 1 175 ? -10.695 -22.547 -12.695 1 98.56 175 ALA B C 1
ATOM 5454 O O . ALA B 1 175 ? -10.82 -22.703 -13.914 1 98.56 175 ALA B O 1
ATOM 5455 N N . THR B 1 176 ? -11.609 -22.031 -11.953 1 98.12 176 THR B N 1
ATOM 5456 C CA . THR B 1 176 ? -12.891 -21.594 -12.5 1 98.12 176 THR B CA 1
ATOM 5457 C C . THR B 1 176 ? -13.586 -20.625 -11.547 1 98.12 176 THR B C 1
ATOM 5459 O O . THR B 1 176 ? -12.945 -20.016 -10.688 1 98.12 176 THR B O 1
ATOM 5462 N N . ARG B 1 177 ? -14.82 -20.297 -11.859 1 97.62 177 ARG B N 1
ATOM 5463 C CA . ARG B 1 177 ? -15.672 -19.453 -11.031 1 97.62 177 ARG B CA 1
ATOM 5464 C C . ARG B 1 177 ? -17.016 -20.125 -10.773 1 97.62 177 ARG B C 1
ATOM 5466 O O . ARG B 1 177 ? -17.547 -20.828 -11.633 1 97.62 177 ARG B O 1
ATOM 5473 N N . LEU B 1 178 ? -17.578 -19.859 -9.617 1 98.19 178 LEU B N 1
ATOM 5474 C CA . LEU B 1 178 ? -18.922 -20.359 -9.32 1 98.19 178 LEU B CA 1
ATOM 5475 C C . LEU B 1 178 ? -19.953 -19.656 -10.188 1 98.19 178 LEU B C 1
ATOM 5477 O O . LEU B 1 178 ? -19.797 -18.484 -10.539 1 98.19 178 LEU B O 1
ATOM 5481 N N . SER B 1 179 ? -21.047 -20.375 -10.422 1 97.25 179 SER B N 1
ATOM 5482 C CA . SER B 1 179 ? -22.125 -19.828 -11.227 1 97.25 179 SER B CA 1
ATOM 5483 C C . SER B 1 179 ? -23 -18.875 -10.406 1 97.25 179 SER B C 1
ATOM 5485 O O . SER B 1 179 ? -23.734 -18.062 -10.969 1 97.25 179 SER B O 1
ATOM 5487 N N . THR B 1 180 ? -22.906 -18.906 -9.094 1 96 180 THR B N 1
ATOM 5488 C CA . THR B 1 180 ? -23.688 -18.062 -8.211 1 96 180 THR B CA 1
ATOM 5489 C C . THR B 1 180 ? -22.812 -17.438 -7.125 1 96 180 THR B C 1
ATOM 5491 O O . THR B 1 180 ? -21.656 -17.844 -6.945 1 96 180 THR B O 1
ATOM 5494 N N . GLY B 1 181 ? -23.391 -16.438 -6.465 1 94.88 181 GLY B N 1
ATOM 5495 C CA . GLY B 1 181 ? -22.641 -15.742 -5.43 1 94.88 181 GLY B CA 1
ATOM 5496 C C . GLY B 1 181 ? -22.188 -14.359 -5.855 1 94.88 181 GLY B C 1
ATOM 5497 O O . GLY B 1 181 ? -22.516 -13.898 -6.949 1 94.88 181 GLY B O 1
ATOM 5498 N N . PRO B 1 182 ? -21.438 -13.727 -4.945 1 95 182 PRO B N 1
ATOM 5499 C CA . PRO B 1 182 ? -20.984 -12.367 -5.273 1 95 182 PRO B CA 1
ATOM 5500 C C . PRO B 1 182 ? -20.047 -12.336 -6.477 1 95 182 PRO B C 1
ATOM 5502 O O . PRO B 1 182 ? -19.062 -13.078 -6.52 1 95 182 PRO B O 1
ATOM 5505 N N . TYR B 1 183 ? -20.281 -11.453 -7.32 1 94.38 183 TYR B N 1
ATOM 5506 C CA . TYR B 1 183 ? -19.672 -11.453 -8.641 1 94.38 183 TYR B CA 1
ATOM 5507 C C . TYR B 1 183 ? -18.156 -11.375 -8.539 1 94.38 183 TYR B C 1
ATOM 5509 O O . TYR B 1 183 ? -17.438 -12.07 -9.266 1 94.38 183 TYR B O 1
ATOM 5517 N N . TRP B 1 184 ? -17.672 -10.617 -7.676 1 93.56 184 TRP B N 1
ATOM 5518 C CA . TRP B 1 184 ? -16.266 -10.266 -7.676 1 93.56 184 TRP B CA 1
ATOM 5519 C C . TRP B 1 184 ? -15.445 -11.297 -6.898 1 93.56 184 TRP B C 1
ATOM 5521 O O . TRP B 1 184 ? -14.211 -11.258 -6.906 1 93.56 184 TRP B O 1
ATOM 5531 N N . THR B 1 185 ? -16.109 -12.273 -6.223 1 96.12 185 THR B N 1
ATOM 5532 C CA . THR B 1 185 ? -15.344 -13.117 -5.312 1 96.12 185 THR B CA 1
ATOM 5533 C C . THR B 1 185 ? -15.68 -14.594 -5.527 1 96.12 185 THR B C 1
ATOM 5535 O O . THR B 1 185 ? -15.43 -15.422 -4.652 1 96.12 185 THR B O 1
ATOM 5538 N N . ARG B 1 186 ? -16.219 -14.984 -6.574 1 96.62 186 ARG B N 1
ATOM 5539 C CA . ARG B 1 186 ? -16.703 -16.344 -6.758 1 96.62 186 ARG B CA 1
ATOM 5540 C C . ARG B 1 186 ? -15.656 -17.234 -7.406 1 96.62 186 ARG B C 1
ATOM 5542 O O . ARG B 1 186 ? -15.961 -18.328 -7.859 1 96.62 186 ARG B O 1
ATOM 5549 N N . GLY B 1 187 ? -14.391 -16.766 -7.512 1 97.44 187 GLY B N 1
ATOM 5550 C CA . GLY B 1 187 ? -13.305 -17.609 -7.969 1 97.44 187 GLY B CA 1
ATOM 5551 C C . GLY B 1 187 ? -13.133 -18.859 -7.129 1 97.44 187 GLY B C 1
ATOM 5552 O O . GLY B 1 187 ? -13.234 -18.812 -5.902 1 97.44 187 GLY B O 1
ATOM 5553 N N . CYS B 1 188 ? -12.883 -20.016 -7.777 1 98.44 188 CYS B N 1
ATOM 5554 C CA . CYS B 1 188 ? -12.773 -21.281 -7.051 1 98.44 188 CYS B CA 1
ATOM 5555 C C . CYS B 1 188 ? -11.984 -22.297 -7.855 1 98.44 188 CYS B C 1
ATOM 5557 O O . CYS B 1 188 ? -11.539 -22.016 -8.969 1 98.44 188 CYS B O 1
ATOM 5559 N N . LEU B 1 189 ? -11.703 -23.422 -7.227 1 98.75 189 LEU B N 1
ATOM 5560 C CA . LEU B 1 189 ? -11.109 -24.578 -7.879 1 98.75 189 LEU B CA 1
ATOM 5561 C C . LEU B 1 189 ? -12.094 -25.75 -7.906 1 98.75 189 LEU B C 1
ATOM 5563 O O . LEU B 1 189 ? -12.727 -26.062 -6.895 1 98.75 189 LEU B O 1
ATOM 5567 N N . ALA B 1 190 ? -12.211 -26.344 -9.07 1 98.75 190 ALA B N 1
ATOM 5568 C CA . ALA B 1 190 ? -12.969 -27.578 -9.227 1 98.75 190 ALA B CA 1
ATOM 5569 C C . ALA B 1 190 ? -12.062 -28.797 -9.102 1 98.75 190 ALA B C 1
ATOM 5571 O O . ALA B 1 190 ? -10.844 -28.703 -9.281 1 98.75 190 ALA B O 1
ATOM 5572 N N . LEU B 1 191 ? -12.68 -29.969 -8.781 1 98.75 191 LEU B N 1
ATOM 5573 C CA . LEU B 1 191 ? -11.945 -31.219 -8.688 1 98.75 191 LEU B CA 1
ATOM 5574 C C . LEU B 1 191 ? -12.516 -32.25 -9.656 1 98.75 191 LEU B C 1
ATOM 5576 O O . LEU B 1 191 ? -13.711 -32.531 -9.633 1 98.75 191 LEU B O 1
ATOM 5580 N N . LEU B 1 192 ? -11.703 -32.75 -10.516 1 98.81 192 LEU B N 1
ATOM 5581 C CA . LEU B 1 192 ? -12 -33.938 -11.312 1 98.81 192 LEU B CA 1
ATOM 5582 C C . LEU B 1 192 ? -11.117 -35.125 -10.898 1 98.81 192 LEU B C 1
ATOM 5584 O O . LEU B 1 192 ? -9.984 -34.906 -10.453 1 98.81 192 LEU B O 1
ATOM 5588 N N . THR B 1 193 ? -11.648 -36.312 -11.055 1 98.62 193 THR B N 1
ATOM 5589 C CA . THR B 1 193 ? -10.891 -37.531 -10.742 1 98.62 193 THR B CA 1
ATOM 5590 C C . THR B 1 193 ? -10.961 -38.531 -11.898 1 98.62 193 THR B C 1
ATOM 5592 O O . THR B 1 193 ? -11.93 -38.531 -12.664 1 98.62 193 THR B O 1
ATOM 5595 N N . SER B 1 194 ? -9.93 -39.281 -12.047 1 98.56 194 SER B N 1
ATOM 5596 C CA . SER B 1 194 ? -9.828 -40.281 -13.109 1 98.56 194 SER B CA 1
ATOM 5597 C C . SER B 1 194 ? -8.914 -41.438 -12.703 1 98.56 194 SER B C 1
ATOM 5599 O O . SER B 1 194 ? -7.938 -41.219 -11.984 1 98.56 194 SER B O 1
ATOM 5601 N N . THR B 1 195 ? -9.203 -42.656 -13.25 1 96.94 195 THR B N 1
ATOM 5602 C CA . THR B 1 195 ? -8.32 -43.781 -13.008 1 96.94 195 THR B CA 1
ATOM 5603 C C . THR B 1 195 ? -7.414 -44.031 -14.219 1 96.94 195 THR B C 1
ATOM 5605 O O . THR B 1 195 ? -6.434 -44.781 -14.125 1 96.94 195 THR B O 1
ATOM 5608 N N . ASP B 1 196 ? -7.715 -43.375 -15.391 1 96 196 ASP B N 1
ATOM 5609 C CA . ASP B 1 196 ? -7.004 -43.75 -16.609 1 96 196 ASP B CA 1
ATOM 5610 C C . ASP B 1 196 ? -6.539 -42.5 -17.359 1 96 196 ASP B C 1
ATOM 5612 O O . ASP B 1 196 ? -5.945 -42.594 -18.438 1 96 196 ASP B O 1
ATOM 5616 N N . LEU B 1 197 ? -6.836 -41.25 -16.875 1 97.75 197 LEU B N 1
ATOM 5617 C CA . LEU B 1 197 ? -6.477 -39.969 -17.453 1 97.75 197 LEU B CA 1
ATOM 5618 C C . LEU B 1 197 ? -7.312 -39.656 -18.688 1 97.75 197 LEU B C 1
ATOM 5620 O O . LEU B 1 197 ? -7.059 -38.688 -19.391 1 97.75 197 LEU B O 1
ATOM 5624 N N . MET B 1 198 ? -8.312 -40.469 -18.984 1 96.12 198 MET B N 1
ATOM 5625 C CA . MET B 1 198 ? -9.117 -40.312 -20.188 1 96.12 198 MET B CA 1
ATOM 5626 C C . MET B 1 198 ? -10.531 -39.844 -19.844 1 96.12 198 MET B C 1
ATOM 5628 O O . MET B 1 198 ? -11.039 -38.906 -20.422 1 96.12 198 MET B O 1
ATOM 5632 N N . GLN B 1 199 ? -11.117 -40.625 -18.906 1 97.06 199 GLN B N 1
ATOM 5633 C CA . GLN B 1 199 ? -12.453 -40.25 -18.438 1 97.06 199 GLN B CA 1
ATOM 5634 C C . GLN B 1 199 ? -12.391 -39.625 -17.062 1 97.06 199 GLN B C 1
ATOM 5636 O O . GLN B 1 199 ? -11.789 -40.156 -16.141 1 97.06 199 GLN B O 1
ATOM 5641 N N . TRP B 1 200 ? -13.055 -38.469 -16.938 1 98.69 200 TRP B N 1
ATOM 5642 C CA . TRP B 1 200 ? -12.945 -37.719 -15.703 1 98.69 200 TRP B CA 1
ATOM 5643 C C . TRP B 1 200 ? -14.305 -37.562 -15.039 1 98.69 200 TRP B C 1
ATOM 5645 O O . TRP B 1 200 ? -15.312 -37.344 -15.711 1 98.69 200 TRP B O 1
ATOM 5655 N N . ASN B 1 201 ? -14.367 -37.688 -13.727 1 98.75 201 ASN B N 1
ATOM 5656 C CA . ASN B 1 201 ? -15.531 -37.375 -12.898 1 98.75 201 ASN B CA 1
ATOM 5657 C C . ASN B 1 201 ? -15.391 -36.031 -12.234 1 98.75 201 ASN B C 1
ATOM 5659 O O . ASN B 1 201 ? -14.398 -35.75 -11.555 1 98.75 201 ASN B O 1
ATOM 5663 N N . LEU B 1 202 ? -16.391 -35.188 -12.492 1 98.62 202 LEU B N 1
ATOM 5664 C CA . LEU B 1 202 ? -16.391 -33.844 -11.898 1 98.62 202 LEU B CA 1
ATOM 5665 C C . LEU B 1 202 ? -17.125 -33.844 -10.562 1 98.62 202 LEU B C 1
ATOM 5667 O O . LEU B 1 202 ? -18.281 -34.25 -10.484 1 98.62 202 LEU B O 1
ATOM 5671 N N . ALA B 1 203 ? -16.438 -33.375 -9.5 1 98.44 203 ALA B N 1
ATOM 5672 C CA . ALA B 1 203 ? -17.062 -33.312 -8.18 1 98.44 203 ALA B CA 1
ATOM 5673 C C . ALA B 1 203 ? -18.25 -32.344 -8.188 1 98.44 203 ALA B C 1
ATOM 5675 O O . ALA B 1 203 ? -18.234 -31.344 -8.898 1 98.44 203 ALA B O 1
ATOM 5676 N N . ALA B 1 204 ? -19.219 -32.625 -7.32 1 97.25 204 ALA B N 1
ATOM 5677 C CA . ALA B 1 204 ? -20.438 -31.828 -7.27 1 97.25 204 ALA B CA 1
ATOM 5678 C C . ALA B 1 204 ? -20.188 -30.469 -6.621 1 97.25 204 ALA B C 1
ATOM 5680 O O . ALA B 1 204 ? -20.844 -29.484 -6.961 1 97.25 204 ALA B O 1
ATOM 5681 N N . LYS B 1 205 ? -19.328 -30.453 -5.711 1 96.5 205 LYS B N 1
ATOM 5682 C CA . LYS B 1 205 ? -18.969 -29.219 -5.004 1 96.5 205 LYS B CA 1
ATOM 5683 C C . LYS B 1 205 ? -17.562 -28.766 -5.383 1 96.5 205 LYS B C 1
ATOM 5685 O O . LYS B 1 205 ? -16.719 -29.578 -5.773 1 96.5 205 LYS B O 1
ATOM 5690 N N . PRO B 1 206 ? -17.344 -27.391 -5.297 1 98.06 206 PRO B N 1
ATOM 5691 C CA . PRO B 1 206 ? -15.977 -26.938 -5.566 1 98.06 206 PRO B CA 1
ATOM 5692 C C . PRO B 1 206 ? -14.961 -27.5 -4.582 1 98.06 206 PRO B C 1
ATOM 5694 O O . PRO B 1 206 ? -15.281 -27.719 -3.414 1 98.06 206 PRO B O 1
ATOM 5697 N N . PHE B 1 207 ? -13.773 -27.766 -5.039 1 98.31 207 PHE B N 1
ATOM 5698 C CA . PHE B 1 207 ? -12.656 -28.234 -4.227 1 98.31 207 PHE B CA 1
ATOM 5699 C C . PHE B 1 207 ? -12.227 -27.172 -3.227 1 98.31 207 PHE B C 1
ATOM 5701 O O . PHE B 1 207 ? -11.914 -27.484 -2.074 1 98.31 207 PHE B O 1
ATOM 5708 N N . PHE B 1 208 ? -12.219 -25.953 -3.623 1 98.62 208 PHE B N 1
ATOM 5709 C CA . PHE B 1 208 ? -11.789 -24.781 -2.875 1 98.62 208 PHE B CA 1
ATOM 5710 C C . PHE B 1 208 ? -12.523 -23.547 -3.35 1 98.62 208 PHE B C 1
ATOM 5712 O O . PHE B 1 208 ? -12.461 -23.188 -4.527 1 98.62 208 PHE B O 1
ATOM 5719 N N . ALA B 1 209 ? -13.219 -22.797 -2.561 1 98.19 209 ALA B N 1
ATOM 5720 C CA . ALA B 1 209 ? -14 -21.594 -2.84 1 98.19 209 ALA B CA 1
ATOM 5721 C C . ALA B 1 209 ? -13.898 -20.594 -1.69 1 98.19 209 ALA B C 1
ATOM 5723 O O . ALA B 1 209 ? -14.805 -20.484 -0.864 1 98.19 209 ALA B O 1
ATOM 5724 N N . PRO B 1 210 ? -12.914 -19.75 -1.729 1 97.81 210 PRO B N 1
ATOM 5725 C CA . PRO B 1 210 ? -12.602 -18.938 -0.553 1 97.81 210 PRO B CA 1
ATOM 5726 C C . PRO B 1 210 ? -13.453 -17.672 -0.478 1 97.81 210 PRO B C 1
ATOM 5728 O O . PRO B 1 210 ? -13.453 -16.984 0.547 1 97.81 210 PRO B O 1
ATOM 5731 N N . ASN B 1 211 ? -14.141 -17.219 -1.567 1 97.62 211 ASN B N 1
ATOM 5732 C CA . ASN B 1 211 ? -14.961 -16.016 -1.607 1 97.62 211 ASN B CA 1
ATOM 5733 C C . ASN B 1 211 ? -14.117 -14.758 -1.441 1 97.62 211 ASN B C 1
ATOM 5735 O O . ASN B 1 211 ? -14.461 -13.875 -0.654 1 97.62 211 ASN B O 1
ATOM 5739 N N . ASP B 1 212 ? -12.945 -14.734 -2.143 1 96.38 212 ASP B N 1
ATOM 5740 C CA . ASP B 1 212 ? -12.086 -13.578 -1.898 1 96.38 212 ASP B CA 1
ATOM 5741 C C . ASP B 1 212 ? -11.258 -13.234 -3.139 1 96.38 212 ASP B C 1
ATOM 5743 O O . ASP B 1 212 ? -10.289 -12.484 -3.057 1 96.38 212 ASP B O 1
ATOM 5747 N N . MET B 1 213 ? -11.609 -13.797 -4.227 1 95.56 213 MET B N 1
ATOM 5748 C CA . MET B 1 213 ? -10.875 -13.484 -5.449 1 95.56 213 MET B CA 1
ATOM 5749 C C . MET B 1 213 ? -11.766 -13.656 -6.676 1 95.56 213 MET B C 1
ATOM 5751 O O . MET B 1 213 ? -12.781 -14.352 -6.621 1 95.56 213 MET B O 1
ATOM 5755 N N . PHE B 1 214 ? -11.352 -13.078 -7.766 1 93.81 214 PHE B N 1
ATOM 5756 C CA . PHE B 1 214 ? -12.133 -13.133 -9 1 93.81 214 PHE B CA 1
ATOM 5757 C C . PHE B 1 214 ? -11.992 -14.5 -9.664 1 93.81 214 PHE B C 1
ATOM 5759 O O . PHE B 1 214 ? -12.992 -15.156 -9.969 1 93.81 214 PHE B O 1
ATOM 5766 N N . CYS B 1 215 ? -10.781 -14.914 -9.867 1 95.19 215 CYS B N 1
ATOM 5767 C CA . CYS B 1 215 ? -10.469 -16.219 -10.43 1 95.19 215 CYS B CA 1
ATOM 5768 C C . CYS B 1 215 ? -9.047 -16.641 -10.078 1 95.19 215 CYS B C 1
ATOM 5770 O O . CYS B 1 215 ? -8.102 -15.875 -10.266 1 95.19 215 CYS B O 1
ATOM 5772 N N . PRO B 1 216 ? -8.844 -17.828 -9.562 1 97.38 216 PRO B N 1
ATOM 5773 C CA . PRO B 1 216 ? -7.473 -18.297 -9.328 1 97.38 216 PRO B CA 1
ATOM 5774 C C . PRO B 1 216 ? -6.777 -18.75 -10.609 1 97.38 216 PRO B C 1
ATOM 5776 O O . PRO B 1 216 ? -7.445 -19.078 -11.602 1 97.38 216 PRO B O 1
ATOM 5779 N N . GLU B 1 217 ? -5.445 -18.766 -10.484 1 97.75 217 GLU B N 1
ATOM 5780 C CA . GLU B 1 217 ? -4.672 -19.234 -11.633 1 97.75 217 GLU B CA 1
ATOM 5781 C C . GLU B 1 217 ? -3.582 -20.203 -11.203 1 97.75 217 GLU B C 1
ATOM 5783 O O . GLU B 1 217 ? -3.045 -20.094 -10.094 1 97.75 217 GLU B O 1
ATOM 5788 N N . CYS B 1 218 ? -3.348 -21.141 -12.086 1 98.56 218 CYS B N 1
ATOM 5789 C CA . CYS B 1 218 ? -2.197 -22.031 -12.016 1 98.56 218 CYS B CA 1
ATOM 5790 C C . CYS B 1 218 ? -2.135 -22.75 -10.664 1 98.56 218 CYS B C 1
ATOM 5792 O O . CYS B 1 218 ? -1.106 -22.703 -9.984 1 98.56 218 CYS B O 1
ATOM 5794 N N . PRO B 1 219 ? -3.166 -23.484 -10.32 1 98.75 219 PRO B N 1
ATOM 5795 C CA . PRO B 1 219 ? -3.141 -24.188 -9.031 1 98.75 219 PRO B CA 1
ATOM 5796 C C . PRO B 1 219 ? -2.109 -25.312 -8.992 1 98.75 219 PRO B C 1
ATOM 5798 O O . PRO B 1 219 ? -1.685 -25.797 -10.039 1 98.75 219 PRO B O 1
ATOM 5801 N N . GLU B 1 220 ? -1.703 -25.672 -7.809 1 98.75 220 GLU B N 1
ATOM 5802 C CA . GLU B 1 220 ? -0.845 -26.797 -7.473 1 98.75 220 GLU B CA 1
ATOM 5803 C C . GLU B 1 220 ? -1.185 -27.359 -6.098 1 98.75 220 GLU B C 1
ATOM 5805 O O . GLU B 1 220 ? -1.501 -26.609 -5.172 1 98.75 220 GLU B O 1
ATOM 5810 N N . LEU B 1 221 ? -1.169 -28.672 -5.98 1 98.75 221 LEU B N 1
ATOM 5811 C CA . LEU B 1 221 ? -1.388 -29.344 -4.707 1 98.75 221 LEU B CA 1
ATOM 5812 C C . LEU B 1 221 ? -0.287 -30.359 -4.441 1 98.75 221 LEU B C 1
ATOM 5814 O O . LEU B 1 221 ? 0.02 -31.203 -5.297 1 98.75 221 LEU B O 1
ATOM 5818 N N . PHE B 1 222 ? 0.333 -30.281 -3.27 1 98 222 PHE B N 1
ATOM 5819 C CA . PHE B 1 222 ? 1.372 -31.234 -2.916 1 98 222 PHE B CA 1
ATOM 5820 C C . PHE B 1 222 ? 1.464 -31.406 -1.404 1 98 222 PHE B C 1
ATOM 5822 O O . PHE B 1 222 ? 0.855 -30.641 -0.652 1 98 222 PHE B O 1
ATOM 5829 N N . THR B 1 223 ? 2.133 -32.406 -1.036 1 97.31 223 THR B N 1
ATOM 5830 C CA . THR B 1 223 ? 2.406 -32.656 0.375 1 97.31 223 THR B CA 1
ATOM 5831 C C . THR B 1 223 ? 3.908 -32.719 0.631 1 97.31 223 THR B C 1
ATOM 5833 O O . THR B 1 223 ? 4.695 -32.875 -0.303 1 97.31 223 THR B O 1
ATOM 5836 N N . LEU B 1 224 ? 4.277 -32.469 1.824 1 97.69 224 LEU B N 1
ATOM 5837 C CA . LEU B 1 224 ? 5.652 -32.594 2.293 1 97.69 224 LEU B CA 1
ATOM 5838 C C . LEU B 1 224 ? 5.746 -33.625 3.41 1 97.69 224 LEU B C 1
ATOM 5840 O O . LEU B 1 224 ? 4.727 -34.062 3.959 1 97.69 224 LEU B O 1
ATOM 5844 N N . PRO B 1 225 ? 6.98 -34.062 3.732 1 96.62 225 PRO B N 1
ATOM 5845 C CA . PRO B 1 225 ? 7.156 -35.094 4.75 1 96.62 225 PRO B CA 1
ATOM 5846 C C . PRO B 1 225 ? 6.625 -34.656 6.121 1 96.62 225 PRO B C 1
ATOM 5848 O O . PRO B 1 225 ? 6.414 -35.5 6.992 1 96.62 225 PRO B O 1
ATOM 5851 N N . ASN B 1 226 ? 6.359 -33.438 6.367 1 96.56 226 ASN B N 1
ATOM 5852 C CA . ASN B 1 226 ? 5.816 -32.969 7.633 1 96.56 226 ASN B CA 1
ATOM 5853 C C . ASN B 1 226 ? 4.344 -33.344 7.789 1 96.56 226 ASN B C 1
ATOM 5855 O O . ASN B 1 226 ? 3.73 -33.062 8.82 1 96.56 226 ASN B O 1
ATOM 5859 N N . GLY B 1 227 ? 3.752 -33.875 6.785 1 95.75 227 GLY B N 1
ATOM 5860 C CA . GLY B 1 227 ? 2.393 -34.375 6.863 1 95.75 227 GLY B CA 1
ATOM 5861 C C . GLY B 1 227 ? 1.351 -33.375 6.441 1 95.75 227 GLY B C 1
ATOM 5862 O O . GLY B 1 227 ? 0.158 -33.688 6.391 1 95.75 227 GLY B O 1
ATOM 5863 N N . LYS B 1 228 ? 1.769 -32.188 6.102 1 97.19 228 LYS B N 1
ATOM 5864 C CA . LYS B 1 2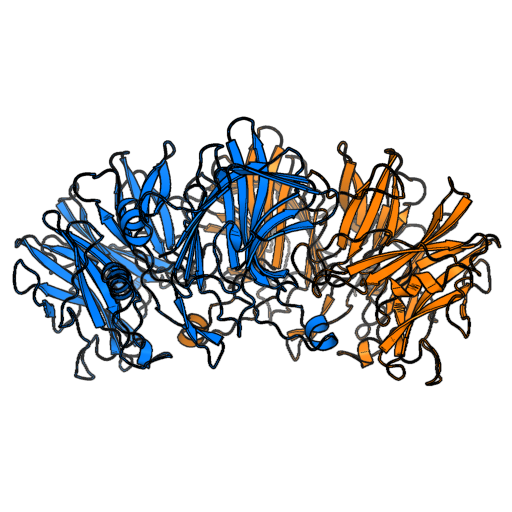28 ? 0.84 -31.156 5.68 1 97.19 228 LYS B CA 1
ATOM 5865 C C . LYS B 1 228 ? 0.648 -31.172 4.168 1 97.19 228 LYS B C 1
ATOM 5867 O O . LYS B 1 228 ? 1.501 -31.672 3.432 1 97.19 228 LYS B O 1
ATOM 5872 N N . TRP B 1 229 ? -0.503 -30.719 3.758 1 97.94 229 TRP B N 1
ATOM 5873 C CA . TRP B 1 229 ? -0.807 -30.484 2.35 1 97.94 229 TRP B CA 1
ATOM 5874 C C . TRP B 1 229 ? -0.809 -29 2.035 1 97.94 229 TRP B C 1
ATOM 5876 O O . TRP B 1 229 ? -1.253 -28.188 2.85 1 97.94 229 TRP B O 1
ATOM 5886 N N . TYR B 1 230 ? -0.313 -28.672 0.919 1 98.62 230 TYR B N 1
ATOM 5887 C CA . TYR B 1 230 ? -0.208 -27.281 0.492 1 98.62 230 TYR B CA 1
ATOM 5888 C C . TYR B 1 230 ? -0.929 -27.062 -0.833 1 98.62 230 TYR B C 1
ATOM 5890 O O . TYR B 1 230 ? -0.652 -27.75 -1.818 1 98.62 230 TYR B O 1
ATOM 5898 N N . LEU B 1 231 ? -1.908 -26.172 -0.794 1 98.81 231 LEU B N 1
ATOM 5899 C CA . LEU B 1 231 ? -2.59 -25.688 -1.993 1 98.81 231 LEU B CA 1
ATOM 5900 C C . LEU B 1 231 ? -2.016 -24.359 -2.451 1 98.81 231 LEU B C 1
ATOM 5902 O O . LEU B 1 231 ? -2.059 -23.375 -1.712 1 98.81 231 LEU B O 1
ATOM 5906 N N . VAL B 1 232 ? -1.448 -24.328 -3.652 1 98.75 232 VAL B N 1
ATOM 5907 C CA . VAL B 1 232 ? -0.841 -23.125 -4.195 1 98.75 232 VAL B CA 1
ATOM 5908 C C . VAL B 1 232 ? -1.64 -22.641 -5.406 1 98.75 232 VAL B C 1
ATOM 5910 O O . VAL B 1 232 ? -2.135 -23.453 -6.191 1 98.75 232 VAL B O 1
ATOM 5913 N N . TYR B 1 233 ? -1.828 -21.359 -5.535 1 98.56 233 TYR B N 1
ATOM 5914 C CA . TYR B 1 233 ? -2.447 -20.734 -6.699 1 98.56 233 TYR B CA 1
ATOM 5915 C C . TYR B 1 233 ? -2.021 -19.281 -6.832 1 98.56 233 TYR B C 1
ATOM 5917 O O . TYR B 1 233 ? -1.375 -18.734 -5.934 1 98.56 233 TYR B O 1
ATOM 5925 N N . SER B 1 234 ? -2.289 -18.672 -7.965 1 98.06 234 SER B N 1
ATOM 5926 C CA . SER B 1 234 ? -1.907 -17.281 -8.195 1 98.06 234 SER B CA 1
ATOM 5927 C C . SER B 1 234 ? -3.135 -16.375 -8.305 1 98.06 234 SER B C 1
ATOM 5929 O O . SER B 1 234 ? -4.188 -16.812 -8.766 1 98.06 234 SER B O 1
ATOM 5931 N N . ARG B 1 235 ? -2.967 -15.203 -7.789 1 96.62 235 ARG B N 1
ATOM 5932 C CA . ARG B 1 235 ? -3.967 -14.141 -7.805 1 96.62 235 ARG B CA 1
ATOM 5933 C C . ARG B 1 235 ? -3.479 -12.938 -8.609 1 96.62 235 ARG B C 1
ATOM 5935 O O . ARG B 1 235 ? -2.363 -12.461 -8.398 1 96.62 235 ARG B O 1
ATOM 5942 N N . PHE B 1 236 ? -4.312 -12.352 -9.438 1 92.25 236 PHE B N 1
ATOM 5943 C CA . PHE B 1 236 ? -3.809 -11.281 -10.297 1 92.25 236 PHE B CA 1
ATOM 5944 C C . PHE B 1 236 ? -4.176 -9.914 -9.734 1 92.25 236 PHE B C 1
ATOM 5946 O O . PHE B 1 236 ? -3.799 -8.883 -10.297 1 92.25 236 PHE B O 1
ATOM 5953 N N . SER B 1 237 ? -4.855 -9.883 -8.602 1 92.31 237 SER B N 1
ATOM 5954 C CA . SER B 1 237 ? -5.219 -8.602 -8.016 1 92.31 237 SER B CA 1
ATOM 5955 C C . SER B 1 237 ? -5.074 -8.625 -6.496 1 92.31 237 SER B C 1
ATOM 5957 O O . SER B 1 237 ? -5.09 -9.695 -5.887 1 92.31 237 SER B O 1
ATOM 5959 N N . SER B 1 238 ? -4.98 -7.441 -5.902 1 91.12 238 SER B N 1
ATOM 5960 C CA . SER B 1 238 ? -4.965 -7.277 -4.453 1 91.12 238 SER B CA 1
ATOM 5961 C C . SER B 1 238 ? -6.324 -7.609 -3.846 1 91.12 238 SER B C 1
ATOM 5963 O O . SER B 1 238 ? -7.352 -7.527 -4.523 1 91.12 238 SER B O 1
ATOM 5965 N N . PRO B 1 239 ? -6.332 -7.992 -2.549 1 90.62 239 PRO B N 1
ATOM 5966 C CA . PRO B 1 239 ? -5.156 -8.211 -1.701 1 90.62 239 PRO B CA 1
ATOM 5967 C C . PRO B 1 239 ? -4.41 -9.492 -2.045 1 90.62 239 PRO B C 1
ATOM 5969 O O . PRO B 1 239 ? -4.941 -10.352 -2.758 1 90.62 239 PRO B O 1
ATOM 5972 N N . ASP B 1 240 ? -3.223 -9.664 -1.693 1 94.25 240 ASP B N 1
ATOM 5973 C CA . ASP B 1 240 ? -2.375 -10.844 -1.79 1 94.25 240 ASP B CA 1
ATOM 5974 C C . ASP B 1 240 ? -2.129 -11.227 -3.248 1 94.25 240 ASP B C 1
ATOM 5976 O O . ASP B 1 240 ? -2.256 -12.398 -3.617 1 94.25 240 ASP B O 1
ATOM 5980 N N . ALA B 1 24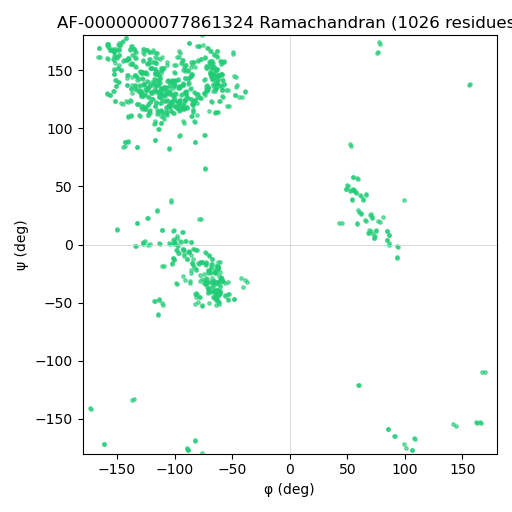1 ? -1.942 -10.234 -4.094 1 95.25 241 ALA B N 1
ATOM 5981 C CA . ALA B 1 241 ? -1.603 -10.5 -5.488 1 95.25 241 ALA B CA 1
ATOM 5982 C C . ALA B 1 241 ? -0.301 -11.289 -5.594 1 95.25 241 ALA B C 1
ATOM 5984 O O . ALA B 1 241 ? 0.608 -11.109 -4.777 1 95.25 241 ALA B O 1
ATOM 5985 N N . GLY B 1 242 ? -0.191 -12.133 -6.57 1 96.56 242 GLY B N 1
ATOM 5986 C CA . GLY B 1 242 ? 0.944 -13.023 -6.73 1 96.56 242 GLY B CA 1
ATOM 5987 C C . GLY B 1 242 ? 0.61 -14.477 -6.434 1 96.56 242 GLY B C 1
ATOM 5988 O O . GLY B 1 242 ? -0.562 -14.859 -6.41 1 96.56 242 GLY B O 1
ATOM 5989 N N . THR B 1 243 ? 1.632 -15.297 -6.297 1 98.06 243 THR B N 1
ATOM 5990 C CA . THR B 1 243 ? 1.44 -16.703 -5.953 1 98.06 243 THR B CA 1
ATOM 5991 C C . THR B 1 243 ? 1.344 -16.875 -4.441 1 98.06 243 THR B C 1
ATOM 5993 O O . THR B 1 243 ? 2.215 -16.422 -3.699 1 98.06 243 THR B O 1
ATOM 5996 N N . VAL B 1 244 ? 0.263 -17.5 -4.012 1 98 244 VAL B N 1
ATOM 5997 C CA . VAL B 1 244 ? 0.017 -17.688 -2.586 1 98 244 VAL B CA 1
ATOM 5998 C C . VAL B 1 244 ? -0.176 -19.188 -2.295 1 98 244 VAL B C 1
ATOM 6000 O O . VAL B 1 244 ? -0.311 -19.984 -3.217 1 98 244 VAL B O 1
ATOM 6003 N N . TYR B 1 245 ? -0.135 -19.5 -0.987 1 98.38 245 TYR B N 1
ATOM 6004 C CA . TYR B 1 245 ? -0.412 -20.891 -0.619 1 98.38 245 TYR B CA 1
ATOM 6005 C C . TYR B 1 245 ? -1.33 -20.953 0.596 1 98.38 245 TYR B C 1
ATOM 6007 O O . TYR B 1 245 ? -1.467 -19.984 1.334 1 98.38 245 TYR B O 1
ATOM 6015 N N . ARG B 1 246 ? -2.021 -22.047 0.724 1 98.25 246 ARG B N 1
ATOM 6016 C CA . ARG B 1 246 ? -2.824 -22.438 1.874 1 98.25 246 ARG B CA 1
ATOM 6017 C C . ARG B 1 246 ? -2.352 -23.781 2.428 1 98.25 246 ARG B C 1
ATOM 6019 O O . ARG B 1 246 ? -1.692 -24.547 1.727 1 98.25 246 ARG B O 1
ATOM 6026 N N . VAL B 1 247 ? -2.693 -24.047 3.684 1 98 247 VAL B N 1
ATOM 6027 C CA . VAL B 1 247 ? -2.195 -25.234 4.367 1 98 247 VAL B CA 1
ATOM 6028 C C . VAL B 1 247 ? -3.371 -26.062 4.863 1 98 247 VAL B C 1
ATOM 6030 O O . VAL B 1 247 ? -4.363 -25.531 5.359 1 98 247 VAL B O 1
ATOM 6033 N N . GLY B 1 248 ? -3.297 -27.344 4.641 1 97.5 248 GLY B N 1
ATOM 6034 C CA . GLY B 1 248 ? -4.289 -28.281 5.148 1 97.5 248 GLY B CA 1
ATOM 6035 C C . GLY B 1 248 ? -3.68 -29.531 5.75 1 97.5 248 GLY B C 1
ATOM 6036 O O . GLY B 1 248 ? -2.521 -29.859 5.48 1 97.5 248 GLY B O 1
ATOM 6037 N N . ASP B 1 249 ? -4.523 -30.266 6.559 1 96.94 249 ASP B N 1
ATOM 6038 C CA . ASP B 1 249 ? -4.086 -31.516 7.18 1 96.94 249 ASP B CA 1
ATOM 6039 C C . ASP B 1 249 ? -4.426 -32.719 6.305 1 96.94 249 ASP B C 1
ATOM 6041 O O . ASP B 1 249 ? -3.961 -33.844 6.562 1 96.94 249 ASP B O 1
ATOM 6045 N N . SER B 1 250 ? -5.164 -32.469 5.293 1 96.38 250 SER B N 1
ATOM 6046 C CA . SER B 1 250 ? -5.578 -33.5 4.355 1 96.38 250 SER B CA 1
ATOM 6047 C C . SER B 1 250 ? -5.59 -33 2.922 1 96.38 250 SER B C 1
ATOM 6049 O O . SER B 1 250 ? -5.625 -31.781 2.697 1 96.38 250 SER B O 1
ATOM 6051 N N . PRO B 1 251 ? -5.531 -33.875 1.953 1 96.69 251 PRO B N 1
ATOM 6052 C CA . PRO B 1 251 ? -5.523 -33.406 0.562 1 96.69 251 PRO B CA 1
ATOM 6053 C C . PRO B 1 251 ? -6.801 -32.656 0.174 1 96.69 251 PRO B C 1
ATOM 6055 O O . PRO B 1 251 ? -6.828 -31.969 -0.837 1 96.69 251 PRO B O 1
ATOM 6058 N N . ARG B 1 252 ? -7.844 -32.875 0.922 1 96.38 252 ARG B N 1
ATOM 6059 C CA . ARG B 1 252 ? -9.102 -32.219 0.585 1 96.38 252 ARG B CA 1
ATOM 6060 C C . ARG B 1 252 ? -9.344 -31 1.473 1 96.38 252 ARG B C 1
ATOM 6062 O O . ARG B 1 252 ? -10.383 -30.344 1.37 1 96.38 252 ARG B O 1
ATOM 6069 N N . GLY B 1 253 ? -8.422 -30.672 2.295 1 94.75 253 GLY B N 1
ATOM 6070 C CA . GLY B 1 253 ? -8.547 -29.531 3.182 1 94.75 253 GLY B CA 1
ATOM 6071 C C . GLY B 1 253 ? -9.273 -29.844 4.473 1 94.75 253 GLY B C 1
ATOM 6072 O O . GLY B 1 253 ? -9.297 -31 4.906 1 94.75 253 GLY B O 1
ATOM 6073 N N . PRO B 1 254 ? -9.812 -28.828 5.129 1 96.25 254 PRO B N 1
ATOM 6074 C CA . PRO B 1 254 ? -9.859 -27.422 4.715 1 96.25 254 PRO B CA 1
ATOM 6075 C C . PRO B 1 254 ? -8.469 -26.797 4.586 1 96.25 254 PRO B C 1
ATOM 6077 O O . PRO B 1 254 ? -7.57 -27.125 5.359 1 96.25 254 PRO B O 1
ATOM 6080 N N . PHE B 1 255 ? -8.328 -25.953 3.609 1 97.94 255 PHE B N 1
ATOM 6081 C CA . PHE B 1 255 ? -7.094 -25.219 3.371 1 97.94 255 PHE B CA 1
ATOM 6082 C C . PHE B 1 255 ? -7.164 -23.828 4.016 1 97.94 255 PHE B C 1
ATOM 6084 O O . PHE B 1 255 ? -8.055 -23.047 3.699 1 97.94 255 PHE B O 1
ATOM 6091 N N . ARG B 1 256 ? -6.184 -23.594 4.84 1 97 256 ARG B N 1
ATOM 6092 C CA . ARG B 1 256 ? -6.184 -22.375 5.645 1 97 256 ARG B CA 1
ATOM 6093 C C . ARG B 1 256 ? -4.98 -21.5 5.312 1 97 256 ARG B C 1
ATOM 6095 O O . ARG B 1 256 ? -3.973 -21.984 4.801 1 97 256 ARG B O 1
ATOM 6102 N N . LYS B 1 257 ? -5.141 -20.219 5.609 1 96.44 257 LYS B N 1
ATOM 6103 C CA . LYS B 1 257 ? -3.975 -19.344 5.543 1 96.44 257 LYS B CA 1
ATOM 6104 C C . LYS B 1 257 ? -2.957 -19.703 6.621 1 96.44 257 LYS B C 1
ATOM 6106 O O . LYS B 1 257 ? -3.332 -20.078 7.738 1 96.44 257 LYS B O 1
ATOM 6111 N N . PRO B 1 258 ? -1.689 -19.609 6.238 1 95.06 258 PRO B N 1
ATOM 6112 C CA . PRO B 1 258 ? -0.688 -19.906 7.27 1 95.06 258 PRO B CA 1
ATOM 6113 C C . PRO B 1 258 ? -0.737 -18.922 8.438 1 95.06 258 PRO B C 1
ATOM 6115 O O . PRO B 1 258 ? -1.24 -17.812 8.289 1 95.06 258 PRO B O 1
ATOM 6118 N N . THR B 1 259 ? -0.168 -19.266 9.547 1 86.81 259 THR B N 1
ATOM 6119 C CA . THR B 1 259 ? -0.302 -18.5 10.781 1 86.81 259 THR B CA 1
ATOM 6120 C C . THR B 1 259 ? 0.9 -17.578 10.977 1 86.81 259 THR B C 1
ATOM 6122 O O . THR B 1 259 ? 1.015 -16.906 12.008 1 86.81 259 THR B O 1
ATOM 6125 N N . ASP B 1 260 ? 1.797 -17.516 9.992 1 88.31 260 ASP B N 1
ATOM 6126 C CA . ASP B 1 260 ? 3.033 -16.766 10.148 1 88.31 260 ASP B CA 1
ATOM 6127 C C . ASP B 1 260 ? 2.826 -15.289 9.797 1 88.31 260 ASP B C 1
ATOM 6129 O O . ASP B 1 260 ? 3.785 -14.516 9.742 1 88.31 260 ASP B O 1
ATOM 6133 N N . GLY B 1 261 ? 1.647 -14.891 9.461 1 87.25 261 GLY B N 1
ATOM 6134 C CA . GLY B 1 261 ? 1.335 -13.5 9.172 1 87.25 261 GLY B CA 1
ATOM 6135 C C . GLY B 1 261 ? 1.597 -13.109 7.73 1 87.25 261 GLY B C 1
ATOM 6136 O O . GLY B 1 261 ? 1.465 -11.938 7.363 1 87.25 261 GLY B O 1
ATOM 6137 N N . SER B 1 262 ? 1.911 -14.047 6.871 1 90.56 262 SER B N 1
ATOM 6138 C CA . SER B 1 262 ? 2.232 -13.758 5.477 1 90.56 262 SER B CA 1
ATOM 6139 C C . SER B 1 262 ? 0.981 -13.781 4.605 1 90.56 262 SER B C 1
ATOM 6141 O O . SER B 1 262 ? 1.016 -13.344 3.451 1 90.56 262 SER B O 1
ATOM 6143 N N . SER B 1 263 ? -0.118 -14.273 5.094 1 91.06 263 SER B N 1
ATOM 6144 C CA . SER B 1 263 ? -1.32 -14.555 4.316 1 91.06 263 SER B CA 1
ATOM 6145 C C . SER B 1 263 ? -1.027 -15.531 3.184 1 91.06 263 SER B C 1
ATOM 6147 O O . SER B 1 263 ? -1.748 -15.562 2.184 1 91.06 263 SER B O 1
ATOM 6149 N N . GLY B 1 264 ? 0.065 -16.219 3.307 1 95.12 264 GLY B N 1
ATOM 6150 C CA . GLY B 1 264 ? 0.452 -17.203 2.318 1 95.12 264 GLY B CA 1
ATOM 6151 C C . GLY B 1 264 ? 1.201 -16.625 1.14 1 95.12 264 GLY B C 1
ATOM 6152 O O . GLY B 1 264 ? 1.445 -17.312 0.145 1 95.12 264 GLY B O 1
ATOM 6153 N N . ARG B 1 265 ? 1.622 -15.375 1.23 1 95.31 265 ARG B N 1
ATOM 6154 C CA . ARG B 1 265 ? 2.342 -14.734 0.139 1 95.31 265 ARG B CA 1
ATOM 6155 C C . ARG B 1 265 ? 3.846 -14.945 0.271 1 95.31 265 ARG B C 1
ATOM 6157 O O . ARG B 1 265 ? 4.426 -14.695 1.33 1 95.31 265 ARG B O 1
ATOM 6164 N N . TRP B 1 266 ? 4.441 -15.359 -0.816 1 94.56 266 TRP B N 1
ATOM 6165 C CA . TRP B 1 266 ? 5.891 -15.5 -0.859 1 94.56 266 TRP B CA 1
ATOM 6166 C C . TRP B 1 266 ? 6.543 -14.281 -1.503 1 94.56 266 TRP B C 1
ATOM 6168 O O . TRP B 1 266 ? 7.684 -13.938 -1.188 1 94.56 266 TRP B O 1
ATOM 6178 N N . ASP B 1 267 ? 5.902 -13.758 -2.389 1 97.81 267 ASP B N 1
ATOM 6179 C CA . ASP B 1 267 ? 6.422 -12.68 -3.221 1 97.81 267 ASP B CA 1
ATOM 6180 C C . ASP B 1 267 ? 5.312 -11.703 -3.605 1 97.81 267 ASP B C 1
ATOM 6182 O O . ASP B 1 267 ? 4.172 -11.844 -3.164 1 97.81 267 ASP B O 1
ATOM 6186 N N . GLY B 1 268 ? 5.68 -10.633 -4.262 1 95.88 268 GLY B N 1
ATOM 6187 C CA . GLY B 1 268 ? 4.711 -9.664 -4.746 1 95.88 268 GLY B CA 1
ATOM 6188 C C . GLY B 1 268 ? 4.078 -10.07 -6.066 1 95.88 268 GLY B C 1
ATOM 6189 O O . GLY B 1 268 ? 4.223 -11.211 -6.512 1 95.88 268 GLY B O 1
ATOM 6190 N N . ARG B 1 269 ? 3.395 -9.164 -6.668 1 95.19 269 ARG B N 1
ATOM 6191 C CA . ARG B 1 269 ? 2.521 -9.422 -7.809 1 95.19 269 ARG B CA 1
ATOM 6192 C C . ARG B 1 269 ? 3.336 -9.75 -9.055 1 95.19 269 ARG B C 1
ATOM 6194 O O . ARG B 1 269 ? 2.822 -10.375 -9.984 1 95.19 269 ARG B O 1
ATOM 6201 N N . ARG B 1 270 ? 4.609 -9.336 -9.078 1 96.69 270 ARG B N 1
ATOM 6202 C CA . ARG B 1 270 ? 5.359 -9.43 -10.328 1 96.69 270 ARG B CA 1
ATOM 6203 C C . ARG B 1 270 ? 5.941 -10.828 -10.516 1 96.69 270 ARG B C 1
ATOM 6205 O O . ARG B 1 270 ? 6.379 -11.18 -11.617 1 96.69 270 ARG B O 1
ATOM 6212 N N . TRP B 1 271 ? 6.055 -11.57 -9.492 1 97.38 271 TRP B N 1
ATOM 6213 C CA . TRP B 1 271 ? 6.359 -12.984 -9.625 1 97.38 271 TRP B CA 1
ATOM 6214 C C . TRP B 1 271 ? 5.082 -13.82 -9.609 1 97.38 271 TRP B C 1
ATOM 6216 O O . TRP B 1 271 ? 4.422 -13.938 -8.57 1 97.38 271 TRP B O 1
ATOM 6226 N N . TYR B 1 272 ? 4.848 -14.453 -10.727 1 97.62 272 TYR B N 1
ATOM 6227 C CA . TYR B 1 272 ? 3.475 -14.898 -10.938 1 97.62 272 TYR B CA 1
ATOM 6228 C C . TYR B 1 272 ? 3.436 -16.281 -11.578 1 97.62 272 TYR B C 1
ATOM 6230 O O . TYR B 1 272 ? 4.438 -16.734 -12.133 1 97.62 272 TYR B O 1
ATOM 6238 N N . ALA B 1 273 ? 2.227 -16.969 -11.414 1 98.25 273 ALA B N 1
ATOM 6239 C CA . ALA B 1 273 ? 1.894 -18.234 -12.055 1 98.25 273 ALA B CA 1
ATOM 6240 C C . ALA B 1 273 ? 2.982 -19.281 -11.812 1 98.25 273 ALA B C 1
ATOM 6242 O O . ALA B 1 273 ? 3.453 -19.922 -12.75 1 98.25 273 ALA B O 1
ATOM 6243 N N . ALA B 1 274 ? 3.4 -19.375 -10.594 1 98.31 274 ALA B N 1
ATOM 6244 C CA . ALA B 1 274 ? 4.504 -20.266 -10.234 1 98.31 274 ALA B CA 1
ATOM 6245 C C . ALA B 1 274 ? 4 -21.656 -9.906 1 98.31 274 ALA B C 1
ATOM 6247 O O . ALA B 1 274 ? 2.908 -21.828 -9.359 1 98.31 274 ALA B O 1
ATOM 6248 N N . LYS B 1 275 ? 4.719 -22.625 -10.266 1 98.69 275 LYS B N 1
ATOM 6249 C CA . LYS B 1 275 ? 4.523 -24.016 -9.875 1 98.69 275 LYS B CA 1
ATOM 6250 C C . LYS B 1 275 ? 5.855 -24.688 -9.547 1 98.69 275 LYS B C 1
ATOM 6252 O O . LYS B 1 275 ? 6.918 -24.094 -9.734 1 98.69 275 LYS B O 1
ATOM 6257 N N . SER B 1 276 ? 5.734 -25.906 -9 1 98.69 276 SER B N 1
ATOM 6258 C CA . SER B 1 276 ? 6.957 -26.516 -8.492 1 98.69 276 SER B CA 1
ATOM 6259 C C . SER B 1 276 ? 7.02 -28 -8.828 1 98.69 276 SER B C 1
ATOM 6261 O O . SER B 1 276 ? 6.074 -28.547 -9.398 1 98.69 276 SER B O 1
ATOM 6263 N N . CYS B 1 277 ? 8.133 -28.625 -8.672 1 98.19 277 CYS B N 1
ATOM 6264 C CA . CYS B 1 277 ? 8.383 -30.062 -8.633 1 98.19 277 CYS B CA 1
ATOM 6265 C C . CYS B 1 277 ? 9.289 -30.422 -7.461 1 98.19 277 CYS B C 1
ATOM 6267 O O . CYS B 1 277 ? 9.891 -29.547 -6.844 1 98.19 277 CYS B O 1
ATOM 6269 N N . PRO B 1 278 ? 9.281 -31.656 -7.078 1 97.56 278 PRO B N 1
ATOM 6270 C CA . PRO B 1 278 ? 10.195 -32.062 -6.004 1 97.56 278 PRO B CA 1
ATOM 6271 C C . PRO B 1 278 ? 11.664 -31.797 -6.355 1 97.56 278 PRO B C 1
ATOM 6273 O O . PRO B 1 278 ? 12.039 -31.844 -7.531 1 97.56 278 PRO B O 1
ATOM 6276 N N . LYS B 1 279 ? 12.375 -31.469 -5.359 1 96.81 279 LYS B N 1
ATOM 6277 C CA . LYS B 1 279 ? 13.828 -31.469 -5.559 1 96.81 279 LYS B CA 1
ATOM 6278 C C . LYS B 1 279 ? 14.367 -32.906 -5.648 1 96.81 279 LYS B C 1
ATOM 6280 O O . LYS B 1 279 ? 14.047 -33.75 -4.809 1 96.81 279 LYS B O 1
ATOM 6285 N N . ALA B 1 280 ? 15.188 -33.094 -6.672 1 95.44 280 ALA B N 1
ATOM 6286 C CA . ALA B 1 280 ? 15.758 -34.438 -6.848 1 95.44 280 ALA B CA 1
ATOM 6287 C C . ALA B 1 280 ? 16.547 -34.844 -5.613 1 95.44 280 ALA B C 1
ATOM 6289 O O . ALA B 1 280 ? 17.344 -34.094 -5.078 1 95.44 280 ALA B O 1
ATOM 6290 N N . ASP B 1 281 ? 16.266 -36.031 -5.02 1 91.31 281 ASP B N 1
ATOM 6291 C CA . ASP B 1 281 ? 16.938 -36.719 -3.92 1 91.31 281 ASP B CA 1
ATOM 6292 C C . ASP B 1 281 ? 16.641 -36.031 -2.586 1 91.31 281 ASP B C 1
ATOM 6294 O O . ASP B 1 281 ? 17.281 -36.344 -1.575 1 91.31 281 ASP B O 1
ATOM 6298 N N . ASP B 1 282 ? 15.797 -35.062 -2.545 1 94.94 282 ASP B N 1
ATOM 6299 C CA . ASP B 1 282 ? 15.398 -34.438 -1.295 1 94.94 282 ASP B CA 1
ATOM 6300 C C . ASP B 1 282 ? 13.898 -34.125 -1.294 1 94.94 282 ASP B C 1
ATOM 6302 O O . ASP B 1 282 ? 13.5 -33 -1.602 1 94.94 282 ASP B O 1
ATOM 6306 N N . PRO B 1 283 ? 13.094 -35 -0.881 1 92 283 PRO B N 1
ATOM 6307 C CA . PRO B 1 283 ? 11.633 -34.844 -0.956 1 92 283 PRO B CA 1
ATOM 6308 C C . PRO B 1 283 ? 11.102 -33.781 0.003 1 92 283 PRO B C 1
ATOM 6310 O O . PRO B 1 283 ? 9.914 -33.438 -0.054 1 92 283 PRO B O 1
ATOM 6313 N N . SER B 1 284 ? 11.938 -33.312 0.875 1 96.5 284 SER B N 1
ATOM 6314 C CA . SER B 1 284 ? 11.492 -32.281 1.822 1 96.5 284 SER B CA 1
ATOM 6315 C C . SER B 1 284 ? 11.484 -30.906 1.188 1 96.5 284 SER B C 1
ATOM 6317 O O . SER B 1 284 ? 11.016 -29.938 1.792 1 96.5 284 SER B O 1
ATOM 6319 N N . LYS B 1 285 ? 11.969 -30.844 -0.05 1 97.25 285 LYS B N 1
ATOM 6320 C CA . LYS B 1 285 ? 12.078 -29.547 -0.722 1 97.25 285 LYS B CA 1
ATOM 6321 C C . LYS B 1 285 ? 11.406 -29.578 -2.09 1 97.25 285 LYS B C 1
ATOM 6323 O O . LYS B 1 285 ? 11.32 -30.641 -2.719 1 97.25 285 LYS B O 1
ATOM 6328 N N . ARG B 1 286 ? 10.883 -28.438 -2.477 1 98.12 286 ARG B N 1
ATOM 6329 C CA . ARG B 1 286 ? 10.359 -28.219 -3.82 1 98.12 286 ARG B CA 1
ATOM 6330 C C . ARG B 1 286 ? 11.164 -27.156 -4.555 1 98.12 286 ARG B C 1
ATOM 6332 O O . ARG B 1 286 ? 11.75 -26.266 -3.93 1 98.12 286 ARG B O 1
ATOM 6339 N N . ILE B 1 287 ? 11.266 -27.25 -5.863 1 97.69 287 ILE B N 1
ATOM 6340 C CA . ILE B 1 287 ? 11.852 -26.219 -6.707 1 97.69 287 ILE B CA 1
ATOM 6341 C C . ILE B 1 287 ? 10.75 -25.469 -7.453 1 97.69 287 ILE B C 1
ATOM 6343 O O . ILE B 1 287 ? 9.992 -26.062 -8.219 1 97.69 287 ILE B O 1
ATOM 6347 N N . TYR B 1 288 ? 10.68 -24.156 -7.219 1 98.25 288 TYR B N 1
ATOM 6348 C CA . TYR B 1 288 ? 9.641 -23.328 -7.824 1 98.25 288 TYR B CA 1
ATOM 6349 C C . TYR B 1 288 ? 10.188 -22.531 -9 1 98.25 288 TYR B C 1
ATOM 6351 O O . TYR B 1 288 ? 11.312 -22.031 -8.945 1 98.25 288 TYR B O 1
ATOM 6359 N N . PHE B 1 289 ? 9.359 -22.453 -10 1 97.94 289 PHE B N 1
ATOM 6360 C CA . PHE B 1 289 ? 9.57 -21.594 -11.164 1 97.94 289 PHE B CA 1
ATOM 6361 C C . PHE B 1 289 ? 8.398 -20.656 -11.367 1 97.94 289 PHE B C 1
ATOM 6363 O O . PHE B 1 289 ? 7.238 -21.047 -11.203 1 97.94 289 PHE B O 1
ATOM 6370 N N . GLY B 1 290 ? 8.602 -19.391 -11.594 1 98 290 GLY B N 1
ATOM 6371 C CA . GLY B 1 290 ? 7.645 -18.344 -11.945 1 98 290 GLY B CA 1
ATOM 6372 C C . GLY B 1 290 ? 8.234 -17.266 -12.82 1 98 290 GLY B C 1
ATOM 6373 O O . GLY B 1 290 ? 9.445 -17.25 -13.062 1 98 290 GLY B O 1
ATOM 6374 N N . TRP B 1 291 ? 7.402 -16.453 -13.375 1 97.94 291 TRP B N 1
ATOM 6375 C CA . TRP B 1 291 ? 7.914 -15.43 -14.281 1 97.94 291 TRP B CA 1
ATOM 6376 C C . TRP B 1 291 ? 7.773 -14.039 -13.68 1 97.94 291 TRP B C 1
ATOM 6378 O O . TRP B 1 291 ? 6.93 -13.812 -12.812 1 97.94 291 TRP B O 1
ATOM 6388 N N . ILE B 1 292 ? 8.641 -13.148 -14.062 1 97.62 292 ILE B N 1
ATOM 6389 C CA . ILE B 1 292 ? 8.57 -11.727 -13.758 1 97.62 292 ILE B CA 1
ATOM 6390 C C . ILE B 1 292 ? 8.062 -10.961 -14.984 1 97.62 292 ILE B C 1
ATOM 6392 O O . ILE B 1 292 ? 8.648 -11.055 -16.062 1 97.62 292 ILE B O 1
ATOM 6396 N N . ALA B 1 293 ? 7.102 -10.156 -14.812 1 96.31 293 ALA B N 1
ATOM 6397 C CA . ALA B 1 293 ? 6.355 -9.516 -15.891 1 96.31 293 ALA B CA 1
ATOM 6398 C C . ALA B 1 293 ? 7.246 -8.539 -16.656 1 96.31 293 ALA B C 1
ATOM 6400 O O . ALA B 1 293 ? 8.086 -7.855 -16.078 1 96.31 293 ALA B O 1
ATOM 6401 N N . ASP B 1 294 ? 6.965 -8.445 -18.016 1 94.62 294 ASP B N 1
ATOM 6402 C CA . ASP B 1 294 ? 7.562 -7.422 -18.875 1 94.62 294 ASP B CA 1
ATOM 6403 C C . ASP B 1 294 ? 6.84 -6.086 -18.719 1 94.62 294 ASP B C 1
ATOM 6405 O O . ASP B 1 294 ? 5.703 -6.039 -18.234 1 94.62 294 ASP B O 1
ATOM 6409 N N . ARG B 1 295 ? 7.574 -5.16 -19.078 1 93 295 ARG B N 1
ATOM 6410 C CA . ARG B 1 295 ? 7 -3.82 -19.188 1 93 295 ARG B CA 1
ATOM 6411 C C . ARG B 1 295 ? 7.305 -3.191 -20.531 1 93 295 ARG B C 1
ATOM 6413 O O . ARG B 1 295 ? 8.453 -3.182 -20.969 1 93 295 ARG B O 1
ATOM 6420 N N . CYS B 1 296 ? 6.23 -2.676 -21.156 1 91.88 296 CYS B N 1
ATOM 6421 C CA . CYS B 1 296 ? 6.43 -2.045 -22.453 1 91.88 296 CYS B CA 1
ATOM 6422 C C . CYS B 1 296 ? 7.02 -0.647 -22.297 1 91.88 296 CYS B C 1
ATOM 6424 O O . CYS B 1 296 ? 6.43 0.208 -21.641 1 91.88 296 CYS B O 1
ATOM 6426 N N . SER B 1 297 ? 8.062 -0.364 -22.922 1 83.94 297 SER B N 1
ATOM 6427 C CA . SER B 1 297 ? 8.766 0.907 -22.766 1 83.94 297 SER B CA 1
ATOM 6428 C C . SER B 1 297 ? 7.996 2.043 -23.438 1 83.94 297 SER B C 1
ATOM 6430 O O . SER B 1 297 ? 8.047 3.188 -22.984 1 83.94 297 SER B O 1
ATOM 6432 N N . SER B 1 298 ? 7.309 1.756 -24.547 1 86.88 298 SER B N 1
ATOM 6433 C CA . SER B 1 298 ? 6.66 2.793 -25.344 1 86.88 298 SER B CA 1
ATOM 6434 C C . SER B 1 298 ? 5.434 3.355 -24.641 1 86.88 298 SER B C 1
ATOM 6436 O O . SER B 1 298 ? 5.156 4.551 -24.719 1 86.88 298 SER B O 1
ATOM 6438 N N . ASP B 1 299 ? 4.742 2.498 -23.875 1 88.5 299 ASP B N 1
ATOM 6439 C CA . ASP B 1 299 ? 3.518 2.992 -23.266 1 88.5 299 ASP B CA 1
ATOM 6440 C C . ASP B 1 299 ? 3.521 2.729 -21.75 1 88.5 299 ASP B C 1
ATOM 6442 O O . ASP B 1 299 ? 2.539 3.014 -21.062 1 88.5 299 ASP B O 1
ATOM 6446 N N . SER B 1 300 ? 4.582 2.137 -21.234 1 87.25 300 SER B N 1
ATOM 6447 C CA . SER B 1 300 ? 4.852 1.9 -19.828 1 87.25 300 SER B CA 1
ATOM 6448 C C . SER B 1 300 ? 3.848 0.918 -19.234 1 87.25 300 SER B C 1
ATOM 6450 O O . SER B 1 300 ? 3.658 0.878 -18.016 1 87.25 300 SER B O 1
ATOM 6452 N N . LYS B 1 301 ? 3.201 0.136 -20.062 1 93.06 301 LYS B N 1
ATOM 6453 C CA . LYS B 1 301 ? 2.221 -0.827 -19.562 1 93.06 301 LYS B CA 1
ATOM 6454 C C . LYS B 1 301 ? 2.891 -2.141 -19.172 1 93.06 301 LYS B C 1
ATOM 6456 O O . LYS B 1 301 ? 3.832 -2.586 -19.828 1 93.06 301 LYS B O 1
ATOM 6461 N N . TRP B 1 302 ? 2.352 -2.684 -18.141 1 94.75 302 TRP B N 1
ATOM 6462 C CA . TRP B 1 302 ? 2.762 -4.031 -17.766 1 94.75 302 TRP B CA 1
ATOM 6463 C C . TRP B 1 302 ? 2.184 -5.066 -18.719 1 94.75 302 TRP B C 1
ATOM 6465 O O . TRP B 1 302 ? 1.029 -4.953 -19.141 1 94.75 302 TRP B O 1
ATOM 6475 N N . MET B 1 303 ? 3.021 -6.117 -19.016 1 94.75 303 MET B N 1
ATOM 6476 C CA . MET B 1 303 ? 2.637 -7.125 -20 1 94.75 303 MET B CA 1
ATOM 6477 C C . MET B 1 303 ? 2.604 -8.516 -19.375 1 94.75 303 MET B C 1
ATOM 6479 O O . MET B 1 303 ? 3.312 -8.773 -18.406 1 94.75 303 MET B O 1
ATOM 6483 N N . TRP B 1 304 ? 1.748 -9.344 -19.953 1 95.5 304 TRP B N 1
ATOM 6484 C CA . TRP B 1 304 ? 1.751 -10.75 -19.562 1 95.5 304 TRP B CA 1
ATOM 6485 C C . TRP B 1 304 ? 3.057 -11.43 -19.984 1 95.5 304 TRP B C 1
ATOM 6487 O O . TRP B 1 304 ? 3.525 -11.25 -21.109 1 95.5 304 TRP B O 1
ATOM 6497 N N . GLY B 1 305 ? 3.623 -12.141 -19.047 1 95.94 305 GLY B N 1
ATOM 6498 C CA . GLY B 1 305 ? 4.879 -12.82 -19.312 1 95.94 305 GLY B CA 1
ATOM 6499 C C . GLY B 1 305 ? 6.082 -11.891 -19.266 1 95.94 305 GLY B C 1
ATOM 6500 O O . GLY B 1 305 ? 5.93 -10.672 -19.25 1 95.94 305 GLY B O 1
ATOM 6501 N N . GLY B 1 306 ? 7.195 -12.406 -19.344 1 95.69 306 GLY B N 1
ATOM 6502 C CA . GLY B 1 306 ? 8.469 -11.719 -19.297 1 95.69 306 GLY B CA 1
ATOM 6503 C C . GLY B 1 306 ? 9.656 -12.656 -19.172 1 95.69 306 GLY B C 1
ATOM 6504 O O . GLY B 1 306 ? 9.938 -13.43 -20.078 1 95.69 306 GLY B O 1
ATOM 6505 N N . ASP B 1 307 ? 10.289 -12.633 -17.984 1 96.12 307 ASP B N 1
ATOM 6506 C CA . ASP B 1 307 ? 11.445 -13.484 -17.75 1 96.12 307 ASP B CA 1
ATOM 6507 C C . ASP B 1 307 ? 11.125 -14.578 -16.719 1 96.12 307 ASP B C 1
ATOM 6509 O O . ASP B 1 307 ? 10.508 -14.305 -15.695 1 96.12 307 ASP B O 1
ATOM 6513 N N . MET B 1 308 ? 11.562 -15.805 -17.094 1 96.62 308 MET B N 1
ATOM 6514 C CA . MET B 1 308 ? 11.578 -16.797 -16.016 1 96.62 308 MET B CA 1
ATOM 6515 C C . MET B 1 308 ? 12.508 -16.359 -14.891 1 96.62 308 MET B C 1
ATOM 6517 O O . MET B 1 308 ? 13.688 -16.078 -15.125 1 96.62 308 MET B O 1
ATOM 6521 N N . ALA B 1 309 ? 12.047 -16.266 -13.75 1 96.06 309 ALA B N 1
ATOM 6522 C CA . ALA B 1 309 ? 12.82 -15.82 -12.594 1 96.06 309 ALA B CA 1
ATOM 6523 C C . ALA B 1 309 ? 13.836 -16.875 -12.172 1 96.06 309 ALA B C 1
ATOM 6525 O O . ALA B 1 309 ? 13.836 -18 -12.695 1 96.06 309 ALA B O 1
ATOM 6526 N N . PHE B 1 310 ? 14.719 -16.438 -11.289 1 93.75 310 PHE B N 1
ATOM 6527 C CA . PHE B 1 310 ? 15.688 -17.359 -10.703 1 93.75 310 PHE B CA 1
ATOM 6528 C C . PHE B 1 310 ? 14.977 -18.5 -9.984 1 93.75 310 PHE B C 1
ATOM 6530 O O . PHE B 1 310 ? 13.992 -18.281 -9.273 1 93.75 310 PHE B O 1
ATOM 6537 N N . PRO B 1 311 ? 15.414 -19.766 -10.227 1 94.81 311 PRO B N 1
ATOM 6538 C CA . PRO B 1 311 ? 14.781 -20.891 -9.523 1 94.81 311 PRO B CA 1
ATOM 6539 C C . PRO B 1 311 ? 14.867 -20.75 -8.008 1 94.81 311 PRO B C 1
ATOM 6541 O O . PRO B 1 311 ? 15.891 -20.312 -7.48 1 94.81 311 PRO B O 1
ATOM 6544 N N . ARG B 1 312 ? 13.812 -21.141 -7.375 1 96.94 312 ARG B N 1
ATOM 6545 C CA . ARG B 1 312 ? 13.734 -20.953 -5.93 1 96.94 312 ARG B CA 1
ATOM 6546 C C . ARG B 1 312 ? 13.477 -22.281 -5.219 1 96.94 312 ARG B C 1
ATOM 6548 O O . ARG B 1 312 ? 12.742 -23.125 -5.727 1 96.94 312 ARG B O 1
ATOM 6555 N N . GLN B 1 313 ? 14.102 -22.453 -4.121 1 96.94 313 GLN B N 1
ATOM 6556 C CA . GLN B 1 313 ? 13.859 -23.609 -3.27 1 96.94 313 GLN B CA 1
ATOM 6557 C C . GLN B 1 313 ? 12.859 -23.281 -2.162 1 96.94 313 GLN B C 1
ATOM 6559 O O . GLN B 1 313 ? 12.961 -22.234 -1.524 1 96.94 313 GLN B O 1
ATOM 6564 N N . VAL B 1 314 ? 11.898 -24.219 -1.941 1 97.88 314 VAL B N 1
ATOM 6565 C CA . VAL B 1 314 ? 10.859 -24.016 -0.938 1 97.88 314 VAL B CA 1
ATOM 6566 C C . VAL B 1 314 ? 10.82 -25.203 0.017 1 97.88 314 VAL B C 1
ATOM 6568 O O . VAL B 1 314 ? 10.945 -26.359 -0.409 1 97.88 314 VAL B O 1
ATOM 6571 N N . PHE B 1 315 ? 10.68 -24.969 1.286 1 97.88 315 PHE B N 1
ATOM 6572 C CA . PHE B 1 315 ? 10.578 -25.984 2.332 1 97.88 315 PHE B CA 1
ATOM 6573 C C . PHE B 1 315 ? 9.781 -25.453 3.52 1 97.88 315 PHE B C 1
ATOM 6575 O O . PHE B 1 315 ? 9.508 -24.25 3.605 1 97.88 315 PHE B O 1
ATOM 6582 N N . ALA B 1 316 ? 9.367 -26.312 4.383 1 97.62 316 ALA B N 1
ATOM 6583 C CA . ALA B 1 316 ? 8.516 -25.938 5.508 1 97.62 316 ALA B CA 1
ATOM 6584 C C . ALA B 1 316 ? 9.352 -25.625 6.746 1 97.62 316 ALA B C 1
ATOM 6586 O O . ALA B 1 316 ? 10.336 -26.312 7.031 1 97.62 316 ALA B O 1
ATOM 6587 N N . ASP B 1 317 ? 8.938 -24.562 7.383 1 93.62 317 ASP B N 1
ATOM 6588 C CA . ASP B 1 317 ? 9.453 -24.297 8.719 1 93.62 317 ASP B CA 1
ATOM 6589 C C . ASP B 1 317 ? 8.797 -25.219 9.75 1 93.62 317 ASP B C 1
ATOM 6591 O O . ASP B 1 317 ? 7.922 -26.016 9.414 1 93.62 317 ASP B O 1
ATOM 6595 N N . SER B 1 318 ? 9.203 -25.047 11.062 1 91.19 318 SER B N 1
ATOM 6596 C CA . SER B 1 318 ? 8.719 -25.922 12.133 1 91.19 318 SER B CA 1
ATOM 6597 C C . SER B 1 318 ? 7.219 -25.75 12.336 1 91.19 318 SER B C 1
ATOM 6599 O O . SER B 1 318 ? 6.539 -26.703 12.758 1 91.19 318 SER B O 1
ATOM 6601 N N . ASP B 1 319 ? 6.648 -24.625 11.961 1 90.12 319 ASP B N 1
ATOM 6602 C CA . ASP B 1 319 ? 5.223 -24.406 12.172 1 90.12 319 ASP B CA 1
ATOM 6603 C C . ASP B 1 319 ? 4.418 -24.781 10.93 1 90.12 319 ASP B C 1
ATOM 6605 O O . ASP B 1 319 ? 3.201 -24.578 10.891 1 90.12 319 ASP B O 1
ATOM 6609 N N . GLY B 1 320 ? 5.113 -25.266 9.945 1 95 320 GLY B N 1
ATOM 6610 C CA . GLY B 1 320 ? 4.445 -25.703 8.734 1 95 320 GLY B CA 1
ATOM 6611 C C . GLY B 1 320 ? 4.371 -24.641 7.66 1 95 320 GLY B C 1
ATOM 6612 O O . GLY B 1 320 ? 4.012 -24.922 6.516 1 95 320 GLY B O 1
ATOM 6613 N N . SER B 1 321 ? 4.699 -23.391 8.039 1 95.44 321 SER B N 1
ATOM 6614 C CA . SER B 1 321 ? 4.73 -22.359 7.016 1 95.44 321 SER B CA 1
ATOM 6615 C C . SER B 1 321 ? 5.883 -22.562 6.039 1 95.44 321 SER B C 1
ATOM 6617 O O . SER B 1 321 ? 6.93 -23.094 6.418 1 95.44 321 SER B O 1
ATOM 6619 N N . LEU B 1 322 ? 5.672 -22.172 4.824 1 97.62 322 LEU B N 1
ATOM 6620 C CA . LEU B 1 322 ? 6.672 -22.391 3.787 1 97.62 322 LEU B CA 1
ATOM 6621 C C . LEU B 1 322 ? 7.625 -21.219 3.684 1 97.62 322 LEU B C 1
ATOM 6623 O O . LEU B 1 322 ? 7.211 -20.062 3.814 1 97.62 322 LEU B O 1
ATOM 6627 N N . ARG B 1 323 ? 8.852 -21.531 3.432 1 96.25 323 ARG B N 1
ATOM 6628 C CA . ARG B 1 323 ? 9.906 -20.562 3.193 1 96.25 323 ARG B CA 1
ATOM 6629 C C . ARG B 1 323 ? 10.469 -20.688 1.782 1 96.25 323 ARG B C 1
ATOM 6631 O O . ARG B 1 323 ? 10.555 -21.797 1.243 1 96.25 323 ARG B O 1
ATOM 6638 N N . MET B 1 324 ? 10.836 -19.625 1.27 1 96.81 324 MET B N 1
ATOM 6639 C CA . MET B 1 324 ? 11.422 -19.594 -0.069 1 96.81 324 MET B CA 1
ATOM 6640 C C . MET B 1 324 ? 12.836 -19.031 -0.036 1 96.81 324 MET B C 1
ATOM 6642 O O . MET B 1 324 ? 13.07 -17.984 0.55 1 96.81 324 MET B O 1
ATOM 6646 N N . GLU B 1 325 ? 13.773 -19.688 -0.638 1 96.38 325 GLU B N 1
ATOM 6647 C CA . GLU B 1 325 ? 15.18 -19.281 -0.756 1 96.38 325 GLU B CA 1
ATOM 6648 C C . GLU B 1 325 ? 15.68 -19.469 -2.186 1 96.38 325 GLU B C 1
ATOM 6650 O O . GLU B 1 325 ? 15.133 -20.266 -2.947 1 96.38 325 GLU B O 1
ATOM 6655 N N . PRO B 1 326 ? 16.672 -18.672 -2.529 1 95.69 326 PRO B N 1
ATOM 6656 C CA . PRO B 1 326 ? 17.25 -18.938 -3.846 1 95.69 326 PRO B CA 1
ATOM 6657 C C . PRO B 1 326 ? 18 -20.266 -3.908 1 95.69 326 PRO B C 1
ATOM 6659 O O . PRO B 1 326 ? 18.562 -20.719 -2.906 1 95.69 326 PRO B O 1
ATOM 6662 N N . LEU B 1 327 ? 17.953 -20.844 -5.051 1 93.12 327 LEU B N 1
ATOM 6663 C CA . LEU B 1 327 ? 18.734 -22.062 -5.258 1 93.12 327 LEU B CA 1
ATOM 6664 C C . LEU B 1 327 ? 20.234 -21.766 -5.117 1 93.12 327 LEU B C 1
ATOM 6666 O O . LEU B 1 327 ? 20.812 -21.094 -5.973 1 93.12 327 LEU B O 1
ATOM 6670 N N . SER B 1 328 ? 20.906 -22.281 -4.145 1 87.19 328 SER B N 1
ATOM 6671 C CA . SER B 1 328 ? 22.281 -21.953 -3.814 1 87.19 328 SER B CA 1
ATOM 6672 C C . SER B 1 328 ? 23.234 -22.344 -4.945 1 87.19 328 SER B C 1
ATOM 6674 O O . SER B 1 328 ? 24.156 -21.609 -5.273 1 87.19 328 SER B O 1
ATOM 6676 N N . GLU B 1 329 ? 23 -23.516 -5.531 1 82.44 329 GLU B N 1
ATOM 6677 C CA . GLU B 1 329 ? 23.859 -24.016 -6.613 1 82.44 329 GLU B CA 1
ATOM 6678 C C . GLU B 1 329 ? 23.844 -23.047 -7.801 1 82.44 329 GLU B C 1
ATOM 6680 O O . GLU B 1 329 ? 24.859 -22.859 -8.461 1 82.44 329 GLU B O 1
ATOM 6685 N N . GLY B 1 330 ? 22.766 -22.531 -7.992 1 83.81 330 GLY B N 1
ATOM 6686 C CA . GLY B 1 330 ? 22.641 -21.578 -9.086 1 83.81 330 GLY B CA 1
ATOM 6687 C C . GLY B 1 330 ? 23.359 -20.266 -8.828 1 83.81 330 GLY B C 1
ATOM 6688 O O . GLY B 1 330 ? 23.969 -19.703 -9.742 1 83.81 330 GLY B O 1
ATOM 6689 N N . LEU B 1 331 ? 23.297 -19.828 -7.633 1 86.62 331 LEU B N 1
ATOM 6690 C CA . LEU B 1 331 ? 23.984 -18.594 -7.27 1 86.62 331 LEU B CA 1
ATOM 6691 C C . LEU B 1 331 ? 25.484 -18.719 -7.461 1 86.62 331 LEU B C 1
ATOM 6693 O O . LEU B 1 331 ? 26.125 -17.812 -8.008 1 86.62 331 LEU B O 1
ATOM 6697 N N . GLU B 1 332 ? 26 -19.766 -7.047 1 83.19 332 GLU B N 1
ATOM 6698 C CA . GLU B 1 332 ? 27.438 -20 -7.164 1 83.19 332 GLU B CA 1
ATOM 6699 C C . GLU B 1 332 ? 27.875 -20.047 -8.625 1 83.19 332 GLU B C 1
ATOM 6701 O O . GLU B 1 332 ? 28.953 -19.578 -8.977 1 83.19 332 GLU B O 1
ATOM 6706 N N . ASP B 1 333 ? 27.094 -20.609 -9.359 1 83 333 ASP B N 1
ATOM 6707 C CA . ASP B 1 333 ? 27.422 -20.75 -10.773 1 83 333 ASP B CA 1
ATOM 6708 C C . ASP B 1 333 ? 27.469 -19.391 -11.461 1 83 333 ASP B C 1
ATOM 6710 O O . ASP B 1 333 ? 28.344 -19.125 -12.273 1 83 333 ASP B O 1
ATOM 6714 N N . ILE B 1 334 ? 26.531 -18.547 -11.094 1 80.25 334 ILE B N 1
ATOM 6715 C CA . ILE B 1 334 ? 26.391 -17.266 -11.773 1 80.25 334 ILE B CA 1
ATOM 6716 C C . ILE B 1 334 ? 27.391 -16.266 -11.188 1 80.25 334 ILE B C 1
ATOM 6718 O O . ILE B 1 334 ? 28.016 -15.492 -11.93 1 80.25 334 ILE B O 1
ATOM 6722 N N . PHE B 1 335 ? 27.547 -16.25 -9.859 1 82.44 335 PHE B N 1
ATOM 6723 C CA . PHE B 1 335 ? 28.266 -15.156 -9.227 1 82.44 335 PHE B CA 1
ATOM 6724 C C . PHE B 1 335 ? 29.578 -15.633 -8.617 1 82.44 335 PHE B C 1
ATOM 6726 O O . PHE B 1 335 ? 30.391 -14.828 -8.156 1 82.44 335 PHE B O 1
ATOM 6733 N N . GLY B 1 336 ? 29.875 -16.75 -8.703 1 78.19 336 GLY B N 1
ATOM 6734 C CA . GLY B 1 336 ? 31.094 -17.297 -8.141 1 78.19 336 GLY B CA 1
ATOM 6735 C C . GLY B 1 336 ? 31.016 -17.5 -6.641 1 78.19 336 GLY B C 1
ATOM 6736 O O . GLY B 1 336 ? 30.078 -17.047 -5.992 1 78.19 336 GLY B O 1
ATOM 6737 N N . SER B 1 337 ? 31.953 -18.266 -5.992 1 67.38 337 SER B N 1
ATOM 6738 C CA . SER B 1 337 ? 31.953 -18.641 -4.582 1 67.38 337 SER B CA 1
ATOM 6739 C C . SER B 1 337 ? 32.625 -17.578 -3.73 1 67.38 337 SER B C 1
ATOM 6741 O O . SER B 1 337 ? 32.344 -17.438 -2.541 1 67.38 337 SER B O 1
ATOM 6743 N N . ASN B 1 338 ? 33.656 -16.891 -4.27 1 61.88 338 ASN B N 1
ATOM 6744 C CA . ASN B 1 338 ? 34.438 -15.953 -3.457 1 61.88 338 ASN B CA 1
ATOM 6745 C C . ASN B 1 338 ? 34.312 -14.523 -3.975 1 61.88 338 ASN B C 1
ATOM 6747 O O . ASN B 1 338 ? 35.062 -14.094 -4.836 1 61.88 338 ASN B O 1
ATOM 6751 N N . PRO B 1 339 ? 33.25 -13.82 -3.404 1 62.81 339 PRO B N 1
ATOM 6752 C CA . PRO B 1 339 ? 33.125 -12.484 -3.98 1 62.81 339 PRO B CA 1
ATOM 6753 C C . PRO B 1 339 ? 34.25 -11.539 -3.523 1 62.81 339 PRO B C 1
ATOM 6755 O O . PRO B 1 339 ? 34.656 -11.586 -2.361 1 62.81 339 PRO B O 1
ATOM 6758 N N . PRO B 1 340 ? 34.906 -10.805 -4.434 1 59.22 340 PRO B N 1
ATOM 6759 C CA . PRO B 1 340 ? 36.094 -9.969 -4.188 1 59.22 340 PRO B CA 1
ATOM 6760 C C . PRO B 1 340 ? 35.812 -8.812 -3.229 1 59.22 340 PRO B C 1
ATOM 6762 O O . PRO B 1 340 ? 36.719 -8.266 -2.621 1 59.22 340 PRO B O 1
ATOM 6765 N N . HIS B 1 341 ? 34.562 -8.391 -3.146 1 63.38 341 HIS B N 1
ATOM 6766 C CA . HIS B 1 341 ? 34.375 -7.121 -2.457 1 63.38 341 HIS B CA 1
ATOM 6767 C C . HIS B 1 341 ? 33.531 -7.309 -1.204 1 63.38 341 HIS B C 1
ATOM 6769 O O . HIS B 1 341 ? 32.406 -7.84 -1.275 1 63.38 341 HIS B O 1
ATOM 6775 N N . ASN B 1 342 ? 34.344 -7.211 -0.101 1 78.44 342 ASN B N 1
ATOM 6776 C CA . ASN B 1 342 ? 33.625 -7.434 1.143 1 78.44 342 ASN B CA 1
ATOM 6777 C C . ASN B 1 342 ? 33.812 -6.277 2.119 1 78.44 342 ASN B C 1
ATOM 6779 O O . ASN B 1 342 ? 34.906 -5.723 2.229 1 78.44 342 ASN B O 1
ATOM 6783 N N . ILE B 1 343 ? 32.781 -5.605 2.469 1 87.25 343 ILE B N 1
ATOM 6784 C CA . ILE B 1 343 ? 32.75 -4.727 3.633 1 87.25 343 ILE B CA 1
ATOM 6785 C C . ILE B 1 343 ? 32.281 -5.504 4.859 1 87.25 343 ILE B C 1
ATOM 6787 O O . ILE B 1 343 ? 31.156 -5.98 4.902 1 87.25 343 ILE B O 1
ATOM 6791 N N . ALA B 1 344 ? 33.219 -5.582 5.859 1 90.06 344 ALA B N 1
ATOM 6792 C CA . ALA B 1 344 ? 32.906 -6.41 7.023 1 90.06 344 ALA B CA 1
ATOM 6793 C C . ALA B 1 344 ? 31.734 -5.84 7.809 1 90.06 344 ALA B C 1
ATOM 6795 O O . ALA B 1 344 ? 30.859 -6.586 8.266 1 90.06 344 ALA B O 1
ATOM 6796 N N . SER B 1 345 ? 31.797 -4.504 7.984 1 93.19 345 SER B N 1
ATOM 6797 C CA . SER B 1 345 ? 30.75 -3.867 8.773 1 93.19 345 SER B CA 1
ATOM 6798 C C . SER B 1 345 ? 30.547 -2.414 8.359 1 93.19 345 SER B C 1
ATOM 6800 O O . SER B 1 345 ? 31.516 -1.691 8.117 1 93.19 345 SER B O 1
ATOM 6802 N N . LEU B 1 346 ? 29.359 -2.025 8.164 1 94.12 346 LEU B N 1
ATOM 6803 C CA . LEU B 1 346 ? 28.953 -0.642 7.926 1 94.12 346 LEU B CA 1
ATOM 6804 C C . LEU B 1 346 ? 27.922 -0.19 8.953 1 94.12 346 LEU B C 1
ATOM 6806 O O . LEU B 1 346 ? 26.812 -0.711 8.984 1 94.12 346 LEU B O 1
ATOM 6810 N N . HIS B 1 347 ? 28.312 0.712 9.805 1 95.5 347 HIS B N 1
ATOM 6811 C CA . HIS B 1 347 ? 27.469 1.235 10.867 1 95.5 347 HIS B CA 1
ATOM 6812 C C . HIS B 1 347 ? 26.969 2.633 10.531 1 95.5 347 HIS B C 1
ATOM 6814 O O . HIS B 1 347 ? 27.75 3.549 10.297 1 95.5 347 HIS B O 1
ATOM 6820 N N . LEU B 1 348 ? 25.656 2.785 10.43 1 96.38 348 LEU B N 1
ATOM 6821 C CA . LEU B 1 348 ? 25.031 4.078 10.164 1 96.38 348 LEU B CA 1
ATOM 6822 C C . LEU B 1 348 ? 24.203 4.527 11.352 1 96.38 348 LEU B C 1
ATOM 6824 O O . LEU B 1 348 ? 23.5 3.715 11.969 1 96.38 348 LEU B O 1
ATOM 6828 N N . VAL B 1 349 ? 24.281 5.777 11.711 1 96.38 349 VAL B N 1
ATOM 6829 C CA . VAL B 1 349 ? 23.516 6.379 12.797 1 96.38 349 VAL B CA 1
ATOM 6830 C C . VAL B 1 349 ? 23.016 7.754 12.375 1 96.38 349 VAL B C 1
ATOM 6832 O O . VAL B 1 349 ? 23.75 8.523 11.742 1 96.38 349 VAL B O 1
ATOM 6835 N N . SER B 1 350 ? 21.766 7.992 12.641 1 96.06 350 SER B N 1
ATOM 6836 C CA . SER B 1 350 ? 21.188 9.312 12.383 1 96.06 350 SER B CA 1
ATOM 6837 C C . SER B 1 350 ? 20.031 9.602 13.344 1 96.06 350 SER B C 1
ATOM 6839 O O . SER B 1 350 ? 19.234 8.719 13.656 1 96.06 350 SER B O 1
ATOM 6841 N N . GLU B 1 351 ? 19.969 10.812 13.766 1 94.81 351 GLU B N 1
ATOM 6842 C CA . GLU B 1 351 ? 18.891 11.234 14.656 1 94.81 351 GLU B CA 1
ATOM 6843 C C . GLU B 1 351 ? 17.953 12.211 13.953 1 94.81 351 GLU B C 1
ATOM 6845 O O . GLU B 1 351 ? 18.328 13.336 13.641 1 94.81 351 GLU B O 1
ATOM 6850 N N . GLY B 1 352 ? 16.781 11.789 13.781 1 95 352 GLY B N 1
ATOM 6851 C CA . GLY B 1 352 ? 15.719 12.648 13.273 1 95 352 GLY B CA 1
ATOM 6852 C C . GLY B 1 352 ? 15.828 12.914 11.781 1 95 352 GLY B C 1
ATOM 6853 O O . GLY B 1 352 ? 15.195 13.828 11.258 1 95 352 GLY B O 1
ATOM 6854 N N . LYS B 1 353 ? 16.656 12.195 11.102 1 96.38 353 LYS B N 1
ATOM 6855 C CA . LYS B 1 353 ? 16.844 12.391 9.672 1 96.38 353 LYS B CA 1
ATOM 6856 C C . LYS B 1 353 ? 17.234 11.086 8.977 1 96.38 353 LYS B C 1
ATOM 6858 O O . LYS B 1 353 ? 17.516 10.086 9.648 1 96.38 353 LYS B O 1
ATOM 6863 N N . VAL B 1 354 ? 17.188 11.086 7.691 1 97.56 354 VAL B N 1
ATOM 6864 C CA . VAL B 1 354 ? 17.672 9.977 6.879 1 97.56 354 VAL B CA 1
ATOM 6865 C C . VAL B 1 354 ? 19.141 10.211 6.52 1 97.56 354 VAL B C 1
ATOM 6867 O O . VAL B 1 354 ? 19.5 11.266 5.996 1 97.56 354 VAL B O 1
ATOM 6870 N N . LYS B 1 355 ? 19.953 9.266 6.859 1 97.62 355 LYS B N 1
ATOM 6871 C CA . LYS B 1 355 ? 21.344 9.258 6.438 1 97.62 355 LYS B CA 1
ATOM 6872 C C . LYS B 1 355 ? 21.609 8.188 5.383 1 97.62 355 LYS B C 1
ATOM 6874 O O . LYS B 1 355 ? 21.156 7.047 5.531 1 97.62 355 LYS B O 1
ATOM 6879 N N . THR B 1 356 ? 22.203 8.586 4.297 1 96.12 356 THR B N 1
ATOM 6880 C CA . THR B 1 356 ? 22.531 7.66 3.221 1 96.12 356 THR B CA 1
ATOM 6881 C C . THR B 1 356 ? 24.047 7.559 3.035 1 96.12 356 THR B C 1
ATOM 6883 O O . THR B 1 356 ? 24.781 8.492 3.35 1 96.12 356 THR B O 1
ATOM 6886 N N . GLN B 1 357 ? 24.531 6.414 2.654 1 94 357 GLN B N 1
ATOM 6887 C CA . GLN B 1 357 ? 25.922 6.172 2.277 1 94 357 GLN B CA 1
ATOM 6888 C C . GLN B 1 357 ? 26 5.277 1.045 1 94 357 GLN B C 1
ATOM 6890 O O . GLN B 1 357 ? 25.641 4.102 1.099 1 94 357 GLN B O 1
ATOM 6895 N N . PHE B 1 358 ? 26.422 5.859 -0.054 1 90.31 358 PHE B N 1
ATOM 6896 C CA . PHE B 1 358 ? 26.609 5.066 -1.263 1 90.31 358 PHE B CA 1
ATOM 6897 C C . PHE B 1 358 ? 27.828 4.156 -1.126 1 90.31 358 PHE B C 1
ATOM 6899 O O . PHE B 1 358 ? 28.844 4.547 -0.54 1 90.31 358 PHE B O 1
ATOM 6906 N N . LEU B 1 359 ? 27.609 3.01 -1.569 1 84.12 359 LEU B N 1
ATOM 6907 C CA . LEU B 1 359 ? 28.703 2.047 -1.534 1 84.12 359 LEU B CA 1
ATOM 6908 C C . LEU B 1 359 ? 29.734 2.361 -2.607 1 84.12 359 LEU B C 1
ATOM 6910 O O . LEU B 1 359 ? 29.375 2.68 -3.744 1 84.12 359 LEU B O 1
ATOM 6914 N N . ALA B 1 360 ? 30.766 3.139 -2.141 1 66.5 360 ALA B N 1
ATOM 6915 C CA . ALA B 1 360 ? 31.828 3.627 -3.004 1 66.5 360 ALA B CA 1
ATOM 6916 C C . ALA B 1 360 ? 32.25 2.572 -4.031 1 66.5 360 ALA B C 1
ATOM 6918 O O . ALA B 1 360 ? 32.188 1.374 -3.744 1 66.5 360 ALA B O 1
ATOM 6919 N N . SER B 1 361 ? 32.281 3.162 -5.289 1 56.09 361 SER B N 1
ATOM 6920 C CA . SER B 1 361 ? 32.656 2.398 -6.465 1 56.09 361 SER B CA 1
ATOM 6921 C C . SER B 1 361 ? 33.938 1.617 -6.207 1 56.09 361 SER B C 1
ATOM 6923 O O . SER B 1 361 ? 34.094 0.467 -6.633 1 56.09 361 SER B O 1
ATOM 6925 N N . ASP B 1 362 ? 34.938 2.25 -5.652 1 51.22 362 ASP B N 1
ATOM 6926 C CA . ASP B 1 362 ? 36.219 1.549 -5.594 1 51.22 362 ASP B CA 1
ATOM 6927 C C . ASP B 1 362 ? 36.125 0.29 -4.734 1 51.22 362 ASP B C 1
ATOM 6929 O O . ASP B 1 362 ? 36.75 -0.718 -5.02 1 51.22 362 ASP B O 1
ATOM 6933 N N . ALA B 1 363 ? 35.5 0.484 -3.697 1 45.53 363 ALA B N 1
ATOM 6934 C CA . ALA B 1 363 ? 35.406 -0.706 -2.854 1 45.53 363 ALA B CA 1
ATOM 6935 C C . ALA B 1 363 ? 34.562 -1.782 -3.521 1 45.53 363 ALA B C 1
ATOM 6937 O O . ALA B 1 363 ? 34.781 -2.977 -3.32 1 45.53 363 ALA B O 1
ATOM 6938 N N . LEU B 1 364 ? 33.625 -1.43 -4.148 1 49.5 364 LEU B N 1
ATOM 6939 C CA . LEU B 1 364 ? 32.812 -2.424 -4.84 1 49.5 364 LEU B CA 1
ATOM 6940 C C . LEU B 1 364 ? 33.156 -2.486 -6.32 1 49.5 364 LEU B C 1
ATOM 6942 O O . LEU B 1 364 ? 32.531 -3.232 -7.082 1 49.5 364 LEU B O 1
ATOM 6946 N N . ALA B 1 365 ? 34.406 -1.767 -6.656 1 43.06 365 ALA B N 1
ATOM 6947 C CA . ALA B 1 365 ? 34.906 -1.731 -8.031 1 43.06 365 ALA B CA 1
ATOM 6948 C C . ALA B 1 365 ? 33.75 -1.475 -9.016 1 43.06 365 ALA B C 1
ATOM 6950 O O . ALA B 1 365 ? 33.719 -2.088 -10.086 1 43.06 365 ALA B O 1
ATOM 6951 N N . ILE B 1 366 ? 32.656 -0.982 -8.539 1 48.59 366 ILE B N 1
ATOM 6952 C CA . ILE B 1 366 ? 31.594 -0.708 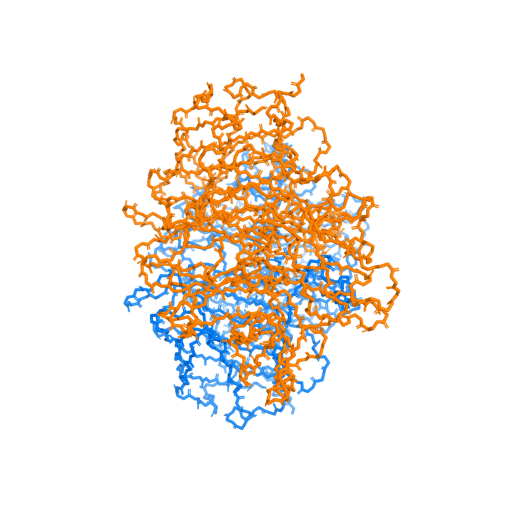-9.484 1 48.59 366 ILE B CA 1
ATOM 6953 C C . ILE B 1 366 ? 31.859 0.616 -10.195 1 48.59 366 ILE B C 1
ATOM 6955 O O . ILE B 1 366 ? 32.219 1.606 -9.562 1 48.59 366 ILE B O 1
ATOM 6959 N N . GLU B 1 367 ? 32.125 0.557 -11.375 1 49.91 367 GLU B N 1
ATOM 6960 C CA . GLU B 1 367 ? 32.125 1.775 -12.18 1 49.91 367 GLU B CA 1
ATOM 6961 C C . GLU B 1 367 ? 30.844 2.576 -11.969 1 49.91 367 GLU B C 1
ATOM 6963 O O . GLU B 1 367 ? 29.906 2.09 -11.336 1 49.91 367 GLU B O 1
ATOM 6968 N N . SER B 1 368 ? 30.766 3.877 -12.398 1 52.25 368 SER B N 1
ATOM 6969 C CA . SER B 1 368 ? 29.688 4.859 -12.336 1 52.25 368 SER B CA 1
ATOM 6970 C C . SER B 1 368 ? 28.328 4.207 -12.562 1 52.25 368 SER B C 1
ATOM 6972 O O . SER B 1 368 ? 27.328 4.652 -12.008 1 52.25 368 SER B O 1
ATOM 6974 N N . SER B 1 369 ? 28.203 3.15 -13.375 1 59.69 369 SER B N 1
ATOM 6975 C CA . SER B 1 369 ? 26.906 2.562 -13.711 1 59.69 369 SER B CA 1
ATOM 6976 C C . SER B 1 369 ? 26.781 1.156 -13.133 1 59.69 369 SER B C 1
ATOM 6978 O O . SER B 1 369 ? 27.766 0.412 -13.07 1 59.69 369 SER B O 1
ATOM 6980 N N . ALA B 1 370 ? 25.75 0.775 -12.406 1 62.94 370 ALA B N 1
ATOM 6981 C CA . ALA B 1 370 ? 25.469 -0.561 -11.883 1 62.94 370 ALA B CA 1
ATOM 6982 C C . ALA B 1 370 ? 25.688 -1.623 -12.953 1 62.94 370 ALA B C 1
ATOM 6984 O O . ALA B 1 370 ? 25.359 -1.408 -14.125 1 62.94 370 ALA B O 1
ATOM 6985 N N . PRO B 1 371 ? 26.375 -2.814 -12.531 1 72.88 371 PRO B N 1
ATOM 6986 C CA . PRO B 1 371 ? 26.531 -3.924 -13.477 1 72.88 371 PRO B CA 1
ATOM 6987 C C . PRO B 1 371 ? 25.188 -4.488 -13.945 1 72.88 371 PRO B C 1
ATOM 6989 O O . PRO B 1 371 ? 24.172 -4.277 -13.297 1 72.88 371 PRO B O 1
ATOM 6992 N N . GLU B 1 372 ? 25.281 -5.117 -15.055 1 76.12 372 GLU B N 1
ATOM 6993 C CA . GLU B 1 372 ? 24.078 -5.707 -15.633 1 76.12 372 GLU B CA 1
ATOM 6994 C C . GLU B 1 372 ? 23.547 -6.836 -14.766 1 76.12 372 GLU B C 1
ATOM 6996 O O . GLU B 1 372 ? 22.359 -7.125 -14.773 1 76.12 372 GLU B O 1
ATOM 7001 N N . ALA B 1 373 ? 24.484 -7.555 -14.07 1 85.56 373 ALA B N 1
ATOM 7002 C CA . ALA B 1 373 ? 24.109 -8.648 -13.18 1 85.56 373 ALA B CA 1
ATOM 7003 C C . ALA B 1 373 ? 24.984 -8.672 -11.938 1 85.56 373 ALA B C 1
ATOM 7005 O O . ALA B 1 373 ? 26.203 -8.734 -12.031 1 85.56 373 ALA B O 1
ATOM 7006 N N . TYR B 1 374 ? 24.344 -8.602 -10.805 1 87.56 374 TYR B N 1
ATOM 7007 C CA . TYR B 1 374 ? 25.094 -8.648 -9.555 1 87.56 374 TYR B CA 1
ATOM 7008 C C . TYR B 1 374 ? 24.25 -9.211 -8.422 1 87.56 374 TYR B C 1
ATOM 7010 O O . TYR B 1 374 ? 23.016 -9.25 -8.516 1 87.56 374 TYR B O 1
ATOM 7018 N N . ARG B 1 375 ? 24.922 -9.68 -7.418 1 92.12 375 ARG B N 1
ATOM 7019 C CA . ARG B 1 375 ? 24.328 -10.117 -6.16 1 92.12 375 ARG B CA 1
ATOM 7020 C C . ARG B 1 375 ? 24.906 -9.336 -4.984 1 92.12 375 ARG B C 1
ATOM 7022 O O . ARG B 1 375 ? 26.109 -9.359 -4.738 1 92.12 375 ARG B O 1
ATOM 7029 N N . LEU B 1 376 ? 24.062 -8.547 -4.348 1 92.44 376 LEU B N 1
ATOM 7030 C CA . LEU B 1 376 ? 24.406 -7.891 -3.098 1 92.44 376 LEU B CA 1
ATOM 7031 C C . LEU B 1 376 ? 23.891 -8.68 -1.9 1 92.44 376 LEU B C 1
ATOM 7033 O O . LEU B 1 376 ? 22.703 -8.992 -1.826 1 92.44 376 LEU B O 1
ATOM 7037 N N . SER B 1 377 ? 24.75 -9.094 -0.968 1 93.94 377 SER B N 1
ATOM 7038 C CA . SER B 1 377 ? 24.328 -9.82 0.227 1 93.94 377 SER B CA 1
ATOM 7039 C C . SER B 1 377 ? 24.828 -9.141 1.493 1 93.94 377 SER B C 1
ATOM 7041 O O . SER B 1 377 ? 25.906 -8.539 1.494 1 93.94 377 SER B O 1
ATOM 7043 N N . PHE B 1 378 ? 24.094 -9.219 2.52 1 94.5 378 PHE B N 1
ATOM 7044 C CA . PHE B 1 378 ? 24.469 -8.641 3.803 1 94.5 378 PHE B CA 1
ATOM 7045 C C . PHE B 1 378 ? 23.594 -9.188 4.922 1 94.5 378 PHE B C 1
ATOM 7047 O O . PHE B 1 378 ? 22.547 -9.789 4.66 1 94.5 378 PHE B O 1
ATOM 7054 N N . LYS B 1 379 ? 24.031 -9.055 6.145 1 94.56 379 LYS B N 1
ATOM 7055 C CA . LYS B 1 379 ? 23.25 -9.281 7.359 1 94.56 379 LYS B CA 1
ATOM 7056 C C . LYS B 1 379 ? 22.891 -7.961 8.031 1 94.56 379 LYS B C 1
ATOM 7058 O O . LYS B 1 379 ? 23.531 -6.938 7.785 1 94.56 379 LYS B O 1
ATOM 7063 N N . VAL B 1 380 ? 21.797 -8.023 8.781 1 91.38 380 VAL B N 1
ATOM 7064 C CA . VAL B 1 380 ? 21.359 -6.754 9.359 1 91.38 380 VAL B CA 1
ATOM 7065 C C . VAL B 1 380 ? 21.203 -6.895 10.875 1 91.38 380 VAL B C 1
ATOM 7067 O O . VAL B 1 380 ? 20.766 -7.93 11.367 1 91.38 380 VAL B O 1
ATOM 7070 N N . LEU B 1 381 ? 21.688 -5.918 11.562 1 80.94 381 LEU B N 1
ATOM 7071 C CA . LEU B 1 381 ? 21.453 -5.68 12.977 1 80.94 381 LEU B CA 1
ATOM 7072 C C . LEU B 1 381 ? 20.891 -4.281 13.211 1 80.94 381 LEU B C 1
ATOM 7074 O O . LEU B 1 381 ? 21.453 -3.297 12.703 1 80.94 381 LEU B O 1
ATOM 7078 N N . SER B 1 382 ? 19.719 -4.242 13.734 1 74.94 382 SER B N 1
ATOM 7079 C CA . SER B 1 382 ? 19.156 -2.928 14.016 1 74.94 382 SER B CA 1
ATOM 7080 C C . SER B 1 382 ? 19.031 -2.693 15.523 1 74.94 382 SER B C 1
ATOM 7082 O O . SER B 1 382 ? 18.797 -3.637 16.281 1 74.94 382 SER B O 1
ATOM 7084 N N . ALA B 1 383 ? 19.328 -1.372 15.852 1 70.69 383 ALA B N 1
ATOM 7085 C CA . ALA B 1 383 ? 19.172 -0.961 17.25 1 70.69 383 ALA B CA 1
ATOM 7086 C C . ALA B 1 383 ? 17.688 -0.777 17.594 1 70.69 383 ALA B C 1
ATOM 7088 O O . ALA B 1 383 ? 16.828 -0.753 16.703 1 70.69 383 ALA B O 1
ATOM 7089 N N . LYS B 1 384 ? 17.781 -0.577 19.078 1 72.25 384 LYS B N 1
ATOM 7090 C CA . LYS B 1 384 ? 16.469 -0.267 19.641 1 72.25 384 LYS B CA 1
ATOM 7091 C C . LYS B 1 384 ? 16 1.128 19.219 1 72.25 384 LYS B C 1
ATOM 7093 O O . LYS B 1 384 ? 16.828 2.016 19 1 72.25 384 LYS B O 1
ATOM 7098 N N . HIS B 1 385 ? 15.055 1.487 18.516 1 81.19 385 HIS B N 1
ATOM 7099 C CA . HIS B 1 385 ? 14.406 2.736 18.125 1 81.19 385 HIS B CA 1
ATOM 7100 C C . HIS B 1 385 ? 14.859 3.189 16.75 1 81.19 385 HIS B C 1
ATOM 7102 O O . HIS B 1 385 ? 15.32 4.32 16.578 1 81.19 385 HIS B O 1
ATOM 7108 N N . THR B 1 386 ? 15.039 2.408 15.891 1 92 386 THR B N 1
ATOM 7109 C CA . THR B 1 386 ? 15.281 2.721 14.484 1 92 386 THR B CA 1
ATOM 7110 C C . THR B 1 386 ? 13.977 2.693 13.695 1 92 386 THR B C 1
ATOM 7112 O O . THR B 1 386 ? 13.242 1.701 13.734 1 92 386 THR B O 1
ATOM 7115 N N . ALA B 1 387 ? 13.688 3.867 13.125 1 94.56 387 ALA B N 1
ATOM 7116 C CA . ALA B 1 387 ? 12.461 3.91 12.344 1 94.56 387 ALA B CA 1
ATOM 7117 C C . ALA B 1 387 ? 12.523 2.941 11.172 1 94.56 387 ALA B C 1
ATOM 7119 O O . ALA B 1 387 ? 11.602 2.143 10.969 1 94.56 387 ALA B O 1
ATOM 7120 N N . SER B 1 388 ? 13.586 3.041 10.414 1 95.75 388 SER B N 1
ATOM 7121 C CA . SER B 1 388 ? 13.797 2.105 9.312 1 95.75 388 SER B CA 1
ATOM 7122 C C . SER B 1 388 ? 15.234 2.176 8.797 1 95.75 388 SER B C 1
ATOM 7124 O O . SER B 1 388 ? 16 3.055 9.195 1 95.75 388 SER B O 1
ATOM 7126 N N . PHE B 1 389 ? 15.633 1.282 7.984 1 97 389 PHE B N 1
ATOM 7127 C CA . PHE B 1 389 ? 16.922 1.219 7.293 1 97 389 PHE B CA 1
ATOM 7128 C C . PHE B 1 389 ? 16.812 0.367 6.035 1 97 389 PHE B C 1
ATOM 7130 O O . PHE B 1 389 ? 15.766 -0.231 5.766 1 97 389 PHE B O 1
ATOM 7137 N N . GLY B 1 390 ? 17.859 0.411 5.234 1 97.56 390 GLY B N 1
ATOM 7138 C CA . GLY B 1 390 ? 17.75 -0.46 4.074 1 97.56 390 GLY B CA 1
ATOM 7139 C C . GLY B 1 390 ? 18.781 -0.153 3.004 1 97.56 390 GLY B C 1
ATOM 7140 O O . GLY B 1 390 ? 19.906 0.264 3.312 1 97.56 390 GLY B O 1
ATOM 7141 N N . VAL B 1 391 ? 18.406 -0.491 1.756 1 96.62 391 VAL B N 1
ATOM 7142 C CA . VAL B 1 391 ? 19.328 -0.443 0.621 1 96.62 391 VAL B CA 1
ATOM 7143 C C . VAL B 1 391 ? 18.781 0.508 -0.443 1 96.62 391 VAL B C 1
ATOM 7145 O O . VAL B 1 391 ? 17.578 0.517 -0.718 1 96.62 391 VAL B O 1
ATOM 7148 N N . LEU B 1 392 ? 19.688 1.323 -0.989 1 94.69 392 LEU B N 1
ATOM 7149 C CA . LEU B 1 392 ? 19.406 2.109 -2.184 1 94.69 392 LEU B CA 1
ATOM 7150 C C . LEU B 1 392 ? 19.828 1.354 -3.443 1 94.69 392 LEU B C 1
ATOM 7152 O O . LEU B 1 392 ? 21 1.014 -3.609 1 94.69 392 LEU B O 1
ATOM 7156 N N . LEU B 1 393 ? 18.812 1.059 -4.262 1 92.31 393 LEU B N 1
ATOM 7157 C CA . LEU B 1 393 ? 19.047 0.339 -5.508 1 92.31 393 LEU B CA 1
ATOM 7158 C C . LEU B 1 393 ? 18.844 1.254 -6.711 1 92.31 393 LEU B C 1
ATOM 7160 O O . LEU B 1 393 ? 17.812 1.91 -6.828 1 92.31 393 LEU B O 1
ATOM 7164 N N . ASN B 1 394 ? 19.797 1.315 -7.617 1 88.94 394 ASN B N 1
ATOM 7165 C CA . ASN B 1 394 ? 19.703 2.141 -8.82 1 88.94 394 ASN B CA 1
ATOM 7166 C C . ASN B 1 394 ? 19.281 3.57 -8.477 1 88.94 394 ASN B C 1
ATOM 7168 O O . ASN B 1 394 ? 18.328 4.102 -9.055 1 88.94 394 ASN B O 1
ATOM 7172 N N . THR B 1 395 ? 19.984 4.18 -7.523 1 89.94 395 THR B N 1
ATOM 7173 C CA . THR B 1 395 ? 19.625 5.488 -6.996 1 89.94 395 THR B CA 1
ATOM 7174 C C . THR B 1 395 ? 20.641 6.543 -7.402 1 89.94 395 THR B C 1
ATOM 7176 O O . THR B 1 395 ? 21.844 6.297 -7.355 1 89.94 395 THR B O 1
ATOM 7179 N N . ASP B 1 396 ? 20.172 7.684 -7.859 1 88.94 396 ASP B N 1
ATOM 7180 C CA . ASP B 1 396 ? 21.094 8.75 -8.25 1 88.94 396 ASP B CA 1
ATOM 7181 C C . ASP B 1 396 ? 21.422 9.656 -7.07 1 88.94 396 ASP B C 1
ATOM 7183 O O . ASP B 1 396 ? 21.047 9.359 -5.934 1 88.94 396 ASP B O 1
ATOM 7187 N N . LEU B 1 397 ? 22.156 10.68 -7.328 1 88.69 397 LEU B N 1
ATOM 7188 C CA . LEU B 1 397 ? 22.641 11.555 -6.262 1 88.69 397 LEU B CA 1
ATOM 7189 C C . LEU B 1 397 ? 21.516 12.406 -5.695 1 88.69 397 LEU B C 1
ATOM 7191 O O . LEU B 1 397 ? 21.656 12.992 -4.617 1 88.69 397 LEU B O 1
ATOM 7195 N N . ASP B 1 398 ? 20.438 12.477 -6.367 1 92.38 398 ASP B N 1
ATOM 7196 C CA . ASP B 1 398 ? 19.266 13.188 -5.871 1 92.38 398 ASP B CA 1
ATOM 7197 C C . ASP B 1 398 ? 18.344 12.258 -5.082 1 92.38 398 ASP B C 1
ATOM 7199 O O . ASP B 1 398 ? 17.234 12.625 -4.727 1 92.38 398 ASP B O 1
ATOM 7203 N N . LEU B 1 399 ? 18.812 10.984 -4.93 1 92.81 399 LEU B N 1
ATOM 7204 C CA . LEU B 1 399 ? 18.172 9.938 -4.152 1 92.81 399 LEU B CA 1
ATOM 7205 C C . LEU B 1 399 ? 16.906 9.445 -4.852 1 92.81 399 LEU B C 1
ATOM 7207 O O . LEU B 1 399 ? 15.969 8.984 -4.199 1 92.81 399 LEU B O 1
ATOM 7211 N N . SER B 1 400 ? 16.859 9.648 -6.188 1 92.31 400 SER B N 1
ATOM 7212 C CA . SER B 1 400 ? 15.82 9.055 -7.02 1 92.31 400 SER B CA 1
ATOM 7213 C C . SER B 1 400 ? 16.172 7.621 -7.406 1 92.31 400 SER B C 1
ATOM 7215 O O . SER B 1 400 ? 17.281 7.359 -7.887 1 92.31 400 SER B O 1
ATOM 7217 N N . GLY B 1 401 ? 15.359 6.711 -7.105 1 92.25 401 GLY B N 1
ATOM 7218 C CA . GLY B 1 401 ? 15.586 5.309 -7.406 1 92.25 401 GLY B CA 1
ATOM 7219 C C . GLY B 1 401 ? 14.703 4.375 -6.594 1 92.25 401 GLY B C 1
ATOM 7220 O O . GLY B 1 401 ? 13.555 4.707 -6.285 1 92.25 401 GLY B O 1
ATOM 7221 N N . TYR B 1 402 ? 15.18 3.168 -6.383 1 95.12 402 TYR B N 1
ATOM 7222 C CA . TYR B 1 402 ? 14.43 2.16 -5.645 1 95.12 402 TYR B CA 1
ATOM 7223 C C . TYR B 1 402 ? 14.992 1.979 -4.242 1 95.12 402 TYR B C 1
ATOM 7225 O O . TYR B 1 402 ? 16.203 1.906 -4.055 1 95.12 402 TYR B O 1
ATOM 7233 N N . TRP B 1 403 ? 14.141 1.979 -3.279 1 97 403 TRP B N 1
ATOM 7234 C CA . TRP B 1 403 ? 14.523 1.864 -1.875 1 97 403 TRP B CA 1
ATOM 7235 C C . TRP B 1 403 ? 13.992 0.566 -1.272 1 97 403 TRP B C 1
ATOM 7237 O O . TRP B 1 403 ? 12.781 0.357 -1.2 1 97 403 TRP B O 1
ATOM 7247 N N . LEU B 1 404 ? 14.852 -0.3 -0.886 1 98 404 LEU B N 1
ATOM 7248 C CA . LEU B 1 404 ? 14.5 -1.431 -0.037 1 98 404 LEU B CA 1
ATOM 7249 C C . LEU B 1 404 ? 14.508 -1.029 1.435 1 98 404 LEU B C 1
ATOM 7251 O O . LEU B 1 404 ? 15.539 -0.629 1.968 1 98 404 LEU B O 1
ATOM 7255 N N . ARG B 1 405 ? 13.414 -1.173 2.086 1 97.69 405 ARG B N 1
ATOM 7256 C CA . ARG B 1 405 ? 13.281 -0.648 3.439 1 97.69 405 ARG B CA 1
ATOM 7257 C C . ARG B 1 405 ? 12.883 -1.751 4.418 1 97.69 405 ARG B C 1
ATOM 7259 O O . ARG B 1 405 ? 12.016 -2.568 4.121 1 97.69 405 ARG B O 1
ATOM 7266 N N . PHE B 1 406 ? 13.547 -1.807 5.539 1 96.25 406 PHE B N 1
ATOM 7267 C CA . PHE B 1 406 ? 13.211 -2.619 6.703 1 96.25 406 PHE B CA 1
ATOM 7268 C C . PHE B 1 406 ? 12.672 -1.749 7.832 1 96.25 406 PHE B C 1
ATOM 7270 O O . PHE B 1 406 ? 13.391 -0.902 8.367 1 96.25 406 PHE B O 1
ATOM 7277 N N . SER B 1 407 ? 11.445 -1.869 8.156 1 94.31 407 SER B N 1
ATOM 7278 C CA . SER B 1 407 ? 10.828 -1.169 9.281 1 94.31 407 SER B CA 1
ATOM 7279 C C . SER B 1 407 ? 10.531 -2.125 10.43 1 94.31 407 SER B C 1
ATOM 7281 O O . SER B 1 407 ? 9.711 -3.035 10.289 1 94.31 407 SER B O 1
ATOM 7283 N N . PRO B 1 408 ? 11.125 -1.893 11.539 1 89.94 408 PRO B N 1
ATOM 7284 C CA . PRO B 1 408 ? 10.906 -2.82 12.648 1 89.94 408 PRO B CA 1
ATOM 7285 C C . PRO B 1 408 ? 9.469 -2.797 13.164 1 89.94 408 PRO B C 1
ATOM 7287 O O . PRO B 1 408 ? 8.844 -1.733 13.219 1 89.94 408 PRO B O 1
ATOM 7290 N N . SER B 1 409 ? 8.852 -3.877 13.477 1 82.31 409 SER B N 1
ATOM 7291 C CA . SER B 1 409 ? 7.516 -4.008 14.055 1 82.31 409 SER B CA 1
ATOM 7292 C C . SER B 1 409 ? 7.582 -4.57 15.469 1 82.31 409 SER B C 1
ATOM 7294 O O . SER B 1 409 ? 6.848 -4.125 16.359 1 82.31 409 SER B O 1
ATOM 7296 N N . ALA B 1 410 ? 8.289 -5.59 15.719 1 73.56 410 ALA B N 1
ATOM 7297 C CA . ALA B 1 410 ? 8.531 -6.16 17.031 1 73.56 410 ALA B CA 1
ATOM 7298 C C . ALA B 1 410 ? 9.992 -6.566 17.203 1 73.56 410 ALA B C 1
ATOM 7300 O O . ALA B 1 410 ? 10.578 -7.18 16.297 1 73.56 410 ALA B O 1
ATOM 7301 N N . ILE B 1 411 ? 10.562 -6.004 18.219 1 60.06 411 ILE B N 1
ATOM 7302 C CA . ILE B 1 411 ? 11.961 -6.348 18.453 1 60.06 411 ILE B CA 1
ATOM 7303 C C . ILE B 1 411 ? 12.078 -7.223 19.703 1 60.06 411 ILE B C 1
ATOM 7305 O O . ILE B 1 411 ? 11.656 -6.824 20.797 1 60.06 411 ILE B O 1
ATOM 7309 N N . GLU B 1 412 ? 12.344 -8.398 19.344 1 63.88 412 GLU B N 1
ATOM 7310 C CA . GLU B 1 412 ? 12.625 -9.328 20.438 1 63.88 412 GLU B CA 1
ATOM 7311 C C . GLU B 1 412 ? 14.094 -9.734 20.453 1 63.88 412 GLU B C 1
ATOM 7313 O O . GLU B 1 412 ? 14.828 -9.477 19.484 1 63.88 412 GLU B O 1
ATOM 7318 N N . SER B 1 413 ? 14.602 -10.234 21.516 1 56.25 413 SER B N 1
ATOM 7319 C CA . SER B 1 413 ? 16 -10.539 21.766 1 56.25 413 SER B CA 1
ATOM 7320 C C . SER B 1 413 ? 16.562 -11.438 20.656 1 56.25 413 SER B C 1
ATOM 7322 O O . SER B 1 413 ? 17.688 -11.211 20.188 1 56.25 413 SER B O 1
ATOM 7324 N N . ALA B 1 414 ? 15.961 -12.398 20.172 1 62.75 414 ALA B N 1
ATOM 7325 C CA . ALA B 1 414 ? 16.594 -13.32 19.234 1 62.75 414 ALA B CA 1
ATOM 7326 C C . ALA B 1 414 ?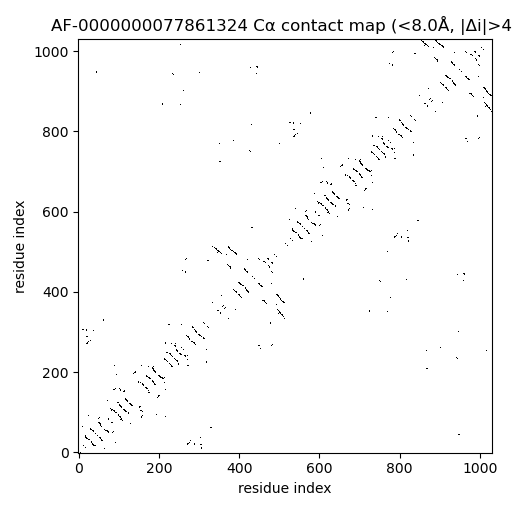 16 -13.164 17.844 1 62.75 414 ALA B C 1
ATOM 7328 O O . ALA B 1 414 ? 16.656 -13.492 16.844 1 62.75 414 ALA B O 1
ATOM 7329 N N . LYS B 1 415 ? 14.953 -12.633 17.781 1 77.88 415 LYS B N 1
ATOM 7330 C CA . LYS B 1 415 ? 14.242 -12.523 16.516 1 77.88 415 LYS B CA 1
ATOM 7331 C C . LYS B 1 415 ? 13.484 -11.203 16.422 1 77.88 415 LYS B C 1
ATOM 7333 O O . LYS B 1 415 ? 12.766 -10.828 17.344 1 77.88 415 LYS B O 1
ATOM 7338 N N . SER B 1 416 ? 13.938 -10.492 15.312 1 86.69 416 SER B N 1
ATOM 7339 C CA . SER B 1 416 ? 13.203 -9.258 15.055 1 86.69 416 SER B CA 1
ATOM 7340 C C . SER B 1 416 ? 12.258 -9.406 13.867 1 86.69 416 SER B C 1
ATOM 7342 O O . SER B 1 416 ? 12.539 -10.164 12.938 1 86.69 416 SER B O 1
ATOM 7344 N N . THR B 1 417 ? 11.164 -8.852 14.023 1 90.69 417 THR B N 1
ATOM 7345 C CA . THR B 1 417 ? 10.188 -8.875 12.938 1 90.69 417 THR B CA 1
ATOM 7346 C C . THR B 1 417 ? 10.117 -7.523 12.234 1 90.69 417 THR B C 1
ATOM 7348 O O . THR B 1 417 ? 10.164 -6.477 12.883 1 90.69 417 THR B O 1
ATOM 7351 N N . PHE B 1 418 ? 10.078 -7.562 10.867 1 92.94 418 PHE B N 1
ATOM 7352 C CA . PHE B 1 418 ? 10.109 -6.344 10.07 1 92.94 418 PHE B CA 1
ATOM 7353 C C . PHE B 1 418 ? 8.969 -6.328 9.062 1 92.94 418 PHE B C 1
ATOM 7355 O O . PHE B 1 418 ? 8.469 -7.383 8.664 1 92.94 418 PHE B O 1
ATOM 7362 N N . THR B 1 419 ? 8.5 -5.133 8.781 1 94.81 419 THR B N 1
ATOM 7363 C CA . T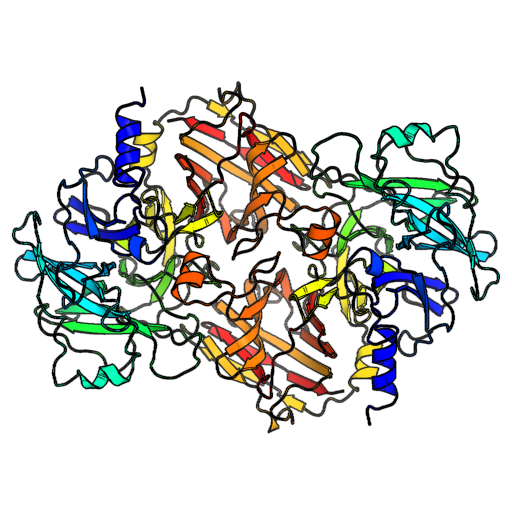HR B 1 419 ? 7.922 -4.895 7.461 1 94.81 419 THR B CA 1
ATOM 7364 C C . THR B 1 419 ? 9.016 -4.605 6.438 1 94.81 419 THR B C 1
ATOM 7366 O O . THR B 1 419 ? 9.883 -3.76 6.672 1 94.81 419 THR B O 1
ATOM 7369 N N . VAL B 1 420 ? 9.062 -5.336 5.387 1 97.06 420 VAL B N 1
ATOM 7370 C CA . VAL B 1 420 ? 10.039 -5.141 4.32 1 97.06 420 VAL B CA 1
ATOM 7371 C C . VAL B 1 420 ? 9.328 -4.699 3.043 1 97.06 420 VAL B C 1
ATOM 7373 O O . VAL B 1 420 ? 8.359 -5.332 2.611 1 97.06 420 VAL B O 1
ATOM 7376 N N . SER B 1 421 ? 9.781 -3.604 2.48 1 97.75 421 SER B N 1
ATOM 7377 C CA . SER B 1 421 ? 9.094 -3.102 1.293 1 97.75 421 SER B CA 1
ATOM 7378 C C . SER B 1 421 ? 10.086 -2.555 0.273 1 97.75 421 SER B C 1
ATOM 7380 O O . SER B 1 421 ? 11.164 -2.08 0.641 1 97.75 421 SER B O 1
ATOM 7382 N N . LEU B 1 422 ? 9.812 -2.693 -0.996 1 98.12 422 LEU B N 1
ATOM 7383 C CA . LEU B 1 422 ? 10.484 -2.039 -2.111 1 98.12 422 LEU B CA 1
ATOM 7384 C C . LEU B 1 422 ? 9.633 -0.898 -2.664 1 98.12 422 LEU B C 1
ATOM 7386 O O . LEU B 1 422 ? 8.469 -1.1 -3.02 1 98.12 422 LEU B O 1
ATOM 7390 N N . SER B 1 423 ? 10.18 0.248 -2.656 1 96.69 423 SER B N 1
ATOM 7391 C CA . SER B 1 423 ? 9.445 1.425 -3.111 1 96.69 423 SER B CA 1
ATOM 7392 C C . SER B 1 423 ? 10.234 2.188 -4.176 1 96.69 423 SER B C 1
ATOM 7394 O O . SER B 1 423 ? 11.453 2.041 -4.281 1 96.69 423 SER B O 1
ATOM 7396 N N . HIS B 1 424 ? 9.5 2.963 -4.934 1 91.88 424 HIS B N 1
ATOM 7397 C CA . HIS B 1 424 ? 10.125 3.904 -5.859 1 91.88 424 HIS B CA 1
ATOM 7398 C C . HIS B 1 424 ? 10.117 5.32 -5.289 1 91.88 424 HIS B C 1
ATOM 7400 O O . HIS B 1 424 ? 9.117 5.754 -4.715 1 91.88 424 HIS B O 1
ATOM 7406 N N . CYS B 1 425 ? 11.195 5.957 -5.402 1 90.56 425 CYS B N 1
ATOM 7407 C CA . CYS B 1 425 ? 11.336 7.352 -5.008 1 90.56 425 CYS B CA 1
ATOM 7408 C C . CYS B 1 425 ? 11.734 8.219 -6.195 1 90.56 425 CYS B C 1
ATOM 7410 O O . CYS B 1 425 ? 12.68 7.898 -6.914 1 90.56 425 CYS B O 1
ATOM 7412 N N . PRO B 1 426 ? 11.102 9.375 -6.5 1 92 426 PRO B N 1
ATOM 7413 C CA . PRO B 1 426 ? 9.93 9.852 -5.766 1 92 426 PRO B CA 1
ATOM 7414 C C . PRO B 1 426 ? 8.672 9.047 -6.074 1 92 426 PRO B C 1
ATOM 7416 O O . PRO B 1 426 ? 8.539 8.508 -7.176 1 92 426 PRO B O 1
ATOM 7419 N N . PRO B 1 427 ? 7.77 8.992 -5.129 1 92.44 427 PRO B N 1
ATOM 7420 C CA . PRO B 1 427 ? 6.496 8.305 -5.363 1 92.44 427 PRO B CA 1
ATOM 7421 C C . PRO B 1 427 ? 5.512 9.148 -6.176 1 92.44 427 PRO B C 1
ATOM 7423 O O . PRO B 1 427 ? 5.758 10.328 -6.41 1 92.44 427 PRO B O 1
ATOM 7426 N N . ALA B 1 428 ? 4.418 8.469 -6.57 1 92.56 428 ALA B N 1
ATOM 7427 C CA . ALA B 1 428 ? 3.342 9.164 -7.277 1 92.56 428 ALA B CA 1
ATOM 7428 C C . ALA B 1 428 ? 2.686 10.211 -6.383 1 92.56 428 ALA B C 1
ATOM 7430 O O . ALA B 1 428 ? 2.508 9.992 -5.184 1 92.56 428 ALA B O 1
ATOM 7431 N N . LEU B 1 429 ? 2.281 11.312 -6.984 1 93.56 429 LEU B N 1
ATOM 7432 C CA . LEU B 1 429 ? 1.599 12.398 -6.289 1 93.56 429 LEU B CA 1
ATOM 7433 C C . LEU B 1 429 ? 0.09 12.312 -6.492 1 93.56 429 LEU B C 1
ATOM 7435 O O . LEU B 1 429 ? -0.375 11.727 -7.473 1 93.56 429 LEU B O 1
ATOM 7439 N N . ASP B 1 430 ? -0.62 12.867 -5.551 1 92.94 430 ASP B N 1
ATOM 7440 C CA . ASP B 1 430 ? -2.041 13.055 -5.816 1 92.94 430 ASP B CA 1
ATOM 7441 C C . ASP B 1 430 ? -2.258 14.008 -6.988 1 92.94 430 ASP B C 1
ATOM 7443 O O . ASP B 1 430 ? -1.366 14.781 -7.34 1 92.94 430 ASP B O 1
ATOM 7447 N N . ASP B 1 431 ? -3.461 14.055 -7.5 1 93.12 431 ASP B N 1
ATOM 7448 C CA . ASP B 1 431 ? -3.775 14.805 -8.711 1 93.12 431 ASP B CA 1
ATOM 7449 C C . ASP B 1 431 ? -3.496 16.297 -8.531 1 93.12 431 ASP B C 1
ATOM 7451 O O . ASP B 1 431 ? -2.896 16.938 -9.398 1 93.12 431 ASP B O 1
ATOM 7455 N N . PHE B 1 432 ? -3.865 16.781 -7.41 1 90.69 432 PHE B N 1
ATOM 7456 C CA . PHE B 1 432 ? -3.656 18.203 -7.156 1 90.69 432 PHE B CA 1
ATOM 7457 C C . PHE B 1 432 ? -2.172 18.547 -7.199 1 90.69 432 PHE B C 1
ATOM 7459 O O . PHE B 1 432 ? -1.771 19.5 -7.875 1 90.69 432 PHE B O 1
ATOM 7466 N N . TRP B 1 433 ? -1.424 17.797 -6.508 1 91.75 433 TRP B N 1
ATOM 7467 C CA . TRP B 1 433 ? 0.003 18.094 -6.422 1 91.75 433 TRP B CA 1
ATOM 7468 C C . TRP B 1 433 ? 0.693 17.844 -7.758 1 91.75 433 TRP B C 1
ATOM 7470 O O . TRP B 1 433 ? 1.61 18.578 -8.133 1 91.75 433 TRP B O 1
ATOM 7480 N N . ALA B 1 434 ? 0.276 16.75 -8.43 1 92.62 434 ALA B N 1
ATOM 7481 C CA . ALA B 1 434 ? 0.809 16.484 -9.758 1 92.62 434 ALA B CA 1
ATOM 7482 C C . ALA B 1 434 ? 0.566 17.672 -10.695 1 92.62 434 ALA B C 1
ATOM 7484 O O . ALA B 1 434 ? 1.465 18.078 -11.43 1 92.62 434 ALA B O 1
ATOM 7485 N N . ASP B 1 435 ? -0.575 18.203 -10.641 1 89.81 435 ASP B N 1
ATOM 7486 C CA . ASP B 1 435 ? -0.924 19.359 -11.461 1 89.81 435 ASP B CA 1
ATOM 7487 C C . ASP B 1 435 ? -0.117 20.594 -11.047 1 89.81 435 ASP B C 1
ATOM 7489 O O . ASP B 1 435 ? 0.404 21.312 -11.906 1 89.81 435 ASP B O 1
ATOM 7493 N N . GLN B 1 436 ? -0.042 20.812 -9.766 1 85.06 436 GLN B N 1
ATOM 7494 C CA . GLN B 1 436 ? 0.635 22 -9.234 1 85.06 436 GLN B CA 1
ATOM 7495 C C . GLN B 1 436 ? 2.109 22 -9.633 1 85.06 436 GLN B C 1
ATOM 7497 O O . GLN B 1 436 ? 2.65 23.047 -10.008 1 85.06 436 GLN B O 1
ATOM 7502 N N . TYR B 1 437 ? 2.719 20.844 -9.555 1 85.94 437 TYR B N 1
ATOM 7503 C CA . TYR B 1 437 ? 4.152 20.766 -9.82 1 85.94 437 TYR B CA 1
ATOM 7504 C C . TYR B 1 437 ? 4.422 20.312 -11.25 1 85.94 437 TYR B C 1
ATOM 7506 O O . TYR B 1 437 ? 5.574 20.266 -11.68 1 85.94 437 TYR B O 1
ATOM 7514 N N . LYS B 1 438 ? 3.367 19.969 -11.992 1 88.38 438 LYS B N 1
ATOM 7515 C CA . LYS B 1 438 ? 3.482 19.391 -13.328 1 88.38 438 LYS B CA 1
ATOM 7516 C C . LYS B 1 438 ? 4.375 18.156 -13.32 1 88.38 438 LYS B C 1
ATOM 7518 O O . LYS B 1 438 ? 5.289 18.047 -14.141 1 88.38 438 LYS B O 1
ATOM 7523 N N . LEU B 1 439 ? 4.223 17.391 -12.273 1 89.12 439 LEU B N 1
ATOM 7524 C CA . LEU B 1 439 ? 4.938 16.141 -12.086 1 89.12 439 LEU B CA 1
ATOM 7525 C C . LEU B 1 439 ? 3.973 14.953 -12.094 1 89.12 439 LEU B C 1
ATOM 7527 O O . LEU B 1 439 ? 3.371 14.633 -11.07 1 89.12 439 LEU B O 1
ATOM 7531 N N . TYR B 1 440 ? 3.91 14.305 -13.234 1 89.5 440 TYR B N 1
ATOM 7532 C CA . TYR B 1 440 ? 2.992 13.195 -13.43 1 89.5 440 TYR B CA 1
ATOM 7533 C C . TYR B 1 440 ? 3.734 11.859 -13.406 1 89.5 440 TYR B C 1
ATOM 7535 O O . TYR B 1 440 ? 4.008 11.273 -14.453 1 89.5 440 TYR B O 1
ATOM 7543 N N . LEU B 1 441 ? 3.98 11.367 -12.219 1 88.44 441 LEU B N 1
ATOM 7544 C CA . LEU B 1 441 ? 4.688 10.109 -12.016 1 88.44 441 LEU B CA 1
ATOM 7545 C C . LEU B 1 441 ? 3.727 8.93 -12.102 1 88.44 441 LEU B C 1
ATOM 7547 O O . LEU B 1 441 ? 2.566 9.031 -11.695 1 88.44 441 LEU B O 1
ATOM 7551 N N . PRO B 1 442 ? 4.184 7.816 -12.617 1 86 442 PRO B N 1
ATOM 7552 C CA . PRO B 1 442 ? 3.293 6.668 -12.789 1 86 442 PRO B CA 1
ATOM 7553 C C . PRO B 1 442 ? 2.75 6.137 -11.469 1 86 442 PRO B C 1
ATOM 7555 O O . PRO B 1 442 ? 3.479 6.086 -10.469 1 86 442 PRO B O 1
ATOM 7558 N N . ARG B 1 443 ? 1.477 5.75 -11.469 1 91.81 443 ARG B N 1
ATOM 7559 C CA . ARG B 1 443 ? 0.829 5.09 -10.336 1 91.81 443 ARG B CA 1
ATOM 7560 C C . ARG B 1 443 ? 0.751 3.582 -10.562 1 91.81 443 ARG B C 1
ATOM 7562 O O . ARG B 1 443 ? 0.137 3.121 -11.523 1 91.81 443 ARG B O 1
ATOM 7569 N N . GLU B 1 444 ? 1.353 2.861 -9.703 1 93.19 444 GLU B N 1
ATOM 7570 C CA . GLU B 1 444 ? 1.308 1.402 -9.766 1 93.19 444 GLU B CA 1
ATOM 7571 C C . GLU B 1 444 ? 0.066 0.858 -9.062 1 93.19 444 GLU B C 1
ATOM 7573 O O . GLU B 1 444 ? -0.451 1.48 -8.133 1 93.19 444 GLU B O 1
ATOM 7578 N N . ALA B 1 445 ? -0.399 -0.297 -9.492 1 93.62 445 ALA B N 1
ATOM 7579 C CA . ALA B 1 445 ? -1.607 -0.896 -8.93 1 93.62 445 ALA B CA 1
ATOM 7580 C C . ALA B 1 445 ? -1.457 -1.133 -7.434 1 93.62 445 ALA B C 1
ATOM 7582 O O . ALA B 1 445 ? -2.436 -1.061 -6.688 1 93.62 445 ALA B O 1
ATOM 7583 N N . ASP B 1 446 ? -0.262 -1.411 -6.965 1 94.06 446 ASP B N 1
ATOM 7584 C CA . ASP B 1 446 ? -0.041 -1.7 -5.551 1 94.06 446 ASP B CA 1
ATOM 7585 C C . ASP B 1 446 ? 0.329 -0.434 -4.781 1 94.06 446 ASP B C 1
ATOM 7587 O O . ASP B 1 446 ? 0.495 -0.468 -3.561 1 94.06 446 ASP B O 1
ATOM 7591 N N . GLY B 1 447 ? 0.487 0.714 -5.516 1 93.94 447 GLY B N 1
ATOM 7592 C CA . GLY B 1 447 ? 0.857 1.957 -4.855 1 93.94 447 GLY B CA 1
ATOM 7593 C C . GLY B 1 447 ? 2.357 2.168 -4.781 1 93.94 447 GLY B C 1
ATOM 7594 O O . GLY B 1 447 ? 3.117 1.534 -5.516 1 93.94 447 GLY B O 1
ATOM 7595 N N . PRO B 1 448 ? 2.801 3.086 -3.955 1 93.94 448 PRO B N 1
ATOM 7596 C CA . PRO B 1 448 ? 4.227 3.418 -3.916 1 93.94 448 PRO B CA 1
ATOM 7597 C C . PRO B 1 448 ? 5.082 2.285 -3.355 1 93.94 448 PRO B C 1
ATOM 7599 O O . PRO B 1 448 ? 6.273 2.191 -3.666 1 93.94 448 PRO B O 1
ATOM 7602 N N . GLU B 1 449 ? 4.527 1.537 -2.449 1 95.31 449 GLU B N 1
ATOM 7603 C CA . GLU B 1 449 ? 5.223 0.329 -2.018 1 95.31 449 GLU B CA 1
ATOM 7604 C C . GLU B 1 449 ? 4.973 -0.828 -2.98 1 95.31 449 GLU B C 1
ATOM 7606 O O . GLU B 1 449 ? 4.039 -1.61 -2.791 1 95.31 449 GLU B O 1
ATOM 7611 N N . LEU B 1 450 ? 5.75 -0.934 -3.943 1 95.88 450 LEU B N 1
ATOM 7612 C CA . LEU B 1 450 ? 5.629 -1.843 -5.078 1 95.88 450 LEU B CA 1
ATOM 7613 C C . LEU B 1 450 ? 5.457 -3.283 -4.605 1 95.88 450 LEU B C 1
ATOM 7615 O O . LEU B 1 450 ? 4.633 -4.023 -5.148 1 95.88 450 LEU B O 1
ATOM 7619 N N . VAL B 1 451 ? 6.266 -3.691 -3.686 1 97.38 451 VAL B N 1
ATOM 7620 C CA . VAL B 1 451 ? 6.188 -4.977 -3 1 97.38 451 VAL B CA 1
ATOM 7621 C C . VAL B 1 451 ? 6.363 -4.773 -1.497 1 97.38 451 VAL B C 1
ATOM 7623 O O . VAL B 1 451 ? 7.246 -4.027 -1.064 1 97.38 451 VAL B O 1
ATOM 7626 N N . ARG B 1 452 ? 5.531 -5.398 -0.769 1 96.75 452 ARG B N 1
ATOM 7627 C CA . ARG B 1 452 ? 5.582 -5.273 0.685 1 96.75 452 ARG B CA 1
ATOM 7628 C C . ARG B 1 452 ? 5.285 -6.605 1.36 1 96.75 452 ARG B C 1
ATOM 7630 O O . ARG B 1 452 ? 4.391 -7.34 0.932 1 96.75 452 ARG B O 1
ATOM 7637 N N . HIS B 1 453 ? 6.016 -6.949 2.373 1 96.81 453 HIS B N 1
ATOM 7638 C CA . HIS B 1 453 ? 5.73 -8.055 3.281 1 96.81 453 HIS B CA 1
ATOM 7639 C C . HIS B 1 453 ? 5.699 -7.582 4.73 1 96.81 453 HIS B C 1
ATOM 7641 O O . HIS B 1 453 ? 6.629 -6.914 5.191 1 96.81 453 HIS B O 1
ATOM 7647 N N . ASP B 1 454 ? 4.645 -7.941 5.375 1 93.62 454 ASP B N 1
ATOM 7648 C CA . ASP B 1 454 ? 4.57 -7.699 6.812 1 93.62 454 ASP B CA 1
ATOM 7649 C C . ASP B 1 454 ? 5.027 -8.922 7.598 1 93.62 454 ASP B C 1
ATOM 7651 O O . ASP B 1 454 ? 5.07 -10.031 7.062 1 93.62 454 ASP B O 1
ATOM 7655 N N . ASN B 1 455 ? 5.48 -8.734 8.828 1 91.38 455 ASN B N 1
ATOM 7656 C CA . ASN B 1 455 ? 5.809 -9.805 9.773 1 91.38 455 ASN B CA 1
ATOM 7657 C C . ASN B 1 455 ? 6.934 -10.688 9.25 1 91.38 455 ASN B C 1
ATOM 7659 O O . ASN B 1 455 ? 6.836 -11.914 9.297 1 91.38 455 ASN B O 1
ATOM 7663 N N . VAL B 1 456 ? 7.91 -10.141 8.695 1 94.25 456 VAL B N 1
ATOM 7664 C CA . VAL B 1 456 ? 9.078 -10.898 8.242 1 94.25 456 VAL B CA 1
ATOM 7665 C C . VAL B 1 456 ? 10.047 -11.094 9.406 1 94.25 456 VAL B C 1
ATOM 7667 O O . VAL B 1 456 ? 10.648 -10.133 9.891 1 94.25 456 VAL B O 1
ATOM 7670 N N . ALA B 1 457 ? 10.211 -12.289 9.781 1 91 457 ALA B N 1
ATOM 7671 C CA . ALA B 1 457 ? 11.156 -12.609 10.852 1 91 457 ALA B CA 1
ATOM 7672 C C . ALA B 1 457 ? 12.578 -12.734 10.305 1 91 457 ALA B C 1
ATOM 7674 O O . ALA B 1 457 ? 12.828 -13.477 9.359 1 91 457 ALA B O 1
ATOM 7675 N N . ILE B 1 458 ? 13.453 -11.945 10.859 1 91.62 458 ILE B N 1
ATOM 7676 C CA . ILE B 1 458 ? 14.859 -11.984 10.477 1 91.62 458 ILE B CA 1
ATOM 7677 C C . ILE B 1 458 ? 15.719 -12.258 11.703 1 91.62 458 ILE B C 1
ATOM 7679 O O . ILE B 1 458 ? 15.602 -11.562 12.719 1 91.62 458 ILE B O 1
ATOM 7683 N N . CYS B 1 459 ? 16.547 -13.242 11.602 1 87.31 459 CYS B N 1
ATOM 7684 C CA . CYS B 1 459 ? 17.5 -13.555 12.656 1 87.31 459 CYS B CA 1
ATOM 7685 C C . CYS B 1 459 ? 18.859 -12.922 12.359 1 87.31 459 CYS B C 1
ATOM 7687 O O . CYS B 1 459 ? 19.125 -12.5 11.234 1 87.31 459 CYS B O 1
ATOM 7689 N N . GLU B 1 460 ? 19.703 -12.891 13.344 1 82.69 460 GLU B N 1
ATOM 7690 C CA . GLU B 1 460 ? 21 -12.234 13.234 1 82.69 460 GLU B CA 1
ATOM 7691 C C . GLU B 1 460 ? 21.844 -12.859 12.133 1 82.69 460 GLU B C 1
ATOM 7693 O O . GLU B 1 460 ? 22.609 -12.156 11.453 1 82.69 460 GLU B O 1
ATOM 7698 N N . ASP B 1 461 ? 21.688 -14.117 11.867 1 87.5 461 ASP B N 1
ATOM 7699 C CA . ASP B 1 461 ? 22.547 -14.797 10.914 1 87.5 461 ASP B CA 1
ATOM 7700 C C . ASP B 1 461 ? 21.859 -14.938 9.555 1 87.5 461 ASP B C 1
ATOM 7702 O O . ASP B 1 461 ? 22.469 -15.438 8.602 1 87.5 461 ASP B O 1
ATOM 7706 N N . ASP B 1 462 ? 20.672 -14.391 9.477 1 91.69 462 ASP B N 1
ATOM 7707 C CA . ASP B 1 462 ? 19.969 -14.469 8.203 1 91.69 462 ASP B CA 1
ATOM 7708 C C . ASP B 1 462 ? 20.625 -13.555 7.164 1 91.69 462 ASP B C 1
ATOM 7710 O O . ASP B 1 462 ? 21.016 -12.43 7.48 1 91.69 462 ASP B O 1
ATOM 7714 N N . LEU B 1 463 ? 20.781 -14.07 5.996 1 93.75 463 LEU B N 1
ATOM 7715 C CA . LEU B 1 463 ? 21.344 -13.305 4.887 1 93.75 463 LEU B CA 1
ATOM 7716 C C . LEU B 1 463 ? 20.234 -12.664 4.055 1 93.75 463 LEU B C 1
ATOM 7718 O O . LEU B 1 463 ? 19.219 -13.305 3.752 1 93.75 463 LEU B O 1
ATOM 7722 N N . VAL B 1 464 ? 20.391 -11.422 3.84 1 96.56 464 VAL B N 1
ATOM 7723 C CA . VAL B 1 464 ? 19.609 -10.758 2.805 1 96.56 464 VAL B CA 1
ATOM 7724 C C . VAL B 1 464 ? 20.344 -10.82 1.471 1 96.56 464 VAL B C 1
ATOM 7726 O O . VAL B 1 464 ? 21.531 -10.492 1.396 1 96.56 464 VAL B O 1
ATOM 7729 N N . GLN B 1 465 ? 19.703 -11.258 0.409 1 96.5 465 GLN B N 1
ATOM 7730 C CA . GLN B 1 465 ? 20.328 -11.383 -0.902 1 96.5 465 GLN B CA 1
ATOM 7731 C C . GLN B 1 465 ? 19.531 -10.625 -1.964 1 96.5 465 GLN B C 1
ATOM 7733 O O . GLN B 1 465 ? 18.375 -10.945 -2.213 1 96.5 465 GLN B O 1
ATOM 7738 N N . VAL B 1 466 ? 20.172 -9.664 -2.506 1 96.19 466 VAL B N 1
ATOM 7739 C CA . VAL B 1 466 ? 19.594 -8.898 -3.615 1 96.19 466 VAL B CA 1
ATOM 7740 C C . VAL B 1 466 ? 20.203 -9.375 -4.934 1 96.19 466 VAL B C 1
ATOM 7742 O O . VAL B 1 466 ? 21.406 -9.156 -5.184 1 96.19 466 VAL B O 1
ATOM 7745 N N . LEU B 1 467 ? 19.406 -9.969 -5.75 1 94.69 467 LEU B N 1
ATOM 7746 C CA . LEU B 1 467 ? 19.844 -10.445 -7.055 1 94.69 467 LEU B CA 1
ATOM 7747 C C . LEU B 1 467 ? 19.312 -9.555 -8.172 1 94.69 467 LEU B C 1
ATOM 7749 O O . LEU B 1 467 ? 18.094 -9.375 -8.312 1 94.69 467 LEU B O 1
ATOM 7753 N N . VAL B 1 468 ? 20.219 -8.992 -8.891 1 91.69 468 VAL B N 1
ATOM 7754 C CA . VAL B 1 468 ? 19.844 -8.227 -10.07 1 91.69 468 VAL B CA 1
ATOM 7755 C C . VAL B 1 468 ? 20.422 -8.891 -11.32 1 91.69 468 VAL B C 1
ATOM 7757 O O . VAL B 1 468 ? 21.625 -9.125 -11.414 1 91.69 468 VAL B O 1
ATOM 7760 N N . ILE B 1 469 ? 19.594 -9.211 -12.195 1 89.12 469 ILE B N 1
ATOM 7761 C CA . ILE B 1 469 ? 19.953 -9.742 -13.5 1 89.12 469 ILE B CA 1
ATOM 7762 C C . ILE B 1 469 ? 19.203 -8.984 -14.594 1 89.12 469 ILE B C 1
ATOM 7764 O O . ILE B 1 469 ? 17.984 -9.125 -14.734 1 89.12 469 ILE B O 1
ATOM 7768 N N . GLY B 1 470 ? 19.969 -8.234 -15.359 1 84.56 470 GLY B N 1
ATOM 7769 C CA . GLY B 1 470 ? 19.312 -7.332 -16.281 1 84.56 470 GLY B CA 1
ATOM 7770 C C . GLY B 1 470 ? 18.406 -6.32 -15.602 1 84.56 470 GLY B C 1
ATOM 7771 O O . GLY B 1 470 ? 18.859 -5.594 -14.703 1 84.56 470 GLY B O 1
ATOM 7772 N N . GLU B 1 471 ? 17.109 -6.406 -16.016 1 88.94 471 GLU B N 1
ATOM 7773 C CA . GLU B 1 471 ? 16.172 -5.434 -15.461 1 88.94 471 GLU B CA 1
ATOM 7774 C C . GLU B 1 471 ? 15.398 -6.02 -14.281 1 88.94 471 GLU B C 1
ATOM 7776 O O . GLU B 1 471 ? 14.609 -5.32 -13.641 1 88.94 471 GLU B O 1
ATOM 7781 N N . THR B 1 472 ? 15.648 -7.25 -13.969 1 94.06 472 THR B N 1
ATOM 7782 C CA . THR B 1 472 ? 14.875 -7.879 -12.906 1 94.06 472 THR B CA 1
ATOM 7783 C C . THR B 1 472 ? 15.633 -7.824 -11.578 1 94.06 472 THR B C 1
ATOM 7785 O O . THR B 1 472 ? 16.859 -7.957 -11.555 1 94.06 472 THR B O 1
ATOM 7788 N N . VAL B 1 473 ? 14.945 -7.625 -10.555 1 96.19 473 VAL B N 1
ATOM 7789 C CA . VAL B 1 473 ? 15.492 -7.691 -9.203 1 96.19 473 VAL B CA 1
ATOM 7790 C C . VAL B 1 473 ? 14.695 -8.688 -8.367 1 96.19 473 VAL B C 1
ATOM 7792 O O . VAL B 1 473 ? 13.469 -8.758 -8.484 1 96.19 473 VAL B O 1
ATOM 7795 N N . GLU B 1 474 ? 15.328 -9.516 -7.668 1 97.94 474 GLU B N 1
ATOM 7796 C CA . GLU B 1 474 ? 14.766 -10.453 -6.699 1 97.94 474 GLU B CA 1
ATOM 7797 C C . GLU B 1 474 ? 15.477 -10.344 -5.352 1 97.94 474 GLU B C 1
ATOM 7799 O O . GLU B 1 474 ? 16.672 -10.609 -5.254 1 97.94 474 GLU B O 1
ATOM 7804 N N . ILE B 1 475 ? 14.734 -9.992 -4.336 1 98.56 475 ILE B N 1
ATOM 7805 C CA . ILE B 1 475 ? 15.305 -9.805 -3.006 1 98.56 475 ILE B CA 1
ATOM 7806 C C . ILE B 1 475 ? 14.82 -10.914 -2.078 1 98.56 475 ILE B C 1
ATOM 7808 O O . ILE B 1 475 ? 13.625 -11 -1.78 1 98.56 475 ILE B O 1
ATOM 7812 N N . PHE B 1 476 ? 15.711 -11.773 -1.628 1 98.12 476 PHE B N 1
ATOM 7813 C CA . PHE B 1 476 ? 15.398 -12.867 -0.722 1 98.12 476 PHE B CA 1
ATOM 7814 C C . PHE B 1 476 ? 15.695 -12.477 0.722 1 98.12 476 PHE B C 1
ATOM 7816 O O . PHE B 1 476 ? 16.828 -12.109 1.053 1 98.12 476 PHE B O 1
ATOM 7823 N N . VAL B 1 477 ? 14.703 -12.539 1.547 1 96.88 477 VAL B N 1
ATOM 7824 C CA . VAL B 1 477 ? 14.891 -12.156 2.941 1 96.88 477 VAL B CA 1
ATOM 7825 C C . VAL B 1 477 ? 13.836 -12.836 3.809 1 96.88 477 VAL B C 1
ATOM 7827 O O . VAL B 1 477 ? 12.641 -12.758 3.52 1 96.88 477 VAL B O 1
ATOM 7830 N N . GLY B 1 478 ? 14.203 -13.484 4.84 1 93.69 478 GLY B N 1
ATOM 7831 C CA . GLY B 1 478 ? 13.305 -14.062 5.828 1 93.69 478 GLY B CA 1
ATOM 7832 C C . GLY B 1 478 ? 12.352 -15.094 5.242 1 93.69 478 GLY B C 1
ATOM 7833 O O . GLY B 1 478 ? 11.203 -15.195 5.668 1 93.69 478 GLY B O 1
ATOM 7834 N N . GLY B 1 479 ? 12.742 -15.703 4.246 1 95.19 479 GLY B N 1
ATOM 7835 C CA . GLY B 1 479 ? 11.898 -16.719 3.621 1 95.19 479 GLY B CA 1
ATOM 7836 C C . GLY B 1 479 ? 10.898 -16.141 2.643 1 95.19 479 GLY B C 1
ATOM 7837 O O . GLY B 1 479 ? 10.031 -16.844 2.137 1 95.19 479 GLY B O 1
ATOM 7838 N N . ARG B 1 480 ? 10.969 -14.867 2.422 1 96.75 480 ARG B N 1
ATOM 7839 C CA . ARG B 1 480 ? 10.133 -14.156 1.457 1 96.75 480 ARG B CA 1
ATOM 7840 C C . ARG B 1 480 ? 10.977 -13.562 0.335 1 96.75 480 ARG B C 1
ATOM 7842 O O . ARG B 1 480 ? 12.203 -13.531 0.425 1 96.75 480 ARG B O 1
ATOM 7849 N N . VAL B 1 481 ? 10.281 -13.188 -0.714 1 98.5 481 VAL B N 1
ATOM 7850 C CA . VAL B 1 481 ? 10.992 -12.609 -1.853 1 98.5 481 VAL B CA 1
ATOM 7851 C C . VAL B 1 481 ? 10.266 -11.359 -2.34 1 98.5 481 VAL B C 1
ATOM 7853 O O . VAL B 1 481 ? 9.031 -11.305 -2.32 1 98.5 481 VAL B O 1
ATOM 7856 N N . LEU B 1 482 ? 10.953 -10.32 -2.646 1 98.62 482 LEU B N 1
ATOM 7857 C CA . LEU B 1 482 ? 10.445 -9.164 -3.371 1 98.62 482 LEU B CA 1
ATOM 7858 C C . LEU B 1 482 ? 10.992 -9.133 -4.797 1 98.62 482 LEU B C 1
ATOM 7860 O O . LEU B 1 482 ? 12.188 -8.945 -5.004 1 98.62 482 LEU B O 1
ATOM 7864 N N . SER B 1 483 ? 10.125 -9.289 -5.781 1 98.44 483 SER B N 1
ATOM 7865 C CA . SER B 1 483 ? 10.531 -9.273 -7.184 1 98.44 483 SER B CA 1
ATOM 7866 C C . SER B 1 483 ? 9.93 -8.078 -7.914 1 98.44 483 SER B C 1
ATOM 7868 O O . SER B 1 483 ? 8.789 -7.688 -7.648 1 98.44 483 SER B O 1
ATOM 7870 N N . TYR B 1 484 ? 10.68 -7.531 -8.75 1 97.38 484 TYR B N 1
ATOM 7871 C CA . TYR B 1 484 ? 10.227 -6.406 -9.562 1 97.38 484 TYR B CA 1
ATOM 7872 C C . TYR B 1 484 ? 11.07 -6.262 -10.82 1 97.38 484 TYR B C 1
ATOM 7874 O O . TYR B 1 484 ? 12.117 -6.91 -10.953 1 97.38 484 TYR B O 1
ATOM 7882 N N . ARG B 1 485 ? 10.586 -5.574 -11.844 1 95.56 485 ARG B N 1
ATOM 7883 C CA . ARG B 1 485 ? 11.375 -5.164 -13 1 95.56 485 ARG B CA 1
ATOM 7884 C C . ARG B 1 485 ? 11.734 -3.684 -12.93 1 95.56 485 ARG B C 1
ATOM 7886 O O . ARG B 1 485 ? 10.852 -2.824 -12.992 1 95.56 485 ARG B O 1
ATOM 7893 N N . LEU B 1 486 ? 12.992 -3.428 -12.805 1 89.44 486 LEU B N 1
ATOM 7894 C CA . LEU B 1 486 ? 13.492 -2.062 -12.656 1 89.44 486 LEU B CA 1
ATOM 7895 C C . LEU B 1 486 ? 13.367 -1.295 -13.969 1 89.44 486 LEU B C 1
ATOM 7897 O O . LEU B 1 486 ? 13.602 -1.852 -15.047 1 89.44 486 LEU B O 1
ATOM 7901 N N . GLN B 1 487 ? 12.852 -0.092 -13.883 1 80.88 487 GLN B N 1
ATOM 7902 C CA . GLN B 1 487 ? 12.789 0.752 -15.078 1 80.88 487 GLN B CA 1
ATOM 7903 C C . GLN B 1 487 ? 14.18 1.238 -15.477 1 80.88 487 GLN B C 1
ATOM 7905 O O . GLN B 1 487 ? 15.008 1.541 -14.617 1 80.88 487 GLN B O 1
ATOM 7910 N N . THR B 1 488 ? 14.328 1.06 -16.797 1 64.25 488 THR B N 1
ATOM 7911 C CA . THR B 1 488 ? 15.617 1.481 -17.312 1 64.25 488 THR B CA 1
ATOM 7912 C C . THR B 1 488 ? 15.805 2.988 -17.156 1 64.25 488 THR B C 1
ATOM 7914 O O . THR B 1 488 ? 14.875 3.762 -17.406 1 64.25 488 THR B O 1
ATOM 7917 N N . ARG B 1 489 ? 16.641 3.371 -16.406 1 59.97 489 ARG B N 1
ATOM 7918 C CA . ARG B 1 489 ? 16.953 4.793 -16.297 1 59.97 489 ARG B CA 1
ATOM 7919 C C . ARG B 1 489 ? 18.016 5.203 -17.297 1 59.97 489 ARG B C 1
ATOM 7921 O O . ARG B 1 489 ? 18.875 4.395 -17.672 1 59.97 489 ARG B O 1
ATOM 7928 N N . ASP B 1 490 ? 17.578 6.27 -18.062 1 50.03 490 ASP B N 1
ATOM 7929 C CA . ASP B 1 490 ? 18.578 6.871 -18.938 1 50.03 490 ASP B CA 1
ATOM 7930 C C . ASP B 1 490 ? 19.828 7.254 -18.172 1 50.03 490 ASP B C 1
ATOM 7932 O O . ASP B 1 490 ? 19.75 7.828 -17.094 1 50.03 490 ASP B O 1
ATOM 7936 N N . GLY B 1 491 ? 21.047 6.66 -18.531 1 53.03 491 GLY B N 1
ATOM 7937 C CA . GLY B 1 491 ? 22.391 7.168 -18.281 1 53.03 491 GLY B CA 1
ATOM 7938 C C . GLY B 1 491 ? 23.062 6.535 -17.078 1 53.03 491 GLY B C 1
ATOM 7939 O O . GLY B 1 491 ? 22.562 5.543 -16.547 1 53.03 491 GLY B O 1
ATOM 7940 N N . ASN B 1 492 ? 24.219 7.031 -16.641 1 55.09 492 ASN B N 1
ATOM 7941 C CA . ASN B 1 492 ? 25.391 6.773 -15.797 1 55.09 492 ASN B CA 1
ATOM 7942 C C . ASN B 1 492 ? 25.078 6.996 -14.32 1 55.09 492 ASN B C 1
ATOM 7944 O O . ASN B 1 492 ? 25.984 7.07 -13.492 1 55.09 492 ASN B O 1
ATOM 7948 N N . ASN B 1 493 ? 23.703 6.945 -13.859 1 62.38 493 ASN B N 1
ATOM 7949 C CA . ASN B 1 493 ? 23.625 7.539 -12.531 1 62.38 493 ASN B CA 1
ATOM 7950 C C . ASN B 1 493 ? 23.016 6.578 -11.516 1 62.38 493 ASN B C 1
ATOM 7952 O O . ASN B 1 493 ? 22.625 6.988 -10.422 1 62.38 493 ASN B O 1
ATOM 7956 N N . ALA B 1 494 ? 23.094 5.168 -11.836 1 74.44 494 ALA B N 1
ATOM 7957 C CA . ALA B 1 494 ? 22.547 4.199 -10.883 1 74.44 494 ALA B CA 1
ATOM 7958 C C . ALA B 1 494 ? 23.609 3.781 -9.867 1 74.44 494 ALA B C 1
ATOM 7960 O O . ALA B 1 494 ? 24.688 3.307 -10.25 1 74.44 494 ALA B O 1
ATOM 7961 N N . ARG B 1 495 ? 23.359 4.066 -8.625 1 83.38 495 ARG B N 1
ATOM 7962 C CA . ARG B 1 495 ? 24.266 3.754 -7.523 1 83.38 495 ARG B CA 1
ATOM 7963 C C . ARG B 1 495 ? 23.594 2.838 -6.504 1 83.38 495 ARG B C 1
ATOM 7965 O O . ARG B 1 495 ? 22.375 2.789 -6.418 1 83.38 495 ARG B O 1
ATOM 7972 N N . LEU B 1 496 ? 24.516 2.076 -5.863 1 89.75 496 LEU B N 1
ATOM 7973 C CA . LEU B 1 496 ? 24.109 1.279 -4.711 1 89.75 496 LEU B CA 1
ATOM 7974 C C . LEU B 1 496 ? 24.484 1.977 -3.406 1 89.75 496 LEU B C 1
ATOM 7976 O O . LEU B 1 496 ? 25.547 2.584 -3.309 1 89.75 496 LEU B O 1
ATOM 7980 N N . GLY B 1 497 ? 23.656 1.915 -2.449 1 92.44 497 GLY B N 1
ATOM 7981 C CA . GLY B 1 497 ? 23.953 2.5 -1.15 1 92.44 497 GLY B CA 1
ATOM 7982 C C . GLY B 1 497 ? 23.125 1.905 -0.025 1 92.44 497 GLY B C 1
ATOM 7983 O O . GLY B 1 497 ? 22.344 0.972 -0.243 1 92.44 497 GLY B O 1
ATOM 7984 N N . MET B 1 498 ? 23.453 2.279 1.195 1 95.88 498 MET B N 1
ATOM 7985 C CA . MET B 1 498 ? 22.703 1.944 2.398 1 95.88 498 MET B CA 1
ATOM 7986 C C . MET B 1 498 ? 22.141 3.201 3.057 1 95.88 498 MET B C 1
ATOM 7988 O O . MET B 1 498 ? 22.641 4.305 2.814 1 95.88 498 MET B O 1
ATOM 7992 N N . PHE B 1 499 ? 21.078 3.055 3.836 1 97.19 499 PHE B N 1
ATOM 7993 C CA . PHE B 1 499 ? 20.547 4.207 4.555 1 97.19 499 PHE B CA 1
ATOM 7994 C C . PHE B 1 499 ? 20 3.791 5.922 1 97.19 499 PHE B C 1
ATOM 7996 O O . PHE B 1 499 ? 19.766 2.607 6.164 1 97.19 499 PHE B O 1
ATOM 8003 N N . VAL B 1 500 ? 19.922 4.715 6.797 1 97.44 500 VAL B N 1
ATOM 8004 C CA . VAL B 1 500 ? 19.188 4.617 8.062 1 97.44 500 VAL B CA 1
ATOM 8005 C C . VAL B 1 500 ? 18.281 5.828 8.234 1 97.44 500 VAL B C 1
ATOM 8007 O O . VAL B 1 500 ? 18.641 6.941 7.852 1 97.44 500 VAL B O 1
ATOM 8010 N N . ASP B 1 501 ? 17.109 5.57 8.664 1 97.12 501 ASP B N 1
ATOM 8011 C CA . ASP B 1 501 ? 16.109 6.582 8.953 1 97.12 501 ASP B CA 1
ATOM 8012 C C . ASP B 1 501 ? 15.836 6.672 10.453 1 97.12 501 ASP B C 1
ATOM 8014 O O . ASP B 1 501 ? 15.141 5.82 11.016 1 97.12 501 ASP B O 1
ATOM 8018 N N . ASP B 1 502 ? 16.422 7.777 11.039 1 96.56 502 ASP B N 1
ATOM 8019 C CA . ASP B 1 502 ? 16.203 8.07 12.453 1 96.56 502 ASP B CA 1
ATOM 8020 C C . ASP B 1 502 ? 16.531 6.855 13.32 1 96.56 502 ASP B C 1
ATOM 8022 O O . ASP B 1 502 ? 15.641 6.188 13.828 1 96.56 502 ASP B O 1
ATOM 8026 N N . GLY B 1 503 ? 17.672 6.637 13.672 1 95.19 503 GLY B N 1
ATOM 8027 C CA . GLY B 1 503 ? 18.125 5.508 14.461 1 95.19 503 GLY B CA 1
ATOM 8028 C C . GLY B 1 503 ? 19.5 5.008 14.055 1 95.19 503 GLY B C 1
ATOM 8029 O O . GLY B 1 503 ? 20.375 5.801 13.672 1 95.19 503 GLY B O 1
ATOM 8030 N N . GLU B 1 504 ? 19.688 3.725 14.391 1 95.25 504 GLU B N 1
ATOM 8031 C CA . GLU B 1 504 ? 21 3.111 14.172 1 95.25 504 GLU B CA 1
ATOM 8032 C C . GLU B 1 504 ? 20.859 1.711 13.586 1 95.25 504 GLU B C 1
ATOM 8034 O O . GLU B 1 504 ? 19.984 0.943 14 1 95.25 504 GLU B O 1
ATOM 8039 N N . ALA B 1 505 ? 21.609 1.473 12.516 1 95.06 505 ALA B N 1
ATOM 8040 C CA . ALA B 1 505 ? 21.641 0.154 11.883 1 95.06 505 ALA B CA 1
ATOM 8041 C C . ALA B 1 505 ? 23.062 -0.252 11.508 1 95.06 505 ALA B C 1
ATOM 8043 O O . ALA B 1 505 ? 23.875 0.597 11.148 1 95.06 505 ALA B O 1
ATOM 8044 N N . THR B 1 506 ? 23.328 -1.531 11.641 1 94.69 506 THR B N 1
ATOM 8045 C CA . THR B 1 506 ? 24.609 -2.096 11.227 1 94.69 506 THR B CA 1
ATOM 8046 C C . THR B 1 506 ? 24.422 -3.156 10.148 1 94.69 506 THR B C 1
ATOM 8048 O O . THR B 1 506 ? 23.625 -4.09 10.32 1 94.69 506 THR B O 1
ATOM 8051 N N . PHE B 1 507 ? 25.078 -2.975 9.078 1 94.5 507 PHE B N 1
ATOM 8052 C CA . PHE B 1 507 ? 25.141 -3.959 8.008 1 94.5 507 PHE B CA 1
ATOM 8053 C C . PHE B 1 507 ? 26.453 -4.75 8.078 1 94.5 507 PHE B C 1
ATOM 8055 O O . PHE B 1 507 ? 27.531 -4.172 8.07 1 94.5 507 PHE B O 1
ATOM 8062 N N . GLN B 1 508 ? 26.266 -6.016 8.117 1 93.25 508 GLN B N 1
ATOM 8063 C CA . GLN B 1 508 ? 27.438 -6.867 8.289 1 93.25 508 GLN B CA 1
ATOM 8064 C C . GLN B 1 508 ? 27.688 -7.73 7.055 1 93.25 508 GLN B C 1
ATOM 8066 O O . GLN B 1 508 ? 26.734 -8.102 6.355 1 93.25 508 GLN B O 1
ATOM 8071 N N . ASP B 1 509 ? 28.953 -8.016 6.754 1 91.62 509 ASP B N 1
ATOM 8072 C CA . ASP B 1 509 ? 29.406 -8.938 5.715 1 91.62 509 ASP B CA 1
ATOM 8073 C C . ASP B 1 509 ? 28.812 -8.57 4.359 1 91.62 509 ASP B C 1
ATOM 8075 O O . ASP B 1 509 ? 28.234 -9.414 3.674 1 91.62 509 ASP B O 1
ATOM 8079 N N . ILE B 1 510 ? 28.906 -7.316 4.07 1 92.75 510 ILE B N 1
ATOM 8080 C CA . ILE B 1 510 ? 28.422 -6.852 2.779 1 92.75 510 ILE B CA 1
ATOM 8081 C C . ILE B 1 510 ? 29.297 -7.41 1.659 1 92.75 510 ILE B C 1
ATOM 8083 O O . ILE B 1 510 ? 30.516 -7.195 1.646 1 92.75 510 ILE B O 1
ATOM 8087 N N . THR B 1 511 ? 28.688 -8.109 0.734 1 90.38 511 THR B N 1
ATOM 8088 C CA . THR B 1 511 ? 29.391 -8.68 -0.407 1 90.38 511 THR B CA 1
ATOM 8089 C C . THR B 1 511 ? 28.688 -8.328 -1.713 1 90.38 511 THR B C 1
ATOM 8091 O O . THR B 1 511 ? 27.469 -8.461 -1.815 1 90.38 511 THR B O 1
ATOM 8094 N N . LEU B 1 512 ? 29.438 -7.871 -2.609 1 88.94 512 LEU B N 1
ATOM 8095 C CA . LEU B 1 512 ? 28.938 -7.637 -3.961 1 88.94 512 LEU B CA 1
ATOM 8096 C C . LEU B 1 512 ? 29.625 -8.555 -4.961 1 88.94 512 LEU B C 1
ATOM 8098 O O . LEU B 1 512 ? 30.844 -8.445 -5.176 1 88.94 512 LEU B O 1
ATOM 8102 N N . ALA B 1 513 ? 28.875 -9.453 -5.52 1 87.19 513 ALA B N 1
ATOM 8103 C CA . ALA B 1 513 ? 29.391 -10.352 -6.559 1 87.19 513 ALA B CA 1
ATOM 8104 C C . ALA B 1 513 ? 28.844 -9.961 -7.93 1 87.19 513 ALA B C 1
ATOM 8106 O O . ALA B 1 513 ? 27.625 -9.836 -8.117 1 87.19 513 ALA B O 1
ATOM 8107 N N . VAL B 1 514 ? 29.703 -9.719 -8.844 1 83.38 514 VAL B N 1
ATOM 8108 C CA . VAL B 1 514 ? 29.297 -9.297 -10.18 1 83.38 514 VAL B CA 1
ATOM 8109 C C . VAL B 1 514 ? 29.516 -10.438 -11.172 1 83.38 514 VAL B C 1
ATOM 8111 O O . VAL B 1 514 ? 30.531 -11.141 -11.109 1 83.38 514 VAL B O 1
ATOM 8114 N N . ALA B 1 515 ? 28.5 -10.609 -11.984 1 81.38 515 ALA B N 1
ATOM 8115 C CA . ALA B 1 515 ? 28.625 -11.633 -13.023 1 81.38 515 ALA B CA 1
ATOM 8116 C C . ALA B 1 515 ? 29.234 -11.047 -14.297 1 81.38 515 ALA B C 1
ATOM 8118 O O . ALA B 1 515 ? 29.031 -9.875 -14.609 1 81.38 515 ALA B O 1
#